Protein 3OA5 (pdb70)

Foldseek 3Di:
DDPWFDPWQCADAAPNDGACTRLLVLLCVVFVPDLLADWFDASQHALSGTAFFAFFFDDPDLAWEEFEDELQQLWFPSRPHPPDRNHTHRNQALCSQQDPDHTLGQEYEYPAWAWQPQCLQPVLSLLVVCCQLPNAVHSVRSNVPQGLATDRSDLCQWFQDARSLPHHDHDDDTNNRRQAQVRGTHNSVSVSVSCVSDVSRAYEHEYAPQRRLQCQQVQLVDPSSLVSNLVNVLVSCVRYVRHAEYEDENQAEQDQRNHHDHDLCRLLSVLVSLLVNVVVCNPRHDAYEYEAEQPLVRNVSRPVLSNVVSPHQAYEYAQFQLDDPDDFKAEAGRFAADDPPDPRHNGHVPSSLCSCCPVVVDDQQRYAGEAEQKKFKFWQKAFPDPDLQEAATIIGHDDRPSTYDHNDRRMHGNSCCCNAFAPLVVPATHNQKGKTQHVRRRFIWIAHPNRRMTIRHHFLQRLLVVLLVCQVRVHRAYYYPHPSRDSNSSSSSNCVSVVTDTDGGRDDNVSRNVD/DDQWFALWQCADDAPNDGACTRLLVLQCVVFVPDLLADWFDASLHALSGTAFFAFAFDDPDLAWEEFEDELQQLWFPSRPHNPDRNHTHHNQALCSQVDPPHTLGQEYEYPAWAWQQQCQLDVLSLLVVCVQLVNAVHSVRSNVPQGLAIDRSDLCQWFQDARSQPHHDHDDDTSNRRLAQVRGTHNSVSVSVSCVVDVSRAYEHEYAPQRRQQCQQVQLPDPSSLVSNLVNVLVSCVRYVRHAEYEHERQAAQDQRNHHDHDLCRLLSVLVSLLVNVVVCNPRHHAYEYEAEQPLVRNVSNPVVSNVVSPHQAYEYAQFQLPDPDPFKAEAGRFAADDPPDPRHNGHPPSSLCSCCVVVVDDQQRYAYEAEQKKFKFWQKDWPDPDQQEAATIIGHPDRVSTYDHNDRRMHGNSCCCNRFAPLLVPATHSQWGWHQHPRRRFIWIAHPNRRMIIRHHFLQRLLCVLLVCLVSVHNAYYYPHPSRDSNSSSSSRCVSVVTHTDGGSDDNVSRND

CATH classification: 3.10.50.10 (+1 more: 3.20.20.80)

Secondary structure (DSSP, 8-state):
--SSB-SS----EETTEE--TTHHHHHHHHHT--TTT-SS-B----GGGBPP---EE---SS-EEEEEEETTTT--GGGT-SS--SS------GGGG--SSS-S-SEEEEEEEEETT-TTT-TTTTHHHHHHHTS-SSHHHHHHHHTT-EEES-HIIIII--TTTT--S-----HHHH-STTT--HHHHHHHHHHHH-TT-EEEEEEE-GGG-TTHHHHHH-HHHHHHHHHHHHHHHHH-TT--EEEEE-S-TTS-TTT----TTHHHHHHHHHHHHHHT--TT--EEEEEE-SSHHHHHHHTHHHHHHTT--EEEE-------TTSSB---SS-S---TT-SSS---HHHHHHIIIIIT---GGGEEEEEESB-EEESSEEE--SSTTTS---EEES--TT--BSSBTTB-BHHHIIIIIEETTTTEESTT-EEEEETTTTEEEEE-TTT--EEEE--HHHHHHHHHHHHHHT--EEEEETGGG--SHHHHHHHHHTTPPEEE-SS--GGGS--/--SSB-SS----EETTEE--TTHHHHHHHHHT--TTT-SS-B----GGGBPP---EE---SS-EEEEEEETTTT--GGGT-SS--S-------GGGG--TTS-S-SEEEEEEEEETT-TTT-TTTTHHHHHHHTSSSSHHHHHHHHTT-EEES-HIIIII--TTTT--S-----HHHH-STTT--HHHHHHHHHHHH-TT-EEEEEEE-GGG-TTHHHHHH-HHHHHHHHHHHHHHHHH-TT--EEEEE-S-TTS-TTT----TTHHHHHHHHHHHHHHT--TT--EEEEEE-SSHHHHHHTTHHHHHTTT--EEEE-------SSSSB---SS-S---TT-SSS---HHHHHHIIIIIT---GGGEEEEEESB-EEESSEEE--SSTTTS---EEES--TT--BSSBTTB-BHHHIIIIIEETTTTEESTT-EEEEETTTTEEEEE-TTT--EEEE--HHHHHHHHHHHHHHT--EEEEETGGG--SHHHHHHHHHTTPPEEE-SS--GGGG-

GO terms:
  GO:0005576 extracellular region (C, EXP)

InterPro domains:
  IPR001223 Glycoside hydrolase family 18, catalytic domain [PF00704] (70-491)
  IPR001223 Glycoside hydrolase family 18, catalytic domain [PS51910] (68-506)
  IPR011583 Chitinase II/V-like, catalytic domain [SM00636] (68-491)
  IPR017853 Glycoside hydrolase superfamily [SSF51445] (60-493)
  IPR029070 Chitinase insertion domain superfamily [G3DSA:3.10.50.10] (379-461)
  IPR029070 Chitinase insertion domain superfamily [SSF54556] (382-461)
  IPR050314 Glycosyl hydrolase family 18 [PTHR11177] (68-509)

Organism: Yersinia entomophaga (NCBI:txid935293)

Solvent-accessible surface area: 35328 Å² total; per-residue (Å²): 162,27,101,4,24,86,104,57,2,52,13,43,103,45,88,146,112,46,46,0,103,20,0,0,48,71,0,20,97,103,49,113,14,63,25,45,122,6,23,54,63,22,0,49,4,0,11,23,3,6,57,65,5,4,0,0,3,81,23,130,67,99,21,44,1,1,0,4,4,6,7,104,0,7,45,0,16,0,2,25,25,116,82,14,13,66,38,11,8,31,2,0,3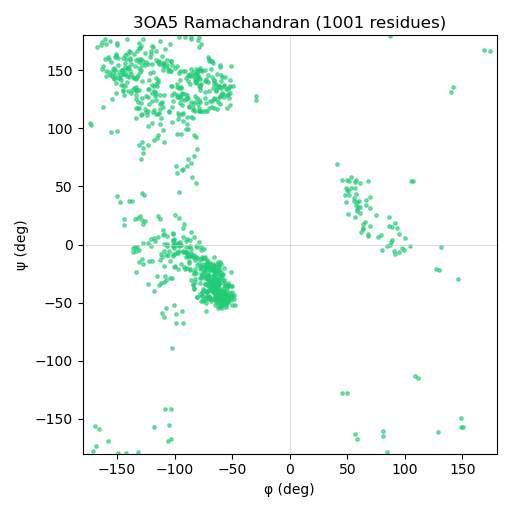9,0,67,30,12,76,23,86,85,19,33,4,1,45,22,2,0,1,0,21,0,0,0,0,6,1,119,88,96,18,107,59,0,2,2,28,31,0,22,23,0,36,17,10,69,21,16,8,18,0,26,5,62,43,27,0,5,2,1,1,25,29,2,1,0,0,0,32,9,11,10,2,0,22,32,117,134,135,91,73,37,34,1,77,99,36,3,42,31,139,90,2,7,0,2,0,0,0,0,30,49,6,59,112,71,26,173,76,18,42,1,0,2,0,0,1,0,134,63,11,0,7,10,0,6,66,0,0,98,57,101,92,18,27,66,31,0,17,80,1,0,59,27,2,2,132,53,0,80,20,0,22,26,1,1,0,0,2,8,22,0,15,13,99,14,37,42,7,81,63,25,121,84,0,0,42,29,0,11,78,0,1,75,37,1,72,86,46,179,19,99,34,28,149,8,10,6,0,1,1,11,6,28,45,70,65,1,72,37,5,52,1,55,19,0,45,132,11,48,8,86,2,0,0,0,8,0,26,48,13,6,103,66,74,77,21,67,0,2,2,0,5,2,2,70,45,61,115,92,20,84,36,1,72,63,0,0,35,43,0,0,59,34,0,45,90,116,48,109,5,85,45,64,8,0,16,0,0,0,1,0,12,2,66,1,0,30,65,1,73,37,61,11,95,89,50,65,94,68,26,3,90,0,54,19,119,83,7,120,91,0,0,0,0,23,76,98,10,6,0,11,4,6,2,0,2,9,26,0,1,24,3,60,95,27,110,21,51,62,55,5,106,49,28,29,2,109,62,3,74,7,4,4,0,17,0,126,72,12,95,0,0,0,2,4,3,2,0,61,2,0,38,26,1,0,104,13,0,89,122,65,27,0,2,0,0,0,0,50,5,1,2,17,1,0,0,0,0,0,0,0,0,2,46,0,3,99,21,179,74,92,42,130,79,16,66,3,101,66,8,10,67,109,159,21,99,4,22,86,137,112,1,52,11,44,105,40,94,149,102,50,41,0,87,6,0,0,52,75,0,22,77,98,45,114,13,57,24,46,118,7,22,47,59,22,0,47,4,0,11,21,3,6,53,65,7,7,1,1,4,56,25,119,68,98,18,45,1,0,0,3,5,4,6,104,0,8,43,0,17,0,2,23,26,109,102,9,15,58,25,10,9,30,3,1,39,0,72,30,12,81,22,90,86,17,33,4,2,48,24,3,0,0,0,21,0,0,0,0,6,1,138,90,93,18,104,55,0,0,2,31,29,0,21,28,0,32,17,10,70,20,15,8,17,0,27,5,62,46,29,0,6,2,0,2,23,27,5,1,0,0,0,33,9,11,10,2,0,24,37,117,148,133,106,74,32,39,1,80,98,35,2,44,28,88,80,2,12,0,3,1,0,0,0,32,52,6,58,118,72,28,108,91,18,42,0,0,2,0,0,1,1,133,58,9,0,8,9,0,3,69,0,0,116,57,102,108,21,21,66,30,0,18,81,0,0,59,26,2,3,132,54,0,79,19,0,20,25,0,1,0,0,2,8,20,4,14,14,96,16,35,43,4,82,59,13,123,82,0,0,45,22,0,12,84,0,0,76,36,1,70,86,44,157,21,98,35,26,149,7,10,6,2,2,1,11,5,30,44,68,68,1,72,37,5,56,2,54,21,1,46,130,10,48,9,85,2,0,0,0,9,0,25,48,15,4,99,67,74,75,22,52,0,2,2,0,5,1,1,80,44,66,114,95,24,85,53,1,70,64,0,0,31,42,0,0,55,34,0,42,92,114,50,107,5,88,44,62,9,0,16,0,0,0,2,0,14,1,65,2,0,29,66,0,71,35,70,14,99,86,49,62,94,70,30,3,30,0,59,16,113,83,6,118,89,0,0,0,0,24,76,101,10,6,0,11,4,4,1,0,2,10,27,0,3,29,8,65,68,45,111,21,47,64,61,8,56,52,29,33,2,114,61,4,75,6,3,4,0,24,0,146,87,14,66,0,0,0,2,5,3,2,0,76,2,0,51,16,0,0,97,10,0,88,118,87,27,0,3,0,0,0,0,50,5,1,3,17,1,0,0,0,0,0,0,0,0,3,48,0,2,97,20,161,81,76,41,79,81,17,90,3,99,72,13,15,105

Sequence (1029 aa):
KSNLIYDKDPGYVWDNKNECEGAAEETYQELNYEPSISADKLTWTPTRLAKTVFNTYEDDDDFNVLCYFTDWSQYDPRIINKEIRDTGGRSADILRLNTPDGRPFKRLIYSFGGLIGDKKKYSADGNASIIAVRLGVATDPDDAIANHKGKTIPVDPDGAVLASINCGFTKWEAGDANERYNQEEKAKGLLGGFRLLHEADKELEFSLSIGGWSMSGLFSEIAKDEEIILRTNFVEGIKDFFQQRFPMFSHLDIDWEYPGSIGAGNPNSPDDDGANFAIILIIQQITDAKISNLKGISSIASSADPAKIDAANIPALMDAGVTGINLMTYDFFTLGDGKLSHHTNIYRDPSSDVYSKYSIDDAVTHLIDEEKKVDPKAIFIGYAGYTRNAKNATITTSIPSEEALKGTYTDANQTLGSFEYSVLEWTDIICHYMMDFEKGEGRNGYKLVHDKVAKADYLYSEATKVFISLDTPRSVRDKGRYVKDKGLGGLFIWSGDQDNGILTNAAHEGLKRRRIKNKVIDMTPFYLDKSNLIYDKDPGYVWDNKNECEGAAEETYQELNYEPSISADKLTWTPTRLAKTVFNTYEDDDDFNVLCYFTDWSQYDPRIINKEIRDTGGRSADILRLNTPDGRPFKRLIYSFGGLIGDKKKYSADGNASIIAVRLGVATDPDDAIANHKGKTIPVDPDGAVLASINCGFTKWEAGDANERYNQEKAKGLLGGFRLLHEADKELEFSLSIGGWSMSGLFSEIAKDEIILRTNFVEGIKDFFQQRFPMFSHLDIDWEYPGSIGAGNPNSPDDGANFAILIQQITDAKISNLKGISSIASSADPAKIDAANIPALMDAGVTGINLMTYDFFTLGDGKLSHHTNIYRDPSSDVYSKYSIDDAVTHLIDEEKKVDPKAIFIGYAGYTRNAKNATITTSIPSEEALKGTYTTDDANQTLGSFEYSVLEWTDIICHYMDFEKGEGRNGYKLVHDKVAKADYLYSEATKVFISLDTPRSVRDKGRYVKDKGLGGLFIWSGDQDNGILTNAAHEGLKRRIKNKVIDMTPFYL

B-factor: mean 22.38, std 7.62, range [4.07, 54.29]

Radius of gyration: 30.77 Å; Cα contacts (8 Å, |Δi|>4): 2674; chains: 2; bounding box: 57×73×89 Å

Nearest PDB structures (foldseek):
  4a5q-assembly1_A  TM=1.002E+00  e=0.000E+00  Yersinia entomophaga
  4dws-assembly3_C  TM=8.738E-01  e=2.953E-50  Yersinia entomophaga
  1ffq-assembly1_A  TM=8.610E-01  e=5.556E-35  Serratia marcescens
  1eib-assembly1_A  TM=8.426E-01  e=1.849E-34  Serratia marcescens
  5y2a-assembly1_B  TM=7.920E-01  e=1.171E-22  Ostrinia furnacalis

Structure (mmCIF, N/CA/C/O backbone):
data_3OA5
#
_entry.id   3OA5
#
_cell.length_a   57.012
_cell.length_b   67.172
_cell.length_c   81.679
_cell.angle_alpha   102.85
_cell.angle_beta   108.06
_cell.angle_gamma   92.10
#
_symmetry.space_group_name_H-M   'P 1'
#
loop_
_entity.id
_entity.type
_entity.pdbx_description
1 polymer Chi1
2 non-polymer 'NONAETHYLENE GLYCOL'
3 non-polymer GLYCEROL
4 water water
#
loop_
_atom_site.group_PDB
_atom_site.id
_atom_site.type_symbol
_atom_site.label_atom_id
_atom_site.label_alt_id
_atom_site.label_comp_id
_atom_site.label_asym_id
_atom_site.label_entity_id
_atom_site.label_seq_id
_atom_site.pdbx_PDB_ins_code
_atom_site.Cartn_x
_atom_site.Cartn_y
_atom_site.Cartn_z
_atom_site.occupancy
_atom_site.B_iso_or_equiv
_atom_site.auth_seq_id
_atom_site.auth_comp_id
_atom_site.auth_asym_id
_atom_site.auth_atom_id
_atom_site.pdbx_PDB_model_num
ATOM 1 N N . LYS A 1 38 ? -1.652 44.163 26.644 1.00 41.38 6 LYS A N 1
ATOM 2 C CA . LYS A 1 38 ? -2.969 44.875 26.739 1.00 40.97 6 LYS A CA 1
ATOM 3 C C . LYS A 1 38 ? -2.780 46.311 26.279 1.00 40.36 6 LYS A C 1
ATOM 4 O O . LYS A 1 38 ? -1.943 47.016 26.832 1.00 42.22 6 LYS A O 1
ATOM 6 N N . SER A 1 39 ? -3.548 46.759 25.287 1.00 36.53 7 SER A N 1
ATOM 7 C CA . SER A 1 39 ? -3.289 48.061 24.657 1.00 34.31 7 SER A CA 1
ATOM 8 C C . SER A 1 39 ? -4.547 48.857 24.343 1.00 32.01 7 SER A C 1
ATOM 9 O O . SER A 1 39 ? -5.571 48.271 23.979 1.00 33.85 7 SER A O 1
ATOM 12 N N . ASN A 1 40 ? -4.475 50.174 24.480 1.00 29.43 8 ASN A N 1
ATOM 13 C CA . ASN A 1 40 ? -5.556 51.009 24.003 1.00 30.01 8 ASN A CA 1
ATOM 14 C C . ASN A 1 40 ? -5.328 51.538 22.590 1.00 28.77 8 ASN A C 1
ATOM 15 O O . ASN A 1 40 ? -6.179 52.231 22.040 1.00 28.27 8 ASN A O 1
ATOM 20 N N . LEU A 1 41 ? -4.195 51.174 22.006 1.00 26.84 9 LEU A N 1
ATOM 21 C CA . LEU A 1 41 ? -3.822 51.679 20.684 1.00 26.19 9 LEU A CA 1
ATOM 22 C C . LEU A 1 41 ? -3.929 50.628 19.582 1.00 24.45 9 LEU A C 1
ATOM 23 O O . LEU A 1 41 ? -4.258 50.972 18.437 1.00 25.08 9 LEU A O 1
ATOM 28 N N . ILE A 1 42 ? -3.712 49.363 19.920 1.00 24.66 10 ILE A N 1
ATOM 29 C CA . ILE A 1 42 ? -3.659 48.280 18.933 1.00 25.53 10 ILE A CA 1
ATOM 30 C C . ILE A 1 42 ? -4.353 47.011 19.361 1.00 27.86 10 ILE A C 1
ATOM 31 O O . ILE A 1 42 ? -4.549 46.752 20.556 1.00 28.33 10 ILE A O 1
ATOM 36 N N . TYR A 1 43 ? -4.672 46.181 18.378 1.00 28.08 11 TYR A N 1
ATOM 37 C CA . TYR A 1 43 ? -5.106 44.818 18.639 1.00 30.61 11 TYR A CA 1
ATOM 38 C C . TYR A 1 43 ? -3.919 43.872 18.538 1.00 31.14 11 TYR A C 1
ATOM 39 O O . TYR A 1 43 ? -3.002 44.100 17.750 1.00 33.56 11 TYR A O 1
ATOM 48 N N . ASP A 1 44 ? -3.931 42.790 19.305 1.00 32.41 12 ASP A N 1
ATOM 49 C CA . ASP A 1 44 ? -2.891 41.786 19.135 1.00 31.44 12 ASP A CA 1
ATOM 50 C C . ASP A 1 44 ? -3.187 40.817 17.990 1.00 31.28 12 ASP A C 1
ATOM 51 O O . ASP A 1 44 ? -2.327 40.041 17.590 1.00 31.19 12 ASP A O 1
ATOM 53 N N . LYS A 1 45 ? -4.406 40.855 17.445 1.00 29.59 13 LYS A N 1
ATOM 54 C CA . LYS A 1 45 ? -4.740 39.982 16.317 1.00 27.24 13 LYS A CA 1
ATOM 55 C C . LYS A 1 45 ? -5.713 40.731 15.415 1.00 24.55 13 LYS A C 1
ATOM 56 O O . LYS A 1 45 ? -6.557 41.459 15.906 1.00 25.67 13 LYS A O 1
ATOM 58 N N . ASP A 1 46 ? -5.564 40.572 14.103 1.00 25.41 14 ASP A N 1
ATOM 59 C CA . ASP A 1 46 ? -6.457 41.260 13.146 1.00 24.55 14 ASP A CA 1
ATOM 60 C C . ASP A 1 46 ? -7.898 40.890 13.544 1.00 25.11 14 ASP A C 1
ATOM 61 O O . ASP A 1 46 ? -8.263 39.727 13.494 1.00 26.53 14 ASP A O 1
ATOM 66 N N . PRO A 1 47 ? -8.710 41.881 13.939 1.00 25.86 15 PRO A N 1
ATOM 67 C CA . PRO A 1 47 ? -10.088 41.581 14.334 1.00 26.57 15 PRO A CA 1
ATOM 68 C C . PRO A 1 47 ? -10.973 41.273 13.127 1.00 26.47 15 PRO A C 1
ATOM 69 O O . PRO A 1 47 ? -12.093 40.792 13.267 1.00 25.66 15 PRO A O 1
ATOM 73 N N . GLY A 1 48 ? -10.484 41.537 11.928 1.00 24.57 16 GLY A N 1
ATOM 74 C CA . GLY A 1 48 ? -11.301 41.214 10.768 1.00 21.09 16 GLY A CA 1
ATOM 75 C C . GLY A 1 48 ? -12.359 42.244 10.465 1.00 20.77 16 GLY A C 1
ATOM 76 O O . GLY A 1 48 ? -12.320 43.383 10.963 1.00 24.74 16 GLY A O 1
ATOM 77 N N . TYR A 1 49 ? -13.326 41.852 9.630 1.00 20.36 17 TYR A N 1
ATOM 78 C CA . TYR A 1 49 ? -14.292 42.796 9.091 1.00 21.13 17 TYR A CA 1
ATOM 79 C C . TYR A 1 49 ? -15.550 42.008 8.754 1.00 20.61 17 TYR A C 1
ATOM 80 O O . TYR A 1 49 ? -15.495 41.026 8.019 1.00 20.69 17 TYR A O 1
ATOM 89 N N . VAL A 1 50 ? -16.680 42.437 9.293 1.00 23.48 18 VAL A N 1
ATOM 90 C CA . VAL A 1 50 ? -17.928 41.717 9.087 1.00 23.99 18 VAL A CA 1
ATOM 91 C C . VAL A 1 50 ? -18.563 42.181 7.801 1.00 21.42 18 VAL A C 1
ATOM 92 O O . VAL A 1 50 ? -18.803 43.369 7.625 1.00 24.66 18 VAL A O 1
ATOM 96 N N . TRP A 1 51 ? -18.798 41.242 6.897 1.00 22.74 19 TRP A N 1
ATOM 97 C CA . TRP A 1 51 ? -19.389 41.575 5.621 1.00 23.80 19 TRP A CA 1
ATOM 98 C C . TRP A 1 51 ? -20.386 40.472 5.271 1.00 26.28 19 TRP A C 1
ATOM 99 O O . TRP A 1 51 ? -20.031 39.301 5.379 1.00 27.17 19 TRP A O 1
ATOM 110 N N . ASP A 1 52 ? -21.612 40.848 4.863 1.00 26.64 20 ASP A N 1
ATOM 111 C CA . ASP A 1 52 ? -22.622 39.856 4.459 1.00 28.99 20 ASP A CA 1
ATOM 112 C C . ASP A 1 52 ? -22.706 38.754 5.540 1.00 29.56 20 ASP A C 1
ATOM 113 O O . ASP A 1 52 ? -22.605 37.555 5.247 1.00 32.27 20 ASP A O 1
ATOM 118 N N . ASN A 1 53 ? -22.816 39.204 6.784 1.00 30.81 21 ASN A N 1
ATOM 119 C CA . ASN A 1 53 ? -23.048 38.356 7.954 1.00 34.95 21 ASN A CA 1
ATOM 120 C C . ASN A 1 53 ? -21.956 37.353 8.299 1.00 33.97 21 ASN A C 1
ATOM 121 O O . ASN A 1 53 ? -22.191 36.456 9.105 1.00 35.63 21 ASN A O 1
ATOM 126 N N . LYS A 1 54 ? -20.767 37.503 7.724 1.00 30.70 22 LYS A N 1
ATOM 127 C CA . LYS A 1 54 ? -19.663 36.612 8.034 1.00 27.53 22 LYS A CA 1
ATOM 128 C C . LYS A 1 54 ? -18.423 37.448 8.356 1.00 26.78 22 LYS A C 1
ATOM 129 O O . LYS A 1 54 ? -18.343 38.626 8.010 1.00 25.12 22 LYS A O 1
ATOM 135 N N . ASN A 1 55 ? -17.491 36.863 9.087 1.00 25.48 23 ASN A N 1
ATOM 136 C CA . ASN A 1 55 ? -16.192 37.502 9.238 1.00 25.69 23 ASN A CA 1
ATOM 137 C C . ASN A 1 55 ? -15.125 36.552 8.768 1.00 25.90 23 ASN A C 1
ATOM 138 O O . ASN A 1 55 ? -14.777 35.597 9.471 1.00 28.13 23 ASN A O 1
ATOM 143 N N . GLU A 1 56 ? -14.622 36.790 7.552 1.00 23.29 24 GLU A N 1
ATOM 144 C CA . GLU A 1 56 ? -13.691 35.865 6.933 1.00 24.32 24 GLU A CA 1
ATOM 145 C C . GLU A 1 56 ? -12.206 36.197 7.118 1.00 22.49 24 GLU A C 1
ATOM 146 O O . GLU A 1 56 ? -11.354 35.467 6.614 1.00 24.01 24 GLU A O 1
ATOM 152 N N . CYS A 1 57 ? -11.913 37.266 7.849 1.00 23.26 25 CYS A N 1
ATOM 153 C CA . CYS A 1 57 ? -10.543 37.789 7.904 1.00 22.99 25 CYS A CA 1
ATOM 154 C C . CYS A 1 57 ? -10.044 38.024 9.319 1.00 24.54 25 CYS A C 1
ATOM 155 O O . CYS A 1 57 ? -9.121 38.814 9.560 1.00 21.26 25 CYS A O 1
ATOM 158 N N . GLU A 1 58 ? -10.625 37.308 10.290 1.00 24.48 26 GLU A N 1
ATOM 159 C CA . GLU A 1 58 ? -9.982 37.327 11.609 1.00 25.67 26 GLU A CA 1
ATOM 160 C C . GLU A 1 58 ? -8.602 36.706 11.494 1.00 24.91 26 GLU A C 1
ATOM 161 O O . GLU A 1 58 ? -8.432 35.648 10.863 1.00 24.73 26 GLU A O 1
ATOM 167 N N . GLY A 1 59 ? -7.611 37.355 12.111 1.00 25.40 27 GLY A N 1
ATOM 168 C CA . GLY A 1 59 ? -6.220 36.950 11.969 1.00 23.05 27 GLY A CA 1
ATOM 169 C C . GLY A 1 59 ? -5.608 37.045 10.573 1.00 23.51 27 GLY A C 1
ATOM 170 O O . GLY A 1 59 ? -4.527 36.508 10.354 1.00 25.26 27 GLY A O 1
ATOM 171 N N . ALA A 1 60 ? -6.261 37.729 9.615 1.00 23.38 28 ALA A N 1
ATOM 172 C CA . ALA A 1 60 ? -5.740 37.724 8.248 1.00 21.62 28 ALA A CA 1
ATOM 173 C C . ALA A 1 60 ? -4.346 38.352 8.152 1.00 21.99 28 ALA A C 1
ATOM 174 O O . ALA A 1 60 ? -3.491 37.855 7.404 1.00 20.72 28 ALA A O 1
ATOM 176 N N . ALA A 1 61 ? -4.140 39.433 8.913 1.00 21.21 29 ALA A N 1
ATOM 177 C CA . ALA A 1 61 ? -2.880 40.197 8.901 1.00 21.80 29 ALA A CA 1
ATOM 178 C C . ALA A 1 61 ? -1.737 39.271 9.296 1.00 23.83 29 ALA A C 1
ATOM 179 O O . ALA A 1 61 ? -0.692 39.230 8.627 1.00 21.33 29 ALA A O 1
ATOM 181 N N . GLU A 1 62 ? -1.968 38.514 10.374 1.00 24.32 30 GLU A N 1
ATOM 182 C CA . GLU A 1 62 ? -0.951 37.538 10.866 1.00 25.81 30 GLU A CA 1
ATOM 183 C C . GLU A 1 62 ? -0.763 36.300 9.963 1.00 25.37 30 GLU A C 1
ATOM 184 O O . GLU A 1 62 ? 0.335 35.764 9.830 1.00 25.25 30 GLU A O 1
ATOM 190 N N . GLU A 1 63 ? -1.810 35.875 9.264 1.00 26.07 31 GLU A N 1
ATOM 191 C CA . GLU A 1 63 ? -1.625 34.867 8.230 1.00 25.35 31 GLU A CA 1
ATOM 192 C C . GLU A 1 63 ? -0.740 35.340 7.078 1.00 24.71 31 GLU A C 1
ATOM 193 O O . GLU A 1 63 ? 0.088 34.570 6.567 1.00 21.62 31 GLU A O 1
ATOM 199 N N . THR A 1 64 ? -0.912 36.607 6.653 1.00 21.59 32 THR A N 1
ATOM 200 C CA . THR A 1 64 ? 0.001 37.173 5.670 1.00 19.87 32 THR A CA 1
ATOM 201 C C . THR A 1 64 ? 1.432 37.162 6.192 1.00 18.77 32 THR A C 1
ATOM 202 O O . THR A 1 64 ? 2.359 36.730 5.487 1.00 20.91 32 THR A O 1
ATOM 206 N N . TYR A 1 65 ? 1.625 37.643 7.409 1.00 21.92 33 TYR A N 1
ATOM 207 C CA . TYR A 1 65 ? 2.971 37.670 7.997 1.00 24.35 33 TYR A CA 1
ATOM 208 C C . TYR A 1 65 ? 3.607 36.273 7.939 1.00 27.03 33 TYR A C 1
ATOM 209 O O . TYR A 1 65 ? 4.754 36.114 7.520 1.00 27.03 33 TYR A O 1
ATOM 218 N N . GLN A 1 66 ? 2.859 35.262 8.368 1.00 29.27 34 GLN A N 1
ATOM 219 C CA . GLN A 1 66 ? 3.362 33.869 8.292 1.00 30.06 34 GLN A CA 1
ATOM 220 C C . GLN A 1 66 ? 3.733 33.447 6.859 1.00 29.86 34 GLN A C 1
ATOM 221 O O . GLN A 1 66 ? 4.824 32.947 6.630 1.00 29.03 34 GLN A O 1
ATOM 224 N N . GLU A 1 67 ? 2.828 33.663 5.900 1.00 29.82 35 GLU A N 1
ATOM 225 C CA . GLU A 1 67 ? 3.085 33.330 4.495 1.00 30.13 35 GLU A CA 1
ATOM 226 C C . GLU A 1 67 ? 4.316 34.005 3.898 1.00 29.72 35 GLU A C 1
ATOM 227 O O . GLU A 1 67 ? 4.997 33.433 3.044 1.00 29.42 35 GLU A O 1
ATOM 233 N N . LEU A 1 68 ? 4.609 35.220 4.355 1.00 29.74 36 LEU A N 1
ATOM 234 C CA . LEU A 1 68 ? 5.705 35.982 3.788 1.00 29.87 36 LEU A CA 1
ATOM 235 C C . LEU A 1 68 ? 6.964 35.934 4.666 1.00 29.55 36 LEU A C 1
ATOM 236 O O . LEU A 1 68 ? 8.003 36.499 4.320 1.00 30.60 36 LEU A O 1
ATOM 241 N N . ASN A 1 69 ? 6.857 35.230 5.788 1.00 30.85 37 ASN A N 1
ATOM 242 C CA . ASN A 1 69 ? 7.917 35.163 6.766 1.00 33.18 37 ASN A CA 1
ATOM 243 C C . ASN A 1 69 ? 8.348 36.549 7.244 1.00 32.34 37 ASN A C 1
ATOM 244 O O . ASN A 1 69 ? 9.548 36.817 7.419 1.00 32.32 37 ASN A O 1
ATOM 249 N N . TYR A 1 70 ? 7.371 37.434 7.436 1.00 28.91 38 TYR A N 1
ATOM 250 C CA . TYR A 1 70 ? 7.671 38.705 8.079 1.00 26.83 38 TYR A CA 1
ATOM 251 C C . TYR A 1 70 ? 7.911 38.506 9.568 1.00 26.13 38 TYR A C 1
ATOM 252 O O . TYR A 1 70 ? 7.080 37.919 10.270 1.00 25.53 38 TYR A O 1
ATOM 261 N N . GLU A 1 71 ? 9.053 38.982 10.049 1.00 24.76 39 GLU A N 1
ATOM 262 C CA . GLU A 1 71 ? 9.288 39.013 11.477 1.00 26.00 39 GLU A CA 1
ATOM 263 C C . GLU A 1 71 ? 9.841 40.414 11.817 1.00 24.05 39 GLU A C 1
ATOM 264 O O . GLU A 1 71 ? 10.914 40.794 11.323 1.00 25.58 39 GLU A O 1
ATOM 267 N N . PRO A 1 72 ? 9.119 41.187 12.644 1.00 22.82 40 PRO A N 1
ATOM 268 C CA . PRO A 1 72 ? 9.521 42.588 12.891 1.00 23.69 40 PRO A CA 1
ATOM 269 C C . PRO A 1 72 ? 10.957 42.777 13.383 1.00 24.56 40 PRO A C 1
ATOM 270 O O . PRO A 1 72 ? 11.619 43.744 12.978 1.00 25.49 40 PRO A O 1
ATOM 274 N N . SER A 1 73 ? 11.466 41.880 14.236 1.00 24.99 41 SER A N 1
ATOM 275 C CA . SER A 1 73 ? 12.794 42.150 14.827 1.00 26.20 41 SER A CA 1
ATOM 276 C C . SER A 1 73 ? 13.923 41.738 13.920 1.00 25.96 41 SER A C 1
ATOM 277 O O . SER A 1 73 ? 15.071 42.027 14.216 1.00 25.36 41 SER A O 1
ATOM 280 N N . ILE A 1 74 ? 13.611 41.039 12.840 1.00 26.36 42 ILE A N 1
ATOM 281 C CA . ILE A 1 74 ? 14.624 40.600 11.871 1.00 28.17 42 ILE A CA 1
ATOM 282 C C . ILE A 1 74 ? 14.470 41.166 10.441 1.00 25.36 42 ILE A C 1
ATOM 283 O O . ILE A 1 74 ? 15.456 41.498 9.786 1.00 26.08 42 ILE A O 1
ATOM 288 N N . SER A 1 75 ? 13.237 41.252 9.941 1.00 26.00 43 SER A N 1
ATOM 289 C CA . SER A 1 75 ? 13.042 41.569 8.513 1.00 23.46 43 SER A CA 1
ATOM 290 C C . SER A 1 75 ? 13.508 42.985 8.114 1.00 21.97 43 SER A C 1
ATOM 291 O O . SER A 1 75 ? 13.061 43.989 8.674 1.00 21.59 43 SER A O 1
ATOM 294 N N . ALA A 1 76 ? 14.389 43.036 7.117 1.00 22.46 44 ALA A N 1
ATOM 295 C CA . ALA A 1 76 ? 14.916 44.300 6.657 1.00 22.56 44 ALA A CA 1
ATOM 296 C C . ALA A 1 76 ? 14.432 44.636 5.242 1.00 22.29 44 ALA A C 1
ATOM 297 O O . ALA A 1 76 ? 14.668 45.763 4.768 1.00 21.21 44 ALA A O 1
ATOM 299 N N . ASP A 1 77 ? 13.766 43.670 4.596 1.00 21.62 45 ASP A N 1
ATOM 300 C CA . ASP A 1 77 ? 13.583 43.681 3.148 1.00 21.64 45 ASP A CA 1
ATOM 301 C C . ASP A 1 77 ? 12.222 43.143 2.672 1.00 23.46 45 ASP A C 1
ATOM 302 O O . ASP A 1 77 ? 12.061 42.730 1.498 1.00 22.99 45 ASP A O 1
ATOM 307 N N . LYS A 1 78 ? 11.258 43.169 3.581 1.00 22.02 46 LYS A N 1
ATOM 308 C CA . LYS A 1 78 ? 9.957 42.564 3.367 1.00 21.63 46 LYS A CA 1
ATOM 309 C C . LYS A 1 78 ? 8.849 43.606 3.294 1.00 20.72 46 LYS A C 1
ATOM 310 O O . LYS A 1 78 ? 9.006 44.691 3.837 1.00 20.35 46 LYS A O 1
ATOM 316 N N . LEU A 1 79 ? 7.748 43.267 2.620 1.00 19.44 47 LEU A N 1
ATOM 317 C CA . LEU A 1 79 ? 6.489 43.993 2.806 1.00 18.80 47 LEU A CA 1
ATOM 318 C C . LEU A 1 79 ? 5.564 43.298 3.822 1.00 19.07 47 LEU A C 1
ATOM 319 O O . LEU A 1 79 ? 5.378 42.073 3.782 1.00 19.77 47 LEU A O 1
ATOM 324 N N . THR A 1 80 ? 4.985 44.080 4.730 1.00 19.58 48 THR A N 1
ATOM 325 C CA . THR A 1 80 ? 4.069 43.576 5.744 1.00 18.40 48 THR A CA 1
ATOM 326 C C . THR A 1 80 ? 2.617 43.386 5.293 1.00 18.94 48 THR A C 1
ATOM 327 O O . THR A 1 80 ? 1.904 42.517 5.836 1.00 17.69 48 THR A O 1
ATOM 331 N N . TRP A 1 81 ? 2.180 44.208 4.335 1.00 16.48 49 TRP A N 1
ATOM 332 C CA . TRP A 1 81 ? 0.740 44.320 3.973 1.00 16.07 49 TRP A CA 1
ATOM 333 C C . TRP A 1 81 ? -0.229 44.548 5.150 1.00 15.77 49 TRP A C 1
ATOM 334 O O . TRP A 1 81 ? -1.409 44.209 5.050 1.00 18.55 49 TRP A O 1
ATOM 345 N N . THR A 1 82 ? 0.243 45.146 6.232 1.00 16.95 50 THR A N 1
ATOM 346 C CA . THR A 1 82 ? -0.603 45.302 7.442 1.00 17.29 50 THR A CA 1
ATOM 347 C C . THR A 1 82 ? -1.836 46.169 7.203 1.00 17.85 50 THR A C 1
ATOM 348 O O . THR A 1 82 ? -1.707 47.279 6.724 1.00 16.21 50 THR A O 1
ATOM 352 N N . PRO A 1 83 ? -3.040 45.634 7.518 1.00 19.03 51 PRO A N 1
ATOM 353 C CA . PRO A 1 83 ? -4.260 46.398 7.367 1.00 17.41 51 PRO A CA 1
ATOM 354 C C . PRO A 1 83 ? -4.466 47.357 8.556 1.00 17.54 51 PRO A C 1
ATOM 355 O O . PRO A 1 83 ? -4.026 47.067 9.690 1.00 19.18 51 PRO A O 1
ATOM 359 N N . THR A 1 84 ? -5.104 48.512 8.302 1.00 16.00 52 THR A N 1
ATOM 360 C CA . THR A 1 84 ? -5.336 49.496 9.384 1.00 15.63 52 THR A CA 1
ATOM 361 C C . THR A 1 84 ? -6.202 48.890 10.521 1.00 16.58 52 THR A C 1
ATOM 362 O O . THR A 1 84 ? -6.299 49.476 11.596 1.00 17.98 52 THR A O 1
ATOM 366 N N . ARG A 1 85 ? -6.848 47.762 10.239 1.00 17.57 53 ARG A N 1
ATOM 367 C CA . ARG A 1 85 ? -7.750 47.055 11.213 1.00 20.02 53 ARG A CA 1
ATOM 368 C C . ARG A 1 85 ? -7.020 46.662 12.492 1.00 20.84 53 ARG A C 1
ATOM 369 O O . ARG A 1 85 ? -7.640 46.480 13.546 1.00 21.15 53 ARG A O 1
ATOM 377 N N . LEU A 1 86 ? -5.712 46.468 12.381 1.00 21.33 54 LEU A N 1
ATOM 378 C CA . LEU A 1 86 ? -4.909 46.155 13.560 1.00 22.34 54 LEU A CA 1
ATOM 379 C C . LEU A 1 86 ? -4.805 47.291 14.568 1.00 20.60 54 LEU A C 1
ATOM 380 O O . LEU A 1 86 ? -4.427 47.044 15.726 1.00 24.62 54 LEU A O 1
ATOM 385 N N . ALA A 1 87 ? -5.073 48.533 14.151 1.00 17.52 55 ALA A N 1
ATOM 386 C CA . ALA A 1 87 ? -5.075 49.672 15.079 1.00 18.59 55 ALA A CA 1
ATOM 387 C C . ALA A 1 87 ? -6.448 49.865 15.726 1.00 19.69 55 ALA A C 1
ATOM 388 O O . ALA A 1 87 ? -7.488 49.694 15.082 1.00 17.90 55 ALA A O 1
ATOM 390 N N . LYS A 1 88 ? -6.459 50.313 16.978 1.00 20.71 56 LYS A N 1
ATOM 391 C CA . LYS A 1 88 ? -7.709 50.802 17.570 1.00 20.18 56 LYS A CA 1
ATOM 392 C C . LYS A 1 88 ? -7.954 52.242 17.165 1.00 21.03 56 LYS A C 1
ATOM 393 O O . LYS A 1 88 ? -7.025 53.033 17.072 1.00 22.95 56 LYS A O 1
ATOM 399 N N . THR A 1 89 ? -9.213 52.585 16.925 1.00 20.79 57 THR A N 1
ATOM 400 C CA . THR A 1 89 ? -9.592 53.967 16.584 1.00 20.57 57 THR A CA 1
ATOM 401 C C . THR A 1 89 ? -9.680 54.860 17.794 1.00 22.83 57 THR A C 1
ATOM 402 O O . THR A 1 89 ? -10.486 54.589 18.719 1.00 23.11 57 THR A O 1
ATOM 406 N N . VAL A 1 90 ? -8.872 55.928 17.786 1.00 21.35 58 VAL A N 1
ATOM 407 C CA . VAL A 1 90 ? -8.719 56.810 18.942 1.00 21.53 58 VAL A CA 1
ATOM 408 C C . VAL A 1 90 ? -8.711 58.298 18.603 1.00 21.03 58 VAL A C 1
ATOM 409 O O . VAL A 1 90 ? -8.001 59.071 19.248 1.00 23.31 58 VAL A O 1
ATOM 413 N N . PHE A 1 91 ? -9.511 58.750 17.634 1.00 19.51 59 PHE A N 1
ATOM 414 C CA . PHE A 1 91 ? -9.563 60.179 17.374 1.00 19.99 59 PHE A CA 1
ATOM 415 C C . PHE A 1 91 ? -10.335 60.817 18.538 1.00 22.74 59 PHE A C 1
ATOM 416 O O . PHE A 1 91 ? -11.510 60.449 18.768 1.00 23.21 59 PHE A O 1
ATOM 424 N N . ASN A 1 92 ? -9.712 61.752 19.251 1.00 22.11 60 ASN A N 1
ATOM 425 C CA . ASN A 1 92 ? -10.476 62.687 20.096 1.00 23.10 60 ASN A CA 1
ATOM 426 C C . ASN A 1 92 ? -11.105 63.733 19.193 1.00 25.46 60 ASN A C 1
ATOM 427 O O . ASN A 1 92 ? -10.835 63.764 17.993 1.00 24.83 60 ASN A O 1
ATOM 432 N N . THR A 1 93 ? -11.970 64.590 19.724 1.00 24.49 61 THR A N 1
ATOM 433 C CA . THR A 1 93 ? -12.309 65.844 18.997 1.00 2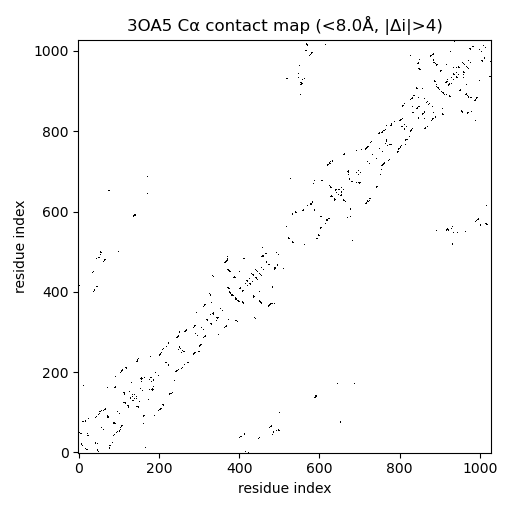5.79 61 THR A CA 1
ATOM 434 C C . THR A 1 93 ? -12.031 66.987 19.914 1.00 24.16 61 THR A C 1
ATOM 435 O O . THR A 1 93 ? -12.156 66.817 21.134 1.00 26.17 61 THR A O 1
ATOM 439 N N . TYR A 1 94 ? -11.826 68.145 19.292 1.00 23.81 62 TYR A N 1
ATOM 440 C CA . TYR A 1 94 ? -11.361 69.396 19.899 1.00 25.10 62 TYR A CA 1
ATOM 441 C C . TYR A 1 94 ? -12.154 70.537 19.297 1.00 24.93 62 TYR A C 1
ATOM 442 O O . TYR A 1 94 ? -12.574 70.429 18.142 1.00 24.34 62 TYR A O 1
ATOM 451 N N . GLU A 1 95 ? -12.386 71.610 20.060 1.00 25.30 63 GLU A N 1
ATOM 452 C CA . GLU A 1 95 ? -12.935 72.845 19.484 1.00 27.89 63 GLU A CA 1
ATOM 453 C C . GLU A 1 95 ? -12.042 73.317 18.390 1.00 27.75 63 GLU A C 1
ATOM 454 O O . GLU A 1 95 ? -10.851 73.516 18.604 1.00 26.87 63 GLU A O 1
ATOM 460 N N . ASP A 1 96 ? -12.643 73.548 17.233 1.00 27.42 64 ASP A N 1
ATOM 461 C CA . ASP A 1 96 ? -11.910 73.818 16.016 1.00 27.33 64 ASP A CA 1
ATOM 462 C C . ASP A 1 96 ? -12.406 75.088 15.380 1.00 28.16 64 ASP A C 1
ATOM 463 O O . ASP A 1 96 ? -12.155 75.372 14.206 1.00 28.68 64 ASP A O 1
ATOM 468 N N . ASP A 1 97 ? -13.109 75.905 16.164 1.00 30.18 65 ASP A N 1
ATOM 469 C CA . ASP A 1 97 ? -13.586 77.171 15.616 1.00 32.16 65 ASP A CA 1
ATOM 470 C C . ASP A 1 97 ? -12.665 78.368 15.921 1.00 32.63 65 ASP A C 1
ATOM 471 O O . ASP A 1 97 ? -13.121 79.446 16.287 1.00 33.77 65 ASP A O 1
ATOM 476 N N . ASP A 1 98 ? -11.360 78.186 15.738 1.00 31.54 66 ASP A N 1
ATOM 477 C CA . ASP A 1 98 ? -10.365 79.235 16.010 1.00 30.89 66 ASP A CA 1
ATOM 478 C C . ASP A 1 98 ? -9.920 79.768 14.661 1.00 31.06 66 ASP A C 1
ATOM 479 O O . ASP A 1 98 ? -10.665 79.645 13.682 1.00 33.13 66 ASP A O 1
ATOM 484 N N . ASP A 1 99 ? -8.730 80.339 14.542 1.00 29.53 67 ASP A N 1
ATOM 485 C CA . ASP A 1 99 ? -8.341 80.785 13.197 1.00 29.10 67 ASP A CA 1
ATOM 486 C C . ASP A 1 99 ? -7.455 79.765 12.397 1.00 26.74 67 ASP A C 1
ATOM 487 O O . ASP A 1 99 ? -6.764 80.148 11.445 1.00 26.55 67 ASP A O 1
ATOM 492 N N . PHE A 1 100 ? -7.541 78.499 12.761 1.00 23.11 68 PHE A N 1
ATOM 493 C CA . PHE A 1 100 ? -6.804 77.431 12.045 1.00 21.91 68 PHE A CA 1
ATOM 494 C C . PHE A 1 100 ? -7.720 76.296 11.568 1.00 20.79 68 PHE A C 1
ATOM 495 O O . PHE A 1 100 ? -8.865 76.134 12.059 1.00 22.12 68 PHE A O 1
ATOM 503 N N . ASN A 1 101 ? -7.204 75.467 10.648 1.00 18.90 69 ASN A N 1
ATOM 504 C CA . ASN A 1 101 ? -7.987 74.338 10.110 1.00 19.77 69 ASN A CA 1
ATOM 505 C C . ASN A 1 101 ? -7.033 73.145 9.928 1.00 19.43 69 ASN A C 1
ATOM 506 O O . ASN A 1 101 ? -5.884 73.362 9.554 1.00 19.87 69 ASN A O 1
ATOM 511 N N . VAL A 1 102 ? -7.494 71.939 10.257 1.00 18.58 70 VAL A N 1
ATOM 512 C CA . VAL A 1 102 ? -6.765 70.709 10.006 1.00 18.28 70 VAL A CA 1
ATOM 513 C C . VAL A 1 102 ? -7.486 69.909 8.913 1.00 16.65 70 VAL A C 1
ATOM 514 O O . VAL A 1 102 ? -8.714 69.662 9.005 1.00 17.30 70 VAL A O 1
ATOM 518 N N . LEU A 1 103 ? -6.746 69.613 7.834 1.00 15.83 71 LEU A N 1
ATOM 519 C CA . LEU A 1 103 ? -7.289 69.032 6.607 1.00 14.07 71 LEU A CA 1
ATOM 520 C C . LEU A 1 103 ? -6.812 67.599 6.463 1.00 16.24 71 LEU A C 1
ATOM 521 O O . LEU A 1 103 ? -5.772 67.193 7.048 1.00 16.48 71 LEU A O 1
ATOM 526 N N . CYS A 1 104 ? -7.564 66.806 5.711 1.00 13.22 72 CYS A N 1
ATOM 527 C CA . CYS A 1 104 ? -7.252 65.399 5.588 1.00 15.79 72 CYS A CA 1
ATOM 528 C C . CYS A 1 104 ? -7.243 64.970 4.147 1.00 16.14 72 CYS A C 1
ATOM 529 O O . CYS A 1 104 ? -8.309 65.014 3.492 1.00 15.09 72 CYS A O 1
ATOM 532 N N . TYR A 1 105 ? -6.083 64.504 3.642 1.00 16.06 73 TYR A N 1
ATOM 533 C CA . TYR A 1 105 ? -6.080 63.802 2.342 1.00 15.13 73 TYR A CA 1
ATOM 534 C C . TYR A 1 105 ? -6.593 62.365 2.554 1.00 15.43 73 TYR A C 1
ATOM 535 O O . TYR A 1 105 ? -5.958 61.601 3.255 1.00 15.88 73 TYR A O 1
ATOM 544 N N . PHE A 1 106 ? -7.762 62.021 1.974 1.00 13.50 74 PHE A N 1
ATOM 545 C CA . PHE A 1 106 ? -8.264 60.647 2.111 1.00 12.31 74 PHE A CA 1
ATOM 546 C C . PHE A 1 106 ? -8.164 59.935 0.737 1.00 13.38 74 PHE A C 1
ATOM 547 O O . PHE A 1 106 ? -8.732 60.391 -0.256 1.00 13.76 74 PHE A O 1
ATOM 555 N N . THR A 1 107 ? -7.386 58.877 0.649 1.00 11.90 75 THR A N 1
ATOM 556 C CA . THR A 1 107 ? -7.085 58.273 -0.658 1.00 12.56 75 THR A CA 1
ATOM 557 C C . THR A 1 107 ? -8.144 57.220 -1.026 1.00 14.62 75 THR A C 1
ATOM 558 O O . THR A 1 107 ? -8.630 56.477 -0.166 1.00 14.30 75 THR A O 1
ATOM 562 N N . ASP A 1 108 ? -8.537 57.154 -2.290 1.00 11.80 76 ASP A N 1
ATOM 563 C CA . ASP A 1 108 ? -9.626 56.262 -2.591 1.00 12.80 76 ASP A CA 1
ATOM 564 C C . ASP A 1 108 ? -9.164 54.811 -2.863 1.00 15.00 76 ASP A C 1
ATOM 565 O O . ASP A 1 108 ? -10.046 53.986 -3.173 1.00 16.14 76 ASP A O 1
ATOM 570 N N . TRP A 1 109 ? -7.876 54.528 -2.725 1.00 14.39 77 TRP A N 1
ATOM 571 C CA . TRP A 1 109 ? -7.412 53.164 -2.825 1.00 16.35 77 TRP A CA 1
ATOM 572 C C . TRP A 1 109 ? -7.182 52.544 -1.452 1.00 14.63 77 TRP A C 1
ATOM 573 O O . TRP A 1 109 ? -6.949 51.303 -1.355 1.00 14.68 77 TRP A O 1
ATOM 584 N N . SER A 1 110 ? -7.265 53.370 -0.386 1.00 12.25 78 SER A N 1
ATOM 585 C CA . SER A 1 110 ? -6.965 52.801 0.912 1.00 12.79 78 SER A CA 1
ATOM 586 C C . SER A 1 110 ? -8.084 51.851 1.391 1.00 12.18 78 SER A C 1
ATOM 587 O O . SER A 1 110 ? -7.830 51.029 2.250 1.00 13.38 78 SER A O 1
ATOM 590 N N . GLN A 1 111 ? -9.300 51.937 0.827 1.00 10.91 79 GLN A N 1
ATOM 591 C CA . GLN A 1 111 ? -10.387 51.041 1.272 1.00 13.42 79 GLN A CA 1
ATOM 592 C C . GLN A 1 111 ? -10.126 49.548 0.965 1.00 13.84 79 GLN A C 1
ATOM 593 O O . GLN A 1 111 ? -10.683 48.667 1.617 1.00 15.78 79 GLN A O 1
ATOM 599 N N . TYR A 1 112 ? -9.270 49.221 0.017 1.00 14.42 80 TYR A N 1
ATOM 600 C CA . TYR A 1 112 ? -9.224 47.838 -0.517 1.00 14.60 80 TYR A CA 1
ATOM 601 C C . TYR A 1 112 ? -8.527 46.859 0.401 1.00 14.24 80 TYR A C 1
ATOM 602 O O . TYR A 1 112 ? -7.618 47.223 1.156 1.00 16.89 80 TYR A O 1
ATOM 611 N N . ASP A 1 113 ? -8.964 45.605 0.312 1.00 15.21 81 ASP A N 1
ATOM 612 C CA . ASP A 1 113 ? -8.181 44.492 0.862 1.00 15.14 81 ASP A CA 1
ATOM 613 C C . ASP A 1 113 ? -8.869 43.179 0.458 1.00 16.50 81 ASP A C 1
ATOM 614 O O . ASP A 1 113 ? -9.925 42.856 1.017 1.00 16.62 81 ASP A O 1
ATOM 619 N N . PRO A 1 114 ? -8.315 42.456 -0.532 1.00 17.34 82 PRO A N 1
ATOM 620 C CA . PRO A 1 114 ? -9.014 41.252 -0.984 1.00 18.21 82 PRO A CA 1
ATOM 621 C C . PRO A 1 114 ? -9.068 40.168 0.116 1.00 18.21 82 PRO A C 1
ATOM 622 O O . PRO A 1 114 ? -9.842 39.226 -0.014 1.00 20.04 82 PRO A O 1
ATOM 626 N N . ARG A 1 115 ? -8.317 40.335 1.207 1.00 17.88 83 ARG A N 1
ATOM 627 C CA . ARG A 1 115 ? -8.375 39.347 2.307 1.00 19.27 83 ARG A CA 1
ATOM 628 C C . ARG A 1 115 ? -9.713 39.335 3.031 1.00 19.93 83 ARG A C 1
ATOM 629 O O . ARG A 1 115 ? -10.068 38.356 3.681 1.00 20.06 83 ARG A O 1
ATOM 637 N N . ILE A 1 116 ? -10.458 40.420 2.895 1.00 18.55 84 ILE A N 1
ATOM 638 C CA . ILE A 1 116 ? -11.758 40.563 3.555 1.00 19.40 84 ILE A CA 1
ATOM 639 C C . ILE A 1 116 ? -12.771 39.493 3.075 1.00 17.22 84 ILE A C 1
ATOM 640 O O . ILE A 1 116 ? -13.656 39.115 3.825 1.00 20.72 84 ILE A O 1
ATOM 645 N N . ILE A 1 117 ? -12.676 39.052 1.830 1.00 20.93 85 ILE A N 1
ATOM 646 C CA . ILE A 1 117 ? -13.792 38.310 1.193 1.00 21.79 85 ILE A CA 1
ATOM 647 C C . ILE A 1 117 ? -13.810 36.822 1.557 1.00 22.76 85 ILE A C 1
ATOM 648 O O . ILE A 1 117 ? -14.860 36.228 1.613 1.00 24.59 85 ILE A O 1
ATOM 653 N N . ASN A 1 118 ? -12.655 36.221 1.776 1.00 23.84 86 ASN A N 1
ATOM 654 C CA . ASN A 1 118 ? -12.623 34.778 2.039 1.00 23.49 86 ASN A CA 1
ATOM 655 C C . ASN A 1 118 ? -11.235 34.416 2.517 1.00 24.51 86 ASN A C 1
ATOM 656 O O . ASN A 1 118 ? -10.519 35.284 3.004 1.00 21.42 86 ASN A O 1
ATOM 661 N N . LYS A 1 119 ? -10.844 33.161 2.341 1.00 26.25 87 LYS A N 1
ATOM 662 C CA . LYS A 1 119 ? -9.550 32.686 2.866 1.00 27.35 87 LYS A CA 1
ATOM 663 C C . LYS A 1 119 ? -8.548 32.494 1.744 1.00 29.24 87 LYS A C 1
ATOM 664 O O . LYS A 1 119 ? -7.429 32.022 1.957 1.00 30.22 87 LYS A O 1
ATOM 670 N N . GLU A 1 120 ? -8.908 32.900 0.531 1.00 29.96 88 GLU A N 1
ATOM 671 C CA . GLU A 1 120 ? -8.079 32.514 -0.620 1.00 29.97 88 GLU A CA 1
ATOM 672 C C . GLU A 1 120 ? -6.765 33.317 -0.748 1.00 29.20 88 GLU A C 1
ATOM 673 O O . GLU A 1 120 ? -5.704 32.757 -1.082 1.00 28.34 88 GLU A O 1
ATOM 676 N N . ILE A 1 121 ? -6.827 34.623 -0.498 1.00 26.49 89 ILE A N 1
ATOM 677 C CA . ILE A 1 121 ? -5.678 35.489 -0.768 1.00 25.66 89 ILE A CA 1
ATOM 678 C C . ILE A 1 121 ? -5.053 35.829 0.567 1.00 23.44 89 ILE A C 1
ATOM 679 O O . ILE A 1 121 ? -5.703 36.435 1.412 1.00 22.78 89 ILE A O 1
ATOM 684 N N . ARG A 1 122 ? -3.820 35.381 0.815 1.00 22.97 90 ARG A N 1
ATOM 685 C CA . ARG A 1 122 ? -3.127 35.831 2.030 1.00 22.33 90 ARG A CA 1
ATOM 686 C C . ARG A 1 122 ? -1.678 36.254 1.760 1.00 22.63 90 ARG A C 1
ATOM 687 O O . ARG A 1 122 ? -0.981 36.666 2.657 1.00 24.70 90 ARG A O 1
ATOM 695 N N . ASP A 1 123 ? -1.200 36.135 0.539 1.00 23.07 91 ASP A N 1
ATOM 696 C CA . ASP A 1 123 ? 0.197 36.489 0.299 1.00 25.36 91 ASP A CA 1
ATOM 697 C C . ASP A 1 123 ? 0.349 37.974 -0.071 1.00 24.89 91 ASP A C 1
ATOM 698 O O . ASP A 1 123 ? 1.442 38.406 -0.409 1.00 25.15 91 ASP A O 1
ATOM 703 N N . THR A 1 124 ? -0.760 38.709 -0.048 1.00 23.71 92 THR A N 1
ATOM 704 C CA . THR A 1 124 ? -0.770 40.146 -0.300 1.00 21.56 92 THR A CA 1
ATOM 705 C C . THR A 1 124 ? -2.031 40.707 0.375 1.00 23.47 92 THR A C 1
ATOM 706 O O . THR A 1 124 ? -2.855 39.950 0.898 1.00 21.98 92 THR A O 1
ATOM 710 N N . GLY A 1 125 ? -2.213 42.028 0.364 1.00 20.32 93 GLY A N 1
ATOM 711 C CA . GLY A 1 125 ? -3.382 42.565 1.032 1.00 21.88 93 GLY A CA 1
ATOM 712 C C . GLY A 1 125 ? -3.575 44.029 0.687 1.00 22.37 93 GLY A C 1
ATOM 713 O O . GLY A 1 125 ? -2.828 44.584 -0.114 1.00 23.74 93 GLY A O 1
ATOM 714 N N . GLY A 1 126 ? -4.539 44.651 1.357 1.00 20.15 94 GLY A N 1
ATOM 715 C CA . GLY A 1 126 ? -4.788 46.072 1.265 1.00 17.96 94 GLY A CA 1
ATOM 716 C C . GLY A 1 126 ? -4.820 46.734 2.634 1.00 16.96 94 GLY A C 1
ATOM 717 O O . GLY A 1 126 ? -4.760 46.066 3.670 1.00 17.73 94 GLY A O 1
ATOM 718 N N . ARG A 1 127 ? -4.979 48.046 2.617 1.00 15.31 95 ARG A N 1
ATOM 719 C CA . ARG A 1 127 ? -4.974 48.872 3.809 1.00 12.66 95 ARG A CA 1
ATOM 720 C C . ARG A 1 127 ? -6.296 48.733 4.549 1.00 13.67 95 ARG A C 1
ATOM 721 O O . ARG A 1 127 ? -6.370 49.040 5.718 1.00 15.43 95 ARG A O 1
ATOM 729 N N . SER A 1 128 ? -7.363 48.390 3.840 1.00 14.48 96 SER A N 1
ATOM 730 C CA . SER A 1 128 ? -8.681 48.311 4.480 1.00 13.14 96 SER A CA 1
ATOM 731 C C . SER A 1 128 ? -8.996 49.525 5.403 1.00 14.39 96 SER A C 1
ATOM 732 O O . SER A 1 128 ? -9.373 49.374 6.562 1.00 17.03 96 SER A O 1
ATOM 735 N N . ALA A 1 129 ? -8.915 50.761 4.880 1.00 12.87 97 ALA A N 1
ATOM 736 C CA . ALA A 1 129 ? -9.088 51.936 5.750 1.00 14.04 97 ALA A CA 1
ATOM 737 C C . ALA A 1 129 ? -10.579 52.314 5.701 1.00 16.42 97 ALA A C 1
ATOM 738 O O . ALA A 1 129 ? -11.104 52.694 4.641 1.00 16.64 97 ALA A O 1
ATOM 740 N N . ASP A 1 130 ? -11.251 52.154 6.839 1.00 16.62 98 ASP A N 1
ATOM 741 C CA . ASP A 1 130 ? -12.686 52.453 6.920 1.00 17.30 98 ASP A CA 1
ATOM 742 C C . ASP A 1 130 ? -12.887 53.969 7.054 1.00 17.30 98 ASP A C 1
ATOM 743 O O . ASP A 1 130 ? -12.339 54.602 7.978 1.00 16.89 98 ASP A O 1
ATOM 748 N N . ILE A 1 131 ? -13.674 54.552 6.138 1.00 15.35 99 ILE A N 1
ATOM 749 C CA . ILE A 1 131 ? -13.991 55.985 6.135 1.00 16.25 99 ILE A CA 1
ATOM 750 C C . ILE A 1 131 ? -14.696 56.272 7.474 1.00 17.73 99 ILE A C 1
ATOM 751 O O . ILE A 1 131 ? -14.651 57.412 7.986 1.00 19.31 99 ILE A O 1
ATOM 756 N N . LEU A 1 132 ? -15.295 55.223 8.059 1.00 17.86 100 LEU A N 1
ATOM 757 C CA . LEU A 1 132 ? -16.123 55.464 9.268 1.00 18.81 100 LEU A CA 1
ATOM 758 C C . LEU A 1 132 ? -15.255 55.727 10.514 1.00 18.80 100 LEU A C 1
ATOM 759 O O . LEU A 1 132 ? -15.779 56.156 11.555 1.00 20.57 100 LEU A O 1
ATOM 764 N N . ARG A 1 133 ? -13.948 55.490 10.435 1.00 18.00 101 ARG A N 1
ATOM 765 C CA . ARG A 1 133 ? -13.089 55.893 11.586 1.00 17.64 101 ARG A CA 1
ATOM 766 C C . ARG A 1 133 ? -13.139 57.392 11.834 1.00 17.75 101 ARG A C 1
ATOM 767 O O . ARG A 1 133 ? -12.779 57.885 12.931 1.00 21.60 101 ARG A O 1
ATOM 775 N N . LEU A 1 134 ? -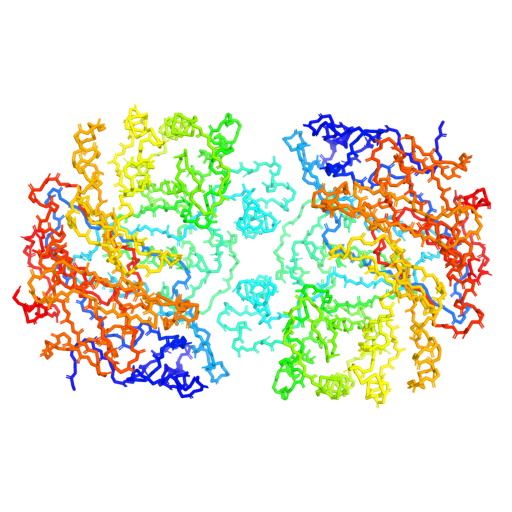13.598 58.148 10.842 1.00 16.65 102 LEU A N 1
ATOM 776 C CA . LEU A 1 134 ? -13.666 59.581 11.001 1.00 18.12 102 LEU A CA 1
ATOM 777 C C . LEU A 1 134 ? -14.996 60.076 11.584 1.00 20.86 102 LEU A C 1
ATOM 778 O O . LEU A 1 134 ? -15.156 61.274 11.809 1.00 23.72 102 LEU A O 1
ATOM 783 N N . ASN A 1 135 ? -15.924 59.150 11.817 1.00 22.82 103 ASN A N 1
ATOM 784 C CA . ASN A 1 135 ? -17.286 59.506 12.205 1.00 27.52 103 ASN A CA 1
ATOM 785 C C . ASN A 1 135 ? -17.268 59.618 13.721 1.00 29.65 103 ASN A C 1
ATOM 786 O O . ASN A 1 135 ? -17.727 58.713 14.404 1.00 32.80 103 ASN A O 1
ATOM 791 N N . THR A 1 136 ? -16.685 60.681 14.246 1.00 29.91 104 THR A N 1
ATOM 792 C CA . THR A 1 136 ? -16.613 60.881 15.701 1.00 31.17 104 THR A CA 1
ATOM 793 C C . THR A 1 136 ? -17.877 61.560 16.253 1.00 34.35 104 THR A C 1
ATOM 794 O O . THR A 1 136 ? -18.536 62.339 15.540 1.00 35.15 104 THR A O 1
ATOM 798 N N . PRO A 1 137 ? -18.220 61.272 17.523 1.00 35.78 105 PRO A N 1
ATOM 799 C CA . PRO A 1 137 ? -19.244 62.084 18.201 1.00 38.11 105 PRO A CA 1
ATOM 800 C C . PRO A 1 137 ? -18.744 63.485 18.584 1.00 38.22 105 PRO A C 1
ATOM 801 O O . PRO A 1 137 ? -17.571 63.656 18.982 1.00 38.16 105 PRO A O 1
ATOM 805 N N . ASP A 1 138 ? -19.617 64.483 18.420 1.00 38.23 106 ASP A N 1
ATOM 806 C CA . ASP A 1 138 ? -19.439 65.779 19.077 1.00 38.75 106 ASP A CA 1
ATOM 807 C C . ASP A 1 138 ? -18.234 66.521 18.500 1.00 37.79 106 ASP A C 1
ATOM 808 O O . ASP A 1 138 ? -17.327 66.907 19.247 1.00 39.75 106 ASP A O 1
ATOM 813 N N . GLY A 1 139 ? -18.209 66.702 17.179 1.00 32.25 107 GLY A N 1
ATOM 814 C CA . GLY A 1 139 ? -17.114 67.412 16.539 1.00 27.66 107 GLY A CA 1
ATOM 815 C C . GLY A 1 139 ? -16.551 66.583 15.377 1.00 24.68 107 GLY A C 1
ATOM 816 O O . GLY A 1 139 ? -17.174 65.626 14.901 1.00 21.24 107 GLY A O 1
ATOM 817 N N . ARG A 1 140 ? -15.338 66.912 14.961 1.00 23.19 108 ARG A N 1
ATOM 818 C CA . ARG A 1 140 ? -14.761 66.242 13.805 1.00 20.85 108 ARG A CA 1
ATOM 819 C C . ARG A 1 140 ? -13.246 66.293 13.979 1.00 22.25 108 ARG A C 1
ATOM 820 O O . ARG A 1 140 ? -12.719 67.297 14.468 1.00 22.90 108 ARG A O 1
ATOM 828 N N . PRO A 1 141 ? -12.557 65.220 13.567 1.00 20.34 109 PRO A N 1
ATOM 829 C CA . PRO A 1 141 ? -11.095 65.308 13.613 1.00 21.70 109 PRO A CA 1
ATOM 830 C C . PRO A 1 141 ? -10.499 66.217 12.522 1.00 20.03 109 PRO A C 1
ATOM 831 O O . PRO A 1 141 ? -9.384 66.708 12.691 1.00 22.23 109 PRO A O 1
ATOM 835 N N . PHE A 1 142 ? -11.225 66.489 11.442 1.00 19.55 110 PHE A N 1
ATOM 836 C CA . PHE A 1 142 ? -10.734 67.391 10.383 1.00 18.87 110 PHE A CA 1
ATOM 837 C C . PHE A 1 142 ? -11.863 68.323 10.003 1.00 16.93 110 PHE A C 1
ATOM 838 O O . PHE A 1 142 ? -13.025 67.893 9.977 1.00 19.02 110 PHE A O 1
ATOM 846 N N . LYS A 1 143 ? -11.525 69.569 9.706 1.00 19.34 111 LYS A N 1
ATOM 847 C CA . LYS A 1 143 ? -12.524 70.496 9.147 1.00 19.38 111 LYS A CA 1
ATOM 848 C C . LYS A 1 143 ? -12.910 70.123 7.722 1.00 20.21 111 LYS A C 1
ATOM 849 O O . LYS A 1 143 ? -14.034 70.406 7.303 1.00 17.89 111 LYS A O 1
ATOM 855 N N . ARG A 1 144 ? -11.962 69.550 6.969 1.00 16.97 112 ARG A N 1
ATOM 856 C CA . ARG A 1 144 ? -12.138 69.441 5.511 1.00 14.31 112 ARG A CA 1
ATOM 857 C C . ARG A 1 144 ? -11.509 68.103 5.087 1.00 16.78 112 ARG A C 1
ATOM 858 O O . ARG A 1 144 ? -10.339 67.849 5.401 1.00 15.35 112 ARG A O 1
ATOM 866 N N . LEU A 1 145 ? -12.268 67.293 4.353 1.00 14.29 113 LEU A N 1
ATOM 867 C CA . LEU A 1 145 ? -11.749 66.023 3.804 1.00 17.20 113 LEU A CA 1
ATOM 868 C C . LEU A 1 145 ? -11.470 66.303 2.345 1.00 17.36 113 LEU A C 1
ATOM 869 O O . LEU A 1 145 ? -12.273 66.992 1.668 1.00 17.90 113 LEU A O 1
ATOM 874 N N . ILE A 1 146 ? -10.314 65.831 1.869 1.00 14.25 114 ILE A N 1
ATOM 875 C CA . ILE A 1 146 ? -9.875 66.099 0.520 1.00 13.33 114 ILE A CA 1
ATOM 876 C C . ILE A 1 146 ? -9.859 64.738 -0.207 1.00 13.49 114 ILE A C 1
ATOM 877 O O . ILE A 1 146 ? -9.079 63.819 0.112 1.00 14.15 114 ILE A O 1
ATOM 882 N N . TYR A 1 147 ? -10.762 64.582 -1.178 1.00 13.61 115 TYR A N 1
ATOM 883 C CA . TYR A 1 147 ? -10.845 63.347 -1.951 1.00 11.79 115 TYR A CA 1
ATOM 884 C C . TYR A 1 147 ? -9.560 63.219 -2.829 1.00 13.16 115 TYR A C 1
ATOM 885 O O . TYR A 1 147 ? -9.279 64.155 -3.644 1.00 12.53 115 TYR A O 1
ATOM 894 N N . SER A 1 148 ? -8.823 62.133 -2.697 1.00 12.59 116 SER A N 1
ATOM 895 C CA . SER A 1 148 ? -7.586 61.997 -3.427 1.00 13.73 116 SER A CA 1
ATOM 896 C C . SER A 1 148 ? -7.619 60.721 -4.274 1.00 12.63 116 SER A C 1
ATOM 897 O O . SER A 1 148 ? -7.623 59.643 -3.680 1.00 12.46 116 SER A O 1
ATOM 900 N N . PHE A 1 149 ? -7.591 60.768 -5.615 1.00 14.54 117 PHE A N 1
ATOM 901 C CA . PHE A 1 149 ? -7.424 61.981 -6.405 1.00 11.72 117 PHE A CA 1
ATOM 902 C C . PHE A 1 149 ? -8.299 61.934 -7.608 1.00 14.98 117 PHE A C 1
ATOM 903 O O . PHE A 1 149 ? -8.548 60.879 -8.214 1.00 16.18 117 PHE A O 1
ATOM 911 N N . GLY A 1 150 ? -8.667 63.111 -8.071 1.00 11.01 118 GLY A N 1
ATOM 912 C CA . GLY A 1 150 ? -9.240 63.205 -9.395 1.00 11.57 118 GLY A CA 1
ATOM 913 C C . GLY A 1 150 ? -8.123 63.224 -10.438 1.00 12.23 118 GLY A C 1
ATOM 914 O O . GLY A 1 150 ? -7.096 63.859 -10.219 1.00 13.84 118 GLY A O 1
ATOM 915 N N . GLY A 1 151 ? -8.317 62.526 -11.560 1.00 9.63 119 GLY A N 1
ATOM 916 C CA . GLY A 1 151 ? -7.323 62.514 -12.662 1.00 9.50 119 GLY A CA 1
ATOM 917 C C . GLY A 1 151 ? -7.870 63.377 -13.782 1.00 12.55 119 GLY A C 1
ATOM 918 O O . GLY A 1 151 ? -8.857 64.061 -13.591 1.00 12.49 119 GLY A O 1
ATOM 919 N N . LEU A 1 152 ? -7.244 63.317 -14.935 1.00 11.43 120 LEU A N 1
ATOM 920 C CA . LEU A 1 152 ? -7.618 64.165 -16.059 1.00 12.02 120 LEU A CA 1
ATOM 921 C C . LEU A 1 152 ? -7.727 63.329 -17.316 1.00 10.74 120 LEU A C 1
ATOM 922 O O . LEU A 1 152 ? -6.840 62.560 -17.629 1.00 12.98 120 LEU A O 1
ATOM 927 N N . ILE A 1 153 ? -8.810 63.508 -18.064 1.00 11.62 121 ILE A N 1
ATOM 928 C CA . ILE A 1 153 ? -8.941 62.893 -19.354 1.00 11.79 121 ILE A CA 1
ATOM 929 C C . ILE A 1 153 ? -7.879 63.429 -20.322 1.00 15.80 121 ILE A C 1
ATOM 930 O O . ILE A 1 153 ? -7.698 64.675 -20.456 1.00 15.89 121 ILE A O 1
ATOM 935 N N . GLY A 1 154 ? -7.230 62.493 -21.022 1.00 14.51 122 GLY A N 1
ATOM 936 C CA . GLY A 1 154 ? -6.104 62.792 -21.895 1.00 12.10 122 GLY A CA 1
ATOM 937 C C . GLY A 1 154 ? -4.728 62.569 -21.274 1.00 14.92 122 GLY A C 1
ATOM 938 O O . GLY A 1 154 ? -3.720 62.678 -21.991 1.00 15.68 122 GLY A O 1
ATOM 939 N N . ASP A 1 155 ? -4.664 62.182 -19.995 1.00 14.17 123 ASP A N 1
ATOM 940 C CA . ASP A 1 155 ? -3.354 62.050 -19.269 1.00 13.61 123 ASP A CA 1
ATOM 941 C C . ASP A 1 155 ? -2.700 60.705 -19.603 1.00 15.37 123 ASP A C 1
ATOM 942 O O . ASP A 1 155 ? -2.973 59.683 -18.947 1.00 13.78 123 ASP A O 1
ATOM 947 N N . LYS A 1 156 ? -1.843 60.713 -20.623 1.00 12.89 124 LYS A N 1
ATOM 948 C CA . LYS A 1 156 ? -1.196 59.507 -21.113 1.00 15.71 124 LYS A CA 1
ATOM 949 C C . LYS A 1 156 ? 0.056 59.144 -20.370 1.00 16.55 124 LYS A C 1
ATOM 950 O O . LYS A 1 156 ? 0.628 58.090 -20.664 1.00 19.03 124 LYS A O 1
ATOM 956 N N . LYS A 1 157 ? 0.492 59.972 -19.416 1.00 14.77 125 LYS A N 1
ATOM 957 C CA A LYS A 1 157 ? 1.574 59.558 -18.498 0.50 15.50 125 LYS A CA 1
ATOM 958 C CA B LYS A 1 157 ? 1.575 59.543 -18.524 0.50 15.42 125 LYS A CA 1
ATOM 959 C C . LYS A 1 157 ? 1.029 58.545 -17.483 1.00 15.20 125 LYS A C 1
ATOM 960 O O . LYS A 1 157 ? 1.644 57.463 -17.203 1.00 15.44 125 LYS A O 1
ATOM 971 N N . TYR A 1 158 ? -0.128 58.895 -16.925 1.00 13.19 126 TYR A N 1
ATOM 972 C CA . TYR A 1 158 ? -0.798 58.054 -15.956 1.00 14.32 126 TYR A CA 1
ATOM 973 C C . TYR A 1 158 ? -1.482 56.839 -16.597 1.00 14.86 126 TYR A C 1
ATOM 974 O O . TYR A 1 158 ? -1.433 55.762 -16.029 1.00 16.27 126 TYR A O 1
ATOM 983 N N . SER A 1 159 ? -2.134 57.000 -17.756 1.00 13.24 127 SER A N 1
ATOM 984 C CA . SER A 1 159 ? -3.031 55.965 -18.259 1.00 13.93 127 SER A CA 1
ATOM 985 C C . SER A 1 159 ? -2.755 55.720 -19.739 1.00 14.90 127 SER A C 1
ATOM 986 O O . SER A 1 159 ? -2.656 56.676 -20.506 1.00 13.42 127 SER A O 1
ATOM 989 N N . ALA A 1 160 ? -2.702 54.432 -20.125 1.00 14.85 128 ALA A N 1
ATOM 990 C CA . ALA A 1 160 ? -2.385 54.059 -21.485 1.00 17.18 128 ALA A CA 1
ATOM 991 C C . ALA A 1 160 ? -3.413 54.638 -22.438 1.00 18.26 128 ALA A C 1
ATOM 992 O O . ALA A 1 160 ? -3.088 54.922 -23.594 1.00 19.72 128 ALA A O 1
ATOM 994 N N . ASP A 1 161 ? -4.657 54.811 -21.980 1.00 14.83 129 ASP A N 1
ATOM 995 C CA . ASP A 1 161 ? -5.667 55.425 -22.881 1.00 14.57 129 ASP A CA 1
ATOM 996 C C . ASP A 1 161 ? -6.129 56.815 -22.424 1.00 15.55 129 ASP A C 1
ATOM 997 O O . ASP A 1 161 ? -7.212 57.279 -22.804 1.00 14.93 129 ASP A O 1
ATOM 1002 N N . GLY A 1 162 ? -5.308 57.457 -21.614 1.00 14.95 130 GLY A N 1
ATOM 1003 C CA . GLY A 1 162 ? -5.646 58.802 -21.126 1.00 15.79 130 GLY A CA 1
ATOM 1004 C C . GLY A 1 162 ? -6.983 58.816 -20.337 1.00 14.93 130 GLY A C 1
ATOM 1005 O O . GLY A 1 162 ? -7.695 59.777 -20.385 1.00 14.10 130 GLY A O 1
ATOM 1006 N N . ASN A 1 163 ? -7.307 57.725 -19.630 1.00 12.84 131 ASN A N 1
ATOM 1007 C CA . ASN A 1 163 ? -8.502 57.660 -18.767 1.00 12.29 131 ASN A CA 1
ATOM 1008 C C . ASN A 1 163 ? -9.792 57.635 -19.593 1.00 11.14 131 ASN A C 1
ATOM 1009 O O . ASN A 1 163 ? -10.881 57.787 -19.065 1.00 12.27 131 ASN A O 1
ATOM 1014 N N . ALA A 1 164 ? -9.691 57.358 -20.881 1.00 12.21 132 ALA A N 1
ATOM 1015 C CA . ALA A 1 164 ? -10.884 57.429 -21.691 1.00 11.90 132 ALA A CA 1
ATOM 1016 C C . ALA A 1 164 ? -11.893 56.390 -21.320 1.00 14.95 132 ALA A C 1
ATOM 1017 O O . ALA A 1 164 ? -13.088 56.659 -21.370 1.00 14.37 132 ALA A O 1
ATOM 1019 N N . SER A 1 165 ? -11.449 55.189 -20.954 1.00 14.88 133 SER A N 1
ATOM 1020 C CA . SER A 1 165 ? -12.422 54.158 -20.630 1.00 15.20 133 SER A CA 1
ATOM 1021 C C . SER A 1 165 ? -13.145 54.520 -19.325 1.00 15.14 133 SER A C 1
ATOM 1022 O O . SER A 1 165 ? -14.328 54.146 -19.124 1.00 14.10 133 SER A O 1
ATOM 1025 N N . ILE A 1 166 ? -12.426 55.192 -18.426 1.00 13.48 134 ILE A N 1
ATOM 1026 C CA A ILE A 1 166 ? -13.026 55.669 -17.196 0.50 13.96 134 ILE A CA 1
ATOM 1027 C CA B ILE A 1 166 ? -13.054 55.627 -17.206 0.50 13.71 134 ILE A CA 1
ATOM 1028 C C . ILE A 1 166 ? -14.144 56.675 -17.506 1.00 12.16 134 ILE A C 1
ATOM 1029 O O . ILE A 1 166 ? -15.235 56.611 -16.927 1.00 13.29 134 ILE A O 1
ATOM 1038 N N . ALA A 1 167 ? -13.837 57.637 -18.356 1.00 15.19 135 ALA A N 1
ATOM 1039 C CA . ALA A 1 167 ? -14.825 58.625 -18.777 1.00 13.49 135 ALA A CA 1
ATOM 1040 C C . ALA A 1 167 ? -16.108 57.976 -19.297 1.00 14.02 135 ALA A C 1
ATOM 1041 O O . ALA A 1 167 ? -17.228 58.403 -18.958 1.00 13.98 135 ALA A O 1
ATOM 1043 N N . VAL A 1 168 ? -15.976 56.959 -20.145 1.00 12.59 136 VAL A N 1
ATOM 1044 C CA . VAL A 1 168 ? -17.163 56.234 -20.635 1.00 13.37 136 VAL A CA 1
ATOM 1045 C C . VAL A 1 168 ? -17.952 55.542 -19.510 1.00 13.06 136 VAL A C 1
ATOM 1046 O O . VAL A 1 168 ? -19.174 55.648 -19.414 1.00 13.07 136 VAL A O 1
ATOM 1050 N N . ARG A 1 169 ? -17.236 54.824 -18.632 1.00 13.20 137 ARG A N 1
ATOM 1051 C CA . ARG A 1 169 ? -17.882 54.150 -17.550 1.00 13.91 137 ARG A CA 1
ATOM 1052 C C . ARG A 1 169 ? -18.627 55.117 -16.623 1.00 15.04 137 ARG A C 1
ATOM 1053 O O . ARG A 1 169 ? -19.648 54.733 -16.081 1.00 13.33 137 ARG A O 1
ATOM 1061 N N . LEU A 1 170 ? -18.124 56.356 -16.443 1.00 11.83 138 LEU A N 1
ATOM 1062 C CA . LEU A 1 170 ? -18.746 57.287 -15.527 1.00 12.94 138 LEU A CA 1
ATOM 1063 C C . LEU A 1 170 ? -19.900 58.027 -16.207 1.00 15.88 138 LEU A C 1
ATOM 1064 O O . LEU A 1 170 ? -20.632 58.750 -15.546 1.00 15.16 138 LEU A O 1
ATOM 1069 N N . GLY A 1 171 ? -19.996 57.884 -17.517 1.00 15.10 139 GLY A N 1
ATOM 1070 C CA . GLY A 1 171 ? -21.133 58.452 -18.239 1.00 16.66 139 GLY A CA 1
ATOM 1071 C C . GLY A 1 171 ? -20.852 59.884 -18.681 1.00 18.66 139 GLY A C 1
ATOM 1072 O O . GLY A 1 171 ? -21.770 60.602 -19.070 1.00 17.93 139 GLY A O 1
ATOM 1073 N N . VAL A 1 172 ? -19.594 60.303 -18.656 1.00 16.92 140 VAL A N 1
ATOM 1074 C CA . VAL A 1 172 ? -19.269 61.653 -19.123 1.00 19.56 140 VAL A CA 1
ATOM 1075 C C . VAL A 1 172 ? -18.787 61.706 -20.575 1.00 18.28 140 VAL A C 1
ATOM 1076 O O . VAL A 1 172 ? -18.564 62.788 -21.123 1.00 20.54 140 VAL A O 1
ATOM 1080 N N . ALA A 1 173 ? -18.618 60.545 -21.190 1.00 17.90 141 ALA A N 1
ATOM 1081 C CA . ALA A 1 173 ? -18.245 60.463 -22.611 1.00 15.90 141 ALA A CA 1
ATOM 1082 C C . ALA A 1 173 ? -18.978 59.334 -23.259 1.00 17.14 141 ALA A C 1
ATOM 1083 O O . ALA A 1 173 ? -19.279 58.353 -22.603 1.00 15.74 141 ALA A O 1
ATOM 1085 N N . THR A 1 174 ? -19.242 59.432 -24.554 1.00 16.73 142 THR A N 1
ATOM 1086 C CA . THR A 1 174 ? -20.047 58.417 -25.167 1.00 19.66 142 THR A CA 1
ATOM 1087 C C . THR A 1 174 ? -19.236 57.203 -25.654 1.00 18.13 142 THR A C 1
ATOM 1088 O O . THR A 1 174 ? -19.817 56.145 -25.827 1.00 20.78 142 THR A O 1
ATOM 1092 N N . ASP A 1 175 ? -17.925 57.375 -25.889 1.00 16.60 143 ASP A N 1
ATOM 1093 C CA . ASP A 1 175 ? -17.017 56.277 -26.320 1.00 16.55 143 ASP A CA 1
ATOM 1094 C C . ASP A 1 175 ? -15.597 56.826 -26.070 1.00 17.21 143 ASP A C 1
ATOM 1095 O O . ASP A 1 175 ? -15.443 58.003 -25.702 1.00 15.24 143 ASP A O 1
ATOM 1100 N N . PRO A 1 176 ? -14.554 56.001 -26.208 1.00 15.57 144 PRO A N 1
ATOM 1101 C CA . PRO A 1 176 ? -13.223 56.521 -25.856 1.00 15.35 144 PRO A CA 1
ATOM 1102 C C . PRO A 1 176 ? -12.732 57.615 -26.809 1.00 17.76 144 PRO A C 1
ATOM 1103 O O . PRO A 1 176 ? -12.014 58.524 -26.399 1.00 16.99 144 PRO A O 1
ATOM 1107 N N . ASP A 1 177 ? -13.137 57.558 -28.067 1.00 16.89 145 ASP A N 1
ATOM 1108 C CA . ASP A 1 177 ? -12.721 58.595 -29.028 1.00 16.39 145 ASP A CA 1
ATOM 1109 C C . ASP A 1 177 ? -13.324 59.949 -28.587 1.00 16.76 145 ASP A C 1
ATOM 1110 O O . ASP A 1 177 ? -12.631 60.956 -28.594 1.00 15.76 145 ASP A O 1
ATOM 1115 N N . ASP A 1 178 ? -14.622 59.939 -28.264 1.00 16.85 146 ASP A N 1
ATOM 1116 C CA . ASP A 1 178 ? -15.306 61.108 -27.770 1.00 17.62 146 ASP A CA 1
ATOM 1117 C C . ASP A 1 178 ? -14.648 61.667 -26.486 1.00 16.34 146 ASP A C 1
ATOM 1118 O O . ASP A 1 178 ? -14.530 62.879 -26.316 1.00 16.74 146 ASP A O 1
ATOM 1123 N N . ALA A 1 179 ? -14.236 60.791 -25.580 1.00 14.56 147 ALA A N 1
ATOM 1124 C CA . ALA A 1 179 ? -13.599 61.245 -24.338 1.00 13.60 147 ALA A CA 1
ATOM 1125 C C . ALA A 1 179 ? -12.386 62.171 -24.663 1.00 14.01 147 ALA A C 1
ATOM 1126 O O . ALA A 1 179 ? -12.234 63.268 -24.131 1.00 15.91 147 ALA A O 1
ATOM 1128 N N . ILE A 1 180 ? -11.522 61.719 -25.556 1.00 13.86 148 ILE A N 1
ATOM 1129 C CA . ILE A 1 180 ? -10.298 62.412 -25.830 1.00 13.96 148 ILE A CA 1
ATOM 1130 C C . ILE A 1 180 ? -10.654 63.637 -26.706 1.00 15.42 148 ILE A C 1
ATOM 1131 O O . ILE A 1 180 ? -10.139 64.728 -26.471 1.00 16.12 148 ILE A O 1
ATOM 1136 N N . ALA A 1 181 ? -11.508 63.409 -27.700 1.00 15.19 149 ALA A N 1
ATOM 1137 C CA . ALA A 1 181 ? -11.795 64.508 -28.692 1.00 16.03 149 ALA A CA 1
ATOM 1138 C C . ALA A 1 181 ? -12.577 65.693 -28.115 1.00 18.25 149 ALA A C 1
ATOM 1139 O O . ALA A 1 181 ? -12.352 66.863 -28.539 1.00 18.21 149 ALA A O 1
ATOM 1141 N N . ASN A 1 182 ? -13.440 65.425 -27.142 1.00 15.25 150 ASN A N 1
ATOM 1142 C CA . ASN A 1 182 ? -14.286 66.435 -26.547 1.00 17.19 150 ASN A CA 1
ATOM 1143 C C . ASN A 1 182 ? -14.035 66.800 -25.120 1.00 18.70 150 ASN A C 1
ATOM 1144 O O . ASN A 1 182 ? -14.571 67.807 -24.630 1.00 19.27 150 ASN A O 1
ATOM 1149 N N . HIS A 1 183 ? -13.237 65.995 -24.415 1.00 17.52 151 HIS A N 1
ATOM 1150 C CA . HIS A 1 183 ? -13.092 66.243 -23.006 1.00 16.55 151 HIS A CA 1
ATOM 1151 C C . HIS A 1 183 ? -11.681 66.212 -22.475 1.00 14.81 151 HIS A C 1
ATOM 1152 O O . HIS A 1 183 ? -11.501 66.033 -21.279 1.00 15.75 151 HIS A O 1
ATOM 1159 N N . LYS A 1 184 ? -10.681 66.411 -23.334 1.00 14.51 152 LYS A N 1
ATOM 1160 C CA . LYS A 1 184 ? -9.314 66.462 -22.834 1.00 16.38 152 LYS A CA 1
ATOM 1161 C C . LYS A 1 184 ? -9.159 67.591 -21.810 1.00 17.48 152 LYS A C 1
ATOM 1162 O O . LYS A 1 184 ? -9.597 68.737 -22.064 1.00 16.20 152 LYS A O 1
ATOM 1168 N N . GLY A 1 185 ? -8.603 67.271 -20.637 1.00 15.72 153 GLY A N 1
ATOM 1169 C CA . GLY A 1 185 ? -8.437 68.251 -19.539 1.00 16.29 153 GLY A CA 1
ATOM 1170 C C . GLY A 1 185 ? -9.547 68.251 -18.504 1.00 14.08 153 GLY A C 1
ATOM 1171 O O . GLY A 1 185 ? -9.409 68.887 -17.444 1.00 16.94 153 GLY A O 1
ATOM 1172 N N . LYS A 1 186 ? -10.610 67.479 -18.756 1.00 14.08 154 LYS A N 1
ATOM 1173 C CA . LYS A 1 186 ? -11.702 67.348 -17.803 1.00 14.55 154 LYS A CA 1
ATOM 1174 C C . LYS A 1 186 ? -11.318 66.380 -16.657 1.00 12.97 154 LYS A C 1
ATOM 1175 O O . LYS A 1 186 ? -10.841 65.236 -16.921 1.00 13.59 154 LYS A O 1
ATOM 1181 N N . THR A 1 187 ? -11.578 66.793 -15.421 1.00 13.89 155 THR A N 1
ATOM 1182 C CA . THR A 1 187 ? -11.316 65.906 -14.256 1.00 14.50 155 THR A CA 1
ATOM 1183 C C . THR A 1 187 ? -12.386 64.838 -14.019 1.00 13.87 155 THR A C 1
ATOM 1184 O O . THR A 1 187 ? -13.590 65.046 -14.249 1.00 15.80 155 THR A O 1
ATOM 1188 N N . ILE A 1 188 ? -11.945 63.648 -13.591 1.00 12.55 156 ILE A N 1
ATOM 1189 C CA . ILE A 1 188 ? -12.879 62.591 -13.176 1.00 13.28 156 ILE A CA 1
ATOM 1190 C C . ILE A 1 188 ? -12.094 61.767 -12.176 1.00 13.47 156 ILE A C 1
ATOM 1191 O O . ILE A 1 188 ? -10.866 61.696 -12.283 1.00 13.72 156 ILE A O 1
ATOM 1196 N N . PRO A 1 189 ? -12.778 61.122 -11.216 1.00 13.64 157 PRO A N 1
ATOM 1197 C CA . PRO A 1 189 ? -12.085 60.150 -10.379 1.00 15.11 157 PRO A CA 1
ATOM 1198 C C . PRO A 1 189 ? -11.552 59.079 -11.329 1.00 16.11 157 PRO A C 1
ATOM 1199 O O . PRO A 1 189 ? -12.218 58.777 -12.298 1.00 15.63 157 PRO A O 1
ATOM 1203 N N . VAL A 1 190 ? -10.383 58.487 -11.044 1.00 13.30 158 VAL A N 1
ATOM 1204 C CA . VAL A 1 190 ? -9.867 57.488 -11.972 1.00 13.20 158 VAL A CA 1
ATOM 1205 C C . VAL A 1 190 ? -10.157 56.069 -11.474 1.00 13.10 158 VAL A C 1
ATOM 1206 O O . VAL A 1 190 ? -9.795 55.093 -12.159 1.00 15.58 158 VAL A O 1
ATOM 1210 N N . ASP A 1 191 ? -10.845 55.972 -10.328 1.00 14.52 159 ASP A N 1
ATOM 1211 C CA . ASP A 1 191 ? -11.227 54.654 -9.749 1.00 12.44 159 ASP A CA 1
ATOM 1212 C C . ASP A 1 191 ? -12.758 54.682 -9.480 1.00 11.58 159 ASP A C 1
ATOM 1213 O O . ASP A 1 191 ? -13.212 55.036 -8.410 1.00 12.75 159 ASP A O 1
ATOM 1218 N N . PRO A 1 192 ? -13.571 54.413 -10.494 1.00 11.57 160 PRO A N 1
ATOM 1219 C CA . PRO A 1 192 ? -15.019 54.491 -10.224 1.00 13.33 160 PRO A CA 1
ATOM 1220 C C . PRO A 1 192 ? -15.546 53.487 -9.210 1.00 14.53 160 PRO A C 1
ATOM 1221 O O . PRO A 1 192 ? -16.511 53.799 -8.517 1.00 15.51 160 PRO A O 1
ATOM 1225 N N . ASP A 1 193 ? -14.911 52.325 -9.096 1.00 13.70 161 ASP A N 1
ATOM 1226 C CA . ASP A 1 193 ? -15.312 51.394 -8.024 1.00 14.44 161 ASP A CA 1
ATOM 1227 C C . ASP A 1 193 ? -15.155 52.061 -6.678 1.00 15.01 161 ASP A C 1
ATOM 1228 O O . ASP A 1 193 ? -16.092 52.147 -5.852 1.00 15.00 161 ASP A O 1
ATOM 1233 N N . GLY A 1 194 ? -13.960 52.553 -6.454 1.00 13.63 162 GLY A N 1
ATOM 1234 C CA . GLY A 1 194 ? -13.649 53.108 -5.166 1.00 13.84 162 GLY A CA 1
ATOM 1235 C C . GLY A 1 194 ? -14.367 54.423 -4.933 1.00 13.38 162 GLY A C 1
ATOM 1236 O O . GLY A 1 194 ? -14.648 54.740 -3.787 1.00 14.13 162 GLY A O 1
ATOM 1237 N N . ALA A 1 195 ? -14.628 55.199 -5.988 1.00 12.27 163 ALA A N 1
ATOM 1238 C CA . ALA A 1 195 ? -15.277 56.499 -5.848 1.00 13.38 163 ALA A CA 1
ATOM 1239 C C . ALA A 1 195 ? -16.793 56.430 -5.563 1.00 13.41 163 ALA A C 1
ATOM 1240 O O . ALA A 1 195 ? -17.254 57.153 -4.697 1.00 14.62 163 ALA A O 1
ATOM 1242 N N . VAL A 1 196 ? -17.534 55.636 -6.346 1.00 13.75 164 VAL A N 1
ATOM 1243 C CA . VAL A 1 196 ? -18.985 55.669 -6.288 1.00 12.48 164 VAL A CA 1
ATOM 1244 C C . VAL A 1 196 ? -19.690 54.298 -6.161 1.00 12.47 164 VAL A C 1
ATOM 1245 O O . VAL A 1 196 ? -20.913 54.264 -6.026 1.00 15.14 164 VAL A O 1
ATOM 1249 N N . LEU A 1 197 ? -18.966 53.173 -6.212 1.00 14.30 165 LEU A N 1
ATOM 1250 C CA . LEU A 1 197 ? -19.645 51.845 -6.135 1.00 13.98 165 LEU A CA 1
ATOM 1251 C C . LEU A 1 197 ? -19.450 51.029 -4.870 1.00 17.24 165 LEU A C 1
ATOM 1252 O O . LEU A 1 197 ? -20.319 50.250 -4.489 1.00 14.80 165 LEU A O 1
ATOM 1257 N N . ALA A 1 198 ? -18.299 51.142 -4.230 1.00 14.72 166 ALA A N 1
ATOM 1258 C CA . ALA A 1 198 ? -17.980 50.168 -3.210 1.00 15.60 166 ALA A CA 1
ATOM 1259 C C . ALA A 1 198 ? -18.833 50.286 -1.932 1.00 15.92 166 ALA A C 1
ATOM 1260 O O . ALA A 1 198 ? -19.331 51.342 -1.606 1.00 16.23 166 ALA A O 1
ATOM 1262 N N . SER A 1 199 ? -18.919 49.187 -1.170 1.00 16.20 167 SER A N 1
ATOM 1263 C CA . SER A 1 199 ? -19.581 49.220 0.116 1.00 15.64 167 SER A CA 1
ATOM 1264 C C . SER A 1 199 ? -18.543 49.133 1.225 1.00 15.12 167 SER A C 1
ATOM 1265 O O . SER A 1 199 ? -18.579 49.922 2.213 1.00 15.78 167 SER A O 1
ATOM 1268 N N . ILE A 1 200 ? -17.743 48.082 1.109 1.00 14.86 168 ILE A N 1
ATOM 1269 C CA . ILE A 1 200 ? -16.755 47.717 2.156 1.00 14.88 168 ILE A CA 1
ATOM 1270 C C . ILE A 1 200 ? -15.860 48.933 2.503 1.00 17.63 168 ILE A C 1
ATOM 1271 O O . ILE A 1 200 ? -15.251 49.521 1.604 1.00 17.55 168 ILE A O 1
ATOM 1276 N N . ASN A 1 201 ? -15.772 49.318 3.787 1.00 17.63 169 ASN A N 1
ATOM 1277 C CA . ASN A 1 201 ? -14.907 50.451 4.194 1.00 16.31 169 ASN A CA 1
ATOM 1278 C C . ASN A 1 201 ? -15.371 51.845 3.703 1.00 15.52 169 ASN A C 1
ATOM 1279 O O . ASN A 1 201 ? -14.681 52.873 3.853 1.00 13.81 169 ASN A O 1
ATOM 1284 N N . CYS A 1 202 ? -16.560 51.884 3.101 1.00 13.90 170 CYS A N 1
ATOM 1285 C CA . CYS A 1 202 ? -17.138 53.122 2.648 1.00 15.45 170 CYS A CA 1
ATOM 1286 C C . CYS A 1 202 ? -18.449 53.436 3.370 1.00 15.66 170 CYS A C 1
ATOM 1287 O O . CYS A 1 202 ? -19.141 54.417 3.012 1.00 16.99 170 CYS A O 1
ATOM 1290 N N . GLY A 1 203 ? -18.812 52.577 4.323 1.00 16.60 171 GLY A N 1
ATOM 1291 C CA . GLY A 1 203 ? -19.965 52.851 5.179 1.00 16.59 171 GLY A CA 1
ATOM 1292 C C . GLY A 1 203 ? -21.262 52.131 4.795 1.00 18.86 171 GLY A C 1
ATOM 1293 O O . GLY A 1 203 ? -22.319 52.380 5.436 1.00 18.88 171 GLY A O 1
ATOM 1294 N N . PHE A 1 204 ? -21.198 51.240 3.801 1.00 18.09 172 PHE A N 1
ATOM 1295 C CA . PHE A 1 204 ? -22.437 50.576 3.315 1.00 19.36 172 PHE A CA 1
ATOM 1296 C C . PHE A 1 204 ? -22.341 49.114 3.644 1.00 20.69 172 PHE A C 1
ATOM 1297 O O . PHE A 1 204 ? -21.240 48.595 3.851 1.00 19.13 172 PHE A O 1
ATOM 1305 N N . THR A 1 205 ? -23.489 48.422 3.712 1.00 22.16 173 THR A N 1
ATOM 1306 C CA . THR A 1 205 ? -23.452 47.059 4.302 1.00 22.35 173 THR A CA 1
ATOM 1307 C C . THR A 1 205 ? -23.898 45.915 3.411 1.00 22.66 173 THR A C 1
ATOM 1308 O O . THR A 1 205 ? -23.849 44.760 3.816 1.00 20.49 173 THR A O 1
ATOM 1312 N N . LYS A 1 206 ? -24.311 46.241 2.197 1.00 21.35 174 LYS A N 1
ATOM 1313 C CA . LYS A 1 206 ? -24.856 45.270 1.294 1.00 23.70 174 LYS A CA 1
ATOM 1314 C C . LYS A 1 206 ? -24.629 45.701 -0.147 1.00 21.75 174 LYS A C 1
ATOM 1315 O O . LYS A 1 206 ? -24.757 46.903 -0.477 1.00 20.88 174 LYS A O 1
ATOM 1320 N N . TRP A 1 207 ? -24.342 44.730 -1.018 1.00 22.29 175 TRP A N 1
ATOM 1321 C CA . TRP A 1 207 ? -24.267 44.982 -2.456 1.00 21.57 175 TRP A CA 1
ATOM 1322 C C . TRP A 1 207 ? -25.638 45.359 -2.997 1.00 21.89 175 TRP A C 1
ATOM 1323 O O . TRP A 1 207 ? -26.661 44.766 -2.604 1.00 22.00 175 TRP A O 1
ATOM 1334 N N . GLU A 1 208 ? -25.669 46.349 -3.871 1.00 20.10 176 GLU A N 1
ATOM 1335 C CA . GLU A 1 208 ? -26.907 46.762 -4.557 1.00 23.13 176 GLU A CA 1
ATOM 1336 C C . GLU A 1 208 ? -26.593 46.983 -6.004 1.00 23.26 176 GLU A C 1
ATOM 1337 O O . GLU A 1 208 ? -25.504 47.463 -6.343 1.00 24.30 176 GLU A O 1
ATOM 1343 N N . ALA A 1 209 ? -27.543 46.646 -6.868 1.00 21.64 177 ALA A N 1
ATOM 1344 C CA . ALA A 1 209 ? -27.384 46.839 -8.298 1.00 21.90 177 ALA A CA 1
ATOM 1345 C C . ALA A 1 209 ? -27.181 48.330 -8.612 1.00 20.51 177 ALA A C 1
ATOM 1346 O O . ALA A 1 209 ? -27.634 49.168 -7.856 1.00 19.07 177 ALA A O 1
ATOM 1348 N N . GLY A 1 210 ? -26.514 48.649 -9.734 1.00 19.93 178 GLY A N 1
ATOM 1349 C CA . GLY A 1 210 ? -26.363 50.033 -10.204 1.00 17.21 178 GLY A CA 1
ATOM 1350 C C . GLY A 1 210 ? -24.954 50.190 -10.789 1.00 20.49 178 GLY A C 1
ATOM 1351 O O . GLY A 1 210 ? -23.976 49.734 -10.191 1.00 20.05 178 GLY A O 1
ATOM 1352 N N . ASP A 1 211 ? -24.831 50.834 -11.945 1.00 17.99 179 ASP A N 1
ATOM 1353 C CA . ASP A 1 211 ? -23.507 51.016 -12.508 1.00 16.78 179 ASP A CA 1
ATOM 1354 C C . ASP A 1 211 ? -22.900 52.377 -12.159 1.00 15.96 179 ASP A C 1
ATOM 1355 O O . ASP A 1 211 ? -23.523 53.183 -11.450 1.00 15.76 179 ASP A O 1
ATOM 1360 N N . ALA A 1 212 ? -21.658 52.631 -12.607 1.00 13.50 180 ALA A N 1
ATOM 1361 C CA . ALA A 1 212 ? -20.985 53.839 -12.125 1.00 12.68 180 ALA A CA 1
ATOM 1362 C C . ALA A 1 212 ? -21.687 55.083 -12.684 1.00 13.74 180 ALA A C 1
ATOM 1363 O O . ALA A 1 212 ? -21.721 56.090 -12.038 1.00 14.26 180 ALA A O 1
ATOM 1365 N N . ASN A 1 213 ? -22.210 54.984 -13.894 1.00 14.00 181 ASN A N 1
ATOM 1366 C CA . ASN A 1 213 ? -22.891 56.090 -14.541 1.00 16.52 181 ASN A CA 1
ATOM 1367 C C . ASN A 1 213 ? -24.114 56.486 -13.684 1.00 17.37 181 ASN A C 1
ATOM 1368 O O . ASN A 1 213 ? -24.329 57.658 -13.385 1.00 16.55 181 ASN A O 1
ATOM 1373 N N . GLU A 1 214 ? -24.845 55.488 -13.208 1.00 15.97 182 GLU A N 1
ATOM 1374 C CA . GLU A 1 214 ? -26.047 55.723 -12.386 1.00 15.18 182 GLU A CA 1
ATOM 1375 C C . GLU A 1 214 ? -25.685 56.320 -11.045 1.00 15.59 182 GLU A C 1
ATOM 1376 O O . GLU A 1 214 ? -26.468 57.060 -10.450 1.00 16.67 182 GLU A O 1
ATOM 1382 N N . ARG A 1 215 ? -24.514 55.972 -10.538 1.00 14.28 183 ARG A N 1
ATOM 1383 C CA . ARG A 1 215 ? -24.148 56.398 -9.190 1.00 14.60 183 ARG A CA 1
ATOM 1384 C C . ARG A 1 215 ? -23.188 57.587 -9.086 1.00 15.07 183 ARG A C 1
ATOM 1385 O O . ARG A 1 215 ? -22.763 57.950 -7.972 1.00 13.70 183 ARG A O 1
ATOM 1393 N N . TYR A 1 216 ? -22.844 58.166 -10.226 1.00 11.20 184 TYR A N 1
ATOM 1394 C CA . TYR A 1 216 ? -21.923 59.290 -10.281 1.00 13.58 184 TYR A CA 1
ATOM 1395 C C . TYR A 1 216 ? -22.593 60.640 -9.979 1.00 12.83 184 TYR A C 1
ATOM 1396 O O . TYR A 1 216 ? -22.500 61.605 -10.744 1.00 12.74 184 TYR A O 1
ATOM 1405 N N . ASN A 1 217 ? -23.280 60.688 -8.835 1.00 15.20 185 ASN A N 1
ATOM 1406 C CA . ASN A 1 217 ? -23.890 61.927 -8.319 1.00 13.91 185 ASN A CA 1
ATOM 1407 C C . ASN A 1 217 ? -24.073 61.742 -6.828 1.00 14.12 185 ASN A C 1
ATOM 1408 O O . ASN A 1 217 ? -24.089 60.631 -6.330 1.00 15.85 185 ASN A O 1
ATOM 1413 N N . GLN A 1 218 ? -24.246 62.835 -6.108 1.00 14.25 186 GLN A N 1
ATOM 1414 C CA . GLN A 1 218 ? -24.182 62.792 -4.674 1.00 15.89 186 GLN A CA 1
ATOM 1415 C C . GLN A 1 218 ? -25.209 61.880 -4.034 1.00 15.66 186 GLN A C 1
ATOM 1416 O O . GLN A 1 218 ? -24.882 61.126 -3.141 1.00 17.77 186 GLN A O 1
ATOM 1422 N N . GLU A 1 219 ? -26.437 61.939 -4.501 1.00 17.66 187 GLU A N 1
ATOM 1423 C CA A GLU A 1 219 ? -27.581 61.212 -3.919 0.50 19.65 187 GLU A CA 1
ATOM 1424 C CA B GLU A 1 219 ? -27.422 61.216 -3.741 0.50 19.92 187 GLU A CA 1
ATOM 1425 C C . GLU A 1 219 ? -27.410 59.708 -4.053 1.00 20.38 187 GLU A C 1
ATOM 1426 O O . GLU A 1 219 ? -27.748 58.924 -3.149 1.00 19.66 187 GLU A O 1
ATOM 1437 N N . LYS A 1 220 ? -26.905 59.296 -5.227 1.00 17.53 188 LYS A N 1
ATOM 1438 C CA . LYS A 1 220 ? -26.790 57.878 -5.530 1.00 18.92 188 LYS A CA 1
ATOM 1439 C C . LYS A 1 220 ? -25.435 57.241 -5.281 1.00 17.13 188 LYS A C 1
ATOM 1440 O O . LYS A 1 220 ? -25.314 56.015 -5.341 1.00 17.83 188 LYS A O 1
ATOM 1445 N N . ALA A 1 221 ? -24.435 58.051 -4.956 1.00 17.81 189 ALA A N 1
ATOM 1446 C CA . ALA A 1 221 ? -23.107 57.484 -4.780 1.00 13.00 189 ALA A CA 1
ATOM 1447 C C . ALA A 1 221 ? -23.024 56.439 -3.642 1.00 13.82 189 ALA A C 1
ATOM 1448 O O . ALA A 1 221 ? -23.534 56.646 -2.538 1.00 14.01 189 ALA A O 1
ATOM 1450 N N . LYS A 1 222 ? -22.332 55.342 -3.911 1.00 11.00 190 LYS A N 1
ATOM 1451 C CA . LYS A 1 222 ? -21.683 54.613 -2.808 1.00 12.11 190 LYS A CA 1
ATOM 1452 C C . LYS A 1 222 ? -20.165 54.966 -2.869 1.00 13.91 190 LYS A C 1
ATOM 1453 O O . LYS A 1 222 ? -19.829 56.122 -3.170 1.00 13.46 190 LYS A O 1
ATOM 1459 N N . GLY A 1 223 ? -19.286 54.000 -2.611 1.00 16.36 191 GLY A N 1
ATOM 1460 C CA . GLY A 1 223 ? -17.868 54.283 -2.649 1.00 14.67 191 GLY A CA 1
ATOM 1461 C C . GLY A 1 223 ? -17.492 55.376 -1.668 1.00 16.29 191 GLY A C 1
ATOM 1462 O O . GLY A 1 223 ? -18.219 55.685 -0.733 1.00 13.93 191 GLY A O 1
ATOM 1463 N N . LEU A 1 224 ? -16.270 55.884 -1.804 1.00 11.60 192 LEU A N 1
ATOM 1464 C CA . LEU A 1 224 ? -15.776 56.915 -0.899 1.00 13.41 192 LEU A CA 1
ATOM 1465 C C . LEU A 1 224 ? -16.567 58.225 -1.016 1.00 11.80 192 LEU A C 1
ATOM 1466 O O . LEU A 1 224 ? -16.745 58.938 -0.042 1.00 14.29 192 LEU A O 1
ATOM 1471 N N . LEU A 1 225 ? -17.069 58.556 -2.187 1.00 13.43 193 LEU A N 1
ATOM 1472 C CA . LEU A 1 225 ? -17.845 59.770 -2.281 1.00 12.76 193 LEU A CA 1
ATOM 1473 C C . LEU A 1 225 ? -19.168 59.554 -1.483 1.00 13.30 193 LEU A C 1
ATOM 1474 O O . LEU A 1 225 ? -19.638 60.464 -0.827 1.00 15.03 193 LEU A O 1
ATOM 1479 N N . GLY A 1 226 ? -19.714 58.339 -1.516 1.00 13.42 194 GLY A N 1
ATOM 1480 C CA . GLY A 1 226 ? -20.925 57.996 -0.696 1.00 11.77 194 GLY A CA 1
ATOM 1481 C C . GLY A 1 226 ? -20.562 58.032 0.766 1.00 12.96 194 GLY A C 1
ATOM 1482 O O . GLY A 1 226 ? -21.327 58.521 1.604 1.00 15.60 194 GLY A O 1
ATOM 1483 N N . GLY A 1 227 ? -19.376 57.531 1.089 1.00 13.16 195 GLY A N 1
ATOM 1484 C CA . GLY A 1 227 ? -18.886 57.649 2.457 1.00 11.82 195 GLY A CA 1
ATOM 1485 C C . GLY A 1 227 ? -18.730 59.094 2.955 1.00 13.79 195 GLY A C 1
ATOM 1486 O O . GLY A 1 227 ? -19.125 59.414 4.094 1.00 15.83 195 GLY A O 1
ATOM 1487 N N . PHE A 1 228 ? -18.187 59.977 2.110 1.00 15.98 196 PHE A N 1
ATOM 1488 C CA . PHE A 1 228 ? -18.124 61.424 2.364 1.00 15.70 196 PHE A CA 1
ATOM 1489 C C . PHE A 1 228 ? -19.553 61.951 2.616 1.00 17.55 196 PHE A C 1
ATOM 1490 O O . PHE A 1 228 ? -19.783 62.775 3.528 1.00 14.65 196 PHE A O 1
ATOM 1498 N N . ARG A 1 229 ? -20.512 61.480 1.800 1.00 15.78 197 ARG A N 1
ATOM 1499 C CA . ARG A 1 229 ? -21.917 61.905 2.006 1.00 14.81 197 ARG A CA 1
ATOM 1500 C C . ARG A 1 229 ? -22.4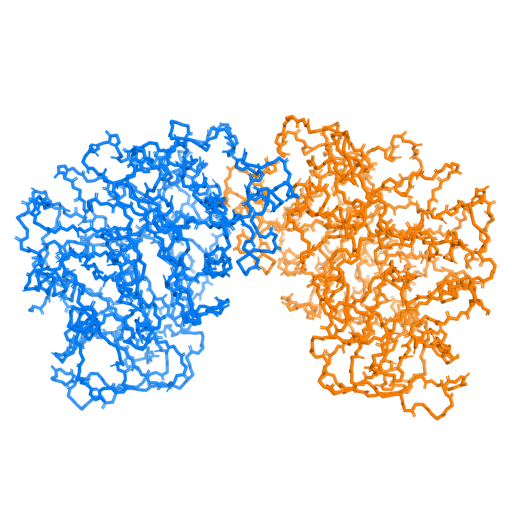83 61.465 3.360 1.00 16.75 197 ARG A C 1
ATOM 1501 O O . ARG A 1 229 ? -23.143 62.256 4.039 1.00 16.46 197 ARG A O 1
ATOM 1509 N N . LEU A 1 230 ? -22.160 60.243 3.786 1.00 15.70 198 LEU A N 1
ATOM 1510 C CA . LEU A 1 230 ? -22.602 59.777 5.102 1.00 17.29 198 LEU A CA 1
ATOM 1511 C C . LEU A 1 230 ? -21.998 60.692 6.165 1.00 17.05 198 LEU A C 1
ATOM 1512 O O . LEU A 1 230 ? -22.664 61.011 7.171 1.00 17.04 198 LEU A O 1
ATOM 1517 N N . LEU A 1 231 ? -20.741 61.140 5.993 1.00 16.19 199 LEU A N 1
ATOM 1518 C CA . LEU A 1 231 ? -20.187 62.008 7.050 1.00 16.19 199 LEU A CA 1
ATOM 1519 C C . LEU A 1 231 ? -20.809 63.408 6.986 1.00 15.58 199 LEU A C 1
ATOM 1520 O O . LEU A 1 231 ? -21.020 64.074 8.020 1.00 18.60 199 LEU A O 1
ATOM 1525 N N . HIS A 1 232 ? -21.101 63.835 5.751 1.00 17.22 200 HIS A N 1
ATOM 1526 C CA . HIS A 1 232 ? -21.802 65.095 5.506 1.00 18.07 200 HIS A CA 1
ATOM 1527 C C . HIS A 1 232 ? -23.152 65.078 6.284 1.00 17.93 200 HIS A C 1
ATOM 1528 O O . HIS A 1 232 ? -23.526 66.066 6.928 1.00 17.38 200 HIS A O 1
ATOM 1535 N N . GLU A 1 233 ? -23.840 63.943 6.230 1.00 17.86 201 GLU A N 1
ATOM 1536 C CA . GLU A 1 233 ? -25.195 63.808 6.825 1.00 19.38 201 GLU A CA 1
ATOM 1537 C C . GLU A 1 233 ? -25.115 63.741 8.337 1.00 19.54 201 GLU A C 1
ATOM 1538 O O . GLU A 1 233 ? -26.027 64.184 9.005 1.00 20.20 201 GLU A O 1
ATOM 1544 N N . ALA A 1 234 ? -24.015 63.237 8.871 1.00 19.04 202 ALA A N 1
ATOM 1545 C CA . ALA A 1 234 ? -23.852 63.215 10.303 1.00 21.99 202 ALA A CA 1
ATOM 1546 C C . ALA A 1 234 ? -23.358 64.559 10.851 1.00 22.92 202 ALA A C 1
ATOM 1547 O O . ALA A 1 234 ? -23.550 64.850 12.046 1.00 26.19 202 ALA A O 1
ATOM 1549 N N . ASP A 1 235 ? -22.740 65.389 10.007 1.00 22.47 203 ASP A N 1
ATOM 1550 C CA . ASP A 1 235 ? -22.032 66.589 10.474 1.00 21.75 203 ASP A CA 1
ATOM 1551 C C . ASP A 1 235 ? -22.033 67.714 9.472 1.00 22.00 203 ASP A C 1
ATOM 1552 O O . ASP A 1 235 ? -21.221 67.770 8.551 1.00 20.90 203 ASP A O 1
ATOM 1557 N N . LYS A 1 236 ? -22.955 68.639 9.667 1.00 19.73 204 LYS A N 1
ATOM 1558 C CA . LYS A 1 236 ? -23.164 69.701 8.707 1.00 20.73 204 LYS A CA 1
ATOM 1559 C C . LYS A 1 236 ? -21.988 70.664 8.566 1.00 19.80 204 LYS A C 1
ATOM 1560 O O . LYS A 1 236 ? -21.920 71.390 7.602 1.00 21.13 204 LYS A O 1
ATOM 1566 N N . GLU A 1 237 ? -21.068 70.681 9.534 1.00 19.83 205 GLU A N 1
ATOM 1567 C CA . GLU A 1 237 ? -19.958 71.609 9.473 1.00 21.48 205 GLU A CA 1
ATOM 1568 C C . GLU A 1 237 ? -18.771 71.036 8.689 1.00 20.75 205 GLU A C 1
ATOM 1569 O O . GLU A 1 237 ? -17.870 71.771 8.305 1.00 21.43 205 GLU A O 1
ATOM 1575 N N . LEU A 1 238 ? -18.771 69.734 8.480 1.00 18.47 206 LEU A N 1
ATOM 1576 C CA . LEU A 1 238 ? -17.645 69.102 7.715 1.00 19.35 206 LEU A CA 1
ATOM 1577 C C . LEU A 1 238 ? -17.558 69.623 6.273 1.00 18.13 206 LEU A C 1
ATOM 1578 O O . LEU A 1 238 ? -18.578 69.680 5.594 1.00 19.62 206 LEU A O 1
ATOM 1583 N N . GLU A 1 239 ? -16.340 69.950 5.776 1.00 14.69 207 GLU A N 1
ATOM 1584 C CA . GLU A 1 239 ? -16.206 70.521 4.420 1.00 16.86 207 GLU A CA 1
ATOM 1585 C C . GLU A 1 239 ? -15.563 69.482 3.521 1.00 16.50 207 GLU A C 1
ATOM 1586 O O . GLU A 1 239 ? -14.898 68.598 4.000 1.00 14.78 207 GLU A O 1
ATOM 1592 N N . PHE A 1 240 ? -15.788 69.592 2.227 1.00 14.73 208 PHE A N 1
ATOM 1593 C CA . PHE A 1 240 ? -15.248 68.565 1.287 1.00 14.91 208 PHE A CA 1
ATOM 1594 C C . PHE A 1 240 ? -14.545 69.244 0.157 1.00 16.83 208 PHE A C 1
ATOM 1595 O O . PHE A 1 240 ? -15.053 70.252 -0.396 1.00 16.04 208 PHE A O 1
ATOM 1603 N N . SER A 1 241 ? -13.336 68.756 -0.145 1.00 15.69 209 SER A N 1
ATOM 1604 C CA . SER A 1 241 ? -12.552 69.281 -1.260 1.00 13.74 209 SER A CA 1
ATOM 1605 C C . SER A 1 241 ? -12.241 68.155 -2.247 1.00 13.54 209 SER A C 1
ATOM 1606 O O . SER A 1 241 ? -12.059 67.028 -1.858 1.00 12.86 209 SER A O 1
ATOM 1609 N N . LEU A 1 242 ? -12.158 68.474 -3.530 1.00 10.90 210 LEU A N 1
ATOM 1610 C CA . LEU A 1 242 ? -11.601 67.526 -4.492 1.00 12.67 210 LEU A CA 1
ATOM 1611 C C . LEU A 1 242 ? -10.142 67.906 -4.735 1.00 12.42 210 LEU A C 1
ATOM 1612 O O . LEU A 1 242 ? -9.860 69.058 -5.110 1.00 13.55 210 LEU A O 1
ATOM 1617 N N . SER A 1 243 ? -9.226 66.954 -4.575 1.00 13.13 211 SER A N 1
ATOM 1618 C CA . SER A 1 243 ? -7.844 67.190 -5.081 1.00 10.75 211 SER A CA 1
ATOM 1619 C C . SER A 1 243 ? -7.642 66.611 -6.451 1.00 12.29 211 SER A C 1
ATOM 1620 O O . SER A 1 243 ? -7.865 65.416 -6.659 1.00 13.89 211 SER A O 1
ATOM 1623 N N . ILE A 1 244 ? -7.265 67.446 -7.399 1.00 12.47 212 ILE A N 1
ATOM 1624 C CA . ILE A 1 244 ? -7.007 66.994 -8.751 1.00 12.10 212 ILE A CA 1
ATOM 1625 C C . ILE A 1 244 ? -5.484 66.908 -8.911 1.00 12.54 212 ILE A C 1
ATOM 1626 O O . ILE A 1 244 ? -4.780 67.883 -8.588 1.00 15.24 212 ILE A O 1
ATOM 1631 N N . GLY A 1 245 ? -4.975 65.756 -9.386 1.00 11.90 213 GLY A N 1
ATOM 1632 C CA . GLY A 1 245 ? -3.547 65.636 -9.717 1.00 11.63 213 GLY A CA 1
ATOM 1633 C C . GLY A 1 245 ? -2.826 64.757 -8.712 1.00 13.53 213 GLY A C 1
ATOM 1634 O O . GLY A 1 245 ? -3.089 63.523 -8.639 1.00 15.14 213 GLY A O 1
ATOM 1635 N N . GLY A 1 246 ? -1.914 65.346 -7.930 1.00 11.85 214 GLY A N 1
ATOM 1636 C CA . GLY A 1 246 ? -1.073 64.516 -7.089 1.00 13.49 214 GLY A CA 1
ATOM 1637 C C . GLY A 1 246 ? 0.179 64.053 -7.858 1.00 13.85 214 GLY A C 1
ATOM 1638 O O . GLY A 1 246 ? 0.340 64.340 -9.043 1.00 14.45 214 GLY A O 1
ATOM 1639 N N . TRP A 1 247 ? 1.036 63.287 -7.192 1.00 13.61 215 TRP A N 1
ATOM 1640 C CA . TRP A 1 247 ? 2.381 63.029 -7.741 1.00 13.36 215 TRP A CA 1
ATOM 1641 C C . TRP A 1 247 ? 2.310 62.262 -9.061 1.00 14.48 215 TRP A C 1
ATOM 1642 O O . TRP A 1 247 ? 2.998 62.621 -9.994 1.00 13.67 215 TRP A O 1
ATOM 1653 N N . SER A 1 248 ? 1.421 61.260 -9.165 1.00 14.76 216 SER A N 1
ATOM 1654 C CA . SER A 1 248 ? 1.394 60.380 -10.372 1.00 12.95 216 SER A CA 1
ATOM 1655 C C . SER A 1 248 ? 0.515 60.939 -11.480 1.00 12.51 216 SER A C 1
ATOM 1656 O O . SER A 1 248 ? 0.500 60.418 -12.592 1.00 11.97 216 SER A O 1
ATOM 1659 N N . MET A 1 249 ? -0.237 61.987 -11.158 1.00 12.75 217 MET A N 1
ATOM 1660 C CA . MET A 1 249 ? -1.200 62.509 -12.143 1.00 12.25 217 MET A CA 1
ATOM 1661 C C . MET A 1 249 ? -1.042 64.017 -12.423 1.00 12.50 217 MET A C 1
ATOM 1662 O O . MET A 1 249 ? -2.027 64.743 -12.570 1.00 14.08 217 MET A O 1
ATOM 1667 N N . SER A 1 250 ? 0.213 64.451 -12.549 1.00 12.17 218 SER A N 1
ATOM 1668 C CA . SER A 1 250 ? 0.498 65.885 -12.883 1.00 12.89 218 SER A CA 1
ATOM 1669 C C . SER A 1 250 ? 1.047 66.035 -14.304 1.00 13.32 218 SER A C 1
ATOM 1670 O O . SER A 1 250 ? 1.430 67.142 -14.718 1.00 14.03 218 SER A O 1
ATOM 1673 N N . GLY A 1 251 ? 1.020 64.944 -15.074 1.00 12.26 219 GLY A N 1
ATOM 1674 C CA . GLY A 1 251 ? 1.628 64.870 -16.402 1.00 11.35 219 GLY A CA 1
ATOM 1675 C C . GLY A 1 251 ? 0.954 65.741 -17.462 1.00 13.13 219 GLY A C 1
ATOM 1676 O O . GLY A 1 251 ? 1.581 66.082 -18.468 1.00 17.26 219 GLY A O 1
ATOM 1677 N N . LEU A 1 252 ? -0.303 66.120 -17.229 1.00 11.57 220 LEU A N 1
ATOM 1678 C CA . LEU A 1 252 ? -1.084 66.809 -18.256 1.00 12.44 220 LEU A CA 1
ATOM 1679 C C . LEU A 1 252 ? -1.253 68.323 -17.946 1.00 13.85 220 LEU A C 1
ATOM 1680 O O . LEU A 1 252 ? -1.707 69.072 -18.815 1.00 13.28 220 LEU A O 1
ATOM 1685 N N . PHE A 1 253 ? -0.857 68.775 -16.755 1.00 12.63 221 PHE A N 1
ATOM 1686 C CA . PHE A 1 253 ? -1.186 70.167 -16.333 1.00 14.21 221 PHE A CA 1
ATOM 1687 C C . PHE A 1 253 ? -0.532 71.224 -17.228 1.00 15.36 221 PHE A C 1
ATOM 1688 O O . PHE A 1 253 ? -1.182 72.184 -17.686 1.00 15.52 221 PHE A O 1
ATOM 1696 N N . SER A 1 254 ? 0.757 71.040 -17.500 1.00 16.16 222 SER A N 1
ATOM 1697 C CA . SER A 1 254 ? 1.511 72.038 -18.260 1.00 16.01 222 SER A CA 1
ATOM 1698 C C . SER A 1 254 ? 0.842 72.270 -19.604 1.00 16.62 222 SER A C 1
ATOM 1699 O O . SER A 1 254 ? 0.630 73.435 -20.008 1.00 17.34 222 SER A O 1
ATOM 1702 N N . GLU A 1 255 ? 0.489 71.182 -20.281 1.00 15.56 223 GLU A N 1
ATOM 1703 C CA . GLU A 1 255 ? -0.203 71.239 -21.577 1.00 17.68 223 GLU A CA 1
ATOM 1704 C C . GLU A 1 255 ? -1.573 71.916 -21.503 1.00 16.47 223 GLU A C 1
ATOM 1705 O O . GLU A 1 255 ? -1.917 72.797 -22.342 1.00 19.08 223 GLU A O 1
ATOM 1711 N N . ILE A 1 256 ? -2.367 71.544 -20.509 1.00 15.58 224 ILE A N 1
ATOM 1712 C CA . ILE A 1 256 ? -3.694 72.164 -20.292 1.00 15.34 224 ILE A CA 1
ATOM 1713 C C . ILE A 1 256 ? -3.565 73.675 -20.047 1.00 18.24 224 ILE A C 1
ATOM 1714 O O . ILE A 1 256 ? -4.293 74.448 -20.642 1.00 16.59 224 ILE A O 1
ATOM 1719 N N . ALA A 1 257 ? -2.661 74.065 -19.139 1.00 16.69 225 ALA A N 1
ATOM 1720 C CA . ALA A 1 257 ? -2.646 75.459 -18.680 1.00 18.84 225 ALA A CA 1
ATOM 1721 C C . ALA A 1 257 ? -2.267 76.416 -19.817 1.00 20.33 225 ALA A C 1
ATOM 1722 O O . ALA A 1 257 ? -2.716 77.553 -19.806 1.00 19.97 225 ALA A O 1
ATOM 1724 N N . LYS A 1 258 ? -1.492 75.935 -20.807 1.00 21.57 226 LYS A N 1
ATOM 1725 C CA . LYS A 1 258 ? -1.061 76.765 -21.933 1.00 22.60 226 LYS A CA 1
ATOM 1726 C C . LYS A 1 258 ? -2.201 77.034 -22.887 1.00 23.30 226 LYS A C 1
ATOM 1727 O O . LYS A 1 258 ? -2.083 77.944 -23.689 1.00 22.49 226 LYS A O 1
ATOM 1731 N N . ASP A 1 259 ? -3.275 76.244 -22.844 1.00 21.72 227 ASP A N 1
ATOM 1732 C CA . ASP A 1 259 ? -4.176 76.191 -24.007 1.00 22.01 227 ASP A CA 1
ATOM 1733 C C . ASP A 1 259 ? -5.585 76.631 -23.663 1.00 21.71 227 ASP A C 1
ATOM 1734 O O . ASP A 1 259 ? -6.208 76.079 -22.781 1.00 21.73 227 ASP A O 1
ATOM 1739 N N . GLU A 1 260 ? -6.108 77.634 -24.372 1.00 19.73 228 GLU A N 1
ATOM 1740 C CA A GLU A 1 260 ? -7.431 78.194 -24.120 0.50 20.08 228 GLU A CA 1
ATOM 1741 C CA B GLU A 1 260 ? -7.375 78.163 -23.943 0.50 19.96 228 GLU A CA 1
ATOM 1742 C C . GLU A 1 260 ? -8.503 77.103 -24.066 1.00 19.53 228 GLU A C 1
ATOM 1743 O O . GLU A 1 260 ? -9.359 77.046 -23.168 1.00 18.42 228 GLU A O 1
ATOM 1754 N N . ILE A 1 261 ? -8.495 76.253 -25.105 1.00 21.07 229 ILE A N 1
ATOM 1755 C CA A ILE A 1 261 ? -9.523 75.214 -25.274 0.50 20.79 229 ILE A CA 1
ATOM 1756 C CA B ILE A 1 261 ? -9.572 75.267 -25.233 0.50 21.08 229 ILE A CA 1
ATOM 1757 C C . ILE A 1 261 ? -9.434 74.235 -24.121 1.00 20.45 229 ILE A C 1
ATOM 1758 O O . ILE A 1 261 ? -10.434 73.860 -23.521 1.00 21.89 229 ILE A O 1
ATOM 1767 N N . LEU A 1 262 ? -8.222 73.802 -23.814 1.00 17.44 230 LEU A N 1
ATOM 1768 C CA . LEU A 1 262 ? -8.055 72.849 -22.696 1.00 16.98 230 LEU A CA 1
ATOM 1769 C C . LEU A 1 262 ? -8.407 73.448 -21.342 1.00 15.70 230 LEU A C 1
ATOM 1770 O O . LEU A 1 262 ? -9.011 72.782 -20.489 1.00 16.05 230 LEU A O 1
ATOM 1775 N N . ARG A 1 263 ? -8.068 74.731 -21.133 1.00 14.79 231 ARG A N 1
ATOM 1776 C CA . ARG A 1 263 ? -8.418 75.367 -19.874 1.00 15.98 231 ARG A CA 1
ATOM 1777 C C . ARG A 1 263 ? -9.930 75.379 -19.788 1.00 16.21 231 ARG A C 1
ATOM 1778 O O . ARG A 1 263 ? -10.478 75.212 -18.730 1.00 14.91 231 ARG A O 1
ATOM 1786 N N . THR A 1 264 ? -10.595 75.630 -20.909 1.00 17.18 232 THR A N 1
ATOM 1787 C CA . THR A 1 264 ? -12.057 75.725 -20.900 1.00 19.82 232 THR A CA 1
ATOM 1788 C C . THR A 1 264 ? -12.678 74.346 -20.559 1.00 19.15 232 THR A C 1
ATOM 1789 O O . THR A 1 264 ? -13.660 74.275 -19.789 1.00 17.93 232 THR A O 1
ATOM 1793 N N . ASN A 1 265 ? -12.106 73.271 -21.121 1.00 17.14 233 ASN A N 1
ATOM 1794 C CA . ASN A 1 265 ? -12.562 71.900 -20.772 1.00 17.75 233 ASN A CA 1
ATOM 1795 C C . ASN A 1 265 ? -12.335 71.669 -19.304 1.00 17.43 233 ASN A C 1
ATOM 1796 O O . ASN A 1 265 ? -13.176 71.079 -18.620 1.00 15.08 233 ASN A O 1
ATOM 1801 N N . PHE A 1 266 ? -11.193 72.141 -18.796 1.00 16.12 234 PHE A N 1
ATOM 1802 C CA . PHE A 1 266 ? -10.881 71.939 -17.393 1.00 15.12 234 PHE A CA 1
ATOM 1803 C C . PHE A 1 266 ? -11.899 72.618 -16.461 1.00 15.49 234 PHE A C 1
ATOM 1804 O O . PHE A 1 266 ? -12.345 72.040 -15.460 1.00 14.15 234 PHE A O 1
ATOM 1812 N N . VAL A 1 267 ? -12.273 73.864 -16.794 1.00 14.96 235 VAL A N 1
ATOM 1813 C CA . VAL A 1 267 ? -13.241 74.611 -16.015 1.00 15.59 235 VAL A CA 1
ATOM 1814 C C . VAL A 1 267 ? -14.595 73.868 -16.080 1.00 15.99 235 VAL A C 1
ATOM 1815 O O . VAL A 1 267 ? -15.284 73.748 -15.091 1.00 15.30 235 VAL A O 1
ATOM 1819 N N . GLU A 1 268 ? -14.957 73.372 -17.262 1.00 18.26 236 GLU A N 1
ATOM 1820 C CA . GLU A 1 268 ? -16.186 72.561 -17.411 1.00 19.21 236 GLU A CA 1
ATOM 1821 C C . GLU A 1 268 ? -16.145 71.346 -16.515 1.00 18.16 236 GLU A C 1
ATOM 1822 O O . GLU A 1 268 ? -17.155 70.973 -15.928 1.00 17.91 236 GLU A O 1
ATOM 1828 N N . GLY A 1 269 ? -14.962 70.755 -16.370 1.00 15.54 237 GLY A N 1
ATOM 1829 C CA . GLY A 1 269 ? -14.786 69.576 -15.494 1.00 14.81 237 GLY A CA 1
ATOM 1830 C C . GLY A 1 269 ? -15.140 69.941 -14.059 1.00 14.26 237 GLY A C 1
ATOM 1831 O O . GLY A 1 269 ? -15.761 69.1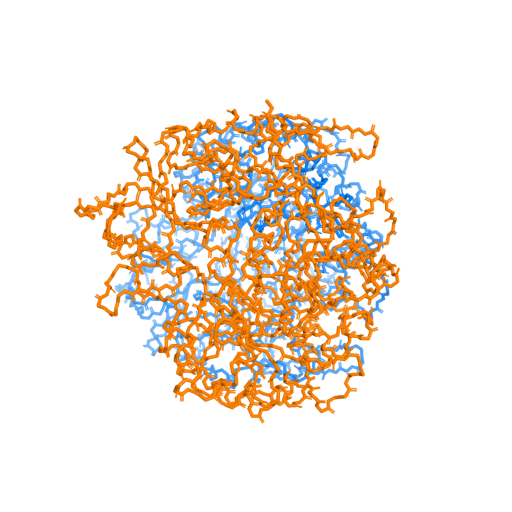45 -13.339 1.00 15.84 237 GLY A O 1
ATOM 1832 N N . ILE A 1 270 ? -14.732 71.136 -13.640 1.00 15.13 238 ILE A N 1
ATOM 1833 C CA . ILE A 1 270 ? -14.967 71.578 -12.277 1.00 13.79 238 ILE A CA 1
ATOM 1834 C C . ILE A 1 270 ? -16.460 71.844 -12.153 1.00 14.99 238 ILE A C 1
ATOM 1835 O O . ILE A 1 270 ? -17.097 71.411 -11.224 1.00 13.27 238 ILE A O 1
ATOM 1840 N N . LYS A 1 271 ? -17.039 72.551 -13.116 1.00 12.92 239 LYS A N 1
ATOM 1841 C CA . LYS A 1 271 ? -18.483 72.818 -12.990 1.00 15.31 239 LYS A CA 1
ATOM 1842 C C . LYS A 1 271 ? -19.322 71.533 -12.899 1.00 12.78 239 LYS A C 1
ATOM 1843 O O . LYS A 1 271 ? -20.269 71.418 -12.108 1.00 15.09 239 LYS A O 1
ATOM 1846 N N . ASP A 1 272 ? -19.036 70.590 -13.801 1.00 12.77 240 ASP A N 1
ATOM 1847 C CA . ASP A 1 272 ? -19.706 69.297 -13.780 1.00 15.27 240 ASP A CA 1
ATOM 1848 C C . ASP A 1 272 ? -19.568 68.589 -12.426 1.00 13.90 240 ASP A C 1
ATOM 1849 O O . ASP A 1 272 ? -20.558 68.116 -11.874 1.00 12.06 240 ASP A O 1
ATOM 1854 N N . PHE A 1 273 ? -18.350 68.452 -11.910 1.00 15.07 241 PHE A N 1
ATOM 1855 C CA . PHE A 1 273 ? -18.204 67.731 -10.652 1.00 14.82 241 PHE A CA 1
ATOM 1856 C C . PHE A 1 273 ? -18.934 68.444 -9.506 1.00 13.86 241 PHE A C 1
ATOM 1857 O O . PHE A 1 273 ? -19.583 67.792 -8.635 1.00 15.28 241 PHE A O 1
ATOM 1865 N N . PHE A 1 274 ? -18.848 69.779 -9.480 1.00 12.62 242 PHE A N 1
ATOM 1866 C CA . PHE A 1 274 ? -19.495 70.539 -8.421 1.00 13.98 242 PHE A CA 1
ATOM 1867 C C . PHE A 1 274 ? -21.034 70.553 -8.514 1.00 13.84 242 PHE A C 1
ATOM 1868 O O . PHE A 1 274 ? -21.718 70.726 -7.514 1.00 15.06 242 PHE A O 1
ATOM 1876 N N . GLN A 1 275 ? -21.550 70.333 -9.702 1.00 13.53 243 GLN A N 1
ATOM 1877 C CA A GLN A 1 275 ? -22.987 70.180 -9.894 0.50 15.03 243 GLN A CA 1
ATOM 1878 C CA B GLN A 1 275 ? -22.973 70.195 -9.887 0.50 15.30 243 GLN A CA 1
ATOM 1879 C C . GLN A 1 275 ? -23.438 68.796 -9.453 1.00 16.17 243 GLN A C 1
ATOM 1880 O O . GLN A 1 275 ? -24.485 68.651 -8.804 1.00 16.25 243 GLN A O 1
ATOM 1891 N N . ARG A 1 276 ? -22.628 67.775 -9.769 1.00 15.47 244 ARG A N 1
ATOM 1892 C CA . ARG A 1 276 ? -22.951 66.376 -9.389 1.00 14.10 244 ARG A CA 1
ATOM 1893 C C . ARG A 1 276 ? -22.856 66.168 -7.857 1.00 14.42 244 ARG A C 1
ATOM 1894 O O . ARG A 1 276 ? -23.600 65.351 -7.274 1.00 16.58 244 ARG A O 1
ATOM 1902 N N . PHE A 1 277 ? -21.966 66.906 -7.197 1.00 15.64 245 PHE A N 1
ATOM 1903 C CA . PHE A 1 277 ? -21.698 66.730 -5.766 1.00 16.08 245 PHE A CA 1
ATOM 1904 C C . PHE A 1 277 ? -21.773 68.090 -5.047 1.00 18.12 245 PHE A C 1
ATOM 1905 O O . PHE A 1 277 ? -20.756 68.694 -4.645 1.00 16.03 245 PHE A O 1
ATOM 1913 N N . PRO A 1 278 ? -23.007 68.591 -4.874 1.00 16.68 246 PRO A N 1
ATOM 1914 C CA . PRO A 1 278 ? -23.144 69.948 -4.252 1.00 17.39 246 PRO A CA 1
ATOM 1915 C C . PRO A 1 278 ? -22.516 70.103 -2.866 1.00 17.15 246 PRO A C 1
ATOM 1916 O O . PRO A 1 278 ? -22.265 71.241 -2.429 1.00 17.56 246 PRO A O 1
ATOM 1920 N N . MET A 1 279 ? -22.284 69.003 -2.164 1.00 17.13 247 MET A N 1
ATOM 1921 C CA . MET A 1 279 ? -21.686 69.126 -0.867 1.00 18.22 247 MET A CA 1
ATOM 1922 C C . MET A 1 279 ? -20.229 69.578 -0.917 1.00 17.24 247 MET A C 1
ATOM 1923 O O . MET A 1 279 ? -19.730 70.043 0.105 1.00 18.49 247 MET A O 1
ATOM 1928 N N . PHE A 1 280 ? -19.578 69.472 -2.071 1.00 17.36 248 PHE A N 1
ATOM 1929 C CA . PHE A 1 280 ? -18.187 69.960 -2.180 1.00 17.61 248 PHE A CA 1
ATOM 1930 C C . PHE A 1 280 ? -18.138 71.488 -2.190 1.00 18.24 248 PHE A C 1
ATOM 1931 O O . PHE A 1 280 ? -18.974 72.135 -2.801 1.00 17.02 248 PHE A O 1
ATOM 1939 N N . SER A 1 281 ? -17.125 72.052 -1.550 1.00 18.18 249 SER A N 1
ATOM 1940 C CA . SER A 1 281 ? -17.006 73.526 -1.521 1.00 16.56 249 SER A CA 1
ATOM 1941 C C . SER A 1 281 ? -15.579 74.022 -1.779 1.00 18.18 249 SER A C 1
ATOM 1942 O O . SER A 1 281 ? -15.355 75.236 -1.915 1.00 17.63 249 SER A O 1
ATOM 1945 N N . HIS A 1 282 ? -14.621 73.089 -1.853 1.00 15.11 250 HIS A N 1
ATOM 1946 C CA . HIS A 1 282 ? -13.194 73.487 -2.085 1.00 14.63 250 HIS A CA 1
ATOM 1947 C C . HIS A 1 282 ? -12.541 72.659 -3.184 1.00 14.24 250 HIS A C 1
ATOM 1948 O O . HIS A 1 282 ? -13.014 71.559 -3.492 1.00 13.33 250 HIS A O 1
ATOM 1955 N N . LEU A 1 283 ? -11.447 73.197 -3.740 1.00 14.14 251 LEU A N 1
ATOM 1956 C CA . LEU A 1 283 ? -10.737 72.539 -4.835 1.00 14.45 251 LEU A CA 1
ATOM 1957 C C . LEU A 1 283 ? -9.271 72.604 -4.463 1.00 14.71 251 LEU A C 1
ATOM 1958 O O . LEU A 1 283 ? -8.793 73.678 -4.052 1.00 16.52 251 LEU A O 1
ATOM 1963 N N . ASP A 1 284 ? -8.581 71.458 -4.506 1.00 13.41 252 ASP A N 1
ATOM 1964 C CA . ASP A 1 284 ? -7.104 71.449 -4.334 1.00 12.32 252 ASP A CA 1
ATOM 1965 C C . ASP A 1 284 ? -6.520 71.056 -5.677 1.00 14.37 252 ASP A C 1
ATOM 1966 O O . ASP A 1 284 ? -6.666 69.905 -6.099 1.00 15.59 252 ASP A O 1
ATOM 1971 N N . ILE A 1 285 ? -5.892 71.973 -6.392 1.00 12.50 253 ILE A N 1
ATOM 1972 C CA . ILE A 1 285 ? -5.261 71.590 -7.687 1.00 12.35 253 ILE A CA 1
ATOM 1973 C C . ILE A 1 285 ? -3.808 71.288 -7.377 1.00 13.84 253 ILE A C 1
ATOM 1974 O O . ILE A 1 285 ? -2.970 72.187 -7.287 1.00 13.06 253 ILE A O 1
ATOM 1979 N N . ASP A 1 286 ? -3.534 69.999 -7.159 1.00 12.78 254 ASP A N 1
ATOM 1980 C CA . ASP A 1 286 ? -2.221 69.560 -6.663 1.00 15.50 254 ASP A CA 1
ATOM 1981 C C . ASP A 1 286 ? -1.329 69.192 -7.822 1.00 12.08 254 ASP A C 1
ATOM 1982 O O . ASP A 1 286 ? -0.991 68.013 -8.079 1.00 13.21 254 ASP A O 1
ATOM 1987 N N . TRP A 1 287 ? -1.040 70.220 -8.638 1.00 11.74 255 TRP A N 1
ATOM 1988 C CA . TRP A 1 287 ? -0.089 70.083 -9.724 1.00 12.28 255 TRP A CA 1
ATOM 1989 C C . TRP A 1 287 ? 1.285 70.102 -9.109 1.00 12.21 255 TRP A C 1
ATOM 1990 O O . TRP A 1 287 ? 1.700 71.106 -8.491 1.00 15.18 255 TRP A O 1
ATOM 2001 N N . GLU A 1 288 ? 1.973 68.955 -9.232 1.00 11.39 256 GLU A N 1
ATOM 2002 C CA . GLU A 1 288 ? 3.283 68.786 -8.592 1.00 10.72 256 GLU A CA 1
ATOM 2003 C C . GLU A 1 288 ? 4.351 68.630 -9.675 1.00 12.33 256 GLU A C 1
ATOM 2004 O O . GLU A 1 288 ? 4.607 67.497 -10.134 1.00 11.75 256 GLU A O 1
ATOM 2010 N N . TYR A 1 289 ? 4.983 69.720 -10.131 1.00 13.63 257 TYR A N 1
ATOM 2011 C CA . TYR A 1 289 ? 4.842 71.101 -9.653 1.00 14.71 257 TYR A CA 1
ATOM 2012 C C . TYR A 1 289 ? 4.994 71.974 -10.908 1.00 14.22 257 TYR A C 1
ATOM 2013 O O . TYR A 1 289 ? 5.771 71.685 -11.852 1.00 13.14 257 TYR A O 1
ATOM 2022 N N . PRO A 1 290 ? 4.284 73.096 -10.932 1.00 15.56 258 PRO A N 1
ATOM 2023 C CA . PRO A 1 290 ? 4.565 73.965 -12.079 1.00 14.70 258 PRO A CA 1
ATOM 2024 C C . PRO A 1 290 ? 6.035 74.403 -12.139 1.00 12.36 258 PRO A C 1
ATOM 2025 O O . PRO A 1 290 ? 6.632 74.722 -11.115 1.00 14.55 258 PRO A O 1
ATOM 2029 N N . GLY A 1 291 ? 6.623 74.330 -13.337 1.00 15.37 259 GLY A N 1
ATOM 2030 C CA . GLY A 1 291 ? 7.943 74.893 -13.573 1.00 18.23 259 GLY A CA 1
ATOM 2031 C C . GLY A 1 291 ? 9.080 73.922 -13.233 1.00 18.18 259 GLY A C 1
ATOM 2032 O O . GLY A 1 291 ? 10.244 74.259 -13.386 1.00 18.28 259 GLY A O 1
ATOM 2033 N N . SER A 1 292 ? 8.752 72.713 -12.770 1.00 17.92 260 SER A N 1
ATOM 2034 C CA . SER A 1 292 ? 9.813 71.735 -12.455 1.00 16.98 260 SER A CA 1
ATOM 2035 C C . SER A 1 292 ? 9.391 70.313 -12.873 1.00 17.03 260 SER A C 1
ATOM 2036 O O . SER A 1 292 ? 8.235 70.078 -13.294 1.00 15.63 260 SER A O 1
ATOM 2039 N N . ILE A 1 293 ? 10.307 69.365 -12.688 1.00 16.22 261 ILE A N 1
ATOM 2040 C CA . ILE A 1 293 ? 10.157 68.014 -13.208 1.00 16.62 261 ILE A CA 1
ATOM 2041 C C . ILE A 1 293 ? 9.088 67.130 -12.522 1.00 15.78 261 ILE A C 1
ATOM 2042 O O . ILE A 1 293 ? 8.443 66.346 -13.220 1.00 16.83 261 ILE A O 1
ATOM 2047 N N . GLY A 1 294 ? 8.893 67.308 -11.218 1.00 17.80 262 GLY A N 1
ATOM 2048 C CA . GLY A 1 294 ? 8.027 66.395 -10.419 1.00 17.17 262 GLY A CA 1
ATOM 2049 C C . GLY A 1 294 ? 8.356 64.943 -10.778 1.00 17.45 262 GLY A C 1
ATOM 2050 O O . GLY A 1 294 ? 9.555 64.559 -10.857 1.00 17.10 262 GLY A O 1
ATOM 2051 N N . ALA A 1 295 ? 7.323 64.178 -11.125 1.00 15.44 263 ALA A N 1
ATOM 2052 C CA . ALA A 1 295 ? 7.439 62.705 -11.299 1.00 16.63 263 ALA A CA 1
ATOM 2053 C C . ALA A 1 295 ? 7.954 62.386 -12.688 1.00 17.46 263 ALA A C 1
ATOM 2054 O O . ALA A 1 295 ? 8.000 61.215 -13.104 1.00 20.69 263 ALA A O 1
ATOM 2056 N N . GLY A 1 296 ? 8.330 63.423 -13.429 1.00 18.95 264 GLY A N 1
ATOM 2057 C CA . GLY A 1 296 ? 8.677 63.234 -14.842 1.00 15.19 264 GLY A CA 1
ATOM 2058 C C . GLY A 1 296 ? 7.606 63.796 -15.754 1.00 16.14 264 GLY A C 1
ATOM 2059 O O . GLY A 1 296 ? 7.097 63.091 -16.647 1.00 16.19 264 GLY A O 1
ATOM 2060 N N . ASN A 1 297 ? 7.280 65.073 -15.556 1.00 14.89 265 ASN A N 1
ATOM 2061 C CA . ASN A 1 297 ? 6.174 65.673 -16.342 1.00 15.75 265 ASN A CA 1
ATOM 2062 C C . ASN A 1 297 ? 6.657 66.686 -17.350 1.00 15.11 265 ASN A C 1
ATOM 2063 O O . ASN A 1 297 ? 7.665 67.335 -17.106 1.00 16.35 265 ASN A O 1
ATOM 2068 N N . PRO A 1 298 ? 5.898 66.883 -18.439 1.00 16.39 266 PRO A N 1
ATOM 2069 C CA . PRO A 1 298 ? 6.162 68.108 -19.203 1.00 16.13 266 PRO A CA 1
ATOM 2070 C C . PRO A 1 298 ? 6.139 69.325 -18.253 1.00 15.29 266 PRO A C 1
ATOM 2071 O O . PRO A 1 298 ? 5.313 69.399 -17.332 1.00 14.23 266 PRO A O 1
ATOM 2075 N N . ASN A 1 299 ? 7.035 70.294 -18.476 1.00 17.28 267 ASN A N 1
ATOM 2076 C CA . ASN A 1 299 ? 7.047 71.473 -17.621 1.00 16.53 267 ASN A CA 1
ATOM 2077 C C . ASN A 1 299 ? 7.704 72.623 -18.373 1.00 18.37 267 ASN A C 1
ATOM 2078 O O . ASN A 1 299 ? 8.472 72.405 -19.309 1.00 17.59 267 ASN A O 1
ATOM 2083 N N . SER A 1 300 ? 7.416 73.822 -17.912 1.00 19.48 268 SER A N 1
ATOM 2084 C CA . SER A 1 300 ? 7.835 75.060 -18.615 1.00 19.12 268 SER A CA 1
ATOM 2085 C C . SER A 1 300 ? 7.970 76.190 -17.602 1.00 20.83 268 SER A C 1
ATOM 2086 O O . SER A 1 300 ? 7.268 76.215 -16.555 1.00 17.23 268 SER A O 1
ATOM 2089 N N . PRO A 1 301 ? 8.904 77.143 -17.860 1.00 21.25 269 PRO A N 1
ATOM 2090 C CA . PRO A 1 301 ? 9.024 78.305 -16.937 1.00 20.35 269 PRO A CA 1
ATOM 2091 C C . PRO A 1 301 ? 7.717 79.075 -16.858 1.00 18.75 269 PRO A C 1
ATOM 2092 O O . PRO A 1 301 ? 7.459 79.693 -15.849 1.00 19.23 269 PRO A O 1
ATOM 2096 N N . ASP A 1 302 ? 6.911 78.998 -17.919 1.00 18.70 270 ASP A N 1
ATOM 2097 C CA A ASP A 1 302 ? 5.596 79.649 -18.022 0.50 19.71 270 ASP A CA 1
ATOM 2098 C CA B ASP A 1 302 ? 5.628 79.727 -17.913 0.50 19.94 270 ASP A CA 1
ATOM 2099 C C . ASP A 1 302 ? 4.507 78.972 -17.193 1.00 19.88 270 ASP A C 1
ATOM 2100 O O . ASP A 1 302 ? 3.391 79.476 -17.111 1.00 16.93 270 ASP A O 1
ATOM 2109 N N . ASP A 1 303 ? 4.814 77.801 -16.604 1.00 17.17 271 ASP A N 1
ATOM 2110 C CA . ASP A 1 303 ? 3.732 77.034 -15.976 1.00 15.44 271 ASP A CA 1
ATOM 2111 C C . ASP A 1 303 ? 2.947 77.810 -14.925 1.00 14.46 271 ASP A C 1
ATOM 2112 O O . ASP A 1 303 ? 1.718 77.731 -14.914 1.00 16.17 271 ASP A O 1
ATOM 2117 N N . GLY A 1 304 ? 3.631 78.497 -14.004 1.00 13.25 272 GLY A N 1
ATOM 2118 C CA . GLY A 1 304 ? 2.937 79.179 -12.886 1.00 14.55 272 GLY A CA 1
ATOM 2119 C C . GLY A 1 304 ? 2.027 80.302 -13.430 1.00 15.80 272 GLY A C 1
ATOM 2120 O O . GLY A 1 304 ? 0.875 80.436 -13.005 1.00 14.30 272 GLY A O 1
ATOM 2121 N N . ALA A 1 305 ? 2.547 81.066 -14.379 1.00 16.63 273 ALA A N 1
ATOM 2122 C CA . ALA A 1 305 ? 1.737 82.139 -15.009 1.00 18.20 273 ALA A CA 1
ATOM 2123 C C . ALA A 1 305 ? 0.526 81.588 -15.763 1.00 18.62 273 ALA A C 1
ATOM 2124 O O . ALA A 1 305 ? -0.632 82.151 -15.693 1.00 16.83 273 ALA A O 1
ATOM 2126 N N . ASN A 1 306 ? 0.742 80.464 -16.450 1.00 16.18 274 ASN A N 1
ATOM 2127 C CA . ASN A 1 306 ? -0.363 79.791 -17.122 1.00 16.28 274 ASN A CA 1
ATOM 2128 C C . ASN A 1 306 ? -1.382 79.225 -16.137 1.00 15.61 274 ASN A C 1
ATOM 2129 O O . ASN A 1 306 ? -2.578 79.284 -16.365 1.00 14.97 274 ASN A O 1
ATOM 2134 N N . PHE A 1 307 ? -0.893 78.661 -15.030 1.00 15.87 275 PHE A N 1
ATOM 2135 C CA . PHE A 1 307 ? -1.748 78.129 -13.979 1.00 16.07 275 PHE A CA 1
ATOM 2136 C C . PHE A 1 307 ? -2.584 79.265 -13.377 1.00 18.33 275 PHE A C 1
ATOM 2137 O O . PHE A 1 307 ? -3.748 79.063 -13.037 1.00 15.14 275 PHE A O 1
ATOM 2145 N N . ALA A 1 308 ? -2.023 80.473 -13.316 1.00 16.92 276 ALA A N 1
ATOM 2146 C CA . ALA A 1 308 ? -2.763 81.593 -12.728 1.00 15.95 276 ALA A CA 1
ATOM 2147 C C . ALA A 1 308 ? -3.951 81.982 -13.642 1.00 16.87 276 ALA A C 1
ATOM 2148 O O . ALA A 1 308 ? -5.043 82.308 -13.152 1.00 16.89 276 ALA A O 1
ATOM 2150 N N . ILE A 1 309 ? -3.742 81.917 -14.950 1.00 15.54 277 ILE A N 1
ATOM 2151 C CA A ILE A 1 309 ? -4.857 82.144 -15.909 0.50 15.78 277 ILE A CA 1
ATOM 2152 C CA B ILE A 1 309 ? -4.839 82.138 -15.916 0.50 15.36 277 ILE A CA 1
ATOM 2153 C C . ILE A 1 309 ? -5.952 81.109 -15.653 1.00 17.09 277 ILE A C 1
ATOM 2154 O O . ILE A 1 309 ? -7.143 81.440 -15.583 1.00 19.40 277 ILE A O 1
ATOM 2163 N N . LEU A 1 310 ? -5.551 79.844 -15.515 1.00 15.91 278 LEU A N 1
ATOM 2164 C CA . LEU A 1 310 ? -6.521 78.781 -15.230 1.00 16.72 278 LEU A CA 1
ATOM 2165 C C . LEU A 1 310 ? -7.287 79.026 -13.935 1.00 15.68 278 LEU A C 1
ATOM 2166 O O . LEU A 1 310 ? -8.498 78.883 -13.893 1.00 14.60 278 LEU A O 1
ATOM 2171 N N . ILE A 1 311 ? -6.615 79.396 -12.848 1.00 13.63 279 ILE A N 1
ATOM 2172 C CA A ILE A 1 311 ? -7.269 79.700 -11.579 0.50 15.77 279 ILE A CA 1
ATOM 2173 C CA B ILE A 1 311 ? -7.338 79.628 -11.625 0.50 15.03 279 ILE A CA 1
ATOM 2174 C C . ILE A 1 311 ? -8.336 80.800 -11.747 1.00 16.60 279 ILE A C 1
ATOM 2175 O O . ILE A 1 311 ? -9.496 80.678 -11.294 1.00 15.15 279 ILE A O 1
ATOM 2184 N N . GLN A 1 312 ? -7.933 81.886 -12.425 1.00 16.50 280 GLN A N 1
ATOM 2185 C CA . GLN A 1 312 ? -8.844 82.973 -12.661 1.00 17.50 280 GLN A CA 1
ATOM 2186 C C . GLN A 1 312 ? -10.040 82.485 -13.482 1.00 15.89 280 GLN A C 1
ATOM 2187 O O . GLN A 1 312 ? -11.198 82.850 -13.197 1.00 19.05 280 GLN A O 1
ATOM 2193 N N . GLN A 1 313 ? -9.769 81.663 -14.482 1.00 14.70 281 GLN A N 1
ATOM 2194 C CA . GLN A 1 313 ? -10.849 81.163 -15.389 1.00 16.67 281 GLN A CA 1
ATOM 2195 C C . GLN A 1 313 ? -11.874 80.311 -14.610 1.00 17.21 281 GLN A C 1
ATOM 2196 O O . GLN A 1 313 ? -13.098 80.323 -14.923 1.00 19.01 281 GLN A O 1
ATOM 2202 N N . ILE A 1 314 ? -11.369 79.564 -13.615 1.00 16.69 282 ILE A N 1
ATOM 2203 C CA . ILE A 1 314 ? -12.262 78.753 -12.770 1.00 16.45 282 ILE A CA 1
ATOM 2204 C C . ILE A 1 314 ? -13.082 79.679 -11.900 1.00 16.69 282 ILE A C 1
ATOM 2205 O O . ILE A 1 314 ? -14.289 79.504 -11.782 1.00 16.76 282 ILE A O 1
ATOM 2210 N N . THR A 1 315 ? -12.443 80.691 -11.319 1.00 16.77 283 THR A N 1
ATOM 2211 C CA . THR A 1 315 ? -13.145 81.686 -10.499 1.00 17.18 283 THR A CA 1
ATOM 2212 C C . THR A 1 315 ? -14.257 82.382 -11.299 1.00 16.44 283 THR A C 1
ATOM 2213 O O . THR A 1 315 ? -15.371 82.575 -10.800 1.00 18.14 283 THR A O 1
ATOM 2217 N N . ASP A 1 316 ? -13.945 82.677 -12.545 1.00 16.11 284 ASP A N 1
ATOM 2218 C CA . ASP A 1 316 ? -14.850 83.426 -13.430 1.00 18.86 284 ASP A CA 1
ATOM 2219 C C . ASP A 1 316 ? -16.109 82.617 -13.802 1.00 20.69 284 ASP A C 1
ATOM 2220 O O . ASP A 1 316 ? -17.135 83.182 -14.236 1.00 22.28 284 ASP A O 1
ATOM 2225 N N . ALA A 1 317 ? -16.040 81.293 -13.674 1.00 18.94 285 ALA A N 1
ATOM 2226 C CA . ALA A 1 317 ? -17.170 80.444 -14.032 1.00 18.99 285 ALA A CA 1
ATOM 2227 C C . ALA A 1 317 ? -18.323 80.642 -13.046 1.00 19.45 285 ALA A C 1
ATOM 2228 O O . ALA A 1 317 ? -19.458 80.263 -13.345 1.00 21.71 285 ALA A O 1
ATOM 2230 N N . LYS A 1 318 ? -18.008 81.184 -11.869 1.00 18.22 286 LYS A N 1
ATOM 2231 C CA . LYS A 1 318 ? -18.955 81.477 -10.797 1.00 21.08 286 LYS A CA 1
ATOM 2232 C C . LYS A 1 318 ? -19.741 80.235 -10.359 1.00 21.76 286 LYS A C 1
ATOM 2233 O O . LYS A 1 318 ? -21.005 80.212 -10.347 1.00 20.14 286 LYS A O 1
ATOM 2239 N N . ILE A 1 319 ? -18.982 79.193 -10.027 1.00 17.38 287 ILE A N 1
ATOM 2240 C CA . ILE A 1 319 ? -19.571 77.945 -9.579 1.00 18.08 287 ILE A CA 1
ATOM 2241 C C . ILE A 1 319 ? -20.061 78.235 -8.173 1.00 19.29 287 ILE A C 1
ATOM 2242 O O . ILE A 1 319 ? -19.242 78.512 -7.279 1.00 19.93 287 ILE A O 1
ATOM 2247 N N . SER A 1 320 ? -21.381 78.194 -7.937 1.00 19.97 288 SER A N 1
ATOM 2248 C CA . SER A 1 320 ? -21.906 78.787 -6.689 1.00 21.12 288 SER A CA 1
ATOM 2249 C C . SER A 1 320 ? -21.380 78.133 -5.402 1.00 21.73 288 SER A C 1
ATOM 2250 O O . SER A 1 320 ? -21.213 78.826 -4.399 1.00 23.85 288 SER A O 1
ATOM 2253 N N . ASN A 1 321 ? -21.147 76.817 -5.434 1.00 17.71 289 ASN A N 1
ATOM 2254 C CA . ASN A 1 321 ? -20.672 76.138 -4.247 1.00 17.84 289 ASN A CA 1
ATOM 2255 C C . ASN A 1 321 ? -19.138 76.199 -4.097 1.00 17.71 289 ASN A C 1
ATOM 2256 O O . ASN A 1 321 ? -18.637 75.846 -3.079 1.00 17.01 289 ASN A O 1
ATOM 2261 N N . LEU A 1 322 ? -18.414 76.647 -5.103 1.00 18.44 290 LEU A N 1
ATOM 2262 C CA . LEU A 1 322 ? -16.927 76.654 -4.911 1.00 16.08 290 LEU A CA 1
ATOM 2263 C C . LEU A 1 322 ? -16.439 77.918 -4.171 1.00 17.21 290 LEU A C 1
ATOM 2264 O O . LEU A 1 322 ? -16.490 79.039 -4.697 1.00 21.12 290 LEU A O 1
ATOM 2269 N N . LYS A 1 323 ? -16.014 77.728 -2.932 1.00 16.47 291 LYS A N 1
ATOM 2270 C CA . LYS A 1 323 ? -15.633 78.836 -2.042 1.00 18.32 291 LYS A CA 1
ATOM 2271 C C . LYS A 1 323 ? -14.137 79.099 -2.009 1.00 20.09 291 LYS A C 1
ATOM 2272 O O . LYS A 1 323 ? -13.716 80.209 -1.613 1.00 20.15 291 LYS A O 1
ATOM 2278 N N . GLY A 1 324 ? -13.318 78.103 -2.387 1.00 17.71 292 GLY A N 1
ATOM 2279 C CA . GLY A 1 324 ? -11.858 78.314 -2.286 1.00 18.31 292 GLY A CA 1
ATOM 2280 C C . GLY A 1 324 ? -11.061 77.362 -3.161 1.00 17.38 292 GLY A C 1
ATOM 2281 O O . GLY A 1 324 ? -11.513 76.223 -3.406 1.00 17.07 292 GLY A O 1
ATOM 2282 N N . ILE A 1 325 ? -9.898 77.829 -3.646 1.00 17.90 293 ILE A N 1
ATOM 2283 C CA . ILE A 1 325 ? -8.993 76.978 -4.458 1.00 16.86 293 ILE A CA 1
ATOM 2284 C C . ILE A 1 325 ? -7.629 77.011 -3.778 1.00 18.76 293 ILE A C 1
ATOM 2285 O O . ILE A 1 325 ? -7.132 78.091 -3.418 1.00 19.00 293 ILE A O 1
ATOM 2290 N N . SER A 1 326 ? -7.085 75.820 -3.518 1.00 16.24 294 SER A N 1
ATOM 2291 C CA A SER A 1 326 ? -5.726 75.675 -2.975 0.50 15.98 294 SER A CA 1
ATOM 2292 C CA B SER A 1 326 ? -5.729 75.660 -2.964 0.50 15.08 294 SER A CA 1
ATOM 2293 C C . SER A 1 326 ? -4.826 75.052 -4.041 1.00 15.84 294 SER A C 1
ATOM 2294 O O . SER A 1 326 ? -5.301 74.429 -5.014 1.00 14.64 294 SER A O 1
ATOM 2299 N N . ILE A 1 327 ? -3.518 75.211 -3.887 1.00 13.31 295 ILE A N 1
ATOM 2300 C CA . ILE A 1 327 ? -2.583 74.614 -4.834 1.00 15.32 295 ILE A CA 1
ATOM 2301 C C . ILE A 1 327 ? -1.518 73.883 -4.030 1.00 15.30 295 ILE A C 1
ATOM 2302 O O . ILE A 1 327 ? -1.503 73.992 -2.818 1.00 17.14 295 ILE A O 1
ATOM 2307 N N . ALA A 1 328 ? -0.686 73.087 -4.694 1.00 15.22 296 ALA A N 1
ATOM 2308 C CA . ALA A 1 328 ? 0.455 72.417 -4.006 1.00 12.68 296 ALA A CA 1
ATOM 2309 C C . ALA A 1 328 ? 1.737 73.223 -4.177 1.00 13.40 296 ALA A C 1
ATOM 2310 O O . ALA A 1 328 ? 1.958 73.809 -5.247 1.00 16.54 296 ALA A O 1
ATOM 2312 N N . SER A 1 329 ? 2.614 73.186 -3.180 1.00 16.29 297 SER A N 1
ATOM 2313 C CA . SER A 1 329 ? 3.961 73.756 -3.381 1.00 15.90 297 SER A CA 1
ATOM 2314 C C . SER A 1 329 ? 5.014 72.771 -2.856 1.00 14.84 297 SER A C 1
ATOM 2315 O O . SER A 1 329 ? 4.810 72.111 -1.826 1.00 13.80 297 SER A O 1
ATOM 2318 N N . SER A 1 330 ? 6.136 72.667 -3.552 1.00 13.35 298 SER A N 1
ATOM 2319 C CA . SER A 1 330 ? 7.282 71.897 -3.061 1.00 15.51 298 SER A CA 1
ATOM 2320 C C . SER A 1 330 ? 7.816 72.622 -1.851 1.00 17.33 298 SER A C 1
ATOM 2321 O O . SER A 1 330 ? 7.579 73.837 -1.710 1.00 16.66 298 SER A O 1
ATOM 2324 N N . ALA A 1 331 ? 8.550 71.911 -0.978 1.00 15.57 299 ALA A N 1
ATOM 2325 C CA . ALA A 1 331 ? 9.325 72.545 0.078 1.00 16.91 299 ALA A CA 1
ATOM 2326 C C . ALA A 1 331 ? 10.768 72.967 -0.322 1.00 18.08 299 ALA A C 1
ATOM 2327 O O . ALA A 1 331 ? 11.491 73.545 0.496 1.00 17.59 299 ALA A O 1
ATOM 2329 N N . ASP A 1 332 ? 11.179 72.686 -1.551 1.00 19.29 300 ASP A N 1
ATOM 2330 C CA . ASP A 1 332 ? 12.555 72.998 -2.017 1.00 19.27 300 ASP A CA 1
ATOM 2331 C C . ASP A 1 332 ? 12.498 74.446 -2.539 1.00 18.55 300 ASP A C 1
ATOM 2332 O O . ASP A 1 332 ? 11.738 74.732 -3.428 1.00 17.72 300 ASP A O 1
ATOM 2337 N N . PRO A 1 333 ? 13.251 75.383 -1.943 1.00 19.47 301 PRO A N 1
ATOM 2338 C CA . PRO A 1 333 ? 13.100 76.792 -2.365 1.00 19.76 301 PRO A CA 1
ATOM 2339 C C . PRO A 1 333 ? 13.350 77.013 -3.879 1.00 17.92 301 PRO A C 1
ATOM 2340 O O . PRO A 1 333 ? 12.739 77.902 -4.514 1.00 19.91 301 PRO A O 1
ATOM 2344 N N . ALA A 1 334 ? 14.216 76.209 -4.483 1.00 19.81 302 ALA A N 1
ATOM 2345 C CA . ALA A 1 334 ? 14.484 76.323 -5.905 1.00 21.50 302 ALA A CA 1
ATOM 2346 C C . ALA A 1 334 ? 13.245 75.953 -6.723 1.00 22.16 302 ALA A C 1
ATOM 2347 O O . ALA A 1 334 ? 13.006 76.479 -7.791 1.00 21.79 302 ALA A O 1
ATOM 2349 N N . LYS A 1 335 ? 12.499 74.978 -6.225 1.00 21.26 303 LYS A N 1
ATOM 2350 C CA . LYS A 1 335 ? 11.288 74.555 -6.913 1.00 20.26 303 LYS A CA 1
ATOM 2351 C C . LYS A 1 335 ? 10.164 75.534 -6.650 1.00 19.66 303 LYS A C 1
ATOM 2352 O O . LYS A 1 335 ? 9.328 75.754 -7.519 1.00 20.57 303 LYS A O 1
ATOM 2358 N N . ILE A 1 336 ? 10.160 76.119 -5.447 1.00 19.31 304 ILE A N 1
ATOM 2359 C CA . ILE A 1 336 ? 9.225 77.209 -5.146 1.00 20.04 304 ILE A CA 1
ATOM 2360 C C . ILE A 1 336 ? 9.488 78.349 -6.141 1.00 20.74 304 ILE A C 1
ATOM 2361 O O . ILE A 1 336 ? 8.586 78.838 -6.812 1.00 18.99 304 ILE A O 1
ATOM 2366 N N . ASP A 1 337 ? 10.748 78.722 -6.327 1.00 21.23 305 ASP A N 1
ATOM 2367 C CA . ASP A 1 337 ? 11.030 79.852 -7.235 1.00 22.04 305 ASP A CA 1
ATOM 2368 C C . ASP A 1 337 ? 10.494 79.546 -8.607 1.00 21.69 305 ASP A C 1
ATOM 2369 O O . ASP A 1 337 ? 9.922 80.425 -9.273 1.00 22.54 305 ASP A O 1
ATOM 2374 N N . ALA A 1 338 ? 10.658 78.296 -9.044 1.00 18.44 306 ALA A N 1
ATOM 2375 C CA . ALA A 1 338 ? 10.299 77.926 -10.375 1.00 17.69 306 ALA A CA 1
ATOM 2376 C C . ALA A 1 338 ? 8.792 77.918 -10.614 1.00 17.52 306 ALA A C 1
ATOM 2377 O O . ALA A 1 338 ? 8.387 77.969 -11.764 1.00 18.62 306 ALA A O 1
ATOM 2379 N N . ALA A 1 339 ? 8.008 77.830 -9.542 1.00 18.20 307 ALA A N 1
ATOM 2380 C CA . ALA A 1 339 ? 6.552 77.656 -9.615 1.00 17.91 307 ALA A CA 1
ATOM 2381 C C . ALA A 1 339 ? 5.818 78.962 -9.840 1.00 18.55 307 ALA A C 1
ATOM 2382 O O . ALA A 1 339 ? 4.608 78.938 -10.114 1.00 20.14 307 ALA A O 1
ATOM 2384 N N . ASN A 1 340 ? 6.513 80.088 -9.666 1.00 16.88 308 ASN A N 1
ATOM 2385 C CA . ASN A 1 340 ? 5.826 81.404 -9.730 1.00 19.37 308 ASN A CA 1
ATOM 2386 C C . ASN A 1 340 ? 4.608 81.537 -8.811 1.00 19.50 308 ASN A C 1
ATOM 2387 O O . ASN A 1 340 ? 3.466 81.824 -9.255 1.00 20.28 308 ASN A O 1
ATOM 2392 N N . ILE A 1 341 ? 4.853 81.350 -7.515 1.00 18.51 309 ILE A N 1
ATOM 2393 C CA . ILE A 1 341 ? 3.833 81.416 -6.501 1.00 21.00 309 ILE A CA 1
ATOM 2394 C C . ILE A 1 341 ? 3.113 82.784 -6.487 1.00 23.23 309 ILE A C 1
ATOM 2395 O O . ILE A 1 341 ? 1.861 82.846 -6.398 1.00 24.38 309 ILE A O 1
ATOM 2400 N N . PRO A 1 342 ? 3.880 83.876 -6.613 1.00 24.19 310 PRO A N 1
ATOM 2401 C CA . PRO A 1 342 ? 3.226 85.199 -6.775 1.00 24.05 310 PRO A CA 1
ATOM 2402 C C . PRO A 1 342 ? 2.101 85.242 -7.845 1.00 22.93 310 PRO A C 1
ATOM 2403 O O . PRO A 1 342 ? 1.037 85.760 -7.555 1.00 22.53 310 PRO A O 1
ATOM 2407 N N . ALA A 1 343 ? 2.312 84.696 -9.036 1.00 22.03 311 ALA A N 1
ATOM 2408 C CA . ALA A 1 343 ? 1.261 84.715 -10.061 1.00 22.26 311 ALA A CA 1
ATOM 2409 C C . ALA A 1 343 ? 0.012 84.019 -9.494 1.00 22.41 311 ALA A C 1
ATOM 2410 O O . ALA A 1 343 ? -1.113 84.505 -9.623 1.00 22.59 311 ALA A O 1
ATOM 2412 N N . LEU A 1 344 ? 0.216 82.886 -8.798 1.00 19.44 312 LEU A N 1
ATOM 2413 C CA . LEU A 1 344 ? -0.925 82.106 -8.322 1.00 19.24 312 LEU A CA 1
ATOM 2414 C C . LEU A 1 344 ? -1.669 82.876 -7.235 1.00 17.97 312 LEU A C 1
ATOM 2415 O O . LEU A 1 344 ? -2.902 82.874 -7.194 1.00 17.58 312 LEU A O 1
ATOM 2420 N N . MET A 1 345 ? -0.944 83.577 -6.363 1.00 20.19 313 MET A N 1
ATOM 2421 C CA . MET A 1 345 ? -1.671 84.331 -5.324 1.00 23.71 313 MET A CA 1
ATOM 2422 C C . MET A 1 345 ? -2.386 85.560 -5.921 1.00 23.23 313 MET A C 1
ATOM 2423 O O . MET A 1 345 ? -3.464 85.902 -5.462 1.00 25.69 313 MET A O 1
ATOM 2428 N N . ASP A 1 346 ? -1.833 86.103 -6.997 1.00 26.13 314 ASP A N 1
ATOM 2429 C CA . ASP A 1 346 ? -2.412 87.259 -7.721 1.00 28.48 314 ASP A CA 1
ATOM 2430 C C . ASP A 1 346 ? -3.716 86.850 -8.445 1.00 28.18 314 ASP A C 1
ATOM 2431 O O . ASP A 1 346 ? -4.552 87.701 -8.819 1.00 28.54 314 ASP A O 1
ATOM 2436 N N . ALA A 1 347 ? -3.857 85.550 -8.699 1.00 25.16 315 ALA A N 1
ATOM 2437 C CA . ALA A 1 347 ? -5.087 85.032 -9.278 1.00 23.60 315 ALA A CA 1
ATOM 2438 C C . ALA A 1 347 ? -6.115 84.558 -8.223 1.00 23.06 315 ALA A C 1
ATOM 2439 O O . ALA A 1 347 ? -7.133 83.993 -8.573 1.00 24.58 315 ALA A O 1
ATOM 2441 N N . GLY A 1 348 ? -5.869 84.778 -6.927 1.00 23.56 316 GLY A N 1
ATOM 2442 C CA . GLY A 1 348 ? -6.910 84.565 -5.920 1.00 23.16 316 GLY A CA 1
ATOM 2443 C C . GLY A 1 348 ? -6.901 83.204 -5.231 1.00 24.61 316 GLY A C 1
ATOM 2444 O O . GLY A 1 348 ? -7.790 82.878 -4.455 1.00 26.06 316 GLY A O 1
ATOM 2445 N N . VAL A 1 349 ? -5.865 82.415 -5.468 1.00 19.89 317 VAL A N 1
ATOM 2446 C CA . VAL A 1 349 ? -5.670 81.215 -4.656 1.00 20.39 317 VAL A CA 1
ATOM 2447 C C . VAL A 1 349 ? -5.761 81.529 -3.166 1.00 20.07 317 VAL A C 1
ATOM 2448 O O . VAL A 1 349 ? -5.193 82.527 -2.722 1.00 21.40 317 VAL A O 1
ATOM 2452 N N . THR A 1 350 ? -6.449 80.693 -2.390 1.00 20.79 318 THR A N 1
ATOM 2453 C CA . THR A 1 350 ? -6.694 80.979 -0.983 1.00 22.19 318 THR A CA 1
ATOM 2454 C C . THR A 1 350 ? -5.961 80.063 -0.022 1.00 23.02 318 THR A C 1
ATOM 2455 O O . THR A 1 350 ? -5.971 80.298 1.181 1.00 23.86 318 THR A O 1
ATOM 2459 N N . GLY A 1 351 ? -5.365 78.991 -0.556 1.00 20.32 319 GLY A N 1
ATOM 2460 C CA . GLY A 1 351 ? -4.557 78.086 0.251 1.00 17.14 319 GLY A CA 1
ATOM 2461 C C . GLY A 1 351 ? -3.376 77.498 -0.497 1.00 14.54 319 GLY A C 1
ATOM 2462 O O . GLY A 1 351 ? -3.410 77.354 -1.712 1.00 16.13 319 GLY A O 1
ATOM 2463 N N . ILE A 1 352 ? -2.300 77.206 0.244 1.00 15.41 320 ILE A N 1
ATOM 2464 C CA . ILE A 1 352 ? -1.157 76.540 -0.328 1.00 15.30 320 ILE A CA 1
ATOM 2465 C C . ILE A 1 352 ? -0.948 75.341 0.570 1.00 17.21 320 ILE A C 1
ATOM 2466 O O . ILE A 1 352 ? -0.680 75.485 1.763 1.00 16.87 320 ILE A O 1
ATOM 2471 N N . ASN A 1 353 ? -1.092 74.163 -0.009 1.00 15.73 321 ASN A N 1
ATOM 2472 C CA . ASN A 1 353 ? -0.736 72.980 0.755 1.00 13.47 321 ASN A CA 1
ATOM 2473 C C . ASN A 1 353 ? 0.745 72.704 0.491 1.00 13.36 321 ASN A C 1
ATOM 2474 O O . ASN A 1 353 ? 1.119 72.235 -0.578 1.00 14.09 321 ASN A O 1
ATOM 2479 N N . LEU A 1 354 ? 1.574 73.053 1.475 1.00 14.20 322 LEU A N 1
ATOM 2480 C CA . LEU A 1 354 ? 3.023 72.905 1.392 1.00 15.53 322 LEU A CA 1
ATOM 2481 C C . LEU A 1 354 ? 3.400 71.446 1.622 1.00 13.25 322 LEU A C 1
ATOM 2482 O O . LEU A 1 354 ? 3.164 70.921 2.691 1.00 14.64 322 LEU A O 1
ATOM 2487 N N . MET A 1 355 ? 3.948 70.800 0.604 1.00 12.84 323 MET A N 1
ATOM 2488 C CA . MET A 1 355 ? 4.067 69.322 0.660 1.00 13.44 323 MET A CA 1
ATOM 2489 C C . MET A 1 355 ? 5.329 68.991 1.453 1.00 13.51 323 MET A C 1
ATOM 2490 O O . MET A 1 355 ? 6.397 68.650 0.908 1.00 13.99 323 MET A O 1
ATOM 2495 N N . THR A 1 356 ? 5.199 69.135 2.754 1.00 16.10 324 THR A N 1
ATOM 2496 C CA . THR A 1 356 ? 6.381 68.970 3.646 1.00 14.10 324 THR A CA 1
ATOM 2497 C C . THR A 1 356 ? 6.551 67.516 4.091 1.00 14.99 324 THR A C 1
ATOM 2498 O O . THR A 1 356 ? 6.442 67.171 5.300 1.00 16.19 324 THR A O 1
ATOM 2502 N N . TYR A 1 357 ? 6.889 66.645 3.123 1.00 13.93 325 TYR A N 1
ATOM 2503 C CA . TYR A 1 357 ? 7.071 65.205 3.433 1.00 12.98 325 TYR A CA 1
ATOM 2504 C C . TYR A 1 357 ? 7.940 64.691 2.261 1.00 13.36 325 TYR A C 1
ATOM 2505 O O . TYR A 1 357 ? 8.228 65.432 1.292 1.00 10.91 325 TYR A O 1
ATOM 2514 N N . ASP A 1 358 ? 8.390 63.456 2.354 1.00 12.10 326 ASP A N 1
ATOM 2515 C CA . ASP A 1 358 ? 9.253 62.846 1.325 1.00 13.61 326 ASP A CA 1
ATOM 2516 C C . ASP A 1 358 ? 10.577 63.600 1.143 1.00 14.38 326 ASP A C 1
ATOM 2517 O O . ASP A 1 358 ? 11.138 63.582 0.043 1.00 14.01 326 ASP A O 1
ATOM 2522 N N . PHE A 1 359 ? 11.099 64.195 2.221 1.00 14.62 327 PHE A N 1
ATOM 2523 C CA . PHE A 1 359 ? 12.336 64.975 2.107 1.00 15.34 327 PHE A CA 1
ATOM 2524 C C . PHE A 1 359 ? 13.517 64.011 1.953 1.00 16.08 327 PHE A C 1
ATOM 2525 O O . PHE A 1 359 ? 14.559 64.404 1.466 1.00 17.82 327 PHE A O 1
ATOM 2533 N N . PHE A 1 360 ? 13.325 62.784 2.432 1.00 16.75 328 PHE A N 1
ATOM 2534 C CA . PHE A 1 360 ? 14.263 61.656 2.280 1.00 16.84 328 PHE A CA 1
ATOM 2535 C C . PHE A 1 360 ? 13.852 60.856 1.026 1.00 18.47 328 PHE A C 1
ATOM 2536 O O . PHE A 1 360 ? 12.783 60.213 0.989 1.00 19.38 328 PHE A O 1
ATOM 2544 N N . THR A 1 361 ? 14.713 60.917 0.016 1.00 16.58 329 THR A N 1
ATOM 2545 C CA . THR A 1 361 ? 14.539 60.179 -1.244 1.00 20.86 329 THR A CA 1
ATOM 2546 C C . THR A 1 361 ? 15.788 59.334 -1.373 1.00 18.17 329 THR A C 1
ATOM 2547 O O . THR A 1 361 ? 16.884 59.859 -1.183 1.00 18.34 329 THR A O 1
ATOM 2551 N N . LEU A 1 362 ? 15.602 58.055 -1.704 1.00 18.37 330 LEU A N 1
ATOM 2552 C CA . LEU A 1 362 ? 16.731 57.122 -1.897 1.00 20.42 330 LEU A CA 1
ATOM 2553 C C . LEU A 1 362 ? 17.528 57.519 -3.120 1.00 21.44 330 LEU A C 1
ATOM 2554 O O . LEU A 1 362 ? 16.987 58.012 -4.123 1.00 20.10 330 LEU A O 1
ATOM 2559 N N . GLY A 1 363 ? 18.830 57.339 -3.049 1.00 21.20 331 GLY A N 1
ATOM 2560 C CA . GLY A 1 363 ? 19.634 57.642 -4.223 1.00 22.09 331 GLY A CA 1
ATOM 2561 C C . GLY A 1 363 ? 21.013 58.187 -3.932 1.00 23.96 331 GLY A C 1
ATOM 2562 O O . GLY A 1 363 ? 21.933 57.976 -4.739 1.00 27.55 331 GLY A O 1
ATOM 2563 N N . ASP A 1 364 ? 21.200 58.889 -2.814 1.00 20.94 332 ASP A N 1
ATOM 2564 C CA . ASP A 1 364 ? 22.418 59.676 -2.665 1.00 20.54 332 ASP A CA 1
ATOM 2565 C C . ASP A 1 364 ? 23.196 59.133 -1.479 1.00 20.07 332 ASP A C 1
ATOM 2566 O O . ASP A 1 364 ? 24.189 59.702 -1.079 1.00 19.88 332 ASP A O 1
ATOM 2571 N N . GLY A 1 365 ? 22.706 58.039 -0.911 1.00 20.65 333 GLY A N 1
ATOM 2572 C CA . GLY A 1 365 ? 23.469 57.308 0.076 1.00 19.72 333 GLY A CA 1
ATOM 2573 C C . GLY A 1 365 ? 23.520 57.928 1.465 1.00 20.19 333 GLY A C 1
ATOM 2574 O O . GLY A 1 365 ? 24.253 57.417 2.336 1.00 21.01 333 GLY A O 1
ATOM 2575 N N . LYS A 1 366 ? 22.762 59.008 1.686 1.00 18.34 334 LYS A N 1
ATOM 2576 C CA . LYS A 1 366 ? 22.711 59.661 3.004 1.00 17.23 334 LYS A CA 1
ATOM 2577 C C . LYS A 1 366 ? 21.320 59.583 3.602 1.00 18.06 334 LYS A C 1
ATOM 2578 O O . LYS A 1 366 ? 20.322 59.761 2.894 1.00 19.61 334 LYS A O 1
ATOM 2584 N N . LEU A 1 367 ? 21.268 59.310 4.890 1.00 16.37 335 LEU A N 1
ATOM 2585 C CA . LEU A 1 367 ? 20.005 59.275 5.627 1.00 17.33 335 LEU A CA 1
ATOM 2586 C C . LEU A 1 367 ? 19.473 60.712 5.766 1.00 17.67 335 LEU A C 1
ATOM 2587 O O . LEU A 1 367 ? 20.223 61.694 5.582 1.00 17.91 335 LEU A O 1
ATOM 2592 N N . SER A 1 368 ? 18.175 60.842 6.056 1.00 16.07 336 SER A N 1
ATOM 2593 C CA . SER A 1 368 ? 17.549 62.181 6.111 1.00 15.34 336 SER A CA 1
ATOM 2594 C C . SER A 1 368 ? 16.240 61.988 6.869 1.00 13.59 336 SER A C 1
ATOM 2595 O O . SER A 1 368 ? 15.620 60.878 6.804 1.00 15.01 336 SER A O 1
ATOM 2598 N N . HIS A 1 369 ? 15.804 63.043 7.555 1.00 12.72 337 HIS A N 1
ATOM 2599 C CA . HIS A 1 369 ? 14.435 63.093 8.030 1.00 12.50 337 HIS A CA 1
ATOM 2600 C C . HIS A 1 369 ? 13.574 63.343 6.813 1.00 11.69 337 HIS A C 1
ATOM 2601 O O . HIS A 1 369 ? 14.004 64.101 5.928 1.00 14.04 337 HIS A O 1
ATOM 2608 N N . HIS A 1 370 ? 12.324 62.830 6.847 1.00 11.20 338 HIS A N 1
ATOM 2609 C CA . HIS A 1 370 ? 11.430 63.002 5.682 1.00 14.31 338 HIS A CA 1
ATOM 2610 C C . HIS A 1 370 ? 10.402 64.125 5.823 1.00 14.42 338 HIS A C 1
ATOM 2611 O O . HIS A 1 370 ? 9.917 64.639 4.830 1.00 13.41 338 HIS A O 1
ATOM 2618 N N . THR A 1 371 ? 10.124 64.580 7.039 1.00 15.82 339 THR A N 1
ATOM 2619 C CA . THR A 1 371 ? 9.043 65.568 7.198 1.00 14.99 339 THR A CA 1
ATOM 2620 C C . THR A 1 371 ? 9.351 66.497 8.407 1.00 14.73 339 THR A C 1
ATOM 2621 O O . THR A 1 371 ? 8.470 66.794 9.208 1.00 12.83 339 THR A O 1
ATOM 2625 N N . ASN A 1 372 ? 10.627 66.910 8.541 1.00 14.04 340 ASN A N 1
ATOM 2626 C CA . ASN A 1 372 ? 11.100 67.577 9.748 1.00 15.43 340 ASN A CA 1
ATOM 2627 C C . ASN A 1 372 ? 10.798 69.081 9.709 1.00 13.17 340 ASN A C 1
ATOM 2628 O O . ASN A 1 372 ? 10.775 69.737 8.632 1.00 15.32 340 ASN A O 1
ATOM 2633 N N . ILE A 1 373 ? 10.565 69.660 10.884 1.00 15.22 341 ILE A N 1
ATOM 2634 C CA . ILE A 1 373 ? 10.270 71.095 10.958 1.00 16.19 341 ILE A CA 1
ATOM 2635 C C . ILE A 1 373 ? 11.516 71.929 10.693 1.00 16.02 341 ILE A C 1
ATOM 2636 O O . ILE A 1 373 ? 11.454 72.920 9.980 1.00 17.03 341 ILE A O 1
ATOM 2641 N N . TYR A 1 374 ? 12.640 71.557 11.329 1.00 16.97 342 TYR A N 1
ATOM 2642 C CA . TYR A 1 374 ? 13.836 72.409 11.259 1.00 18.05 342 TYR A CA 1
ATOM 2643 C C . TYR A 1 374 ? 15.023 71.654 10.672 1.00 18.13 342 TYR A C 1
ATOM 2644 O O . TYR A 1 374 ? 15.071 70.436 10.697 1.00 19.60 342 TYR A O 1
ATOM 2653 N N . ARG A 1 375 ? 15.993 72.417 10.226 1.00 19.49 343 ARG A N 1
ATOM 2654 C CA . ARG A 1 375 ? 17.329 71.869 9.928 1.00 18.85 343 ARG A CA 1
ATOM 2655 C C . ARG A 1 375 ? 18.370 72.963 10.072 1.00 20.55 343 ARG A C 1
ATOM 2656 O O . ARG A 1 375 ? 18.088 74.152 9.831 1.00 21.05 343 ARG A O 1
ATOM 2664 N N . ASP A 1 376 ? 19.588 72.558 10.420 1.00 20.49 344 ASP A N 1
ATOM 2665 C CA . ASP A 1 376 ? 20.742 73.412 10.246 1.00 21.09 344 ASP A CA 1
ATOM 2666 C C . ASP A 1 376 ? 20.942 73.738 8.767 1.00 21.01 344 ASP A C 1
ATOM 2667 O O . ASP A 1 376 ? 20.831 72.867 7.920 1.00 19.97 344 ASP A O 1
ATOM 2672 N N . PRO A 1 377 ? 21.243 75.007 8.460 1.00 22.74 345 PRO A N 1
ATOM 2673 C CA . PRO A 1 377 ? 21.333 75.457 7.078 1.00 24.46 345 PRO A CA 1
ATOM 2674 C C . PRO A 1 377 ? 22.422 74.721 6.286 1.00 24.65 345 PRO A C 1
ATOM 2675 O O . PRO A 1 377 ? 22.347 74.628 5.054 1.00 25.86 345 PRO A O 1
ATOM 2679 N N . SER A 1 378 ? 23.442 74.210 6.968 1.00 24.10 346 SER A N 1
ATOM 2680 C CA A SER A 1 378 ? 24.518 73.511 6.264 0.50 23.44 346 SER A CA 1
ATOM 2681 C CA B SER A 1 378 ? 24.515 73.505 6.266 0.50 23.62 346 SER A CA 1
ATOM 2682 C C . SER A 1 378 ? 24.293 71.991 6.207 1.00 23.72 346 SER A C 1
ATOM 2683 O O . SER A 1 378 ? 25.161 71.255 5.743 1.00 22.26 346 SER A O 1
ATOM 2688 N N . ASP A 1 379 ? 23.127 71.525 6.689 1.00 21.94 347 ASP A N 1
ATOM 2689 C CA . ASP A 1 379 ? 22.827 70.098 6.707 1.00 22.28 347 ASP A CA 1
ATOM 2690 C C . ASP A 1 379 ? 22.763 69.459 5.301 1.00 21.23 347 ASP A C 1
ATOM 2691 O O . ASP A 1 379 ? 21.861 69.782 4.503 1.00 21.00 347 ASP A O 1
ATOM 2696 N N . VAL A 1 380 ? 23.665 68.511 5.014 1.00 21.07 348 VAL A N 1
ATOM 2697 C CA . VAL A 1 380 ? 23.607 67.772 3.740 1.00 20.80 348 VAL A CA 1
ATOM 2698 C C . VAL A 1 380 ? 22.892 66.408 3.779 1.00 20.11 348 VAL A C 1
ATOM 2699 O O . VAL A 1 380 ? 22.775 65.759 2.748 1.00 18.04 348 VAL A O 1
ATOM 2703 N N . TYR A 1 381 ? 22.419 66.002 4.964 1.00 18.76 349 TYR A N 1
ATOM 2704 C CA . TYR A 1 381 ? 21.662 64.792 5.147 1.00 15.56 349 TYR A CA 1
ATOM 2705 C C . TYR A 1 381 ? 20.164 65.160 5.022 1.00 15.68 349 TYR A C 1
ATOM 2706 O O . TYR A 1 381 ? 19.522 64.828 4.034 1.00 15.18 349 TYR A O 1
ATOM 2715 N N . SER A 1 382 ? 19.672 65.925 5.983 1.00 15.44 350 SER A N 1
ATOM 2716 C CA . SER A 1 382 ? 18.271 66.451 5.896 1.00 13.59 350 SER A CA 1
ATOM 2717 C C . SER A 1 382 ? 18.381 67.791 5.178 1.00 14.30 350 SER A C 1
ATOM 2718 O O . SER A 1 382 ? 18.692 68.810 5.782 1.00 16.03 350 SER A O 1
ATOM 2721 N N . LYS A 1 383 ? 18.097 67.785 3.892 1.00 14.35 351 LYS A N 1
ATOM 2722 C CA . LYS A 1 383 ? 18.323 68.929 3.018 1.00 15.87 351 LYS A CA 1
ATOM 2723 C C . LYS A 1 383 ? 17.157 69.919 2.969 1.00 16.75 351 LYS A C 1
ATOM 2724 O O . LYS A 1 383 ? 17.320 71.042 2.470 1.00 15.52 351 LYS A O 1
ATOM 2730 N N . TYR A 1 384 ? 15.995 69.499 3.475 1.00 15.97 352 TYR A N 1
ATOM 2731 C CA . TYR A 1 384 ? 14.795 70.338 3.418 1.00 15.81 352 TYR A CA 1
ATOM 2732 C C . TYR A 1 384 ? 14.174 70.417 4.790 1.00 15.47 352 TYR A C 1
ATOM 2733 O O . TYR A 1 384 ? 14.417 69.550 5.657 1.00 14.29 352 TYR A O 1
ATOM 2742 N N . SER A 1 385 ? 13.348 71.444 5.008 1.00 15.97 353 SER A N 1
ATOM 2743 C CA . SER A 1 385 ? 12.585 71.518 6.270 1.00 15.28 353 SER A CA 1
ATOM 2744 C C . SER A 1 385 ? 11.336 72.352 6.065 1.00 16.00 353 SER A C 1
ATOM 2745 O O . SER A 1 385 ? 11.265 73.185 5.138 1.00 16.38 353 SER A O 1
ATOM 2748 N N . ILE A 1 386 ? 10.356 72.119 6.915 1.00 14.92 354 ILE A N 1
ATOM 2749 C CA . ILE A 1 386 ? 9.135 72.944 6.866 1.00 18.14 354 ILE A CA 1
ATOM 2750 C C . ILE A 1 386 ? 9.501 74.421 7.034 1.00 17.76 354 ILE A C 1
ATOM 2751 O O . ILE A 1 386 ? 9.081 75.292 6.264 1.00 17.73 354 ILE A O 1
ATOM 2756 N N . ASP A 1 387 ? 10.403 74.672 7.977 1.00 17.70 355 ASP A N 1
ATOM 2757 C CA . ASP A 1 387 ? 10.725 76.046 8.298 1.00 18.65 355 ASP A CA 1
ATOM 2758 C C . ASP A 1 387 ? 11.432 76.794 7.148 1.00 17.27 355 ASP A C 1
ATOM 2759 O O . ASP A 1 387 ? 11.136 77.961 6.889 1.00 19.95 355 ASP A O 1
ATOM 2764 N N . ASP A 1 388 ? 12.364 76.131 6.451 1.00 18.49 356 ASP A N 1
ATOM 2765 C CA . ASP A 1 388 ? 13.013 76.724 5.311 1.00 19.54 356 ASP A CA 1
ATOM 2766 C C . ASP A 1 388 ? 11.972 77.075 4.278 1.00 19.88 356 ASP A C 1
ATOM 2767 O O . ASP A 1 388 ? 12.029 78.144 3.621 1.00 18.62 356 ASP A O 1
ATOM 2772 N N . ALA A 1 389 ? 11.027 76.159 4.090 1.00 17.53 357 ALA A N 1
ATOM 2773 C CA . ALA A 1 389 ? 10.056 76.418 3.010 1.00 17.85 357 ALA A CA 1
ATOM 2774 C C . ALA A 1 389 ? 9.085 77.523 3.362 1.00 17.39 357 ALA A C 1
ATOM 2775 O O . ALA A 1 389 ? 8.771 78.397 2.522 1.00 18.30 357 ALA A O 1
ATOM 2777 N N . VAL A 1 390 ? 8.556 77.452 4.574 1.00 17.05 358 VAL A N 1
ATOM 2778 C CA . VAL A 1 390 ? 7.637 78.484 5.083 1.00 19.99 358 VAL A CA 1
ATOM 2779 C C . VAL A 1 390 ? 8.289 79.892 5.043 1.00 21.02 358 VAL A C 1
ATOM 2780 O O . VAL A 1 390 ? 7.694 80.850 4.537 1.00 22.34 358 VAL A O 1
ATOM 2784 N N . THR A 1 391 ? 9.515 79.985 5.560 1.00 21.43 359 THR A N 1
ATOM 2785 C CA . THR A 1 391 ? 10.274 81.227 5.562 1.00 22.47 359 THR A CA 1
ATOM 2786 C C . THR A 1 391 ? 10.432 81.754 4.179 1.00 21.57 359 THR A C 1
ATOM 2787 O O . THR A 1 391 ? 10.242 82.964 3.956 1.00 21.97 359 THR A O 1
ATOM 2791 N N . HIS A 1 392 ? 10.713 80.855 3.225 1.00 21.07 360 HIS A N 1
ATOM 2792 C CA . HIS A 1 392 ? 10.900 81.242 1.840 1.00 20.00 360 HIS A CA 1
ATOM 2793 C C . HIS A 1 392 ? 9.602 81.828 1.274 1.00 21.72 360 HIS A C 1
ATOM 2794 O O . HIS A 1 392 ? 9.623 82.887 0.597 1.00 23.23 360 HIS A O 1
ATOM 2801 N N . LEU A 1 393 ? 8.494 81.127 1.502 1.00 19.99 361 LEU A N 1
ATOM 2802 C CA . LEU A 1 393 ? 7.190 81.631 0.991 1.00 19.12 361 LEU A CA 1
ATOM 2803 C C . LEU A 1 393 ? 6.817 83.005 1.553 1.00 21.60 361 LEU A C 1
ATOM 2804 O O . LEU A 1 393 ? 6.404 83.909 0.812 1.00 22.35 361 LEU A O 1
ATOM 2809 N N . ILE A 1 394 ? 6.982 83.169 2.845 1.00 21.79 362 ILE A N 1
ATOM 2810 C CA . ILE A 1 394 ? 6.512 84.390 3.534 1.00 25.32 362 ILE A CA 1
ATOM 2811 C C . ILE A 1 394 ? 7.495 85.526 3.232 1.00 27.15 362 ILE A C 1
ATOM 2812 O O . ILE A 1 394 ? 7.090 86.638 2.837 1.00 25.44 362 ILE A O 1
ATOM 2817 N N . ASP A 1 395 ? 8.793 85.244 3.401 1.00 27.00 363 ASP A N 1
ATOM 2818 C CA . ASP A 1 395 ? 9.783 86.317 3.302 1.00 28.98 363 ASP A CA 1
ATOM 2819 C C . ASP A 1 395 ? 10.141 86.663 1.890 1.00 28.84 363 ASP A C 1
ATOM 2820 O O . ASP A 1 395 ? 10.236 87.845 1.587 1.00 31.45 363 ASP A O 1
ATOM 2825 N N . GLU A 1 396 ? 10.377 85.683 1.017 1.00 27.00 364 GLU A N 1
ATOM 2826 C CA A GLU A 1 396 ? 10.766 86.014 -0.344 0.50 28.52 364 GLU A CA 1
ATOM 2827 C CA B GLU A 1 396 ? 10.764 86.004 -0.364 0.50 28.27 364 GLU A CA 1
ATOM 2828 C C . GLU A 1 396 ? 9.566 86.185 -1.284 1.00 28.54 364 GLU A C 1
ATOM 2829 O O . GLU A 1 396 ? 9.560 87.061 -2.158 1.00 29.61 364 GLU A O 1
ATOM 2840 N N . LYS A 1 397 ? 8.546 85.349 -1.121 1.00 27.36 365 LYS A N 1
ATOM 2841 C CA . LYS A 1 397 ? 7.451 85.424 -2.059 1.00 27.29 365 LYS A CA 1
ATOM 2842 C C . LYS A 1 397 ? 6.265 86.213 -1.531 1.00 28.49 365 LYS A C 1
ATOM 2843 O O . LYS A 1 397 ? 5.256 86.299 -2.204 1.00 28.42 365 LYS A O 1
ATOM 2849 N N . LYS A 1 398 ? 6.368 86.712 -0.302 1.00 28.76 366 LYS A N 1
ATOM 2850 C CA . LYS A 1 398 ? 5.339 87.613 0.276 1.00 29.69 366 LYS A CA 1
ATOM 2851 C C . LYS A 1 398 ? 3.927 86.985 0.321 1.00 29.47 366 LYS A C 1
ATOM 2852 O O . LYS A 1 398 ? 2.910 87.654 0.081 1.00 28.89 366 LYS A O 1
ATOM 2855 N N . VAL A 1 399 ? 3.881 85.677 0.589 1.00 26.47 367 VAL A N 1
ATOM 2856 C CA . VAL A 1 399 ? 2.639 84.965 0.749 1.00 25.02 367 VAL A CA 1
ATOM 2857 C C . VAL A 1 399 ? 2.109 85.286 2.119 1.00 25.50 367 VAL A C 1
ATOM 2858 O O . VAL A 1 399 ? 2.865 85.335 3.076 1.00 23.73 367 VAL A O 1
ATOM 2862 N N . ASP A 1 400 ? 0.804 85.511 2.208 1.00 25.91 368 ASP A N 1
ATOM 2863 C CA . ASP A 1 400 ? 0.109 85.618 3.489 1.00 27.44 368 ASP A CA 1
ATOM 2864 C C . ASP A 1 400 ? 0.248 84.328 4.298 1.00 28.59 368 ASP A C 1
ATOM 2865 O O . ASP A 1 400 ? -0.135 83.248 3.830 1.00 28.28 368 ASP A O 1
ATOM 2870 N N . PRO A 1 401 ? 0.824 84.421 5.504 1.00 27.58 369 PRO A N 1
ATOM 2871 C CA . PRO A 1 401 ? 1.108 83.235 6.310 1.00 27.04 369 PRO A CA 1
ATOM 2872 C C . PRO A 1 401 ? -0.134 82.372 6.527 1.00 25.89 369 PRO A C 1
ATOM 2873 O O . PRO A 1 401 ? -0.039 81.124 6.572 1.00 23.77 369 PRO A O 1
ATOM 2877 N N . LYS A 1 402 ? -1.289 83.036 6.673 1.00 23.35 370 LYS A N 1
ATOM 2878 C CA . LYS A 1 402 ? -2.528 82.357 6.963 1.00 21.34 370 LYS A CA 1
ATOM 2879 C C . LYS A 1 402 ? -2.985 81.452 5.792 1.00 18.46 370 LYS A C 1
ATOM 2880 O O . LYS A 1 402 ? -3.849 80.595 5.995 1.00 21.09 370 LYS A O 1
ATOM 2886 N N . ALA A 1 403 ? -2.432 81.663 4.598 1.00 19.26 371 ALA A N 1
ATOM 2887 C CA . ALA A 1 403 ? -2.750 80.820 3.399 1.00 19.25 371 ALA A CA 1
ATOM 2888 C C . ALA A 1 403 ? -2.055 79.452 3.415 1.00 17.75 371 ALA A C 1
ATOM 2889 O O . ALA A 1 403 ? -2.446 78.539 2.678 1.00 17.34 371 ALA A O 1
ATOM 2891 N N . ILE A 1 404 ? -1.010 79.343 4.236 1.00 20.04 372 ILE A N 1
ATOM 2892 C CA . ILE A 1 404 ? -0.116 78.191 4.229 1.00 20.18 372 ILE A CA 1
ATOM 2893 C C . ILE A 1 404 ? -0.545 77.075 5.152 1.00 17.89 372 ILE A C 1
ATOM 2894 O O . ILE A 1 404 ? -0.786 77.279 6.352 1.00 17.17 372 ILE A O 1
ATOM 2899 N N . PHE A 1 405 ? -0.617 75.860 4.597 1.00 16.64 373 PHE A N 1
ATOM 2900 C CA . PHE A 1 405 ? -0.858 74.647 5.373 1.00 16.30 373 PHE A CA 1
ATOM 2901 C C . PHE A 1 405 ? 0.338 73.726 5.259 1.00 17.18 373 PHE A C 1
ATOM 2902 O O . PHE A 1 405 ? 0.841 73.497 4.165 1.00 17.15 373 PHE A O 1
ATOM 2910 N N . ILE A 1 406 ? 0.811 73.238 6.394 1.00 16.84 374 ILE A N 1
ATOM 2911 C CA . ILE A 1 406 ? 1.974 72.354 6.425 1.00 19.19 374 ILE A CA 1
ATOM 2912 C C . ILE A 1 406 ? 1.534 70.909 6.676 1.00 18.90 374 ILE A C 1
ATOM 2913 O O . ILE A 1 406 ? 0.453 70.661 7.241 1.00 18.89 374 ILE A O 1
ATOM 2918 N N . GLY A 1 407 ? 2.310 69.956 6.163 1.00 16.34 375 GLY A N 1
ATOM 2919 C CA . GLY A 1 407 ? 1.932 68.546 6.254 1.00 16.25 375 GLY A CA 1
ATOM 2920 C C . GLY A 1 407 ? 2.509 67.743 7.393 1.00 17.09 375 GLY A C 1
ATOM 2921 O O . GLY A 1 407 ? 3.663 67.923 7.773 1.00 19.09 375 GLY A O 1
ATOM 2922 N N . TYR A 1 408 ? 1.690 66.866 7.952 1.00 15.87 376 TYR A N 1
ATOM 2923 C CA . TYR A 1 408 ? 2.223 65.781 8.764 1.00 14.77 376 TYR A CA 1
ATOM 2924 C C . TYR A 1 408 ? 1.929 64.454 8.079 1.00 15.87 376 TYR A C 1
ATOM 2925 O O . TYR A 1 408 ? 0.998 64.376 7.235 1.00 16.00 376 TYR A O 1
ATOM 2934 N N . ALA A 1 409 ? 2.707 63.420 8.391 1.00 13.53 377 ALA A N 1
ATOM 2935 C CA . ALA A 1 409 ? 2.718 62.211 7.527 1.00 13.71 377 ALA A CA 1
ATOM 2936 C C . ALA A 1 409 ? 2.296 60.977 8.277 1.00 15.82 377 ALA A C 1
ATOM 2937 O O . ALA A 1 409 ? 2.735 60.778 9.403 1.00 15.60 377 ALA A O 1
ATOM 2939 N N . GLY A 1 410 ? 1.456 60.141 7.650 1.00 13.32 378 GLY A N 1
ATOM 2940 C CA . GLY A 1 410 ? 0.963 58.908 8.248 1.00 13.65 378 GLY A CA 1
ATOM 2941 C C . GLY A 1 410 ? 1.830 57.708 7.885 1.00 12.02 378 GLY A C 1
ATOM 2942 O O . GLY A 1 410 ? 1.425 56.535 8.085 1.00 13.68 378 GLY A O 1
ATOM 2943 N N . TYR A 1 411 ? 3.029 57.996 7.349 1.00 11.56 379 TYR A N 1
ATOM 2944 C CA . TYR A 1 411 ? 3.888 56.952 6.849 1.00 14.30 379 TYR A CA 1
ATOM 2945 C C . TYR A 1 411 ? 5.356 57.413 7.021 1.00 12.85 379 TYR A C 1
ATOM 2946 O O . TYR A 1 411 ? 5.638 58.592 7.393 1.00 12.17 379 TYR A O 1
ATOM 2955 N N . THR A 1 412 ? 6.241 56.474 6.715 1.00 14.10 380 THR A N 1
ATOM 2956 C CA . THR A 1 412 ? 7.678 56.649 6.933 1.00 12.56 380 THR A CA 1
ATOM 2957 C C . THR A 1 412 ? 8.497 56.579 5.610 1.00 13.44 380 THR A C 1
ATOM 2958 O O . THR A 1 412 ? 7.980 56.150 4.534 1.00 13.99 380 THR A O 1
ATOM 2962 N N . ARG A 1 413 ? 9.785 56.942 5.707 1.00 11.63 381 ARG A N 1
ATOM 2963 C CA . ARG A 1 413 ? 10.725 56.771 4.612 1.00 11.40 381 ARG A CA 1
ATOM 2964 C C . ARG A 1 413 ? 11.940 56.100 5.278 1.00 14.20 381 ARG A C 1
ATOM 2965 O O . ARG A 1 413 ? 12.468 56.601 6.298 1.00 14.64 381 ARG A O 1
ATOM 2973 N N . ASN A 1 414 ? 12.295 54.924 4.757 1.00 13.40 382 ASN A N 1
ATOM 2974 C CA . ASN A 1 414 ? 13.265 54.069 5.412 1.00 15.41 382 ASN A CA 1
ATOM 2975 C C . ASN A 1 414 ? 14.473 53.806 4.478 1.00 16.57 382 ASN A C 1
ATOM 2976 O O . ASN A 1 414 ? 14.398 54.006 3.254 1.00 14.93 382 ASN A O 1
ATOM 2981 N N . ALA A 1 415 ? 15.566 53.311 5.090 1.00 16.19 383 ALA A N 1
ATOM 2982 C CA . ALA A 1 415 ? 16.648 52.696 4.304 1.00 16.63 383 ALA A CA 1
ATOM 2983 C C . ALA A 1 415 ? 17.220 51.546 5.142 1.00 15.87 383 ALA A C 1
ATOM 2984 O O . ALA A 1 415 ? 17.450 51.715 6.341 1.00 15.33 383 ALA A O 1
ATOM 2986 N N . LYS A 1 416 ? 17.398 50.401 4.499 1.00 16.86 384 LYS A N 1
ATOM 2987 C CA . LYS A 1 416 ? 18.085 49.273 5.123 1.00 17.43 384 LYS A CA 1
ATOM 2988 C C . LYS A 1 416 ? 19.595 49.491 4.880 1.00 18.59 384 LYS A C 1
ATOM 2989 O O . LYS A 1 416 ? 20.001 50.478 4.239 1.00 17.90 384 LYS A O 1
ATOM 2995 N N . ASN A 1 417 ? 20.412 48.583 5.399 1.00 19.16 385 ASN A N 1
ATOM 2996 C CA . ASN A 1 417 ? 21.881 48.734 5.330 1.00 19.70 385 ASN A CA 1
ATOM 2997 C C . ASN A 1 417 ? 22.353 50.125 5.766 1.00 19.64 385 ASN A C 1
ATOM 2998 O O . ASN A 1 417 ? 23.228 50.705 5.142 1.00 20.75 385 ASN A O 1
ATOM 3003 N N . ALA A 1 418 ? 21.784 50.656 6.845 1.00 17.95 386 ALA A N 1
ATOM 3004 C CA . ALA A 1 418 ? 21.981 52.040 7.215 1.00 19.36 386 ALA A CA 1
ATOM 3005 C C . ALA A 1 418 ? 22.910 52.086 8.396 1.00 20.65 386 ALA A C 1
ATOM 3006 O O . ALA A 1 418 ? 22.895 51.174 9.211 1.00 20.77 386 ALA A O 1
ATOM 3008 N N . THR A 1 419 ? 23.682 53.159 8.493 1.00 20.51 387 THR A N 1
ATOM 3009 C CA . THR A 1 419 ? 24.595 53.408 9.637 1.00 20.48 387 THR A CA 1
ATOM 3010 C C . THR A 1 419 ? 24.355 54.796 10.191 1.00 19.68 387 THR A C 1
ATOM 3011 O O . THR A 1 419 ? 24.386 55.792 9.433 1.00 19.61 387 THR A O 1
ATOM 3015 N N . ILE A 1 420 ? 24.089 54.896 11.496 1.00 17.57 388 ILE A N 1
ATOM 3016 C CA . ILE A 1 420 ? 23.956 56.191 12.118 1.00 17.44 388 ILE A CA 1
ATOM 3017 C C . ILE A 1 420 ? 25.359 56.692 12.482 1.00 20.01 388 ILE A C 1
ATOM 3018 O O . ILE A 1 420 ? 26.055 56.002 13.196 1.00 19.38 388 ILE A O 1
ATOM 3023 N N . THR A 1 421 ? 25.766 57.847 11.962 1.00 19.81 389 THR A N 1
ATOM 3024 C CA . THR A 1 421 ? 27.109 58.412 12.243 1.00 21.18 389 THR A CA 1
ATOM 3025 C C . THR A 1 421 ? 27.113 59.580 13.218 1.00 21.84 389 THR A C 1
ATOM 3026 O O . THR A 1 421 ? 28.174 60.066 13.572 1.00 24.99 389 THR A O 1
ATOM 3030 N N . THR A 1 422 ? 25.941 60.068 13.641 1.00 22.97 390 THR A N 1
ATOM 3031 C CA . THR A 1 422 ? 25.865 61.159 14.643 1.00 21.42 390 THR A CA 1
ATOM 3032 C C . THR A 1 422 ? 26.715 60.794 15.872 1.00 22.68 390 THR A C 1
ATOM 3033 O O . THR A 1 422 ? 26.615 59.683 16.350 1.00 23.20 390 THR A O 1
ATOM 3037 N N . SER A 1 423 ? 27.494 61.734 16.401 1.00 24.23 391 SER A N 1
ATOM 3038 C CA . SER A 1 423 ? 28.355 61.395 17.567 1.00 27.39 391 SER A CA 1
ATOM 3039 C C . SER A 1 423 ? 27.578 61.165 18.870 1.00 25.26 391 SER A C 1
ATOM 3040 O O . SER A 1 423 ? 27.857 60.239 19.605 1.00 26.28 391 SER A O 1
ATOM 3043 N N . ILE A 1 424 ? 26.636 62.054 19.166 1.00 25.32 392 ILE A N 1
ATOM 3044 C CA . ILE A 1 424 ? 25.766 61.961 20.346 1.00 23.50 392 ILE A CA 1
ATOM 3045 C C . ILE A 1 424 ? 24.331 62.100 19.813 1.00 22.64 392 ILE A C 1
ATOM 3046 O O . ILE A 1 424 ? 23.841 63.233 19.682 1.00 20.84 392 ILE A O 1
ATOM 3051 N N . PRO A 1 425 ? 23.718 60.973 19.429 1.00 23.64 393 PRO A N 1
ATOM 3052 C CA . PRO A 1 425 ? 22.372 61.000 18.816 1.00 24.98 393 PRO A CA 1
ATOM 3053 C C . PRO A 1 425 ? 21.330 61.738 19.656 1.00 25.58 393 PRO A C 1
ATOM 3054 O O . PRO A 1 425 ? 20.438 62.379 19.085 1.00 23.50 393 PRO A O 1
ATOM 3058 N N . SER A 1 426 ? 21.456 61.662 20.987 1.00 26.78 394 SER A N 1
ATOM 3059 C CA . SER A 1 426 ? 20.491 62.311 21.887 1.00 27.65 394 SER A CA 1
ATOM 3060 C C . SER A 1 426 ? 20.611 63.835 21.919 1.00 27.15 394 SER A C 1
ATOM 3061 O O . SER A 1 426 ? 19.712 64.523 22.426 1.00 29.07 394 SER A O 1
ATOM 3064 N N . GLU A 1 427 ? 21.696 64.386 21.386 1.00 24.95 395 GLU A N 1
ATOM 3065 C CA . GLU A 1 427 ? 21.897 65.828 21.463 1.00 24.80 395 GLU A CA 1
ATOM 3066 C C . GLU A 1 427 ? 22.189 66.491 20.127 1.00 23.40 395 GLU A C 1
ATOM 3067 O O . GLU A 1 427 ? 22.077 67.709 20.010 1.00 22.05 395 GLU A O 1
ATOM 3073 N N . GLU A 1 428 ? 22.577 65.713 19.115 1.00 22.29 396 GLU A N 1
ATOM 3074 C CA . GLU A 1 428 ? 23.078 66.316 17.874 1.00 21.40 396 GLU A CA 1
ATOM 3075 C C . GLU A 1 428 ? 22.170 65.996 16.688 1.00 20.55 396 GLU A C 1
ATOM 3076 O O . GLU A 1 428 ? 21.307 65.159 16.824 1.00 20.50 396 GLU A O 1
ATOM 3082 N N . ALA A 1 429 ? 22.362 66.706 15.580 1.00 21.91 397 ALA A N 1
ATOM 3083 C CA . ALA A 1 429 ? 21.569 66.470 14.361 1.00 19.04 397 ALA A CA 1
ATOM 3084 C C . ALA A 1 429 ? 21.865 65.076 13.787 1.00 19.97 397 ALA A C 1
ATOM 3085 O O . ALA A 1 429 ? 23.024 64.567 13.857 1.00 20.26 397 ALA A O 1
ATOM 3087 N N . LEU A 1 430 ? 20.813 64.414 13.276 1.00 18.85 398 LEU A N 1
ATOM 3088 C CA . LEU A 1 430 ? 20.962 63.161 12.546 1.00 17.13 398 LEU A CA 1
ATOM 3089 C C . LEU A 1 430 ? 21.976 63.309 11.385 1.00 16.15 398 LEU A C 1
ATOM 3090 O O . LEU A 1 430 ? 21.850 64.196 10.545 1.00 17.96 398 LEU A O 1
ATOM 3095 N N . LYS A 1 431 ? 22.931 62.392 11.338 1.00 19.12 399 LYS A N 1
ATOM 3096 C CA . LYS A 1 431 ? 23.863 62.156 10.193 1.00 18.54 399 LYS A CA 1
ATOM 3097 C C . LYS A 1 431 ? 23.944 60.645 10.071 1.00 18.64 399 LYS A C 1
ATOM 3098 O O . LYS A 1 431 ? 23.921 59.931 11.095 1.00 17.94 399 LYS A O 1
ATOM 3104 N N . GLY A 1 432 ? 24.102 60.140 8.855 1.00 15.49 400 GLY A N 1
ATOM 3105 C CA . GLY A 1 432 ? 24.158 58.714 8.654 1.00 17.26 400 GLY A CA 1
ATOM 3106 C C . GLY A 1 432 ? 24.198 58.361 7.194 1.00 15.33 400 GLY A C 1
ATOM 3107 O O . GLY A 1 432 ? 23.931 59.210 6.338 1.00 16.35 400 GLY A O 1
ATOM 3108 N N . THR A 1 433 ? 24.531 57.113 6.889 1.00 15.49 401 THR A N 1
ATOM 3109 C CA . THR A 1 433 ? 24.651 56.689 5.479 1.00 16.63 401 THR A CA 1
ATOM 3110 C C . THR A 1 433 ? 24.061 55.289 5.271 1.00 15.16 401 THR A C 1
ATOM 3111 O O . THR A 1 433 ? 23.742 54.585 6.224 1.00 17.30 401 THR A O 1
ATOM 3115 N N . TYR A 1 434 ? 23.853 54.905 4.017 1.00 18.06 402 TYR A N 1
ATOM 3116 C CA . TYR A 1 434 ? 23.424 53.551 3.715 1.00 17.62 402 TYR A CA 1
ATOM 3117 C C . TYR A 1 434 ? 24.067 53.108 2.404 1.00 19.77 402 TYR A C 1
ATOM 3118 O O . TYR A 1 434 ? 24.487 53.932 1.583 1.00 19.54 402 TYR A O 1
ATOM 3127 N N . THR A 1 435 ? 24.115 51.804 2.191 1.00 22.79 403 THR A N 1
ATOM 3128 C CA . THR A 1 435 ? 24.672 51.304 0.946 1.00 25.82 403 THR A CA 1
ATOM 3129 C C . THR A 1 435 ? 23.534 50.894 0.019 1.00 26.66 403 THR A C 1
ATOM 3130 O O . THR A 1 435 ? 23.044 51.692 -0.801 1.00 28.93 403 THR A O 1
ATOM 3134 N N . ASP A 1 436 ? 23.105 49.654 0.122 1.00 26.69 404 ASP A N 1
ATOM 3135 C CA . ASP A 1 436 ? 22.139 49.141 -0.837 1.00 28.80 404 ASP A CA 1
ATOM 3136 C C . ASP A 1 436 ? 20.748 49.128 -0.213 1.00 26.30 404 ASP A C 1
ATOM 3137 O O . ASP A 1 436 ? 20.435 48.273 0.628 1.00 28.46 404 ASP A O 1
ATOM 3142 N N . ALA A 1 437 ? 19.907 50.068 -0.630 1.00 22.63 405 ALA A N 1
ATOM 3143 C CA . ALA A 1 437 ? 18.584 50.197 -0.015 1.00 20.75 405 ALA A CA 1
ATOM 3144 C C . ALA A 1 437 ? 17.458 49.768 -0.964 1.00 20.96 405 ALA A C 1
ATOM 3145 O O . ALA A 1 437 ? 16.268 49.978 -0.673 1.00 23.15 405 ALA A O 1
ATOM 3147 N N . ASN A 1 438 ? 17.791 49.196 -2.119 1.00 22.08 406 ASN A N 1
ATOM 3148 C CA . ASN A 1 438 ? 16.747 48.585 -2.920 1.00 23.83 406 ASN A CA 1
ATOM 3149 C C . ASN A 1 438 ? 15.983 47.523 -2.091 1.00 23.51 406 ASN A C 1
ATOM 3150 O O . ASN A 1 438 ? 16.580 46.829 -1.262 1.00 24.84 406 ASN A O 1
ATOM 3155 N N . GLN A 1 439 ? 14.671 47.400 -2.295 1.00 22.68 407 GLN A N 1
ATOM 3156 C CA . GLN A 1 439 ? 13.883 46.465 -1.485 1.00 23.38 407 GLN A CA 1
ATOM 3157 C C . GLN A 1 439 ? 14.064 46.601 0.022 1.00 21.48 407 GLN A C 1
ATOM 3158 O O . GLN A 1 439 ? 14.352 45.623 0.703 1.00 21.52 407 GLN A O 1
ATOM 3164 N N . THR A 1 440 ? 13.862 47.811 0.551 1.00 18.89 408 THR A N 1
ATOM 3165 C CA . THR A 1 440 ? 13.914 48.058 1.987 1.00 18.52 408 THR A CA 1
ATOM 3166 C C . THR A 1 440 ? 12.521 47.800 2.533 1.00 17.74 408 THR A C 1
ATOM 3167 O O . THR A 1 440 ? 11.514 48.085 1.867 1.00 14.95 408 THR A O 1
ATOM 3171 N N . LEU A 1 441 ? 12.487 47.268 3.753 1.00 15.86 409 LEU A N 1
ATOM 3172 C CA . LEU A 1 441 ? 11.295 47.127 4.561 1.00 16.70 409 LEU A CA 1
ATOM 3173 C C . LEU A 1 441 ? 10.212 48.190 4.306 1.00 16.86 409 LEU A C 1
ATOM 3174 O O . LEU A 1 441 ? 10.476 49.400 4.388 1.00 15.96 409 LEU A O 1
ATOM 3179 N N . GLY A 1 442 ? 8.988 47.732 4.053 1.00 16.41 410 GLY A N 1
ATOM 3180 C CA . GLY A 1 442 ? 7.824 48.635 4.074 1.00 17.30 410 GLY A CA 1
ATOM 3181 C C . GLY A 1 442 ? 6.519 47.892 4.303 1.00 18.98 410 GLY A C 1
ATOM 3182 O O . GLY A 1 442 ? 6.520 46.666 4.596 1.00 16.31 410 GLY A O 1
ATOM 3183 N N . SER A 1 443 ? 5.401 48.594 4.104 1.00 16.59 411 SER A N 1
ATOM 3184 C CA . SER A 1 443 ? 4.058 48.010 4.322 1.00 16.52 411 SER A CA 1
ATOM 3185 C C . SER A 1 443 ? 3.424 47.544 3.019 1.00 17.11 411 SER A C 1
ATOM 3186 O O . SER A 1 443 ? 3.120 46.376 2.843 1.00 17.40 411 SER A O 1
ATOM 3189 N N . PHE A 1 444 ? 3.245 48.481 2.101 1.00 13.74 412 PHE A N 1
ATOM 3190 C CA . PHE A 1 444 ? 2.628 48.212 0.809 1.00 16.73 412 PHE A CA 1
ATOM 3191 C C . PHE A 1 444 ? 3.553 48.523 -0.357 1.00 17.44 412 PHE A C 1
ATOM 3192 O O . PHE A 1 444 ? 3.264 48.139 -1.501 1.00 20.03 412 PHE A O 1
ATOM 3200 N N . GLU A 1 445 ? 4.638 49.239 -0.107 1.00 17.96 413 GLU A N 1
ATOM 3201 C CA . GLU A 1 445 ? 5.620 49.510 -1.170 1.00 16.85 413 GLU A CA 1
ATOM 3202 C C . GLU A 1 445 ? 6.950 49.591 -0.480 1.00 17.99 413 GLU A C 1
ATOM 3203 O O . GLU A 1 445 ? 6.987 49.928 0.717 1.00 16.72 413 GLU A O 1
ATOM 3209 N N . TYR A 1 446 ? 8.011 49.192 -1.172 1.00 15.43 414 TYR A N 1
ATOM 3210 C CA . TYR A 1 446 ? 9.349 49.113 -0.512 1.00 16.29 414 TYR A CA 1
ATOM 3211 C C . TYR A 1 446 ? 9.773 50.488 0.024 1.00 15.21 414 TYR A C 1
ATOM 3212 O O . TYR A 1 446 ? 9.546 51.486 -0.630 1.00 16.97 414 TYR A O 1
ATOM 3221 N N . SER A 1 447 ? 10.391 50.519 1.213 1.00 14.27 415 SER A N 1
ATOM 3222 C CA . SER A 1 447 ? 10.942 51.713 1.895 1.00 15.01 415 SER A CA 1
ATOM 3223 C C . SER A 1 447 ? 9.951 52.629 2.669 1.00 13.66 415 SER A C 1
ATOM 3224 O O . SER A 1 447 ? 10.360 53.591 3.292 1.00 14.53 415 SER A O 1
ATOM 3227 N N . VAL A 1 448 ? 8.642 52.332 2.594 1.00 12.79 416 VAL A N 1
ATOM 3228 C CA . VAL A 1 448 ? 7.616 53.120 3.273 1.00 14.13 416 VAL A CA 1
ATOM 3229 C C . VAL A 1 448 ? 6.803 52.202 4.185 1.00 14.05 416 VAL A C 1
ATOM 3230 O O . VAL A 1 448 ? 6.042 51.378 3.703 1.00 14.47 416 VAL A O 1
ATOM 3234 N N . LEU A 1 449 ? 6.947 52.377 5.504 1.00 14.99 417 LEU A N 1
ATOM 3235 C CA . LEU A 1 449 ? 6.011 51.755 6.460 1.00 14.61 417 LEU A CA 1
ATOM 3236 C C . LEU A 1 449 ? 4.876 52.734 6.721 1.00 15.30 417 LEU A C 1
ATOM 3237 O O . LEU A 1 449 ? 5.087 53.943 6.679 1.00 15.87 417 LEU A O 1
ATOM 3242 N N . GLU A 1 450 ? 3.668 52.221 7.009 1.00 14.97 418 GLU A N 1
ATOM 3243 C CA . GLU A 1 450 ? 2.571 53.097 7.357 1.00 14.87 418 GLU A CA 1
ATOM 3244 C C . GLU A 1 450 ? 2.282 53.077 8.862 1.00 16.65 418 GLU A C 1
ATOM 3245 O O . GLU A 1 450 ? 2.907 52.307 9.620 1.00 17.96 418 GLU A O 1
ATOM 3251 N N . TRP A 1 451 ? 1.395 53.961 9.301 1.00 16.17 419 TRP A N 1
ATOM 3252 C CA . TRP A 1 451 ? 1.278 54.258 10.720 1.00 18.22 419 TRP A CA 1
ATOM 3253 C C . TRP A 1 451 ? 0.903 53.006 11.508 1.00 17.81 419 TRP A C 1
ATOM 3254 O O . TRP A 1 451 ? 1.406 52.796 12.616 1.00 18.10 419 TRP A O 1
ATOM 3265 N N . THR A 1 452 ? 0.022 52.185 10.964 1.00 17.64 420 THR A N 1
ATOM 3266 C CA . THR A 1 452 ? -0.426 50.992 11.740 1.00 17.21 420 THR A CA 1
ATOM 3267 C C . THR A 1 452 ? 0.732 50.094 12.057 1.00 20.05 420 THR A C 1
ATOM 3268 O O . THR A 1 452 ? 0.826 49.561 13.175 1.00 17.48 420 THR A O 1
ATOM 3272 N N . ASP A 1 453 ? 1.601 49.879 11.073 1.00 18.73 421 ASP A N 1
ATOM 3273 C CA . ASP A 1 453 ? 2.798 49.056 11.331 1.00 19.17 421 ASP A CA 1
ATOM 3274 C C . ASP A 1 453 ? 3.659 49.6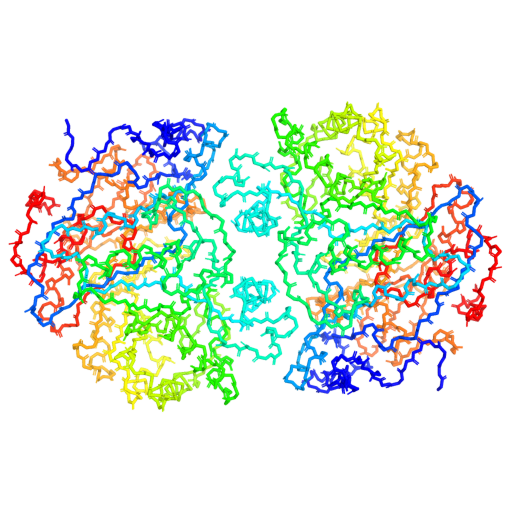51 12.437 1.00 18.61 421 ASP A C 1
ATOM 3275 O O . ASP A 1 453 ? 4.202 48.942 13.288 1.00 16.94 421 ASP A O 1
ATOM 3280 N N . ILE A 1 454 ? 3.812 50.962 12.390 1.00 16.75 422 ILE A N 1
ATOM 3281 C CA . ILE A 1 454 ? 4.618 51.662 13.403 1.00 18.31 422 ILE A CA 1
ATOM 3282 C C . ILE A 1 454 ? 4.108 51.346 14.806 1.00 19.35 422 ILE A C 1
ATOM 3283 O O . ILE A 1 454 ? 4.876 50.884 15.646 1.00 20.24 422 ILE A O 1
ATOM 3288 N N . ILE A 1 455 ? 2.818 51.548 15.050 1.00 17.95 423 ILE A N 1
ATOM 3289 C CA . ILE A 1 455 ? 2.328 51.432 16.439 1.00 20.15 423 ILE A CA 1
ATOM 3290 C C . ILE A 1 455 ? 2.183 49.990 16.868 1.00 19.58 423 ILE A C 1
ATOM 3291 O O . ILE A 1 455 ? 2.311 49.680 18.067 1.00 22.37 423 ILE A O 1
ATOM 3296 N N . CYS A 1 456 ? 1.984 49.083 15.900 1.00 19.89 424 CYS A N 1
ATOM 3297 C CA . CYS A 1 456 ? 1.893 47.640 16.216 1.00 22.69 424 CYS A CA 1
ATOM 3298 C C . CYS A 1 456 ? 3.229 46.941 16.354 1.00 22.94 424 CYS A C 1
ATOM 3299 O O . CYS A 1 456 ? 3.338 46.051 17.175 1.00 22.31 424 CYS A O 1
ATOM 3302 N N . HIS A 1 457 ? 4.236 47.295 15.537 1.00 21.92 425 HIS A N 1
ATOM 3303 C CA . HIS A 1 457 ? 5.475 46.494 15.500 1.00 21.86 425 HIS A CA 1
ATOM 3304 C C . HIS A 1 457 ? 6.796 47.250 15.684 1.00 23.16 425 HIS A C 1
ATOM 3305 O O . HIS A 1 457 ? 7.856 46.584 15.806 1.00 20.61 425 HIS A O 1
ATOM 3312 N N . TYR A 1 458 ? 6.751 48.593 15.612 1.00 22.62 426 TYR A N 1
ATOM 3313 C CA . TYR A 1 458 ? 7.989 49.390 15.704 1.00 22.41 426 TYR A CA 1
ATOM 3314 C C . TYR A 1 458 ? 8.136 50.278 16.916 1.00 22.71 426 TYR A C 1
ATOM 3315 O O . TYR A 1 458 ? 9.251 50.452 17.416 1.00 24.12 426 TYR A O 1
ATOM 3324 N N . MET A 1 459 ? 7.042 50.851 17.397 1.00 20.59 427 MET A N 1
ATOM 3325 C CA A MET A 1 459 ? 7.113 51.776 18.540 0.50 21.47 427 MET A CA 1
ATOM 3326 C CA B MET A 1 459 ? 7.096 51.783 18.516 0.50 21.67 427 MET A CA 1
ATOM 3327 C C . MET A 1 459 ? 5.952 51.496 19.480 1.00 23.64 427 MET A C 1
ATOM 3328 O O . MET A 1 459 ? 4.815 51.317 19.036 1.00 22.34 427 MET A O 1
ATOM 3337 N N . ASP A 1 460 ? 6.252 51.456 20.784 1.00 24.83 428 ASP A N 1
ATOM 3338 C CA . ASP A 1 460 ? 5.230 51.263 21.834 1.00 26.81 428 ASP A CA 1
ATOM 3339 C C . ASP A 1 460 ? 5.070 52.572 22.600 1.00 27.47 428 ASP A C 1
ATOM 3340 O O . ASP A 1 460 ? 5.781 52.841 23.598 1.00 27.50 428 ASP A O 1
ATOM 3345 N N . PHE A 1 461 ? 4.175 53.419 22.097 1.00 25.15 429 PHE A N 1
ATOM 3346 C CA . PHE A 1 461 ? 4.004 54.758 22.661 1.00 27.54 429 PHE A CA 1
ATOM 3347 C C . PHE A 1 461 ? 3.434 54.730 24.086 1.00 29.13 429 PHE A C 1
ATOM 3348 O O . PHE A 1 461 ? 3.601 55.686 24.857 1.00 29.37 429 PHE A O 1
ATOM 3356 N N . GLU A 1 462 ? 2.758 53.634 24.414 1.00 31.35 430 GLU A N 1
ATOM 3357 C CA . GLU A 1 462 ? 2.199 53.456 25.742 1.00 32.33 430 GLU A CA 1
ATOM 3358 C C . GLU A 1 462 ? 3.296 53.187 26.769 1.00 34.18 430 GLU A C 1
ATOM 3359 O O . GLU A 1 462 ? 3.232 53.709 27.870 1.00 34.71 430 GLU A O 1
ATOM 3365 N N . LYS A 1 463 ? 4.290 52.382 26.405 1.00 35.40 431 LYS A N 1
ATOM 3366 C CA . LYS A 1 463 ? 5.400 52.083 27.315 1.00 35.93 431 LYS A CA 1
ATOM 3367 C C . LYS A 1 463 ? 6.492 53.123 27.143 1.00 35.64 431 LYS A C 1
ATOM 3368 O O . LYS A 1 463 ? 7.439 53.171 27.916 1.00 35.98 431 LYS A O 1
ATOM 3371 N N . GLY A 1 464 ? 6.365 53.955 26.113 1.00 34.50 432 GLY A N 1
ATOM 3372 C CA . GLY A 1 464 ? 7.349 54.986 25.822 1.00 33.63 432 GLY A CA 1
ATOM 3373 C C . GLY A 1 464 ? 8.646 54.490 25.198 1.00 32.82 432 GLY A C 1
ATOM 3374 O O . GLY A 1 464 ? 9.673 55.137 25.342 1.00 33.60 432 GLY A O 1
ATOM 3375 N N . GLU A 1 465 ? 8.619 53.348 24.519 1.00 31.36 433 GLU A N 1
ATOM 3376 C CA . GLU A 1 465 ? 9.836 52.826 23.922 1.00 32.84 433 GLU A CA 1
ATOM 3377 C C . GLU A 1 465 ? 9.629 51.994 22.682 1.00 31.27 433 GLU A C 1
ATOM 3378 O O . GLU A 1 465 ? 8.530 51.494 22.417 1.00 30.74 433 GLU A O 1
ATOM 3384 N N . GLY A 1 466 ? 10.720 51.797 21.949 1.00 29.43 434 GLY A N 1
ATOM 3385 C CA . GLY A 1 466 ? 10.661 51.049 20.706 1.00 27.47 434 GLY A CA 1
ATOM 3386 C C . GLY A 1 466 ? 10.335 49.588 20.934 1.00 29.45 434 GLY A C 1
ATOM 3387 O O . GLY A 1 466 ? 10.557 49.048 22.034 1.00 28.51 434 GLY A O 1
ATOM 3388 N N . ARG A 1 467 ? 9.782 48.964 19.899 1.00 26.77 435 ARG A N 1
ATOM 3389 C CA . ARG A 1 467 ? 9.517 47.534 19.895 1.00 26.08 435 ARG A CA 1
ATOM 3390 C C . ARG A 1 467 ? 10.550 46.768 19.065 1.00 26.03 435 ARG A C 1
ATOM 3391 O O . ARG A 1 467 ? 11.223 47.327 18.175 1.00 23.32 435 ARG A O 1
ATOM 3399 N N . ASN A 1 468 ? 10.679 45.474 19.356 1.00 24.96 436 ASN A N 1
ATOM 3400 C CA . ASN A 1 468 ? 11.333 44.554 18.450 1.00 25.32 436 ASN A CA 1
ATOM 3401 C C . ASN A 1 468 ? 12.755 44.902 18.034 1.00 23.94 436 ASN A C 1
ATOM 3402 O O . ASN A 1 468 ? 13.168 44.662 16.903 1.00 22.70 436 ASN A O 1
ATOM 3407 N N . GLY A 1 469 ? 13.525 45.440 18.966 1.00 24.56 437 GLY A N 1
ATOM 3408 C CA . GLY A 1 469 ? 14.909 45.740 18.674 1.00 24.06 437 GLY A CA 1
ATOM 3409 C C . GLY A 1 469 ? 15.107 47.151 18.138 1.00 25.22 437 GLY A C 1
ATOM 3410 O O . GLY A 1 469 ? 16.249 47.569 17.901 1.00 27.92 437 GLY A O 1
ATOM 3411 N N . TYR A 1 470 ? 14.014 47.881 17.905 1.00 23.46 438 TYR A N 1
ATOM 3412 C CA . TYR A 1 470 ? 14.114 49.294 17.473 1.00 23.91 438 TYR A CA 1
ATOM 3413 C C . TYR A 1 470 ? 14.130 50.285 18.636 1.00 22.79 438 TYR A C 1
ATOM 3414 O O . TYR A 1 470 ? 13.467 50.076 19.651 1.00 26.92 438 TYR A O 1
ATOM 3423 N N . LYS A 1 471 ? 14.906 51.352 18.495 1.00 22.55 439 LYS A N 1
ATOM 3424 C CA . LYS A 1 471 ? 14.970 52.405 19.478 1.00 23.39 439 LYS A CA 1
ATOM 3425 C C . LYS A 1 471 ? 14.602 53.738 18.816 1.00 23.43 439 LYS A C 1
ATOM 3426 O O . LYS A 1 471 ? 14.994 54.008 17.677 1.00 23.31 439 LYS A O 1
ATOM 3430 N N . LEU A 1 472 ? 13.879 54.556 19.548 1.00 20.89 440 LEU A N 1
ATOM 3431 C CA . LEU A 1 472 ? 13.455 55.862 19.097 1.00 22.31 440 LEU A CA 1
ATOM 3432 C C . LEU A 1 472 ? 14.465 56.910 19.561 1.00 22.63 440 LEU A C 1
ATOM 3433 O O . LEU A 1 472 ? 14.901 56.938 20.750 1.00 20.07 440 LEU A O 1
ATOM 3438 N N . VAL A 1 473 ? 14.889 57.740 18.616 1.00 20.98 441 VAL A N 1
ATOM 3439 C CA . VAL A 1 473 ? 15.801 58.843 18.889 1.00 21.69 441 VAL A CA 1
ATOM 3440 C C . VAL A 1 473 ? 15.168 60.161 18.542 1.00 22.69 441 VAL A C 1
ATOM 3441 O O . VAL A 1 473 ? 14.623 60.317 17.442 1.00 20.91 441 VAL A O 1
ATOM 3445 N N . HIS A 1 474 ? 15.226 61.115 19.486 1.00 21.18 442 HIS A N 1
ATOM 3446 C CA . HIS A 1 474 ? 14.819 62.479 19.206 1.00 21.47 442 HIS A CA 1
ATOM 3447 C C . HIS A 1 474 ? 15.982 63.339 18.748 1.00 21.98 442 HIS A C 1
ATOM 3448 O O . HIS A 1 474 ? 16.987 63.457 19.458 1.00 21.70 442 HIS A O 1
ATOM 3455 N N . ASP A 1 475 ? 15.841 63.956 17.577 1.00 20.53 443 ASP A N 1
ATOM 3456 C CA . ASP A 1 475 ? 16.864 64.791 17.025 1.00 19.44 443 ASP A CA 1
ATOM 3457 C C . ASP A 1 475 ? 16.470 66.228 17.409 1.00 22.36 443 ASP A C 1
ATOM 3458 O O . ASP A 1 475 ? 15.505 66.774 16.856 1.00 20.84 443 ASP A O 1
ATOM 3463 N N . LYS A 1 476 ? 17.209 66.841 18.355 1.00 18.06 444 LYS A N 1
ATOM 3464 C CA . LYS A 1 476 ? 16.799 68.172 18.877 1.00 21.65 444 LYS A CA 1
ATOM 3465 C C . LYS A 1 476 ? 17.042 69.297 17.904 1.00 21.39 444 LYS A C 1
ATOM 3466 O O . LYS A 1 476 ? 16.472 70.394 18.048 1.00 23.37 444 LYS A O 1
ATOM 3472 N N . VAL A 1 477 ? 17.914 69.089 16.917 1.00 19.11 445 VAL A N 1
ATOM 3473 C CA . VAL A 1 477 ? 18.132 70.157 15.939 1.00 17.55 445 VAL A CA 1
ATOM 3474 C C . VAL A 1 477 ? 16.922 70.266 14.958 1.00 20.54 445 VAL A C 1
ATOM 3475 O O . VAL A 1 477 ? 16.404 71.361 14.679 1.00 22.35 445 VAL A O 1
ATOM 3479 N N . ALA A 1 478 ? 16.509 69.111 14.446 1.00 20.67 446 ALA A N 1
ATOM 3480 C CA . ALA A 1 478 ? 15.366 69.020 13.522 1.00 17.72 446 ALA A CA 1
ATOM 3481 C C . ALA A 1 478 ? 13.992 69.096 14.197 1.00 18.54 446 ALA A C 1
ATOM 3482 O O . ALA A 1 478 ? 12.967 69.414 13.506 1.00 16.67 446 ALA A O 1
ATOM 3484 N N . LYS A 1 479 ? 13.969 68.805 15.502 1.00 19.18 447 LYS A N 1
ATOM 3485 C CA . LYS A 1 479 ? 12.733 68.512 16.278 1.00 20.52 447 LYS A CA 1
ATOM 3486 C C . LYS A 1 479 ? 11.914 67.381 15.593 1.00 21.20 447 LYS A C 1
ATOM 3487 O O . LYS A 1 479 ? 10.702 67.541 15.335 1.00 20.48 447 LYS A O 1
ATOM 3492 N N . ALA A 1 480 ? 12.591 66.287 15.243 1.00 18.55 448 ALA A N 1
ATOM 3493 C CA . ALA A 1 480 ? 11.983 65.151 14.589 1.00 16.97 448 ALA A CA 1
ATOM 3494 C C . ALA A 1 480 ? 12.566 63.896 15.194 1.00 18.43 448 ALA A C 1
ATOM 3495 O O . ALA A 1 480 ? 13.744 63.900 15.689 1.00 19.30 448 ALA A O 1
ATOM 3497 N N . ASP A 1 481 ? 11.776 62.833 15.167 1.00 17.36 449 ASP A N 1
ATOM 3498 C CA . ASP A 1 481 ? 12.184 61.570 15.723 1.00 15.79 449 ASP A CA 1
ATOM 3499 C C . ASP A 1 481 ? 12.487 60.590 14.593 1.00 17.25 449 ASP A C 1
ATOM 3500 O O . ASP A 1 481 ? 11.911 60.696 13.489 1.00 18.53 449 ASP A O 1
ATOM 3505 N N . TYR A 1 482 ? 13.371 59.627 14.866 1.00 17.23 450 TYR A N 1
ATOM 3506 C CA . TYR A 1 482 ? 13.519 58.511 13.956 1.00 17.56 450 TYR A CA 1
ATOM 3507 C C . TYR A 1 482 ? 13.658 57.216 14.795 1.00 17.94 450 TYR A C 1
ATOM 3508 O O . TYR A 1 482 ? 13.884 57.276 16.016 1.00 20.34 450 TYR A O 1
ATOM 3517 N N . LEU A 1 483 ? 13.509 56.089 14.115 1.00 17.84 451 LEU A N 1
ATOM 3518 C CA . LEU A 1 483 ? 13.664 54.741 14.687 1.00 18.75 451 LEU A CA 1
ATOM 3519 C C . LEU A 1 483 ? 14.819 54.024 14.052 1.00 20.55 451 LEU A C 1
ATOM 3520 O O . LEU A 1 483 ? 15.090 54.187 12.867 1.00 19.52 451 LEU A O 1
ATOM 3525 N N . TYR A 1 484 ? 15.562 53.225 14.828 1.00 19.53 452 TYR A N 1
ATOM 3526 C CA . TYR A 1 484 ? 16.670 52.528 14.178 1.00 19.98 452 TYR A CA 1
ATOM 3527 C C . TYR A 1 484 ? 16.914 51.218 14.930 1.00 19.27 452 TYR A C 1
ATOM 3528 O O . TYR A 1 484 ? 16.809 51.194 16.142 1.00 21.38 452 TYR A O 1
ATOM 3537 N N . SER A 1 485 ? 17.166 50.134 14.214 1.00 20.61 453 SER A N 1
ATOM 3538 C CA . SER A 1 485 ? 17.558 48.891 14.867 1.00 23.61 453 SER A CA 1
ATOM 3539 C C . SER A 1 485 ? 19.002 48.549 14.517 1.00 23.97 453 SER A C 1
ATOM 3540 O O . SER A 1 485 ? 19.323 48.386 13.342 1.00 24.89 453 SER A O 1
ATOM 3543 N N . GLU A 1 486 ? 19.856 48.431 15.530 1.00 26.93 454 GLU A N 1
ATOM 3544 C CA . GLU A 1 486 ? 21.207 47.872 15.342 1.00 28.98 454 GLU A CA 1
ATOM 3545 C C . GLU A 1 486 ? 21.199 46.455 14.704 1.00 28.34 454 GLU A C 1
ATOM 3546 O O . GLU A 1 486 ? 22.090 46.099 13.890 1.00 28.50 454 GLU A O 1
ATOM 3552 N N . ALA A 1 487 ? 20.186 45.653 15.048 1.00 28.27 455 ALA A N 1
ATOM 3553 C CA . ALA A 1 487 ? 20.047 44.290 14.517 1.00 26.16 455 ALA A CA 1
ATOM 3554 C C . ALA A 1 487 ? 19.673 44.231 13.022 1.00 27.08 455 ALA A C 1
ATOM 3555 O O . ALA A 1 487 ? 20.283 43.481 12.268 1.00 26.06 455 ALA A O 1
ATOM 3557 N N . THR A 1 488 ? 18.698 45.034 12.578 1.00 25.81 456 THR A N 1
ATOM 3558 C CA . THR A 1 488 ? 18.273 44.943 11.167 1.00 24.00 456 THR A CA 1
ATOM 3559 C C . THR A 1 488 ? 18.992 45.952 10.281 1.00 22.74 456 THR A C 1
ATOM 3560 O O . THR A 1 488 ? 19.043 45.793 9.042 1.00 23.20 456 THR A O 1
ATOM 3564 N N . LYS A 1 489 ? 19.583 46.949 10.931 1.00 23.12 457 LYS A N 1
ATOM 3565 C CA . LYS A 1 489 ? 20.238 48.108 10.276 1.00 22.00 457 LYS A CA 1
ATOM 3566 C C . LYS A 1 489 ? 19.242 48.900 9.450 1.00 20.37 457 LYS A C 1
ATOM 3567 O O . LYS A 1 489 ? 19.612 49.529 8.430 1.00 20.06 457 LYS A O 1
ATOM 3573 N N . VAL A 1 490 ? 17.979 48.852 9.836 1.00 18.20 458 VAL A N 1
ATOM 3574 C CA . VAL A 1 490 ? 16.989 49.664 9.092 1.00 17.14 458 VAL A CA 1
ATOM 3575 C C . VAL A 1 490 ? 16.769 50.995 9.822 1.00 17.26 458 VAL A C 1
ATOM 3576 O O . VAL A 1 490 ? 16.477 51.025 11.026 1.00 19.31 458 VAL A O 1
ATOM 3580 N N . PHE A 1 491 ? 16.915 52.096 9.083 1.00 15.16 459 PHE A N 1
ATOM 3581 C CA . PHE A 1 491 ? 16.574 53.440 9.523 1.00 15.44 459 PHE A CA 1
ATOM 3582 C C . PHE A 1 491 ? 15.135 53.790 9.047 1.00 17.24 459 PHE A C 1
ATOM 3583 O O . PHE A 1 491 ? 14.776 53.549 7.881 1.00 14.79 459 PHE A O 1
ATOM 3591 N N . ILE A 1 492 ? 14.368 54.366 9.970 1.00 15.41 460 ILE A N 1
ATOM 3592 C CA . ILE A 1 492 ? 12.954 54.735 9.732 1.00 16.80 460 ILE A CA 1
ATOM 3593 C C . ILE A 1 492 ? 12.733 56.193 10.122 1.00 15.81 460 ILE A C 1
ATOM 3594 O O . ILE A 1 492 ? 12.784 56.550 11.329 1.00 14.21 460 ILE A O 1
ATOM 3599 N N . SER A 1 493 ? 12.461 57.078 9.150 1.00 14.26 461 SER A N 1
ATOM 3600 C CA . SER A 1 493 ? 12.078 58.460 9.479 1.00 12.83 461 SER A CA 1
ATOM 3601 C C . SER A 1 493 ? 10.534 58.540 9.521 1.00 12.31 461 SER A C 1
ATOM 3602 O O . SER A 1 493 ? 9.886 58.092 8.613 1.00 12.78 461 SER A O 1
ATOM 3605 N N . LEU A 1 494 ? 9.980 59.096 10.588 1.00 14.07 462 LEU A N 1
ATOM 3606 C CA . LEU A 1 494 ? 8.539 59.082 10.805 1.00 18.49 462 LEU A CA 1
ATOM 3607 C C . LEU A 1 494 ? 8.164 60.320 11.569 1.00 19.71 462 LEU A C 1
ATOM 3608 O O . LEU A 1 494 ? 9.008 60.892 12.310 1.00 17.88 462 LEU A O 1
ATOM 3613 N N . ASP A 1 495 ? 6.908 60.735 11.392 1.00 16.21 463 ASP A N 1
ATOM 3614 C CA . ASP A 1 495 ? 6.245 61.629 12.375 1.00 15.43 463 ASP A CA 1
ATOM 3615 C C . ASP A 1 495 ? 5.759 60.851 13.603 1.00 16.28 463 ASP A C 1
ATOM 3616 O O . ASP A 1 495 ? 5.428 59.650 13.508 1.00 16.50 463 ASP A O 1
ATOM 3621 N N . THR A 1 496 ? 5.737 61.552 14.743 1.00 16.13 464 THR A N 1
ATOM 3622 C CA . THR A 1 496 ? 5.270 61.041 15.992 1.00 16.98 464 THR A CA 1
ATOM 3623 C C . THR A 1 496 ? 4.320 62.094 16.606 1.00 17.13 464 THR A C 1
ATOM 3624 O O . THR A 1 496 ? 4.230 63.252 16.166 1.00 18.51 464 THR A O 1
ATOM 3628 N N . PRO A 1 497 ? 3.582 61.678 17.622 1.00 19.31 465 PRO A N 1
ATOM 3629 C CA . PRO A 1 497 ? 2.763 62.623 18.380 1.00 20.75 465 PRO A CA 1
ATOM 3630 C C . PRO A 1 497 ? 3.578 63.845 18.793 1.00 20.56 465 PRO A C 1
ATOM 3631 O O . PRO A 1 497 ? 3.117 64.977 18.650 1.00 19.65 465 PRO A O 1
ATOM 3635 N N . ARG A 1 498 ? 4.794 63.609 19.284 1.00 20.72 466 ARG A N 1
ATOM 3636 C CA . ARG A 1 498 ? 5.691 64.692 19.653 1.00 19.41 466 ARG A CA 1
ATOM 3637 C C . ARG A 1 498 ? 5.985 65.642 18.523 1.00 18.13 466 ARG A C 1
ATOM 3638 O O . ARG A 1 498 ? 5.837 66.872 18.698 1.00 18.50 466 ARG A O 1
ATOM 3646 N N . SER A 1 499 ? 6.401 65.141 17.344 1.00 17.84 467 SER A N 1
ATOM 3647 C CA . SER A 1 499 ? 6.651 66.070 16.230 1.00 17.73 467 SER A CA 1
ATOM 3648 C C . SER A 1 499 ? 5.398 66.699 15.671 1.00 17.26 467 SER A C 1
ATOM 3649 O O . SER A 1 499 ? 5.415 67.865 15.275 1.00 15.99 467 SER A O 1
ATOM 3652 N N . VAL A 1 500 ? 4.288 65.955 15.647 1.00 19.02 468 VAL A N 1
ATOM 3653 C CA . VAL A 1 500 ? 3.074 66.566 15.065 1.00 18.60 468 VAL A CA 1
ATOM 3654 C C . VAL A 1 500 ? 2.555 67.650 15.997 1.00 18.82 468 VAL A C 1
ATOM 3655 O O . VAL A 1 500 ? 2.133 68.701 15.537 1.00 18.40 468 VAL A O 1
ATOM 3659 N N . ARG A 1 501 ? 2.609 67.380 17.298 1.00 19.15 469 ARG A N 1
ATOM 3660 C CA . ARG A 1 501 ? 2.309 68.439 18.266 1.00 19.13 469 ARG A CA 1
ATOM 3661 C C . ARG A 1 501 ? 3.187 69.665 18.053 1.00 19.20 469 ARG A C 1
ATOM 3662 O O . ARG A 1 501 ? 2.710 70.795 18.092 1.00 20.40 469 ARG A O 1
ATOM 3670 N N . ASP A 1 502 ? 4.494 69.462 17.840 1.00 18.65 470 ASP A N 1
ATOM 3671 C CA . ASP A 1 502 ? 5.361 70.568 17.548 1.00 19.07 470 ASP A CA 1
ATOM 3672 C C . ASP A 1 502 ? 5.088 71.252 16.233 1.00 18.88 470 ASP A C 1
ATOM 3673 O O . ASP A 1 502 ? 5.283 72.451 16.107 1.00 19.41 470 ASP A O 1
ATOM 3678 N N . LYS A 1 503 ? 4.597 70.514 15.234 1.00 18.39 471 LYS A N 1
ATOM 3679 C CA . LYS A 1 503 ? 4.124 71.198 14.041 1.00 16.49 471 LYS A CA 1
ATOM 3680 C C . LYS A 1 503 ? 2.898 72.084 14.298 1.00 16.89 471 LYS A C 1
ATOM 3681 O O . LYS A 1 503 ? 2.777 73.155 13.698 1.00 17.76 471 LYS A O 1
ATOM 3687 N N . GLY A 1 504 ? 1.980 71.606 15.128 1.00 18.92 472 GLY A N 1
ATOM 3688 C CA . GLY A 1 504 ? 0.811 72.410 15.511 1.00 19.80 472 GLY A CA 1
ATOM 3689 C C . GLY A 1 504 ? 1.295 73.682 16.237 1.00 20.46 472 GLY A C 1
ATOM 3690 O O . GLY A 1 504 ? 0.866 74.785 15.943 1.00 17.82 472 GLY A O 1
ATOM 3691 N N . ARG A 1 505 ? 2.231 73.492 17.159 1.00 19.25 473 ARG A N 1
ATOM 3692 C CA . ARG A 1 505 ? 2.874 74.636 17.816 1.00 21.02 473 ARG A CA 1
ATOM 3693 C C . ARG A 1 505 ? 3.477 75.654 16.863 1.00 21.08 473 ARG A C 1
ATOM 3694 O O . ARG A 1 505 ? 3.291 76.846 17.072 1.00 22.75 473 ARG A O 1
ATOM 3702 N N . TYR A 1 506 ? 4.171 75.197 15.810 1.00 19.64 474 TYR A N 1
ATOM 3703 C CA . TYR A 1 506 ? 4.794 76.038 14.803 1.00 18.54 474 TYR A CA 1
ATOM 3704 C C . TYR A 1 506 ? 3.734 76.828 14.035 1.00 19.20 474 TYR A C 1
ATOM 3705 O O . TYR A 1 506 ? 3.886 78.040 13.728 1.00 19.09 474 TYR A O 1
ATOM 3714 N N . VAL A 1 507 ? 2.647 76.127 13.694 1.00 21.46 475 VAL A N 1
ATOM 3715 C CA . VAL A 1 507 ? 1.574 76.764 12.912 1.00 19.63 475 VAL A CA 1
ATOM 3716 C C . VAL A 1 507 ? 0.993 77.971 13.711 1.00 21.18 475 VAL A C 1
ATOM 3717 O O . VAL A 1 507 ? 0.792 79.065 13.167 1.00 22.89 475 VAL A O 1
ATOM 3721 N N . LYS A 1 508 ? 0.743 77.714 14.979 1.00 21.75 476 LYS A N 1
ATOM 3722 C CA . LYS A 1 508 ? 0.171 78.710 15.914 1.00 26.64 476 LYS A CA 1
ATOM 3723 C C . LYS A 1 508 ? 1.128 79.868 16.127 1.00 27.30 476 LYS A C 1
ATOM 3724 O O . LYS A 1 508 ? 0.757 81.033 15.935 1.00 28.26 476 LYS A O 1
ATOM 3730 N N . ASP A 1 509 ? 2.374 79.557 16.480 1.00 27.57 477 ASP A N 1
ATOM 3731 C CA . ASP A 1 509 ? 3.396 80.611 16.648 1.00 28.69 477 ASP A CA 1
ATOM 3732 C C . ASP A 1 509 ? 3.549 81.496 15.418 1.00 28.03 477 ASP A C 1
ATOM 3733 O O . ASP A 1 509 ? 3.805 82.700 15.531 1.00 26.11 477 ASP A O 1
ATOM 3738 N N . LYS A 1 510 ? 3.416 80.909 14.230 1.00 25.35 478 LYS A N 1
ATOM 3739 C CA . LYS A 1 510 ? 3.750 81.613 13.014 1.00 23.50 478 LYS A CA 1
ATOM 3740 C C . LYS A 1 510 ? 2.483 82.144 12.344 1.00 23.74 478 LYS A C 1
ATOM 3741 O O . LYS A 1 510 ? 2.569 82.847 11.331 1.00 22.41 478 LYS A O 1
ATOM 3745 N N . GLY A 1 511 ? 1.324 81.829 12.920 1.00 22.18 479 GLY A N 1
ATOM 3746 C CA . GLY A 1 511 ? 0.038 82.285 12.366 1.00 22.89 479 GLY A CA 1
ATOM 3747 C C . GLY A 1 511 ? -0.291 81.688 10.998 1.00 22.87 479 GLY A C 1
ATOM 3748 O O . GLY A 1 511 ? -0.784 82.385 10.104 1.00 21.97 479 GLY A O 1
ATOM 3749 N N . LEU A 1 512 ? 0.036 80.411 10.814 1.00 22.91 480 LEU A N 1
ATOM 3750 C CA . LEU A 1 512 ? -0.208 79.784 9.507 1.00 22.29 480 LEU A CA 1
ATOM 3751 C C . LEU A 1 512 ? -1.688 79.400 9.353 1.00 21.13 480 LEU A C 1
ATOM 3752 O O . LEU A 1 512 ? -2.472 79.632 10.261 1.00 21.14 480 LEU A O 1
ATOM 3757 N N . GLY A 1 513 ? -2.066 78.847 8.200 1.00 20.53 481 GLY A N 1
ATOM 3758 C CA . GLY A 1 513 ? -3.461 78.383 7.994 1.00 18.22 481 GLY A CA 1
ATOM 3759 C C . GLY A 1 513 ? -3.819 77.172 8.836 1.00 17.83 481 GLY A C 1
ATOM 3760 O O . GLY A 1 513 ? -4.972 77.027 9.303 1.00 17.78 481 GLY A O 1
ATOM 3761 N N . GLY A 1 514 ? -2.862 76.250 9.025 1.00 17.69 482 GLY A N 1
ATOM 3762 C CA . GLY A 1 514 ? -3.172 75.028 9.685 1.00 16.59 482 GLY A CA 1
ATOM 3763 C C . GLY A 1 514 ? -2.316 73.915 9.154 1.00 18.37 482 GLY A C 1
ATOM 3764 O O . GLY A 1 514 ? -1.239 74.184 8.634 1.00 17.23 482 GLY A O 1
ATOM 3765 N N . LEU A 1 515 ? -2.794 72.690 9.321 1.00 17.26 483 LEU A N 1
ATOM 3766 C CA . LEU A 1 515 ? -2.057 71.490 8.912 1.00 17.29 483 LEU A CA 1
ATOM 3767 C C . LEU A 1 515 ? -2.899 70.572 8.053 1.00 17.76 483 LEU A C 1
ATOM 3768 O O . LEU A 1 515 ? -4.117 70.569 8.156 1.00 17.42 483 LEU A O 1
ATOM 3773 N N . PHE A 1 516 ? -2.242 69.764 7.215 1.00 16.84 484 PHE A N 1
ATOM 3774 C CA . PHE A 1 516 ? -2.952 68.636 6.626 1.00 16.52 484 PHE A CA 1
ATOM 3775 C C . PHE A 1 516 ? -2.212 67.335 6.883 1.00 16.03 484 PHE A C 1
ATOM 3776 O O . PHE A 1 516 ? -0.997 67.345 7.109 1.00 15.79 484 PHE A O 1
ATOM 3784 N N . ILE A 1 517 ? -2.934 66.221 6.896 1.00 14.02 485 ILE A N 1
ATOM 3785 C CA . ILE A 1 517 ? -2.286 64.903 6.980 1.00 13.06 485 ILE A CA 1
ATOM 3786 C C . ILE A 1 517 ? -2.222 64.228 5.577 1.00 13.83 485 ILE A C 1
ATOM 3787 O O . ILE A 1 517 ? -3.216 64.176 4.808 1.00 12.62 485 ILE A O 1
ATOM 3792 N N . TRP A 1 518 ? -1.014 63.763 5.248 1.00 11.39 486 TRP A N 1
ATOM 3793 C CA . TRP A 1 518 ? -0.809 62.916 4.055 1.00 13.68 486 TRP A CA 1
ATOM 3794 C C . TRP A 1 518 ? -0.421 61.528 4.554 1.00 12.87 486 TRP A C 1
ATOM 3795 O O . TRP A 1 518 ? 0.724 61.318 5.065 1.00 14.48 486 TRP A O 1
ATOM 3806 N N . SER A 1 519 ? -1.340 60.572 4.521 1.00 14.08 487 SER A N 1
ATOM 3807 C CA . SER A 1 519 ? -2.788 60.761 4.251 1.00 14.11 487 SER A CA 1
ATOM 3808 C C . SER A 1 519 ? -3.584 60.284 5.473 1.00 15.35 487 SER A C 1
ATOM 3809 O O . SER A 1 519 ? -3.122 59.435 6.273 1.00 15.61 487 SER A O 1
ATOM 3812 N N . GLY A 1 520 ? -4.788 60.833 5.613 1.00 17.27 488 GLY A N 1
ATOM 3813 C CA . GLY A 1 520 ? -5.581 60.650 6.842 1.00 16.21 488 GLY A CA 1
ATOM 3814 C C . GLY A 1 520 ? -6.104 59.250 7.008 1.00 16.21 488 GLY A C 1
ATOM 3815 O O . GLY A 1 520 ? -6.439 58.826 8.126 1.00 16.51 488 GLY A O 1
ATOM 3816 N N . ASP A 1 521 ? -6.175 58.488 5.916 1.00 14.69 489 ASP A N 1
ATOM 3817 C CA . ASP A 1 521 ? -6.625 57.115 6.009 1.00 11.73 489 ASP A CA 1
ATOM 3818 C C . ASP A 1 521 ? -5.627 56.277 6.818 1.00 12.57 489 ASP A C 1
ATOM 3819 O O . ASP A 1 521 ? -5.988 55.207 7.272 1.00 12.59 489 ASP A O 1
ATOM 3824 N N . GLN A 1 522 ? -4.394 56.768 6.973 1.00 12.15 490 GLN A N 1
ATOM 3825 C CA . GLN A 1 522 ? -3.365 55.986 7.650 1.00 12.72 490 GLN A CA 1
ATOM 3826 C C . GLN A 1 522 ? -3.475 56.136 9.145 1.00 14.83 490 GLN A C 1
ATOM 3827 O O . GLN A 1 522 ? -3.024 55.237 9.903 1.00 15.72 490 GLN A O 1
ATOM 3833 N N . ASP A 1 523 ? -4.047 57.252 9.590 1.00 13.49 491 ASP A N 1
ATOM 3834 C CA . ASP A 1 523 ? -4.015 57.607 11.015 1.00 14.32 491 ASP A CA 1
ATOM 3835 C C . ASP A 1 523 ? -5.078 56.810 11.801 1.00 16.50 491 ASP A C 1
ATOM 3836 O O . ASP A 1 523 ? -6.202 56.651 11.327 1.00 16.97 491 ASP A O 1
ATOM 3841 N N . ASN A 1 524 ? -4.728 56.280 12.986 1.00 17.02 492 ASN A N 1
ATOM 3842 C CA . ASN A 1 524 ? -5.792 55.709 13.849 1.00 16.85 492 ASN A CA 1
ATOM 3843 C C . ASN A 1 524 ? -6.388 56.775 14.798 1.00 19.30 492 ASN A C 1
ATOM 3844 O O . ASN A 1 524 ? -7.419 56.528 15.497 1.00 22.28 492 ASN A O 1
ATOM 3849 N N . GLY A 1 525 ? -5.770 57.956 14.790 1.00 18.75 493 GLY A N 1
ATOM 3850 C CA . GLY A 1 525 ? -6.205 59.164 15.539 1.00 17.11 493 GLY A CA 1
ATOM 3851 C C . GLY A 1 525 ? -5.111 59.829 16.378 1.00 17.64 493 GLY A C 1
ATOM 3852 O O . GLY A 1 525 ? -5.232 60.981 16.772 1.00 20.23 493 GLY A O 1
ATOM 3853 N N . ILE A 1 526 ? -4.081 59.069 16.725 1.00 17.77 494 ILE A N 1
ATOM 3854 C CA . ILE A 1 526 ? -2.957 59.569 17.540 1.00 21.19 494 ILE A CA 1
ATOM 3855 C C . ILE A 1 526 ? -2.224 60.752 16.897 1.00 20.40 494 ILE A C 1
ATOM 3856 O O . ILE A 1 526 ? -1.980 61.784 17.548 1.00 22.30 494 ILE A O 1
ATOM 3861 N N . LEU A 1 527 ? -1.879 60.642 15.605 1.00 18.87 495 LEU A N 1
ATOM 3862 C CA . LEU A 1 527 ? -1.273 61.785 14.939 1.00 18.44 495 LEU A CA 1
ATOM 3863 C C . LEU A 1 527 ? -2.161 63.024 14.940 1.00 18.11 495 LEU A C 1
ATOM 3864 O O . LEU A 1 527 ? -1.724 64.126 15.284 1.00 17.90 495 LEU A O 1
ATOM 3869 N N . THR A 1 528 ? -3.421 62.877 14.541 1.00 17.71 496 THR A N 1
ATOM 3870 C CA . THR A 1 528 ? -4.277 64.026 14.413 1.00 15.74 496 THR A CA 1
ATOM 3871 C C . THR A 1 528 ? -4.610 64.695 15.787 1.00 16.88 496 THR A C 1
ATOM 3872 O O . THR A 1 528 ? -4.644 65.911 15.862 1.00 17.69 496 THR A O 1
ATOM 3876 N N . ASN A 1 529 ? -4.781 63.879 16.824 1.00 15.53 497 ASN A N 1
ATOM 3877 C CA . ASN A 1 529 ? -4.927 64.373 18.198 1.00 19.43 497 ASN A CA 1
ATOM 3878 C C . ASN A 1 529 ? -3.785 65.330 18.519 1.00 20.73 497 ASN A C 1
ATOM 3879 O O . ASN A 1 529 ? -4.022 66.435 19.007 1.00 22.22 497 ASN A O 1
ATOM 3884 N N . ALA A 1 530 ? -2.555 64.929 18.165 1.00 21.32 498 ALA A N 1
ATOM 3885 C CA . ALA A 1 530 ? -1.351 65.702 18.488 1.00 18.84 498 ALA A CA 1
ATOM 3886 C C . ALA A 1 530 ? -1.366 67.037 17.760 1.00 20.39 498 ALA A C 1
ATOM 3887 O O . ALA A 1 530 ? -0.980 68.062 18.297 1.00 21.27 498 ALA A O 1
ATOM 3889 N N . ALA A 1 531 ? -1.854 67.054 16.521 1.00 17.67 499 ALA A N 1
ATOM 3890 C CA . ALA A 1 531 ? -1.978 68.283 15.810 1.00 17.23 499 ALA A CA 1
ATOM 3891 C C . ALA A 1 531 ? -2.880 69.263 16.556 1.00 18.18 499 ALA A C 1
ATOM 3892 O O . ALA A 1 531 ? -2.535 70.425 16.696 1.00 17.98 499 ALA A O 1
ATOM 3894 N N . HIS A 1 532 ? -4.083 68.808 16.924 1.00 19.32 500 HIS A N 1
ATOM 3895 C CA . HIS A 1 532 ? -5.036 69.672 17.615 1.00 18.75 500 HIS A CA 1
ATOM 3896 C C . HIS A 1 532 ? -4.440 70.162 18.930 1.00 21.24 500 HIS A C 1
ATOM 3897 O O . HIS A 1 532 ? -4.631 71.337 19.302 1.00 22.27 500 HIS A O 1
ATOM 3904 N N . GLU A 1 533 ? -3.772 69.260 19.651 1.00 22.14 501 GLU A N 1
ATOM 3905 C CA . GLU A 1 533 ? -3.124 69.683 20.908 1.00 22.59 501 GLU A CA 1
ATOM 3906 C C . GLU A 1 533 ? -1.994 70.730 20.679 1.00 23.90 501 GLU A C 1
ATOM 3907 O O . GLU A 1 533 ? -1.829 71.664 21.467 1.00 20.78 501 GLU A O 1
ATOM 3913 N N . GLY A 1 534 ? -1.223 70.607 19.591 1.00 20.50 502 GLY A N 1
ATOM 3914 C CA . GLY A 1 534 ? -0.236 71.623 19.293 1.00 21.60 502 GLY A CA 1
ATOM 3915 C C . GLY A 1 534 ? -0.858 72.967 18.955 1.00 21.95 502 GLY A C 1
ATOM 3916 O O . GLY A 1 534 ? -0.256 74.013 19.162 1.00 21.15 502 GLY A O 1
ATOM 3917 N N . LEU A 1 535 ? -2.103 72.946 18.466 1.00 20.74 503 LEU A N 1
ATOM 3918 C CA . LEU A 1 535 ? -2.822 74.178 18.182 1.00 21.67 503 LEU A CA 1
ATOM 3919 C C . LEU A 1 535 ? -3.444 74.771 19.451 1.00 22.48 503 LEU A C 1
ATOM 3920 O O . LEU A 1 535 ? -4.061 75.857 19.392 1.00 23.40 503 LEU A O 1
ATOM 3925 N N . LYS A 1 536 ? -3.241 74.067 20.561 1.00 24.09 504 LYS A N 1
ATOM 3926 C CA . LYS A 1 536 ? -3.724 74.464 21.898 1.00 26.13 504 LYS A CA 1
ATOM 3927 C C . LYS A 1 536 ? -5.245 74.361 21.995 1.00 26.45 504 LYS A C 1
ATOM 3928 O O . LYS A 1 536 ? -5.877 75.115 22.739 1.00 26.30 504 LYS A O 1
ATOM 3932 N N . ARG A 1 537 ? -5.836 73.416 21.272 1.00 23.24 505 ARG A N 1
ATOM 3933 C CA . ARG A 1 537 ? -7.306 73.250 21.299 1.00 23.11 505 ARG A CA 1
ATOM 3934 C C . ARG A 1 537 ? -7.850 72.542 22.503 1.00 23.59 505 ARG A C 1
ATOM 3935 O O . ARG A 1 537 ? -7.346 71.501 22.961 1.00 23.24 505 ARG A O 1
ATOM 3943 N N . ARG A 1 538 ? -8.958 73.088 23.011 1.00 26.04 506 ARG A N 1
ATOM 3944 C CA A ARG A 1 538 ? -9.640 72.470 24.137 0.50 25.59 506 ARG A CA 1
ATOM 3945 C CA B ARG A 1 538 ? -9.664 72.489 24.134 0.50 26.27 506 ARG A CA 1
ATOM 3946 C C . ARG A 1 538 ? -10.310 71.198 23.665 1.00 26.15 506 ARG A C 1
ATOM 3947 O O . ARG A 1 538 ? -10.978 71.183 22.622 1.00 28.61 506 ARG A O 1
ATOM 3962 N N . ILE A 1 539 ? -10.134 70.125 24.414 1.00 26.96 507 ILE A N 1
ATOM 3963 C CA . ILE A 1 539 ? -10.731 68.873 24.038 1.00 31.10 507 ILE A CA 1
ATOM 3964 C C . ILE A 1 539 ? -12.247 68.952 24.241 1.00 33.05 507 ILE A C 1
ATOM 3965 O O . ILE A 1 539 ? -12.715 69.641 25.155 1.00 31.55 507 ILE A O 1
ATOM 3970 N N . LYS A 1 540 ? -12.999 68.281 23.374 1.00 33.43 508 LYS A N 1
ATOM 3971 C CA . LYS A 1 540 ? -14.446 68.172 23.516 1.00 34.35 508 LYS A CA 1
ATOM 3972 C C . LYS A 1 540 ? -14.782 66.736 23.873 1.00 34.49 508 LYS A C 1
ATOM 3973 O O . LYS A 1 540 ? -15.372 66.490 24.898 1.00 36.57 508 LYS A O 1
ATOM 3979 N N . ASN A 1 541 ? -14.405 65.775 23.028 1.00 34.32 509 ASN A N 1
ATOM 3980 C CA . ASN A 1 541 ? -14.698 64.376 23.289 1.00 34.14 509 ASN A CA 1
ATOM 3981 C C . ASN A 1 541 ? -13.415 63.594 23.412 1.00 34.40 509 ASN A C 1
ATOM 3982 O O . ASN A 1 541 ? -12.640 63.471 22.451 1.00 31.88 509 ASN A O 1
ATOM 3987 N N . LYS A 1 542 ? -13.195 63.095 24.618 1.00 33.70 510 LYS A N 1
ATOM 3988 C CA . LYS A 1 542 ? -11.996 62.382 24.961 1.00 33.83 510 LYS A CA 1
ATOM 3989 C C . LYS A 1 542 ? -12.145 60.859 24.880 1.00 34.01 510 LYS A C 1
ATOM 3990 O O . LYS A 1 542 ? -12.847 60.244 25.672 1.00 35.21 510 LYS A O 1
ATOM 3996 N N . VAL A 1 543 ? -11.433 60.245 23.932 1.00 30.87 511 VAL A N 1
ATOM 3997 C CA . VAL A 1 543 ? -11.410 58.798 23.755 1.00 29.62 511 VAL A CA 1
ATOM 3998 C C . VAL A 1 543 ? -10.127 58.224 24.336 1.00 29.14 511 VAL A C 1
ATOM 3999 O O . VAL A 1 543 ? -10.096 57.088 24.803 1.00 28.82 511 VAL A O 1
ATOM 4003 N N . ILE A 1 544 ? -9.065 59.023 24.328 1.00 28.34 512 ILE A N 1
ATOM 4004 C CA . ILE A 1 544 ? -7.750 58.571 24.800 1.00 27.44 512 ILE A CA 1
ATOM 4005 C C . ILE A 1 544 ? -6.976 59.718 25.392 1.00 26.46 512 ILE A C 1
ATOM 4006 O O . ILE A 1 544 ? -7.058 60.846 24.936 1.00 26.79 512 ILE A O 1
ATOM 4011 N N . ASP A 1 545 ? -6.221 59.438 26.450 1.00 28.34 513 ASP A N 1
ATOM 4012 C CA . ASP A 1 545 ? -5.392 60.478 27.024 1.00 28.91 513 ASP A CA 1
ATOM 4013 C C . ASP A 1 545 ? -4.037 60.492 26.286 1.00 26.71 513 ASP A C 1
ATOM 4014 O O . ASP A 1 545 ? -3.309 59.507 26.331 1.00 28.07 513 ASP A O 1
ATOM 4019 N N . MET A 1 546 ? -3.705 61.607 25.646 1.00 26.69 514 MET A N 1
ATOM 4020 C CA . MET A 1 546 ? -2.497 61.658 24.803 1.00 25.96 514 MET A CA 1
ATOM 4021 C C . MET A 1 546 ? -1.216 61.833 25.619 1.00 28.58 514 MET A C 1
ATOM 4022 O O . MET A 1 546 ? -0.106 61.640 25.099 1.00 27.69 514 MET A O 1
ATOM 4027 N N . THR A 1 547 ? -1.386 62.230 26.876 1.00 28.77 515 THR A N 1
ATOM 4028 C CA . THR A 1 547 ? -0.275 62.740 27.701 1.00 30.43 515 THR A CA 1
ATOM 4029 C C . THR A 1 547 ? 0.993 61.883 27.662 1.00 29.62 515 THR A C 1
ATOM 4030 O O . THR A 1 547 ? 2.092 62.416 27.406 1.00 30.46 515 THR A O 1
ATOM 4034 N N . PRO A 1 548 ? 0.868 60.581 27.915 1.00 29.71 516 PRO A N 1
ATOM 4035 C CA . PRO A 1 548 ? 2.096 59.786 27.999 1.00 29.97 516 PRO A CA 1
ATOM 4036 C C . PRO A 1 548 ? 2.764 59.488 26.641 1.00 30.27 516 PRO A C 1
ATOM 4037 O O . PRO A 1 548 ? 3.839 58.878 26.627 1.00 27.87 516 PRO A O 1
ATOM 4041 N N . PHE A 1 549 ? 2.141 59.898 25.532 1.00 27.35 517 PHE A N 1
ATOM 4042 C CA . PHE A 1 549 ? 2.646 59.507 24.193 1.00 27.60 517 PHE A CA 1
ATOM 4043 C C . PHE A 1 549 ? 3.648 60.482 23.583 1.00 28.59 517 PHE A C 1
ATOM 4044 O O . PHE A 1 549 ? 4.228 60.202 22.498 1.00 29.51 517 PHE A O 1
ATOM 4052 N N . TYR A 1 550 ? 3.850 61.620 24.251 1.00 27.45 518 TYR A N 1
ATOM 4053 C CA . TYR A 1 550 ? 4.730 62.681 23.756 1.00 28.26 518 TYR A CA 1
ATOM 4054 C C . TYR A 1 550 ? 6.175 62.502 24.209 1.00 32.35 518 TYR A C 1
ATOM 4055 O O . TYR A 1 550 ? 7.094 63.094 23.605 1.00 30.87 518 TYR A O 1
ATOM 4064 N N . LEU A 1 551 ? 6.344 61.721 25.279 1.00 35.66 519 LEU A N 1
ATOM 4065 C CA . LEU A 1 551 ? 7.634 61.494 25.953 1.00 41.32 519 LEU A CA 1
ATOM 4066 C C . LEU A 1 551 ? 8.493 62.748 26.104 1.00 43.10 519 LEU A C 1
ATOM 4067 O O . LEU A 1 551 ? 9.538 62.853 25.478 1.00 46.29 519 LEU A O 1
ATOM 4072 N N . ASP A 1 552 ? 8.046 63.675 26.949 1.00 45.77 520 ASP A N 1
ATOM 4073 C CA . ASP A 1 552 ? 8.700 64.978 27.152 1.00 47.51 520 ASP A CA 1
ATOM 4074 C C . ASP A 1 552 ? 8.737 65.779 25.847 1.00 47.72 520 ASP A C 1
ATOM 4075 O O . ASP A 1 552 ? 7.695 66.280 25.400 1.00 47.87 520 ASP A O 1
ATOM 4077 N N . LYS B 1 38 ? -3.737 57.665 -60.470 1.00 43.76 6 LYS B N 1
ATOM 4078 C CA . LYS B 1 38 ? -4.568 56.890 -59.504 1.00 42.86 6 LYS B CA 1
ATOM 4079 C C . LYS B 1 38 ? -3.816 55.644 -59.010 1.00 41.44 6 LYS B C 1
ATOM 4080 O O . LYS B 1 38 ? -2.940 55.118 -59.705 1.00 42.26 6 LYS B O 1
ATOM 4082 N N . SER B 1 39 ? -4.135 55.203 -57.797 1.00 36.89 7 SER B N 1
ATOM 4083 C CA . SER B 1 39 ? -3.642 53.946 -57.276 1.00 33.71 7 SER B CA 1
ATOM 4084 C C . SER B 1 39 ? -4.891 53.111 -57.011 1.00 32.40 7 SER B C 1
ATOM 4085 O O . SER B 1 39 ? -5.955 53.661 -56.749 1.00 32.67 7 SER B O 1
ATOM 4088 N N . ASN B 1 40 ? -4.783 51.795 -57.145 1.00 31.98 8 ASN B N 1
ATOM 4089 C CA . ASN B 1 40 ? -5.833 50.890 -56.682 1.00 30.73 8 ASN B CA 1
ATOM 4090 C C . ASN B 1 40 ? -5.509 50.338 -55.290 1.00 29.06 8 ASN B C 1
ATOM 4091 O O . ASN B 1 40 ? -6.260 49.537 -54.740 1.00 26.38 8 ASN B O 1
ATOM 4096 N N . LEU B 1 41 ? -4.380 50.771 -54.742 1.00 25.29 9 LEU B N 1
ATOM 4097 C CA . LEU B 1 41 ? -3.964 50.304 -53.405 1.00 24.48 9 LEU B CA 1
ATOM 4098 C C . LEU B 1 41 ? -4.185 51.326 -52.294 1.00 24.59 9 LEU B C 1
ATOM 4099 O O . LEU B 1 41 ? -4.348 50.949 -51.115 1.00 23.71 9 LEU B O 1
ATOM 4104 N N . ILE B 1 42 ? -4.127 52.616 -52.653 1.00 26.23 10 ILE B N 1
ATOM 4105 C CA . ILE B 1 42 ? -4.096 53.697 -51.660 1.00 25.39 10 ILE B CA 1
ATOM 4106 C C . ILE B 1 42 ? -4.875 54.922 -52.052 1.00 26.14 10 ILE B C 1
ATOM 4107 O O . ILE B 1 42 ? -5.163 55.147 -53.233 1.00 27.30 10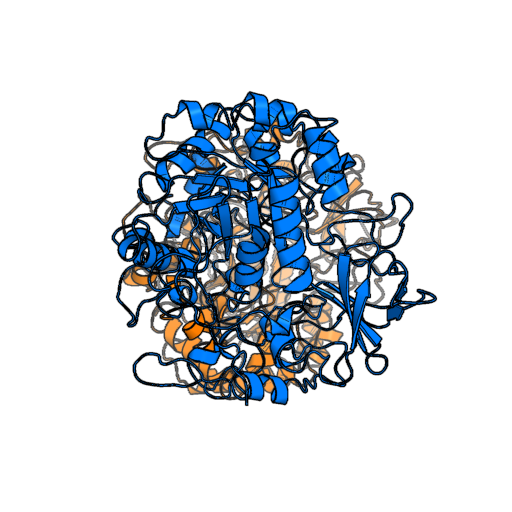 ILE B O 1
ATOM 4112 N N . TYR B 1 43 ? -5.226 55.721 -51.050 1.00 26.67 11 TYR B N 1
ATOM 4113 C CA . TYR B 1 43 ? -5.787 57.050 -51.295 1.00 28.94 11 TYR B CA 1
ATOM 4114 C C . TYR B 1 43 ? -4.648 58.056 -51.166 1.00 29.82 11 TYR B C 1
ATOM 4115 O O . TYR B 1 43 ? -3.667 57.806 -50.451 1.00 29.05 11 TYR B O 1
ATOM 4124 N N . ASP B 1 44 ? -4.743 59.192 -51.834 1.00 31.34 12 ASP B N 1
ATOM 4125 C CA . ASP B 1 44 ? -3.707 60.220 -51.642 1.00 32.80 12 ASP B CA 1
ATOM 4126 C C . ASP B 1 44 ? -4.073 61.223 -50.561 1.00 31.28 12 ASP B C 1
ATOM 4127 O O . ASP B 1 44 ? -3.269 62.104 -50.213 1.00 31.25 12 ASP B O 1
ATOM 4132 N N . LYS B 1 45 ? -5.301 61.097 -50.063 1.00 29.21 13 LYS B N 1
ATOM 4133 C CA . LYS B 1 45 ? -5.811 61.933 -48.984 1.00 27.94 13 LYS B CA 1
ATOM 4134 C C . LYS B 1 45 ? -6.732 61.065 -48.099 1.00 26.41 13 LYS B C 1
ATOM 4135 O O . LYS B 1 45 ? -7.526 60.255 -48.594 1.00 25.30 13 LYS B O 1
ATOM 4141 N N . ASP B 1 46 ? -6.600 61.228 -46.786 1.00 24.30 14 ASP B N 1
ATOM 4142 C CA . ASP B 1 46 ? -7.449 60.494 -45.831 1.00 24.91 14 ASP B CA 1
ATOM 4143 C C . ASP B 1 46 ? -8.932 60.713 -46.235 1.00 24.19 14 ASP B C 1
ATOM 4144 O O . ASP B 1 46 ? -9.415 61.836 -46.271 1.00 25.10 14 ASP B O 1
ATOM 4149 N N . PRO B 1 47 ? -9.658 59.628 -46.538 1.00 23.67 15 PRO B N 1
ATOM 4150 C CA . PRO B 1 47 ? -11.050 59.848 -46.944 1.00 23.55 15 PRO B CA 1
ATOM 4151 C C . PRO B 1 47 ? -11.995 60.166 -45.760 1.00 23.72 15 PRO B C 1
ATOM 4152 O O . PRO B 1 47 ? -13.158 60.569 -45.950 1.00 24.15 15 PRO B O 1
ATOM 4156 N N . GLY B 1 48 ? -11.506 59.983 -44.543 1.00 23.63 16 GLY B N 1
ATOM 4157 C CA . GLY B 1 48 ? -12.362 60.225 -43.379 1.00 21.30 16 GLY B CA 1
ATOM 4158 C C . GLY B 1 48 ? -13.280 59.069 -43.076 1.00 21.57 16 GLY B C 1
ATOM 4159 O O . GLY B 1 48 ? -13.063 57.940 -43.533 1.00 22.43 16 GLY B O 1
ATOM 4160 N N . TYR B 1 49 ? -14.331 59.370 -42.321 1.00 22.10 17 TYR B N 1
ATOM 4161 C CA . TYR B 1 49 ? -15.196 58.333 -41.764 1.00 21.33 17 TYR B CA 1
ATOM 4162 C C . TYR B 1 49 ? -16.478 58.996 -41.370 1.00 20.50 17 TYR B C 1
ATOM 4163 O O . TYR B 1 49 ? -16.489 59.870 -40.539 1.00 20.53 17 TYR B O 1
ATOM 4172 N N . VAL B 1 50 ? -17.577 58.580 -41.990 1.00 22.99 18 VAL B N 1
ATOM 4173 C CA . VAL B 1 50 ? -18.871 59.121 -41.696 1.00 23.98 18 VAL B CA 1
ATOM 4174 C C . VAL B 1 50 ? -19.460 58.551 -40.412 1.00 25.37 18 VAL B C 1
ATOM 4175 O O . VAL B 1 50 ? -19.627 57.347 -40.260 1.00 26.29 18 VAL B O 1
ATOM 4179 N N . TRP B 1 51 ? -19.766 59.451 -39.494 1.00 23.25 19 TRP B N 1
ATOM 4180 C CA . TRP B 1 51 ? -20.262 59.098 -38.201 1.00 24.57 19 TRP B CA 1
ATOM 4181 C C . TRP B 1 51 ? -21.258 60.197 -37.840 1.00 23.69 19 TRP B C 1
ATOM 4182 O O . TRP B 1 51 ? -20.961 61.390 -37.991 1.00 25.03 19 TRP B O 1
ATOM 4193 N N . ASP B 1 52 ? -22.443 59.797 -37.380 1.00 25.40 20 ASP B N 1
ATOM 4194 C CA . ASP B 1 52 ? -23.485 60.737 -36.990 1.00 27.22 20 ASP B CA 1
ATOM 4195 C C . ASP B 1 52 ? -23.737 61.776 -38.092 1.00 27.82 20 ASP B C 1
ATOM 4196 O O . ASP B 1 52 ? -23.814 62.983 -37.807 1.00 29.58 20 ASP B O 1
ATOM 4201 N N . ASN B 1 53 ? -23.838 61.306 -39.327 1.00 28.15 21 ASN B N 1
ATOM 4202 C CA . ASN B 1 53 ? -24.130 62.178 -40.484 1.00 32.34 21 ASN B CA 1
ATOM 4203 C C . ASN B 1 53 ? -23.127 63.248 -40.843 1.00 30.62 21 ASN B C 1
ATOM 4204 O O . ASN B 1 53 ? -23.456 64.199 -41.574 1.00 30.97 21 ASN B O 1
ATOM 4209 N N . LYS B 1 54 ? -21.907 63.102 -40.341 1.00 26.66 22 LYS B N 1
ATOM 4210 C CA . LYS B 1 54 ? -20.862 64.065 -40.601 1.00 27.32 22 LYS B CA 1
ATOM 4211 C C . LYS B 1 54 ? -19.611 63.302 -40.964 1.00 27.01 22 LYS B C 1
ATOM 4212 O O . LYS B 1 54 ? -19.418 62.135 -40.558 1.00 25.72 22 LYS B O 1
ATOM 4218 N N . ASN B 1 55 ? -18.747 63.941 -41.726 1.00 24.64 23 ASN B N 1
ATOM 4219 C CA . ASN B 1 55 ? -17.409 63.401 -41.877 1.00 24.70 23 ASN B CA 1
ATOM 4220 C C . ASN B 1 55 ? -16.454 64.459 -41.368 1.00 25.73 23 ASN B C 1
ATOM 4221 O O . ASN B 1 55 ? -16.255 65.517 -41.995 1.00 25.04 23 ASN B O 1
ATOM 4226 N N . GLU B 1 56 ? -15.933 64.218 -40.168 1.00 24.33 24 GLU B N 1
ATOM 4227 C CA . GLU B 1 56 ? -15.089 65.210 -39.510 1.00 26.32 24 GLU B CA 1
ATOM 4228 C C . GLU B 1 56 ? -13.600 64.974 -39.728 1.00 24.72 24 GLU B C 1
ATOM 4229 O O . GLU B 1 56 ? -12.799 65.751 -39.246 1.00 24.45 24 GLU B O 1
ATOM 4235 N N . CYS B 1 57 ? -13.224 63.933 -40.479 1.00 22.03 25 CYS B N 1
ATOM 4236 C CA . CYS B 1 57 ? -11.810 63.571 -40.559 1.00 22.79 25 CYS B CA 1
ATOM 4237 C C . CYS B 1 57 ? -11.287 63.346 -41.974 1.00 21.90 25 CYS B C 1
ATOM 4238 O O . CYS B 1 57 ? -10.280 62.706 -42.165 1.00 20.38 25 CYS B O 1
ATOM 4241 N N . GLU B 1 58 ? -11.951 63.921 -42.987 1.00 24.70 26 GLU B N 1
ATOM 4242 C CA . GLU B 1 58 ? -11.298 64.008 -44.295 1.00 26.76 26 GLU B CA 1
ATOM 4243 C C . GLU B 1 58 ? -9.958 64.708 -44.119 1.00 25.95 26 GLU B C 1
ATOM 4244 O O . GLU B 1 58 ? -9.869 65.720 -43.401 1.00 26.55 26 GLU B O 1
ATOM 4250 N N . GLY B 1 59 ? -8.905 64.151 -44.727 1.00 25.21 27 GLY B N 1
ATOM 4251 C CA . GLY B 1 59 ? -7.587 64.754 -44.645 1.00 24.89 27 GLY B CA 1
ATOM 4252 C C . GLY B 1 59 ? -6.931 64.718 -43.266 1.00 23.95 27 GLY B C 1
ATOM 4253 O O . GLY B 1 59 ? -5.886 65.351 -43.072 1.00 23.81 27 GLY B O 1
ATOM 4254 N N . ALA B 1 60 ? -7.509 63.982 -42.300 1.00 23.11 28 ALA B N 1
ATOM 4255 C CA . ALA B 1 60 ? -6.985 64.051 -40.926 1.00 20.31 28 ALA B CA 1
ATOM 4256 C C . ALA B 1 60 ? -5.558 63.527 -40.791 1.00 20.19 28 ALA B C 1
ATOM 4257 O O . ALA B 1 60 ? -4.726 64.084 -40.027 1.00 19.49 28 ALA B O 1
ATOM 4259 N N . ALA B 1 61 ? -5.267 62.448 -41.523 1.00 20.95 29 ALA B N 1
ATOM 4260 C CA . ALA B 1 61 ? -3.940 61.848 -41.530 1.00 22.00 29 ALA B CA 1
ATOM 4261 C C . ALA B 1 61 ? -2.886 62.887 -41.875 1.00 22.46 29 ALA B C 1
ATOM 4262 O O . ALA B 1 61 ? -1.853 63.003 -41.216 1.00 21.57 29 ALA B O 1
ATOM 4264 N N . GLU B 1 62 ? -3.179 63.663 -42.898 1.00 23.70 30 GLU B N 1
ATOM 4265 C CA . GLU B 1 62 ? -2.244 64.675 -43.404 1.00 25.33 30 GLU B CA 1
ATOM 4266 C C . GLU B 1 62 ? -2.148 65.910 -42.516 1.00 24.26 30 GLU B C 1
ATOM 4267 O O . GLU B 1 62 ? -1.092 66.567 -42.449 1.00 26.66 30 GLU B O 1
ATOM 4273 N N . GLU B 1 63 ? -3.221 66.195 -41.785 1.00 25.01 31 GLU B N 1
ATOM 4274 C CA . GLU B 1 63 ? -3.187 67.253 -40.808 1.00 23.61 31 GLU B CA 1
ATOM 4275 C C . GLU B 1 63 ? -2.280 66.854 -39.690 1.00 24.90 31 GLU B C 1
ATOM 4276 O O . GLU B 1 63 ? -1.561 67.697 -39.155 1.00 24.25 31 GLU B O 1
ATOM 4282 N N . THR B 1 64 ? -2.297 65.554 -39.337 1.00 20.22 32 THR B N 1
ATOM 4283 C CA . THR B 1 64 ? -1.375 65.088 -38.319 1.00 21.27 32 THR B CA 1
ATOM 4284 C C . THR B 1 64 ? 0.067 65.192 -38.786 1.00 19.67 32 THR B C 1
ATOM 4285 O O . THR B 1 64 ? 0.945 65.657 -38.048 1.00 21.86 32 THR B O 1
ATOM 4289 N N . TYR B 1 65 ? 0.328 64.739 -40.008 1.00 21.05 33 TYR B N 1
ATOM 4290 C CA . TYR B 1 65 ? 1.678 64.780 -40.541 1.00 22.37 33 TYR B CA 1
ATOM 4291 C C . TYR B 1 65 ? 2.189 66.237 -40.469 1.00 24.40 33 TYR B C 1
ATOM 4292 O O . TYR B 1 65 ? 3.328 66.492 -40.070 1.00 23.38 33 TYR B O 1
ATOM 4301 N N . GLN B 1 66 ? 1.336 67.159 -40.882 1.00 24.27 34 GLN B N 1
ATOM 4302 C CA . GLN B 1 66 ? 1.714 68.580 -40.922 1.00 27.60 34 GLN B CA 1
ATOM 4303 C C . GLN B 1 66 ? 2.007 69.050 -39.507 1.00 28.31 34 GLN B C 1
ATOM 4304 O O . GLN B 1 66 ? 3.044 69.652 -39.243 1.00 30.31 34 GLN B O 1
ATOM 4306 N N . GLU B 1 67 ? 1.140 68.703 -38.561 1.00 29.33 35 GLU B N 1
ATOM 4307 C CA . GLU B 1 67 ? 1.352 69.131 -37.185 1.00 29.95 35 GLU B CA 1
ATOM 4308 C C . GLU B 1 67 ? 2.616 68.565 -36.535 1.00 30.99 35 GLU B C 1
ATOM 4309 O O . GLU B 1 67 ? 3.174 69.184 -35.609 1.00 30.43 35 GLU B O 1
ATOM 4315 N N . LEU B 1 68 ? 3.084 67.413 -37.015 1.00 30.41 36 LEU B N 1
ATOM 4316 C CA . LEU B 1 68 ? 4.220 66.708 -36.379 1.00 31.65 36 LEU B CA 1
ATOM 4317 C C . LEU B 1 68 ? 5.525 66.810 -37.187 1.00 31.54 36 LEU B C 1
ATOM 4318 O O . LEU B 1 68 ? 6.587 66.290 -36.780 1.00 33.56 36 LEU B O 1
ATOM 4323 N N . ASN B 1 69 ? 5.442 67.508 -38.321 1.00 32.28 37 ASN B N 1
ATOM 4324 C CA . ASN B 1 69 ? 6.561 67.652 -39.253 1.00 32.67 37 ASN B CA 1
ATOM 4325 C C . ASN B 1 69 ? 7.059 66.280 -39.706 1.00 32.82 37 ASN B C 1
ATOM 4326 O O . ASN B 1 69 ? 8.265 65.993 -39.652 1.00 33.00 37 ASN B O 1
ATOM 4331 N N . TYR B 1 70 ? 6.127 65.422 -40.126 1.00 29.75 38 TYR B N 1
ATOM 4332 C CA . TYR B 1 70 ? 6.524 64.164 -40.739 1.00 29.61 38 TYR B CA 1
ATOM 4333 C C . TYR B 1 70 ? 6.664 64.314 -42.262 1.00 29.07 38 TYR B C 1
ATOM 4334 O O . TYR B 1 70 ? 5.743 64.749 -42.936 1.00 28.57 38 TYR B O 1
ATOM 4343 N N . GLU B 1 71 ? 7.833 63.951 -42.779 1.00 29.09 39 GLU B N 1
ATOM 4344 C CA . GLU B 1 71 ? 8.029 63.912 -44.210 1.00 30.33 39 GLU B CA 1
ATOM 4345 C C . GLU B 1 71 ? 8.687 62.571 -44.555 1.00 28.22 39 GLU B C 1
ATOM 4346 O O . GLU B 1 71 ? 9.806 62.301 -44.116 1.00 29.23 39 GLU B O 1
ATOM 4349 N N . PRO B 1 72 ? 8.000 61.727 -45.342 1.00 28.27 40 PRO B N 1
ATOM 4350 C CA . PRO B 1 72 ? 8.549 60.373 -45.609 1.00 26.35 40 PRO B CA 1
ATOM 4351 C C . PRO B 1 72 ? 10.026 60.343 -46.078 1.00 26.53 40 PRO B C 1
ATOM 4352 O O . PRO B 1 72 ? 10.831 59.515 -45.595 1.00 24.71 40 PRO B O 1
ATOM 4356 N N . SER B 1 73 ? 10.415 61.277 -46.946 1.00 25.67 41 SER B N 1
ATOM 4357 C CA . SER B 1 73 ? 11.779 61.284 -47.493 1.00 27.19 41 SER B CA 1
ATOM 4358 C C . SER B 1 73 ? 12.832 61.698 -46.486 1.00 27.80 41 SER B C 1
ATOM 4359 O O . SER B 1 73 ? 14.025 61.490 -46.725 1.00 28.84 41 SER B O 1
ATOM 4362 N N . ILE B 1 74 ? 12.425 62.313 -45.383 1.00 29.27 42 ILE B N 1
ATOM 4363 C CA . ILE B 1 74 ? 13.423 62.838 -44.459 1.00 29.69 42 ILE B CA 1
ATOM 4364 C C . ILE B 1 74 ? 13.342 62.328 -43.015 1.00 28.83 42 ILE B C 1
ATOM 4365 O O . ILE B 1 74 ? 14.382 62.140 -42.390 1.00 27.02 42 ILE B O 1
ATOM 4370 N N . SER B 1 75 ? 12.137 62.060 -42.499 1.00 27.64 43 SER B N 1
ATOM 4371 C CA . SER B 1 75 ? 11.989 61.723 -41.072 1.00 25.74 43 SER B CA 1
ATOM 4372 C C . SER B 1 75 ? 12.575 60.364 -40.678 1.00 24.73 43 SER B C 1
ATOM 4373 O O . SER B 1 75 ? 12.224 59.327 -41.246 1.00 25.88 43 SER B O 1
ATOM 4376 N N . ALA B 1 76 ? 13.488 60.378 -39.718 1.00 22.35 44 ALA B N 1
ATOM 4377 C CA . ALA B 1 76 ? 14.079 59.157 -39.236 1.00 23.91 44 ALA B CA 1
ATOM 4378 C C . ALA B 1 76 ? 13.607 58.795 -37.824 1.00 24.17 44 ALA B C 1
ATOM 4379 O O . ALA B 1 76 ? 13.992 57.731 -37.289 1.00 24.53 44 ALA B O 1
ATOM 4381 N N . ASP B 1 77 ? 12.837 59.688 -37.211 1.00 23.94 45 ASP B N 1
ATOM 4382 C CA . ASP B 1 77 ? 12.651 59.684 -35.756 1.00 25.08 45 ASP B CA 1
ATOM 4383 C C . ASP B 1 77 ? 11.241 60.079 -35.292 1.00 24.49 45 ASP B C 1
ATOM 4384 O O . ASP B 1 77 ? 11.011 60.418 -34.109 1.00 25.18 45 ASP B O 1
ATOM 4389 N N . LYS B 1 78 ? 10.295 60.025 -36.226 1.00 24.67 46 LYS B N 1
ATOM 4390 C CA . LYS B 1 78 ? 8.953 60.488 -35.963 1.00 23.37 46 LYS B CA 1
ATOM 4391 C C . LYS B 1 78 ? 7.947 59.328 -35.927 1.00 21.96 46 LYS B C 1
ATOM 4392 O O . LYS B 1 78 ? 8.209 58.273 -36.470 1.00 22.28 46 LYS B O 1
ATOM 4398 N N . LEU B 1 79 ? 6.780 59.579 -35.334 1.00 21.91 47 LEU B N 1
ATOM 4399 C CA . LEU B 1 79 ? 5.623 58.690 -35.458 1.00 20.18 47 LEU B CA 1
ATOM 4400 C C . LEU B 1 79 ? 4.660 59.312 -36.439 1.00 21.52 47 LEU B C 1
ATOM 4401 O O . LEU B 1 79 ? 4.411 60.524 -36.393 1.00 22.82 47 LEU B O 1
ATOM 4406 N N . THR B 1 80 ? 4.113 58.497 -37.329 1.00 21.10 48 THR B N 1
ATOM 4407 C CA . THR B 1 80 ? 3.189 58.970 -38.366 1.00 19.76 48 THR B CA 1
ATOM 4408 C C . THR B 1 80 ? 1.726 59.067 -37.938 1.00 20.60 48 THR B C 1
ATOM 4409 O O . THR B 1 80 ? 0.950 59.858 -38.494 1.00 18.03 48 THR B O 1
ATOM 4413 N N . TRP B 1 81 ? 1.308 58.191 -37.009 1.00 19.20 49 TRP B N 1
ATOM 4414 C CA . TRP B 1 81 ? -0.129 58.028 -36.614 1.00 16.13 49 TRP B CA 1
ATOM 4415 C C . TRP B 1 81 ? -1.060 57.700 -37.781 1.00 17.54 49 TRP B C 1
ATOM 4416 O O . TRP B 1 81 ? -2.235 57.947 -37.719 1.00 18.42 49 TRP B O 1
ATOM 4427 N N . THR B 1 82 ? -0.512 57.138 -38.843 1.00 17.61 50 THR B N 1
ATOM 4428 C CA . THR B 1 82 ? -1.319 56.952 -40.062 1.00 20.43 50 THR B CA 1
ATOM 4429 C C . THR B 1 82 ? -2.467 55.951 -39.869 1.00 19.43 50 THR B C 1
ATOM 4430 O O . THR B 1 82 ? -2.218 54.829 -39.441 1.00 19.12 50 THR B O 1
ATOM 4434 N N . PRO B 1 83 ? -3.696 56.357 -40.186 1.00 17.38 51 PRO B N 1
ATOM 4435 C CA . PRO B 1 83 ? -4.856 55.478 -40.053 1.00 17.41 51 PRO B CA 1
ATOM 4436 C C . PRO B 1 83 ? -4.946 54.511 -41.248 1.00 18.37 51 PRO B C 1
ATOM 4437 O O . PRO B 1 83 ? -4.493 54.833 -42.352 1.00 18.46 51 PRO B O 1
ATOM 4441 N N . THR B 1 84 ? -5.492 53.323 -41.012 1.00 16.53 52 THR B N 1
ATOM 4442 C CA . THR B 1 84 ? -5.657 52.337 -42.081 1.00 17.84 52 THR B CA 1
ATOM 4443 C C . THR B 1 84 ? -6.590 52.893 -43.162 1.00 18.81 52 THR B C 1
ATOM 4444 O O . THR B 1 84 ? -6.537 52.393 -44.281 1.00 21.20 52 THR B O 1
ATOM 4448 N N . ARG B 1 85 ? -7.378 53.932 -42.842 1.00 18.36 53 ARG B N 1
ATOM 4449 C CA . ARG B 1 85 ? -8.289 54.609 -43.821 1.00 20.34 53 ARG B CA 1
ATOM 4450 C C . ARG B 1 85 ? -7.632 55.030 -45.131 1.00 21.31 53 ARG B C 1
ATOM 4451 O O . ARG B 1 85 ? -8.315 55.245 -46.150 1.00 22.86 53 ARG B O 1
ATOM 4459 N N . LEU B 1 86 ? -6.319 55.208 -45.083 1.00 22.49 54 LEU B N 1
ATOM 4460 C CA . LEU B 1 86 ? -5.541 55.647 -46.258 1.00 23.40 54 LEU B CA 1
ATOM 4461 C C . LEU B 1 86 ? -5.311 54.508 -47.246 1.00 23.63 54 LEU B C 1
ATOM 4462 O O . LEU B 1 86 ? -5.050 54.766 -48.412 1.00 25.06 54 LEU B O 1
ATOM 4467 N N . ALA B 1 87 ? -5.423 53.260 -46.794 1.00 20.13 55 ALA B N 1
ATOM 4468 C CA . ALA B 1 87 ? -5.365 52.106 -47.692 1.00 20.75 55 ALA B CA 1
ATOM 4469 C C . ALA B 1 87 ? -6.734 51.831 -48.346 1.00 20.27 55 ALA B C 1
ATOM 4470 O O . ALA B 1 87 ? -7.800 51.996 -47.732 1.00 17.83 55 ALA B O 1
ATOM 4472 N N . LYS B 1 88 ? -6.710 51.382 -49.585 1.00 21.58 56 LYS B N 1
ATOM 4473 C CA . LYS B 1 88 ? -7.944 50.885 -50.202 1.00 21.58 56 LYS B CA 1
ATOM 4474 C C . LYS B 1 88 ? -8.096 49.432 -49.824 1.00 20.31 56 LYS B C 1
ATOM 4475 O O . LYS B 1 88 ? -7.109 48.733 -49.735 1.00 21.88 56 LYS B O 1
ATOM 4481 N N . THR B 1 89 ? -9.334 48.977 -49.627 1.00 20.38 57 THR B N 1
ATOM 4482 C CA . THR B 1 89 ? -9.572 47.571 -49.252 1.00 21.41 57 THR B CA 1
ATOM 4483 C C . THR B 1 89 ? -9.564 46.655 -50.474 1.00 23.86 57 THR B C 1
ATOM 4484 O O . THR B 1 89 ? -10.364 46.870 -51.400 1.00 23.44 57 THR B O 1
ATOM 4488 N N . VAL B 1 90 ? -8.688 45.644 -50.469 1.00 22.65 58 VAL B N 1
ATOM 4489 C CA . VAL B 1 90 ? -8.488 44.810 -51.671 1.00 21.84 58 VAL B CA 1
ATOM 4490 C C . VAL B 1 90 ? -8.321 43.320 -51.350 1.00 23.48 58 VAL B C 1
ATOM 4491 O O . VAL B 1 90 ? -7.503 42.619 -51.968 1.00 22.06 58 VAL B O 1
ATOM 4495 N N . PHE B 1 91 ? -9.073 42.830 -50.362 1.00 22.89 59 PHE B N 1
ATOM 4496 C CA . PHE B 1 91 ? -9.091 41.408 -50.079 1.00 23.56 59 PHE B CA 1
ATOM 4497 C C . PHE B 1 91 ? -9.775 40.722 -51.283 1.00 25.10 59 PHE B C 1
ATOM 4498 O O . PHE B 1 91 ? -10.917 41.052 -51.620 1.00 24.34 59 PHE B O 1
ATOM 4506 N N . ASN B 1 92 ? -9.050 39.851 -51.986 1.00 25.72 60 ASN B N 1
ATOM 4507 C CA . ASN B 1 92 ? -9.718 38.893 -52.860 1.00 25.55 60 ASN B CA 1
ATOM 4508 C C . ASN B 1 92 ? -10.271 37.739 -52.017 1.00 26.36 60 ASN B C 1
ATOM 4509 O O . ASN B 1 92 ? -9.953 37.613 -50.823 1.00 25.47 60 ASN B O 1
ATOM 4514 N N . THR B 1 93 ? -11.077 36.889 -52.650 1.00 27.28 61 THR B N 1
ATOM 4515 C CA . THR B 1 93 ? -11.615 35.682 -52.045 1.00 30.53 61 THR B CA 1
ATOM 4516 C C . THR B 1 93 ? -11.039 34.468 -52.769 1.00 29.09 61 THR B C 1
ATOM 4517 O O . THR B 1 93 ? -10.985 34.480 -53.979 1.00 30.35 61 THR B O 1
ATOM 4521 N N . TYR B 1 94 ? -10.683 33.417 -52.034 1.00 28.18 62 TYR B N 1
ATOM 4522 C CA . TYR B 1 94 ? -10.086 32.213 -52.629 1.00 27.83 62 TYR B CA 1
ATOM 4523 C C . TYR B 1 94 ? -10.841 30.983 -52.136 1.00 29.06 62 TYR B C 1
ATOM 4524 O O . TYR B 1 94 ? -11.388 31.000 -51.017 1.00 26.26 62 TYR B O 1
ATOM 4533 N N . GLU B 1 95 ? -10.899 29.919 -52.953 1.00 28.29 63 GLU B N 1
ATOM 4534 C CA . GLU B 1 95 ? -11.440 28.634 -52.482 1.00 29.27 63 GLU B CA 1
ATOM 4535 C C . GLU B 1 95 ? -10.576 28.201 -51.348 1.00 28.58 63 GLU B C 1
ATOM 4536 O O . GLU B 1 95 ? -9.362 28.143 -51.509 1.00 26.10 63 GLU B O 1
ATOM 4542 N N . ASP B 1 96 ? -11.181 27.874 -50.207 1.00 27.01 64 ASP B N 1
ATOM 4543 C CA . ASP B 1 96 ? -10.381 27.601 -49.034 1.00 28.11 64 ASP B CA 1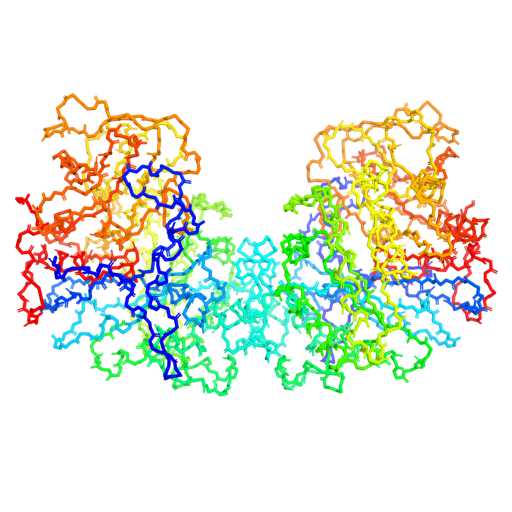
ATOM 4544 C C . ASP B 1 96 ? -10.696 26.253 -48.411 1.00 28.71 64 ASP B C 1
ATOM 4545 O O . ASP B 1 96 ? -10.348 25.998 -47.267 1.00 29.07 64 ASP B O 1
ATOM 4550 N N . ASP B 1 97 ? -11.303 25.352 -49.187 1.00 31.95 65 ASP B N 1
ATOM 4551 C CA . ASP B 1 97 ? -11.591 24.012 -48.672 1.00 32.98 65 ASP B CA 1
ATOM 4552 C C . ASP B 1 97 ? -10.549 22.990 -49.101 1.00 32.67 65 ASP B C 1
ATOM 4553 O O . ASP B 1 97 ? -10.827 22.031 -49.817 1.00 32.97 65 ASP B O 1
ATOM 4558 N N . ASP B 1 98 ? -9.319 23.235 -48.684 1.00 31.86 66 ASP B N 1
ATOM 4559 C CA . ASP B 1 98 ? -8.237 22.338 -48.932 1.00 30.65 66 ASP B CA 1
ATOM 4560 C C . ASP B 1 98 ? -7.792 21.920 -47.546 1.00 30.45 66 ASP B C 1
ATOM 4561 O O . ASP B 1 98 ? -8.564 21.984 -46.603 1.00 31.97 66 ASP B O 1
ATOM 4566 N N . ASP B 1 99 ? -6.563 21.481 -47.396 1.00 29.30 67 ASP B N 1
ATOM 4567 C CA . ASP B 1 99 ? -6.155 20.954 -46.129 1.00 28.69 67 ASP B CA 1
ATOM 4568 C C . ASP B 1 99 ? -5.354 22.026 -45.318 1.00 26.35 67 ASP B C 1
ATOM 4569 O O . ASP B 1 99 ? -4.549 21.691 -44.453 1.00 25.34 67 ASP B O 1
ATOM 4574 N N . PHE B 1 100 ? -5.598 23.297 -45.598 1.00 24.42 68 PHE B N 1
ATOM 4575 C CA . PHE B 1 100 ? -4.864 24.385 -44.891 1.00 22.45 68 PHE B CA 1
ATOM 4576 C C . PHE B 1 100 ? -5.840 25.417 -44.352 1.00 23.42 68 PHE B C 1
ATOM 4577 O O . PHE B 1 100 ? -7.000 25.444 -44.758 1.00 21.76 68 PHE B O 1
ATOM 4585 N N . ASN B 1 101 ? -5.373 26.329 -43.502 1.00 21.03 69 ASN B N 1
ATOM 4586 C CA . ASN B 1 101 ? -6.259 27.429 -43.049 1.00 21.30 69 ASN B CA 1
ATOM 4587 C C . ASN B 1 101 ? -5.449 28.705 -42.805 1.00 19.67 69 ASN B C 1
ATOM 4588 O O . ASN B 1 101 ? -4.305 28.630 -42.409 1.00 21.39 69 ASN B O 1
ATOM 4593 N N . VAL B 1 102 ? -6.031 29.862 -43.073 1.00 20.19 70 VAL B N 1
ATOM 4594 C CA . VAL B 1 102 ? -5.367 31.115 -42.787 1.00 18.97 70 VAL B CA 1
ATOM 4595 C C . VAL B 1 102 ? -6.155 31.780 -41.662 1.00 17.87 70 VAL B C 1
ATOM 4596 O O . VAL B 1 102 ? -7.351 31.918 -41.784 1.00 18.95 70 VAL B O 1
ATOM 4600 N N . LEU B 1 103 ? -5.443 32.183 -40.608 1.00 17.64 71 LEU B N 1
ATOM 4601 C CA . LEU B 1 103 ? -6.025 32.681 -39.344 1.00 15.35 71 LEU B CA 1
ATOM 4602 C C . LEU B 1 103 ? -5.667 34.141 -39.202 1.00 14.19 71 LEU B C 1
ATOM 4603 O O . LEU B 1 103 ? -4.669 34.591 -39.740 1.00 15.71 71 LEU B O 1
ATOM 4608 N N . CYS B 1 104 ? -6.466 34.875 -38.434 1.00 14.12 72 CYS B N 1
ATOM 4609 C CA . CYS B 1 104 ? -6.295 36.321 -38.354 1.00 17.00 72 CYS B CA 1
ATOM 4610 C C . CYS B 1 104 ? -6.344 36.746 -36.895 1.00 16.02 72 CYS B C 1
ATOM 4611 O O . CYS B 1 104 ? -7.412 36.685 -36.269 1.00 15.70 72 CYS B O 1
ATOM 4614 N N . TYR B 1 105 ? -5.207 37.158 -36.314 1.00 14.07 73 TYR B N 1
ATOM 4615 C CA . TYR B 1 105 ? -5.301 37.902 -35.046 1.00 13.18 73 TYR B CA 1
ATOM 4616 C C . TYR B 1 105 ? -5.880 39.294 -35.281 1.00 13.29 73 TYR B C 1
ATOM 4617 O O . TYR B 1 105 ? -5.253 40.087 -35.967 1.00 15.88 73 TYR B O 1
ATOM 4626 N N . PHE B 1 106 ? -7.055 39.600 -34.698 1.00 13.57 74 PHE B N 1
ATOM 4627 C CA . PHE B 1 106 ? -7.629 40.929 -34.870 1.00 12.81 74 PHE B CA 1
ATOM 4628 C C . PHE B 1 106 ? -7.602 41.637 -33.509 1.00 13.22 74 PHE B C 1
ATOM 4629 O O . PHE B 1 106 ? -8.227 41.172 -32.529 1.00 13.79 74 PHE B O 1
ATOM 4637 N N . THR B 1 107 ? -6.849 42.731 -33.424 1.00 13.54 75 THR B N 1
ATOM 4638 C CA . THR B 1 107 ? -6.689 43.417 -32.122 1.00 14.67 75 THR B CA 1
ATOM 4639 C C . THR B 1 107 ? -7.862 44.346 -31.808 1.00 14.11 75 THR B C 1
ATOM 4640 O O . THR B 1 107 ? -8.380 45.069 -32.683 1.00 15.62 75 THR B O 1
ATOM 4644 N N . ASP B 1 108 ? -8.270 44.347 -30.552 1.00 15.94 76 ASP B N 1
ATOM 4645 C CA . ASP B 1 108 ? -9.401 45.176 -30.162 1.00 15.70 76 ASP B CA 1
ATOM 4646 C C . ASP B 1 108 ? -9.049 46.688 -29.920 1.00 16.58 76 ASP B C 1
ATOM 4647 O O . ASP B 1 108 ? -9.924 47.483 -29.660 1.00 17.56 76 ASP B O 1
ATOM 4652 N N . TRP B 1 109 ? -7.781 47.060 -30.047 1.00 13.68 77 TRP B N 1
ATOM 4653 C CA . TRP B 1 109 ? -7.423 48.490 -29.884 1.00 15.56 77 TRP B CA 1
ATOM 4654 C C . TRP B 1 109 ? -7.239 49.104 -31.240 1.00 16.91 77 TRP B C 1
ATOM 4655 O O . TRP B 1 109 ? -7.106 50.324 -31.334 1.00 18.27 77 TRP B O 1
ATOM 4666 N N . SER B 1 110 ? -7.254 48.283 -32.309 1.00 15.33 78 SER B N 1
ATOM 4667 C CA . SER B 1 110 ? -7.010 48.832 -33.666 1.00 13.51 78 SER B CA 1
ATOM 4668 C C . SER B 1 110 ? -8.192 49.705 -34.166 1.00 13.91 78 SER B C 1
ATOM 4669 O O . SER B 1 110 ? -7.988 50.557 -35.057 1.00 15.56 78 SER B O 1
ATOM 4672 N N . GLN B 1 111 ? -9.393 49.555 -33.580 1.00 13.58 79 GLN B N 1
ATOM 4673 C CA . GLN B 1 111 ? -10.575 50.357 -33.979 1.00 13.39 79 GLN B CA 1
ATOM 4674 C C . GLN B 1 111 ? -10.450 51.873 -33.673 1.00 13.15 79 GLN B C 1
ATOM 4675 O O . GLN B 1 111 ? -11.122 52.703 -34.280 1.00 14.38 79 GLN B O 1
ATOM 4681 N N . TYR B 1 112 ? -9.597 52.253 -32.745 1.00 11.76 80 TYR B N 1
ATOM 4682 C CA . TYR B 1 112 ? -9.712 53.596 -32.179 1.00 14.26 80 TYR B CA 1
ATOM 4683 C C . TYR B 1 112 ? -9.066 54.665 -33.074 1.00 13.23 80 TYR B C 1
ATOM 4684 O O . TYR B 1 112 ? -8.122 54.383 -33.847 1.00 15.43 80 TYR B O 1
ATOM 4693 N N . ASP B 1 113 ? -9.605 55.874 -32.987 1.00 15.79 81 ASP B N 1
ATOM 4694 C CA . ASP B 1 113 ? -8.944 57.053 -33.564 1.00 18.46 81 ASP B CA 1
ATOM 4695 C C . ASP B 1 113 ? -9.750 58.286 -33.115 1.00 15.87 81 ASP B C 1
ATOM 4696 O O . ASP B 1 113 ? -10.835 58.527 -33.604 1.00 17.00 81 ASP B O 1
ATOM 4701 N N . PRO B 1 114 ? -9.243 59.017 -32.133 1.00 17.61 82 PRO B N 1
ATOM 4702 C CA . PRO B 1 114 ? -9.951 60.228 -31.681 1.00 20.16 82 PRO B CA 1
ATOM 4703 C C . PRO B 1 114 ? -10.146 61.296 -32.768 1.00 19.69 82 PRO B C 1
ATOM 4704 O O . PRO B 1 114 ? -11.006 62.157 -32.624 1.00 21.61 82 PRO B O 1
ATOM 4708 N N . ARG B 1 115 ? -9.409 61.221 -33.869 1.00 19.38 83 ARG B N 1
ATOM 4709 C CA . ARG B 1 115 ? -9.559 62.213 -34.971 1.00 20.04 83 ARG B CA 1
ATOM 4710 C C . ARG B 1 115 ? -10.903 62.089 -35.681 1.00 20.21 83 ARG B C 1
ATOM 4711 O O . ARG B 1 115 ? -11.363 63.009 -36.363 1.00 21.28 83 ARG B O 1
ATOM 4719 N N . ILE B 1 116 ? -11.549 60.943 -35.540 1.00 18.38 84 ILE B N 1
ATOM 4720 C CA . ILE B 1 116 ? -12.854 60.739 -36.201 1.00 19.39 84 ILE B CA 1
ATOM 4721 C C . ILE B 1 116 ? -13.972 61.714 -35.749 1.00 19.63 84 ILE B C 1
ATOM 4722 O O . ILE B 1 116 ? -14.891 62.046 -36.535 1.00 21.71 84 ILE B O 1
ATOM 4727 N N . ILE B 1 117 ? -13.877 62.179 -34.504 1.00 18.36 85 ILE B N 1
ATOM 4728 C CA . ILE B 1 117 ? -14.994 62.791 -33.802 1.00 18.46 85 ILE B CA 1
ATOM 4729 C C . ILE B 1 117 ? -15.132 64.264 -34.163 1.00 20.08 85 ILE B C 1
ATOM 4730 O O . ILE B 1 117 ? -16.237 64.763 -34.276 1.00 21.24 85 ILE B O 1
ATOM 4735 N N . ASN B 1 118 ? -14.022 64.955 -34.324 1.00 20.71 86 ASN B N 1
ATOM 4736 C CA . ASN B 1 118 ? -14.102 66.399 -34.652 1.00 22.09 86 ASN B CA 1
ATOM 4737 C C . ASN B 1 118 ? -12.713 66.856 -35.126 1.00 24.08 86 ASN B C 1
ATOM 4738 O O . ASN B 1 118 ? -11.902 66.020 -35.547 1.00 25.55 86 ASN B O 1
ATOM 4743 N N . LYS B 1 119 ? -12.425 68.162 -35.067 1.00 25.90 87 LYS B N 1
ATOM 4744 C CA . LYS B 1 119 ? -11.116 68.673 -35.533 1.00 26.75 87 LYS B CA 1
ATOM 4745 C C . LYS B 1 119 ? -10.152 68.959 -34.385 1.00 27.68 87 LYS B C 1
ATOM 4746 O O . LYS B 1 119 ? -9.088 69.515 -34.611 1.00 26.46 87 LYS B O 1
ATOM 4752 N N . GLU B 1 120 ? -10.489 68.559 -33.157 1.00 27.94 88 GLU B N 1
ATOM 4753 C CA . GLU B 1 120 ? -9.688 69.002 -31.996 1.00 28.87 88 GLU B CA 1
ATOM 4754 C C . GLU B 1 120 ? -8.328 68.311 -31.823 1.00 28.61 88 GLU B C 1
ATOM 4755 O O . GLU B 1 120 ? -7.330 68.948 -31.428 1.00 28.21 88 GLU B O 1
ATOM 4761 N N . ILE B 1 121 ? -8.282 67.013 -32.098 1.00 24.27 89 ILE B N 1
ATOM 4762 C CA . ILE B 1 121 ? -7.072 66.251 -31.938 1.00 24.06 89 ILE B CA 1
ATOM 4763 C C . ILE B 1 121 ? -6.405 65.935 -33.269 1.00 21.97 89 ILE B C 1
ATOM 4764 O O . ILE B 1 121 ? -6.957 65.220 -34.099 1.00 22.43 89 ILE B O 1
ATOM 4769 N N . ARG B 1 122 ? -5.216 66.492 -33.488 1.00 21.33 90 ARG B N 1
ATOM 4770 C CA . ARG B 1 122 ? -4.455 66.127 -34.677 1.00 21.91 90 ARG B CA 1
ATOM 4771 C C . ARG B 1 122 ? -2.992 65.812 -34.368 1.00 21.98 90 ARG B C 1
ATOM 4772 O O . ARG B 1 122 ? -2.273 65.403 -35.249 1.00 25.46 90 ARG B O 1
ATOM 4780 N N . ASP B 1 123 ? -2.554 65.934 -33.119 1.00 23.15 91 ASP B N 1
ATOM 4781 C CA . ASP B 1 123 ? -1.146 65.655 -32.812 1.00 25.77 91 ASP B CA 1
ATOM 4782 C C . ASP B 1 123 ? -0.921 64.161 -32.464 1.00 25.53 91 ASP B C 1
ATOM 4783 O O . ASP B 1 123 ? 0.180 63.764 -32.097 1.00 27.63 91 ASP B O 1
ATOM 4788 N N . THR B 1 124 ? -1.975 63.365 -32.585 1.00 24.84 92 THR B N 1
ATOM 4789 C CA . THR B 1 124 ? -1.901 61.906 -32.357 1.00 23.01 92 THR B CA 1
ATOM 4790 C C . THR B 1 124 ? -3.116 61.279 -33.040 1.00 23.32 92 THR B C 1
ATOM 4791 O O . THR B 1 124 ? -3.969 61.980 -33.608 1.00 22.77 92 THR B O 1
ATOM 4795 N N . GLY B 1 125 ? -3.214 59.955 -33.008 1.00 21.99 93 GLY B N 1
ATOM 4796 C CA . GLY B 1 125 ? -4.272 59.319 -33.769 1.00 22.08 93 GLY B CA 1
ATOM 4797 C C . GLY B 1 125 ? -4.358 57.842 -33.422 1.00 23.00 93 GLY B C 1
ATOM 4798 O O . GLY B 1 125 ? -3.575 57.353 -32.621 1.00 24.18 93 GLY B O 1
ATOM 4799 N N . GLY B 1 126 ? -5.248 57.126 -34.088 1.00 21.68 94 GLY B N 1
ATOM 4800 C CA . GLY B 1 126 ? -5.306 55.680 -33.921 1.00 20.16 94 GLY B CA 1
ATOM 4801 C C . GLY B 1 126 ? -5.347 55.079 -35.331 1.00 19.10 94 GLY B C 1
ATOM 4802 O O . GLY B 1 126 ? -5.384 55.801 -36.333 1.00 17.95 94 GLY B O 1
ATOM 4803 N N . ARG B 1 127 ? -5.432 53.759 -35.389 1.00 16.20 95 ARG B N 1
ATOM 4804 C CA . ARG B 1 127 ? -5.341 53.001 -36.624 1.00 14.13 95 ARG B CA 1
ATOM 4805 C C . ARG B 1 127 ? -6.677 52.995 -37.377 1.00 13.76 95 ARG B C 1
ATOM 4806 O O . ARG B 1 127 ? -6.686 52.770 -38.565 1.00 16.70 95 ARG B O 1
ATOM 4814 N N . SER B 1 128 ? -7.776 53.183 -36.664 1.00 14.42 96 SER B N 1
ATOM 4815 C CA . SER B 1 128 ? -9.108 53.184 -37.246 1.00 14.47 96 SER B CA 1
ATOM 4816 C C . SER B 1 128 ? -9.328 51.954 -38.126 1.00 16.01 96 SER B C 1
ATOM 4817 O O . SER B 1 128 ? -9.836 52.081 -39.223 1.00 16.33 96 SER B O 1
ATOM 4820 N N . ALA B 1 129 ? -8.964 50.755 -37.640 1.00 16.55 97 ALA B N 1
ATOM 4821 C CA . ALA B 1 129 ? -9.145 49.528 -38.479 1.00 15.17 97 ALA B CA 1
ATOM 4822 C C . ALA B 1 129 ? -10.628 49.080 -38.425 1.00 15.86 97 ALA B C 1
ATOM 4823 O O . ALA B 1 129 ? -11.151 48.726 -37.360 1.00 14.06 97 ALA B O 1
ATOM 4825 N N . ASP B 1 130 ? -11.322 49.140 -39.561 1.00 15.47 98 ASP B N 1
ATOM 4826 C CA . ASP B 1 130 ? -12.734 48.746 -39.624 1.00 16.30 98 ASP B CA 1
ATOM 4827 C C . ASP B 1 130 ? -12.862 47.216 -39.730 1.00 15.68 98 ASP B C 1
ATOM 4828 O O . ASP B 1 130 ? -12.292 46.585 -40.627 1.00 16.84 98 ASP B O 1
ATOM 4833 N N . ILE B 1 131 ? -13.626 46.609 -38.843 1.00 16.80 99 ILE B N 1
ATOM 4834 C CA . ILE B 1 131 ? -13.790 45.133 -38.878 1.00 16.92 99 ILE B CA 1
ATOM 4835 C C . ILE B 1 131 ? -14.495 44.781 -40.204 1.00 16.16 99 ILE B C 1
ATOM 4836 O O . ILE B 1 131 ? -14.329 43.686 -40.766 1.00 17.47 99 ILE B O 1
ATOM 4841 N N . LEU B 1 132 ? -15.203 45.750 -40.762 1.00 17.13 100 LEU B N 1
ATOM 4842 C CA . LEU B 1 132 ? -15.976 45.442 -41.963 1.00 19.77 100 LEU B CA 1
ATOM 4843 C C . LEU B 1 132 ? -15.102 45.279 -43.221 1.00 20.31 100 LEU B C 1
ATOM 4844 O O . LEU B 1 132 ? -15.575 44.811 -44.279 1.00 22.22 100 LEU B O 1
ATOM 4849 N N . ARG B 1 133 ? -13.830 45.644 -43.133 1.00 20.16 101 ARG B N 1
ATOM 4850 C CA . ARG B 1 133 ? -12.915 45.378 -44.269 1.00 18.48 101 ARG B CA 1
ATOM 4851 C C . ARG B 1 133 ? -12.839 43.856 -44.506 1.00 19.10 101 ARG B C 1
ATOM 4852 O O . ARG B 1 133 ? -12.470 43.419 -45.618 1.00 21.14 101 ARG B O 1
ATOM 4860 N N . LEU B 1 134 ? -13.202 43.053 -43.494 1.00 18.91 102 LEU B N 1
ATOM 4861 C CA . LEU B 1 134 ? -13.165 41.592 -43.653 1.00 20.60 102 LEU B CA 1
ATOM 4862 C C . LEU B 1 134 ? -14.454 41.002 -44.252 1.00 22.20 102 LEU B C 1
ATOM 4863 O O . LEU B 1 134 ? -14.526 39.792 -44.514 1.00 23.37 102 LEU B O 1
ATOM 4868 N N . ASN B 1 135 ? -15.440 41.863 -44.519 1.00 24.48 103 ASN B N 1
ATOM 4869 C CA . ASN B 1 135 ? -16.739 41.388 -44.992 1.00 29.45 103 ASN B CA 1
ATOM 4870 C C . ASN B 1 135 ? -16.776 41.210 -46.509 1.00 31.25 103 ASN B C 1
ATOM 4871 O O . ASN B 1 135 ? -17.454 41.956 -47.201 1.00 35.86 103 ASN B O 1
ATOM 4876 N N . THR B 1 136 ? -16.061 40.209 -47.009 1.00 32.43 104 THR B N 1
ATOM 4877 C CA . THR B 1 136 ? -15.920 39.947 -48.441 1.00 32.57 104 THR B CA 1
ATOM 4878 C C . THR B 1 136 ? -17.113 39.186 -48.991 1.00 36.95 104 THR B C 1
ATOM 4879 O O . THR B 1 136 ? -17.648 38.299 -48.333 1.00 36.67 104 THR B O 1
ATOM 4883 N N . PRO B 1 137 ? -17.548 39.529 -50.211 1.00 39.12 105 PRO B N 1
ATOM 4884 C CA . PRO B 1 137 ? -18.644 38.693 -50.698 1.00 41.09 105 PRO B CA 1
ATOM 4885 C C . PRO B 1 137 ? -18.104 37.365 -51.237 1.00 40.81 105 PRO B C 1
ATOM 4886 O O . PRO B 1 137 ? -16.979 37.311 -51.775 1.00 42.69 105 PRO B O 1
ATOM 4890 N N . ASP B 1 138 ? -18.851 36.283 -51.046 1.00 39.70 106 ASP B N 1
ATOM 4891 C CA . ASP B 1 138 ? -18.529 35.091 -51.791 1.00 37.26 106 ASP B CA 1
ATOM 4892 C C . ASP B 1 138 ? -17.453 34.188 -51.136 1.00 34.78 106 ASP B C 1
ATOM 4893 O O . ASP B 1 138 ? -16.901 33.295 -51.765 1.00 36.91 106 ASP B O 1
ATOM 4898 N N . GLY B 1 139 ? -17.162 34.379 -49.872 1.00 28.52 107 GLY B N 1
ATOM 4899 C CA . GLY B 1 139 ? -16.097 33.589 -49.266 1.00 24.84 107 GLY B CA 1
ATOM 4900 C C . GLY B 1 139 ? -15.551 34.483 -48.192 1.00 24.36 107 GLY B C 1
ATOM 4901 O O . GLY B 1 139 ? -16.257 35.407 -47.745 1.00 22.39 107 GLY B O 1
ATOM 4902 N N . ARG B 1 140 ? -14.301 34.249 -47.796 1.00 21.87 108 ARG B N 1
ATOM 4903 C CA . ARG B 1 140 ? -13.783 34.934 -46.610 1.00 21.82 108 ARG B CA 1
ATOM 4904 C C . ARG B 1 140 ? -12.257 34.995 -46.692 1.00 22.13 108 ARG B C 1
ATOM 4905 O O . ARG B 1 140 ? -11.626 34.067 -47.203 1.00 22.51 108 ARG B O 1
ATOM 4913 N N . PRO B 1 141 ? -11.663 36.081 -46.185 1.00 19.63 109 PRO B N 1
ATOM 4914 C CA . PRO B 1 141 ? -10.208 36.143 -46.235 1.00 20.03 109 PRO B CA 1
ATOM 4915 C C . PRO B 1 141 ? -9.518 35.198 -45.268 1.00 20.81 109 PRO B C 1
ATOM 4916 O O . PRO B 1 141 ? -8.395 34.759 -45.542 1.00 20.32 109 PRO B O 1
ATOM 4920 N N . PHE B 1 142 ? -10.173 34.905 -44.155 1.00 19.67 110 PHE B N 1
ATOM 4921 C CA . PHE B 1 142 ? -9.633 34.006 -43.159 1.00 18.19 110 PHE B CA 1
ATOM 4922 C C . PHE B 1 142 ? -10.654 32.981 -42.731 1.00 18.19 110 PHE B C 1
ATOM 4923 O O . PHE B 1 142 ? -11.844 33.274 -42.616 1.00 19.11 110 PHE B O 1
ATOM 4931 N N . LYS B 1 143 ? -10.194 31.780 -42.426 1.00 18.22 111 LYS B N 1
ATOM 4932 C CA . LYS B 1 143 ? -11.104 30.785 -41.942 1.00 19.07 111 LYS B CA 1
ATOM 4933 C C . LYS B 1 143 ? -11.521 31.103 -40.498 1.00 18.39 111 LYS B C 1
ATOM 4934 O O . LYS B 1 143 ? -12.628 30.795 -40.066 1.00 19.78 111 LYS B O 1
ATOM 4940 N N . ARG B 1 144 ? -10.607 31.675 -39.736 1.00 17.69 112 ARG B N 1
ATOM 4941 C CA . ARG B 1 144 ? -10.843 31.871 -38.311 1.00 16.60 112 ARG B CA 1
ATOM 4942 C C . ARG B 1 144 ? -10.357 33.278 -37.873 1.00 18.42 112 ARG B C 1
ATOM 4943 O O . ARG B 1 144 ? -9.188 33.657 -38.149 1.00 17.34 112 ARG B O 1
ATOM 4951 N N . LEU B 1 145 ? -11.215 34.019 -37.159 1.00 15.46 113 LEU B N 1
ATOM 4952 C CA . LEU B 1 145 ? -10.774 35.294 -36.536 1.00 16.63 113 LEU B CA 1
ATOM 4953 C C . LEU B 1 145 ? -10.443 35.051 -35.094 1.00 17.95 113 LEU B C 1
ATOM 4954 O O . LEU B 1 145 ? -11.170 34.334 -34.387 1.00 18.21 113 LEU B O 1
ATOM 4959 N N . ILE B 1 146 ? -9.325 35.607 -34.663 1.00 16.91 114 ILE B N 1
ATOM 4960 C CA . ILE B 1 146 ? -8.845 35.380 -33.304 1.00 14.01 114 ILE B CA 1
ATOM 4961 C C . ILE B 1 146 ? -8.933 36.734 -32.572 1.00 13.51 114 ILE B C 1
ATOM 4962 O O . ILE B 1 146 ? -8.182 37.704 -32.893 1.00 15.07 114 ILE B O 1
ATOM 4967 N N . TYR B 1 147 ? -9.830 36.789 -31.591 1.00 12.20 115 TYR B N 1
ATOM 4968 C CA . TYR B 1 147 ? -10.011 37.978 -30.757 1.00 12.66 115 TYR B CA 1
ATOM 4969 C C . TYR B 1 147 ? -8.749 38.226 -29.916 1.00 13.99 115 TYR B C 1
ATOM 4970 O O . TYR B 1 147 ? -8.386 37.390 -29.110 1.00 14.04 115 TYR B O 1
ATOM 4979 N N . SER B 1 148 ? -8.069 39.362 -30.122 1.00 14.02 116 SER B N 1
ATOM 4980 C CA . SER B 1 148 ? -6.827 39.646 -29.389 1.00 12.06 116 SER B CA 1
ATOM 4981 C C . SER B 1 148 ? -6.981 40.913 -28.519 1.00 13.44 116 SER B C 1
ATOM 4982 O O . SER B 1 148 ? -7.142 41.982 -29.083 1.00 12.83 116 SER B O 1
ATOM 4985 N N . PHE B 1 149 ? -6.912 40.836 -27.169 1.00 13.63 117 PHE B N 1
ATOM 4986 C CA . PHE B 1 149 ? -6.715 39.619 -26.383 1.00 13.72 117 PHE B CA 1
ATOM 4987 C C . PHE B 1 149 ? -7.603 39.567 -25.168 1.00 14.80 117 PHE B C 1
ATOM 4988 O O . PHE B 1 149 ? -7.932 40.598 -24.551 1.00 17.26 117 PHE B O 1
ATOM 4996 N N . GLY B 1 150 ? -7.877 38.365 -24.681 1.00 13.79 118 GLY B N 1
ATOM 4997 C CA . GLY B 1 150 ? -8.346 38.278 -23.297 1.00 12.33 118 GLY B CA 1
ATOM 4998 C C . GLY B 1 150 ? -7.219 38.353 -22.286 1.00 13.91 118 GLY B C 1
ATOM 4999 O O . GLY B 1 150 ? -6.145 37.811 -22.537 1.00 14.70 118 GLY B O 1
ATOM 5000 N N . GLY B 1 151 ? -7.469 39.039 -21.157 1.00 12.52 119 GLY B N 1
ATOM 5001 C CA . GLY B 1 151 ? -6.483 39.179 -20.067 1.00 12.29 119 GLY B CA 1
ATOM 5002 C C . GLY B 1 151 ? -6.934 38.216 -18.981 1.00 11.95 119 GLY B C 1
ATOM 5003 O O . GLY B 1 151 ? -7.871 37.444 -19.168 1.00 13.88 119 GLY B O 1
ATOM 5004 N N . LEU B 1 152 ? -6.357 38.346 -17.793 1.00 12.81 120 LEU B N 1
ATOM 5005 C CA . LEU B 1 152 ? -6.644 37.427 -16.711 1.00 13.25 120 LEU B CA 1
ATOM 5006 C C . LEU B 1 152 ? -6.806 38.218 -15.434 1.00 14.21 120 LEU B C 1
ATOM 5007 O O . LEU B 1 152 ? -5.983 39.092 -15.148 1.00 14.18 120 LEU B O 1
ATOM 5012 N N . ILE B 1 153 ? -7.867 37.919 -14.682 1.00 12.11 121 ILE B N 1
ATOM 5013 C CA . ILE B 1 153 ? -8.095 38.614 -13.402 1.00 14.36 121 ILE B CA 1
ATOM 5014 C C . ILE B 1 153 ? -6.950 38.182 -12.482 1.00 15.85 121 ILE B C 1
ATOM 5015 O O . ILE B 1 153 ? -6.598 36.973 -12.428 1.00 18.15 121 ILE B O 1
ATOM 5020 N N . GLY B 1 154 ? -6.353 39.161 -11.793 1.00 15.15 122 GLY B N 1
ATOM 5021 C CA . GLY B 1 154 ? -5.159 38.911 -10.974 1.00 13.78 122 GLY B CA 1
ATOM 5022 C C . GLY B 1 154 ? -3.830 39.279 -11.604 1.00 14.75 122 GLY B C 1
ATOM 5023 O O . GLY B 1 154 ? -2.827 39.224 -10.925 1.00 15.38 122 GLY B O 1
ATOM 5024 N N . ASP B 1 155 ? -3.804 39.718 -12.881 1.00 14.13 123 ASP B N 1
ATOM 5025 C CA . ASP B 1 155 ? -2.532 39.918 -13.587 1.00 14.24 123 ASP B CA 1
ATOM 5026 C C . ASP B 1 155 ? -1.980 41.300 -13.211 1.00 15.15 123 ASP B C 1
ATOM 5027 O O . ASP B 1 155 ? -2.380 42.349 -13.805 1.00 13.77 123 ASP B O 1
ATOM 5032 N N . LYS B 1 156 ? -1.110 41.287 -12.190 1.00 16.21 124 LYS B N 1
ATOM 5033 C CA . LYS B 1 156 ? -0.528 42.494 -11.620 1.00 17.77 124 LYS B CA 1
ATOM 5034 C C . LYS B 1 156 ? 0.652 43.015 -12.429 1.00 16.09 124 LYS B C 1
ATOM 5035 O O . LYS B 1 156 ? 1.091 44.130 -12.182 1.00 19.54 124 LYS B O 1
ATOM 5041 N N . LYS B 1 157 ? 1.147 42.241 -13.396 1.00 15.95 125 LYS B N 1
ATOM 5042 C CA A LYS B 1 157 ? 2.182 42.702 -14.311 0.50 15.13 125 LYS B CA 1
ATOM 5043 C CA B LYS B 1 157 ? 2.178 42.703 -14.290 0.50 15.15 125 LYS B CA 1
ATOM 5044 C C . LYS B 1 157 ? 1.534 43.642 -15.335 1.00 16.74 125 LYS B C 1
ATOM 5045 O O . LYS B 1 157 ? 2.049 44.723 -15.601 1.00 16.91 125 LYS B O 1
ATOM 5056 N N . TYR B 1 158 ? 0.402 43.211 -15.880 1.00 15.30 126 TYR B N 1
ATOM 5057 C CA . TYR B 1 158 ? -0.324 43.983 -16.897 1.00 14.59 126 TYR B CA 1
ATOM 5058 C C . TYR B 1 158 ? -1.062 45.180 -16.284 1.00 14.54 126 TYR B C 1
ATOM 5059 O O . TYR B 1 158 ? -1.130 46.275 -16.915 1.00 16.26 126 TYR B O 1
ATOM 5068 N N . SER B 1 159 ? -1.651 44.985 -15.107 1.00 13.97 127 SER B N 1
ATOM 5069 C CA . SER B 1 159 ? -2.594 45.935 -14.527 1.00 15.70 127 SER B CA 1
ATOM 5070 C C . SER B 1 159 ? -2.342 46.240 -13.077 1.00 16.27 127 SER B C 1
ATOM 5071 O O . SER B 1 159 ? -2.206 45.312 -12.276 1.00 13.56 127 SER B O 1
ATOM 5074 N N . ALA B 1 160 ? -2.339 47.529 -12.731 1.00 16.91 128 ALA B N 1
ATOM 5075 C CA . ALA B 1 160 ? -2.190 47.952 -11.343 1.00 17.18 128 ALA B CA 1
ATOM 5076 C C . ALA B 1 160 ? -3.149 47.252 -10.352 1.00 18.07 128 ALA B C 1
ATOM 5077 O O . ALA B 1 160 ? -2.768 46.990 -9.219 1.00 18.87 128 ALA B O 1
ATOM 5079 N N . ASP B 1 161 ? -4.388 46.961 -10.760 1.00 15.34 129 ASP B N 1
ATOM 5080 C CA . ASP B 1 161 ? -5.307 46.273 -9.873 1.00 16.95 129 ASP B CA 1
ATOM 5081 C C . ASP B 1 161 ? -5.681 44.856 -10.375 1.00 16.25 129 ASP B C 1
ATOM 5082 O O . ASP B 1 161 ? -6.740 44.343 -10.021 1.00 16.92 129 ASP B O 1
ATOM 5087 N N . GLY B 1 162 ? -4.815 44.241 -11.194 1.00 15.90 130 GLY B N 1
ATOM 5088 C CA . GLY B 1 162 ? -5.011 42.843 -11.695 1.00 12.51 130 GLY B CA 1
ATOM 5089 C C . GLY B 1 162 ? -6.346 42.753 -12.437 1.00 14.81 130 GLY B C 1
ATOM 5090 O O . GLY B 1 162 ? -7.033 41.744 -12.397 1.00 13.12 130 GLY B O 1
ATOM 5091 N N . ASN B 1 163 ? -6.704 43.837 -13.107 1.00 11.55 131 ASN B N 1
ATOM 5092 C CA . ASN B 1 163 ? -7.922 43.893 -13.883 1.00 14.89 131 ASN B CA 1
ATOM 5093 C C . ASN B 1 163 ? -9.198 43.791 -13.064 1.00 13.81 131 ASN B C 1
ATOM 5094 O O . ASN B 1 163 ? -10.264 43.488 -13.608 1.00 13.34 131 ASN B O 1
ATOM 5099 N N . ALA B 1 164 ? -9.129 44.050 -11.774 1.00 14.70 132 ALA B N 1
ATOM 5100 C CA . ALA B 1 164 ? -10.317 43.876 -10.930 1.00 13.23 132 ALA B CA 1
ATOM 5101 C C . ALA B 1 164 ? -11.436 44.809 -11.342 1.00 13.87 132 ALA B C 1
ATOM 5102 O O . ALA B 1 164 ? -12.627 44.405 -11.368 1.00 15.39 132 ALA B O 1
ATOM 5104 N N . SER B 1 165 ? -11.083 46.062 -11.671 1.00 14.26 133 SER B N 1
ATOM 5105 C CA . SER B 1 165 ? -12.120 47.015 -12.113 1.00 15.34 133 SER B CA 1
ATOM 5106 C C . SER B 1 165 ? -12.828 46.623 -13.404 1.00 15.60 133 SER B C 1
ATOM 5107 O O . SER B 1 165 ? -14.029 46.895 -13.548 1.00 13.21 133 SER B O 1
ATOM 5110 N N . ILE B 1 166 ? -12.108 45.986 -14.322 1.00 14.51 134 ILE B N 1
ATOM 5111 C CA A ILE B 1 166 ? -12.735 45.525 -15.534 0.50 14.62 134 ILE B CA 1
ATOM 5112 C CA B ILE B 1 166 ? -12.671 45.479 -15.555 0.50 13.97 134 ILE B CA 1
ATOM 5113 C C . ILE B 1 166 ? -13.722 44.407 -15.222 1.00 13.65 134 ILE B C 1
ATOM 5114 O O . ILE B 1 166 ? -14.811 44.364 -15.800 1.00 13.22 134 ILE B O 1
ATOM 5123 N N . ALA B 1 167 ? -13.337 43.499 -14.330 1.00 14.00 135 ALA B N 1
ATOM 5124 C CA . ALA B 1 167 ? -14.235 42.424 -13.928 1.00 14.15 135 ALA B CA 1
ATOM 5125 C C . ALA B 1 167 ? -15.568 43.007 -13.422 1.00 16.24 135 ALA B C 1
ATOM 5126 O O . ALA B 1 167 ? -16.633 42.499 -13.768 1.00 16.15 135 ALA B O 1
ATOM 5128 N N . VAL B 1 168 ? -15.512 44.033 -12.551 1.00 14.67 136 VAL B N 1
ATOM 5129 C CA . VAL B 1 168 ? -16.734 44.600 -12.007 1.00 14.00 136 VAL B CA 1
ATOM 5130 C C . VAL B 1 168 ? -17.541 45.232 -13.104 1.00 13.04 136 VAL B C 1
ATOM 5131 O O . VAL B 1 168 ? -18.772 45.001 -13.183 1.00 13.22 136 VAL B O 1
ATOM 5135 N N . ARG B 1 169 ? -16.867 45.980 -13.966 1.00 13.04 137 ARG B N 1
ATOM 5136 C CA . ARG B 1 169 ? -17.564 46.653 -15.086 1.00 12.98 137 ARG B CA 1
ATOM 5137 C C . ARG B 1 169 ? -18.316 45.698 -16.006 1.00 14.83 137 ARG B C 1
ATOM 5138 O O . ARG B 1 169 ? -19.427 46.006 -16.446 1.00 14.62 137 ARG B O 1
ATOM 5146 N N . LEU B 1 170 ? -17.707 44.524 -16.262 1.00 14.78 138 LEU B N 1
ATOM 5147 C CA . LEU B 1 170 ? -18.311 43.467 -17.072 1.00 14.87 138 LEU B CA 1
ATOM 5148 C C . LEU B 1 170 ? -19.417 42.648 -16.360 1.00 16.46 138 LEU B C 1
ATOM 5149 O O . LEU B 1 170 ? -20.093 41.836 -16.998 1.00 16.30 138 LEU B O 1
ATOM 5154 N N . GLY B 1 171 ? -19.523 42.814 -15.039 1.00 16.44 139 GLY B N 1
ATOM 5155 C CA . GLY B 1 171 ? -20.574 42.206 -14.241 1.00 16.75 139 GLY B CA 1
ATOM 5156 C C . GLY B 1 171 ? -20.165 40.799 -13.833 1.00 18.03 139 GLY B C 1
ATOM 5157 O O . GLY B 1 171 ? -21.032 39.976 -13.544 1.00 18.81 139 GLY B O 1
ATOM 5158 N N . VAL B 1 172 ? -18.865 40.504 -13.789 1.00 16.86 140 VAL B N 1
ATOM 5159 C CA . VAL B 1 172 ? -18.441 39.134 -13.432 1.00 17.64 140 VAL B CA 1
ATOM 5160 C C . VAL B 1 172 ? -17.874 39.090 -12.039 1.00 19.86 140 VAL B C 1
ATOM 5161 O O . VAL B 1 172 ? -17.492 38.024 -11.544 1.00 19.55 140 VAL B O 1
ATOM 5165 N N . ALA B 1 173 ? -17.822 40.250 -11.403 1.00 18.08 141 ALA B N 1
ATOM 5166 C CA . ALA B 1 173 ? -17.435 40.327 -10.003 1.00 17.22 141 ALA B CA 1
ATOM 5167 C C . ALA B 1 173 ? -18.251 41.394 -9.309 1.00 17.79 141 ALA B C 1
ATOM 5168 O O . ALA B 1 173 ? -18.656 42.384 -9.941 1.00 17.29 141 ALA B O 1
ATOM 5170 N N . THR B 1 174 ? -18.473 41.284 -8.005 1.00 18.03 142 THR B N 1
ATOM 5171 C CA . THR B 1 174 ? -19.361 42.267 -7.375 1.00 18.59 142 THR B CA 1
ATOM 5172 C C . THR B 1 174 ? -18.606 43.540 -6.925 1.00 18.35 142 THR B C 1
ATOM 5173 O O . THR B 1 174 ? -19.227 44.588 -6.710 1.00 19.17 142 THR B O 1
ATOM 5177 N N . ASP B 1 175 ? -17.287 43.420 -6.751 1.00 16.09 143 ASP B N 1
ATOM 5178 C CA . ASP B 1 175 ? -16.433 44.558 -6.333 1.00 17.81 143 ASP B CA 1
ATOM 5179 C C . ASP B 1 175 ? -14.979 44.132 -6.547 1.00 16.06 143 ASP B C 1
ATOM 5180 O O . ASP B 1 175 ? -14.719 42.949 -6.856 1.00 17.14 143 ASP B O 1
ATOM 5185 N N . PRO B 1 176 ? -14.025 45.067 -6.431 1.00 16.38 144 PRO B N 1
ATOM 5186 C CA . PRO B 1 176 ? -12.653 44.675 -6.789 1.00 16.20 144 PRO B CA 1
ATOM 5187 C C . PRO B 1 176 ? -12.064 43.622 -5.840 1.00 16.31 144 PRO B C 1
ATOM 5188 O O . PRO B 1 176 ? -11.270 42.778 -6.271 1.00 18.63 144 PRO B O 1
ATOM 5192 N N . ASP B 1 177 ? -12.490 43.632 -4.582 1.00 16.78 145 ASP B N 1
ATOM 5193 C CA . ASP B 1 177 ? -12.009 42.613 -3.605 1.00 15.91 145 ASP B CA 1
ATOM 5194 C C . ASP B 1 177 ? -12.479 41.187 -4.039 1.00 17.35 145 ASP B C 1
ATOM 5195 O O . ASP B 1 177 ? -11.706 40.216 -4.038 1.00 18.04 145 ASP B O 1
ATOM 5200 N N . ASP B 1 178 ? -13.761 41.081 -4.381 1.00 16.29 146 ASP B N 1
ATOM 5201 C CA . ASP B 1 178 ? -14.378 39.873 -4.871 1.00 18.32 146 ASP B CA 1
ATOM 5202 C C . ASP B 1 178 ? -13.756 39.362 -6.179 1.00 16.94 146 ASP B C 1
ATOM 5203 O O . ASP B 1 178 ? -13.528 38.164 -6.338 1.00 15.00 146 ASP B O 1
ATOM 5208 N N . ALA B 1 179 ? -13.440 40.264 -7.103 1.00 15.16 147 ALA B N 1
ATOM 5209 C CA . ALA B 1 179 ? -12.728 39.853 -8.310 1.00 16.03 147 ALA B CA 1
ATOM 5210 C C . ALA B 1 179 ? -11.449 39.086 -8.049 1.00 17.94 147 ALA B C 1
ATOM 5211 O O . ALA B 1 179 ? -11.219 38.041 -8.665 1.00 17.97 147 ALA B O 1
ATOM 5213 N N . ILE B 1 180 ? -10.617 39.589 -7.136 1.00 14.52 148 ILE B N 1
ATOM 5214 C CA . ILE B 1 180 ? -9.311 38.984 -6.863 1.00 15.73 148 ILE B CA 1
ATOM 5215 C C . ILE B 1 180 ? -9.521 37.738 -5.988 1.00 14.81 148 ILE B C 1
ATOM 5216 O O . ILE B 1 180 ? -8.910 36.719 -6.244 1.00 16.57 148 ILE B O 1
ATOM 5221 N N . ALA B 1 181 ? -10.388 37.848 -4.990 1.00 17.06 149 ALA B N 1
ATOM 5222 C CA . ALA B 1 181 ? -10.572 36.748 -3.993 1.00 17.25 149 ALA B CA 1
ATOM 5223 C C . ALA B 1 181 ? -11.268 35.537 -4.589 1.00 18.97 149 ALA B C 1
ATOM 5224 O O . ALA B 1 181 ? -11.018 34.378 -4.180 1.00 19.64 149 ALA B O 1
ATOM 5226 N N . ASN B 1 182 ? -12.187 35.796 -5.514 1.00 20.22 150 ASN B N 1
ATOM 5227 C CA . ASN B 1 182 ? -12.987 34.718 -6.051 1.00 20.26 150 ASN B CA 1
ATOM 5228 C C . ASN B 1 182 ? -12.703 34.331 -7.479 1.00 20.53 150 ASN B C 1
ATOM 5229 O O . ASN B 1 182 ? -13.100 33.237 -7.895 1.00 20.70 150 ASN B O 1
ATOM 5234 N N . HIS B 1 183 ? -12.042 35.208 -8.237 1.00 19.43 151 HIS B N 1
ATOM 5235 C CA . HIS B 1 183 ? -11.884 34.970 -9.676 1.00 18.25 151 HIS B CA 1
ATOM 5236 C C . HIS B 1 183 ? -10.496 35.047 -10.252 1.00 14.91 151 HIS B C 1
ATOM 5237 O O . HIS B 1 183 ? -10.326 35.284 -11.447 1.00 16.27 151 HIS B O 1
ATOM 5244 N N . LYS B 1 184 ? -9.472 34.891 -9.420 1.00 15.39 152 LYS B N 1
ATOM 5245 C CA . LYS B 1 184 ? -8.140 34.993 -9.968 1.00 15.55 152 LYS B CA 1
ATOM 5246 C C . LYS B 1 184 ? -7.875 33.861 -10.982 1.00 17.52 152 LYS B C 1
ATOM 5247 O O . LYS B 1 184 ? -8.190 32.677 -10.708 1.00 17.95 152 LYS B O 1
ATOM 5253 N N . GLY B 1 185 ? -7.340 34.211 -12.148 1.00 14.62 153 GLY B N 1
ATOM 5254 C CA . GLY B 1 185 ? -7.137 33.288 -13.291 1.00 13.87 153 GLY B CA 1
ATOM 5255 C C . GLY B 1 185 ? -8.274 33.220 -14.289 1.00 14.61 153 GLY B C 1
ATOM 5256 O O . GLY B 1 185 ? -8.134 32.564 -15.301 1.00 16.01 153 GLY B O 1
ATOM 5257 N N . LYS B 1 186 ? -9.407 33.845 -13.987 1.00 13.69 154 LYS B N 1
ATOM 5258 C CA . LYS B 1 186 ? -10.534 33.946 -14.959 1.00 15.45 154 LYS B CA 1
ATOM 5259 C C . LYS B 1 186 ? -10.233 34.942 -16.075 1.00 15.45 154 LYS B C 1
ATOM 5260 O O . LYS B 1 186 ? -9.886 36.116 -15.789 1.00 14.71 154 LYS B O 1
ATOM 5266 N N . THR B 1 187 ? -10.447 34.535 -17.326 1.00 14.79 155 THR B N 1
ATOM 5267 C CA . THR B 1 187 ? -10.243 35.437 -18.461 1.00 16.24 155 THR B CA 1
ATOM 5268 C C . THR B 1 187 ? -11.410 36.393 -18.700 1.00 15.35 155 THR B C 1
ATOM 5269 O O . THR B 1 187 ? -12.587 36.054 -18.465 1.00 15.60 155 THR B O 1
ATOM 5273 N N . ILE B 1 188 ? -11.075 37.615 -19.138 1.00 14.58 156 ILE B N 1
ATOM 5274 C CA . ILE B 1 188 ? -12.043 38.627 -19.563 1.00 13.67 156 ILE B CA 1
ATOM 5275 C C . ILE B 1 188 ? -11.331 39.491 -20.579 1.00 12.86 156 ILE B C 1
ATOM 5276 O O . ILE B 1 188 ? -10.121 39.660 -20.505 1.00 12.63 156 ILE B O 1
ATOM 5281 N N . PRO B 1 189 ? -12.071 40.068 -21.538 1.00 13.78 157 PRO B N 1
ATOM 5282 C CA . PRO B 1 189 ? -11.476 41.115 -22.318 1.00 13.63 157 PRO B CA 1
ATOM 5283 C C . PRO B 1 189 ? -11.046 42.239 -21.379 1.00 14.61 157 PRO B C 1
ATOM 5284 O O . PRO B 1 189 ? -11.716 42.473 -20.368 1.00 14.44 157 PRO B O 1
ATOM 5288 N N . VAL B 1 190 ? -9.924 42.891 -21.689 1.00 12.03 158 VAL B N 1
ATOM 5289 C CA . VAL B 1 190 ? -9.449 43.912 -20.781 1.00 14.15 158 VAL B CA 1
ATOM 5290 C C . VAL B 1 190 ? -9.825 45.291 -21.311 1.00 14.21 158 VAL B C 1
ATOM 5291 O O . VAL B 1 190 ? -9.488 46.304 -20.695 1.00 15.26 158 VAL B O 1
ATOM 5295 N N . ASP B 1 191 ? -10.587 45.321 -22.420 1.00 13.51 159 ASP B N 1
ATOM 5296 C CA . ASP B 1 191 ? -11.078 46.576 -22.943 1.00 15.43 159 ASP B CA 1
ATOM 5297 C C . ASP B 1 191 ? -12.577 46.437 -23.197 1.00 13.96 159 ASP B C 1
ATOM 5298 O O . ASP B 1 191 ? -12.995 46.118 -24.308 1.00 14.22 159 ASP B O 1
ATOM 5303 N N . PRO B 1 192 ? -13.400 46.674 -22.169 1.00 12.40 160 PRO B N 1
ATOM 5304 C CA . PRO B 1 192 ? -14.836 46.484 -22.425 1.00 12.20 160 PRO B CA 1
ATOM 5305 C C . PRO B 1 192 ? -15.411 47.434 -23.480 1.00 14.04 160 PRO B C 1
ATOM 5306 O O . PRO B 1 192 ? -16.390 47.060 -24.165 1.00 15.12 160 PRO B O 1
ATOM 5310 N N . ASP B 1 193 ? -14.845 48.626 -23.605 1.00 12.53 161 ASP B N 1
ATOM 5311 C CA . ASP B 1 193 ? -15.354 49.562 -24.631 1.00 14.04 161 ASP B CA 1
ATOM 5312 C C . ASP B 1 193 ? -15.151 48.931 -25.988 1.00 13.75 161 ASP B C 1
ATOM 5313 O O . ASP B 1 193 ? -16.104 48.865 -26.815 1.00 17.28 161 ASP B O 1
ATOM 5318 N N . GLY B 1 194 ? -13.916 48.544 -26.261 1.00 13.10 162 GLY B N 1
ATOM 5319 C CA . GLY B 1 194 ? -13.604 47.953 -27.581 1.00 12.57 162 GLY B CA 1
ATOM 5320 C C . GLY B 1 194 ? -14.240 46.579 -27.801 1.00 14.04 162 GLY B C 1
ATOM 5321 O O . GLY B 1 194 ? -14.515 46.215 -28.937 1.00 15.67 162 GLY B O 1
ATOM 5322 N N . ALA B 1 195 ? -14.477 45.828 -26.716 1.00 13.77 163 ALA B N 1
ATOM 5323 C CA . ALA B 1 195 ? -14.963 44.472 -26.864 1.00 13.42 163 ALA B CA 1
ATOM 5324 C C . ALA B 1 195 ? -16.478 44.434 -27.113 1.00 12.67 163 ALA B C 1
ATOM 5325 O O . ALA B 1 195 ? -16.951 43.669 -27.966 1.00 11.24 163 ALA B O 1
ATOM 5327 N N . VAL B 1 196 ? -17.240 45.219 -26.349 1.00 12.59 164 VAL B N 1
ATOM 5328 C CA . VAL B 1 196 ? -18.706 45.051 -26.341 1.00 12.94 164 VAL B CA 1
ATOM 5329 C C . VAL B 1 196 ? -19.532 46.333 -26.470 1.00 14.14 164 VAL B C 1
ATOM 5330 O O . VAL B 1 196 ? -20.756 46.240 -26.559 1.00 14.58 164 VAL B O 1
ATOM 5334 N N . LEU B 1 197 ? -18.901 47.521 -26.463 1.00 16.11 165 LEU B N 1
ATOM 5335 C CA . LEU B 1 197 ? -19.674 48.766 -26.500 1.00 14.68 165 LEU B CA 1
ATOM 5336 C C . LEU B 1 197 ? -19.554 49.584 -27.781 1.00 16.24 165 LEU B C 1
ATOM 5337 O O . LEU B 1 197 ? -20.497 50.287 -28.168 1.00 16.02 165 LEU B O 1
ATOM 5342 N N . ALA B 1 198 ? -18.395 49.560 -28.432 1.00 14.11 166 ALA B N 1
ATOM 5343 C CA . ALA B 1 198 ? -18.121 50.565 -29.447 1.00 14.69 166 ALA B CA 1
ATOM 5344 C C . ALA B 1 198 ? -18.996 50.434 -30.694 1.00 13.82 166 ALA B C 1
ATOM 5345 O O . ALA B 1 198 ? -19.445 49.356 -31.021 1.00 15.02 166 ALA B O 1
ATOM 5347 N N . SER B 1 199 ? -19.264 51.556 -31.372 1.00 14.92 167 SER B N 1
ATOM 5348 C CA . SER B 1 199 ? -19.920 51.488 -32.703 1.00 16.53 167 SER B CA 1
ATOM 5349 C C . SER B 1 199 ? -18.899 51.643 -33.838 1.00 16.38 167 SER B C 1
ATOM 5350 O O . SER B 1 199 ? -18.851 50.826 -34.784 1.00 15.61 167 SER B O 1
ATOM 5353 N N . ILE B 1 200 ? -18.097 52.704 -33.747 1.00 17.10 168 ILE B N 1
ATOM 5354 C CA . ILE B 1 200 ? -17.157 53.093 -34.818 1.00 14.52 168 ILE B CA 1
ATOM 5355 C C . ILE B 1 200 ? -16.143 51.974 -35.137 1.00 17.44 168 ILE B C 1
ATOM 5356 O O . ILE B 1 200 ? -15.513 51.418 -34.212 1.00 15.83 168 ILE B O 1
ATOM 5361 N N . ASN B 1 201 ? -15.998 51.646 -36.426 1.00 15.76 169 ASN B N 1
ATOM 5362 C CA . ASN B 1 201 ? -15.124 50.540 -36.844 1.00 17.64 169 ASN B CA 1
ATOM 5363 C C . ASN B 1 201 ? -15.498 49.117 -36.333 1.00 16.51 169 ASN B C 1
ATOM 5364 O O . ASN B 1 201 ? -14.739 48.148 -36.523 1.00 18.43 169 ASN B O 1
ATOM 5369 N N . CYS B 1 202 ? -16.692 48.991 -35.758 1.00 15.01 170 CYS B N 1
ATOM 5370 C CA . CYS B 1 202 ? -17.191 47.689 -35.266 1.00 14.48 170 CYS B CA 1
ATOM 5371 C C . CYS B 1 202 ? -18.487 47.252 -35.920 1.00 15.56 170 CYS B C 1
ATOM 5372 O O . CYS B 1 202 ? -19.043 46.217 -35.550 1.00 17.40 170 CYS B O 1
ATOM 5375 N N . GLY B 1 203 ? -18.947 48.020 -36.901 1.00 16.60 171 GLY B N 1
ATOM 5376 C CA . GLY B 1 203 ? -20.132 47.579 -37.691 1.00 18.39 171 GLY B CA 1
ATOM 5377 C C . GLY B 1 203 ? -21.433 48.308 -37.354 1.00 20.36 171 GLY B C 1
ATOM 5378 O O . GLY B 1 203 ? -22.478 48.000 -37.898 1.00 21.51 171 GLY B O 1
ATOM 5379 N N . PHE B 1 204 ? -21.400 49.229 -36.400 1.00 18.31 172 PHE B N 1
ATOM 5380 C CA . PHE B 1 204 ? -22.650 49.876 -35.934 1.00 17.68 172 PHE B CA 1
ATOM 5381 C C . PHE B 1 204 ? -22.624 51.358 -36.252 1.00 18.51 172 PHE B C 1
ATOM 5382 O O . PHE B 1 204 ? -21.561 51.930 -36.417 1.00 20.29 172 PHE B O 1
ATOM 5390 N N . THR B 1 205 ? -23.783 52.001 -36.304 1.00 19.06 173 THR B N 1
ATOM 5391 C CA . THR B 1 205 ? -23.796 53.365 -36.834 1.00 20.06 173 THR B CA 1
ATOM 5392 C C . THR B 1 205 ? -24.375 54.420 -35.891 1.00 21.64 173 THR B C 1
ATOM 5393 O O . THR B 1 205 ? -24.443 55.584 -36.270 1.00 21.93 173 THR B O 1
ATOM 5397 N N . LYS B 1 206 ? -24.789 54.042 -34.685 1.00 22.19 174 LYS B N 1
ATOM 5398 C CA . LYS B 1 206 ? -25.302 55.043 -33.751 1.00 23.35 174 LYS B CA 1
ATOM 5399 C C . LYS B 1 206 ? -25.142 54.631 -32.318 1.00 22.36 174 LYS B C 1
ATOM 5400 O O . LYS B 1 206 ? -25.248 53.423 -32.003 1.00 22.62 174 LYS B O 1
ATOM 5406 N N . TRP B 1 207 ? -24.884 55.602 -31.435 1.00 21.28 175 TRP B N 1
ATOM 5407 C CA . TRP B 1 207 ? -24.746 55.319 -29.987 1.00 21.74 175 TRP B CA 1
ATOM 5408 C C . TRP B 1 207 ? -26.089 54.849 -29.463 1.00 22.21 175 TRP B C 1
ATOM 5409 O O . TRP B 1 207 ? -27.122 55.399 -29.841 1.00 23.02 175 TRP B O 1
ATOM 5420 N N . GLU B 1 208 ? -26.082 53.854 -28.567 1.00 20.44 176 GLU B N 1
ATOM 5421 C CA . GLU B 1 208 ? -27.309 53.439 -27.920 1.00 21.91 176 GLU B CA 1
ATOM 5422 C C . GLU B 1 208 ? -27.001 53.101 -26.506 1.00 22.65 176 GLU B C 1
ATOM 5423 O O . GLU B 1 208 ? -25.884 52.637 -26.196 1.00 22.51 176 GLU B O 1
ATOM 5429 N N . ALA B 1 209 ? -27.960 53.364 -25.619 1.00 22.20 177 ALA B N 1
ATOM 5430 C CA . ALA B 1 209 ? -27.736 53.087 -24.197 1.00 22.16 177 ALA B CA 1
ATOM 5431 C C . ALA B 1 209 ? -27.470 51.612 -23.921 1.00 20.88 177 ALA B C 1
ATOM 5432 O O . ALA B 1 209 ? -27.894 50.718 -24.657 1.00 20.19 177 ALA B O 1
ATOM 5434 N N . GLY B 1 210 ? -26.729 51.383 -22.840 1.00 20.25 178 GLY B N 1
ATOM 5435 C CA . GLY B 1 210 ? -26.488 50.025 -22.320 1.00 20.65 178 GLY B CA 1
ATOM 5436 C C . GLY B 1 210 ? -25.053 49.926 -21.861 1.00 20.55 178 GLY B C 1
ATOM 5437 O O . GLY B 1 210 ? -24.136 50.273 -22.619 1.00 25.28 178 GLY B O 1
ATOM 5438 N N . ASP B 1 211 ? -24.844 49.412 -20.663 1.00 18.33 179 ASP B N 1
ATOM 5439 C CA . ASP B 1 211 ? -23.495 49.387 -20.100 1.00 17.22 179 ASP B CA 1
ATOM 5440 C C . ASP B 1 211 ? -22.793 48.069 -20.460 1.00 16.86 179 ASP B C 1
ATOM 5441 O O . ASP B 1 211 ? -23.379 47.229 -21.134 1.00 16.07 179 ASP B O 1
ATOM 5446 N N . ALA B 1 212 ? -21.533 47.891 -20.045 1.00 16.26 180 ALA B N 1
ATOM 5447 C CA . ALA B 1 212 ? -20.763 46.712 -20.473 1.00 14.30 180 ALA B CA 1
ATOM 5448 C C . ALA B 1 212 ? -21.355 45.408 -19.897 1.00 16.61 180 ALA B C 1
ATOM 5449 O O . ALA B 1 212 ? -21.299 44.397 -20.539 1.00 15.68 180 ALA B O 1
ATOM 5451 N N . ASN B 1 213 ? -21.844 45.447 -18.659 1.00 13.92 181 ASN B N 1
ATOM 5452 C CA . ASN B 1 213 ? -22.539 44.325 -18.022 1.00 16.48 181 ASN B CA 1
ATOM 5453 C C . ASN B 1 213 ? -23.701 43.862 -18.938 1.00 16.14 181 ASN B C 1
ATOM 5454 O O . ASN B 1 213 ? -23.827 42.684 -19.239 1.00 15.78 181 ASN B O 1
ATOM 5459 N N . GLU B 1 214 ? -24.507 44.810 -19.394 1.00 16.64 182 GLU B N 1
ATOM 5460 C CA . GLU B 1 214 ? -25.696 44.510 -20.242 1.00 16.67 182 GLU B CA 1
ATOM 5461 C C . GLU B 1 214 ? -25.314 43.916 -21.602 1.00 16.65 182 GLU B C 1
ATOM 5462 O O . GLU B 1 214 ? -26.032 43.107 -22.181 1.00 16.94 182 GLU B O 1
ATOM 5468 N N . ARG B 1 215 ? -24.155 44.316 -22.098 1.00 16.40 183 ARG B N 1
ATOM 5469 C CA . ARG B 1 215 ? -23.764 43.947 -23.428 1.00 14.03 183 ARG B CA 1
ATOM 5470 C C . ARG B 1 215 ? -22.765 42.810 -23.504 1.00 13.66 183 ARG B C 1
ATOM 5471 O O . ARG B 1 215 ? -22.325 42.442 -24.608 1.00 14.77 183 ARG B O 1
ATOM 5479 N N . TYR B 1 216 ? -22.393 42.231 -22.358 1.00 13.81 184 TYR B N 1
ATOM 5480 C CA . TYR B 1 216 ? -21.346 41.212 -22.364 1.00 16.00 184 TYR B CA 1
ATOM 5481 C C . TYR B 1 216 ? -21.921 39.815 -22.680 1.00 15.81 184 TYR B C 1
ATOM 5482 O O . TYR B 1 216 ? -21.798 38.862 -21.913 1.00 14.87 184 TYR B O 1
ATOM 5491 N N . ASN B 1 217 ? -22.567 39.718 -23.844 1.00 14.66 185 ASN B N 1
ATOM 5492 C CA . ASN B 1 217 ? -23.133 38.463 -24.337 1.00 14.86 185 ASN B CA 1
ATOM 5493 C C . ASN B 1 217 ? -23.333 38.619 -25.846 1.00 13.75 185 ASN B C 1
ATOM 5494 O O . ASN B 1 217 ? -23.397 39.736 -26.343 1.00 15.36 185 ASN B O 1
ATOM 5499 N N . GLN B 1 218 ? -23.435 37.518 -26.577 1.00 14.32 186 GLN B N 1
ATOM 5500 C CA . GLN B 1 218 ? -23.430 37.582 -28.006 1.00 12.65 186 GLN B CA 1
ATOM 5501 C C . GLN B 1 218 ? -24.614 38.380 -28.546 1.00 14.78 186 GLN B C 1
ATOM 5502 O O . GLN B 1 218 ? -24.421 39.151 -29.472 1.00 16.83 186 GLN B O 1
ATOM 5508 N N . GLU B 1 219 ? -25.807 38.149 -27.997 1.00 16.27 187 GLU B N 1
ATOM 5509 C CA . GLU B 1 219 ? -27.018 38.802 -28.560 1.00 18.40 187 GLU B CA 1
ATOM 5510 C C . GLU B 1 219 ? -26.930 40.333 -28.443 1.00 17.89 187 GLU B C 1
ATOM 5511 O O . GLU B 1 219 ? -27.347 41.060 -29.372 1.00 18.56 187 GLU B O 1
ATOM 5513 N N . LYS B 1 220 ? -26.430 40.850 -27.306 1.00 16.78 188 LYS B N 1
ATOM 5514 C CA . LYS B 1 220 ? -26.429 42.326 -27.064 1.00 16.34 188 LYS B CA 1
ATOM 5515 C C . LYS B 1 220 ? -25.073 43.058 -27.301 1.00 15.05 188 LYS B C 1
ATOM 5516 O O . LYS B 1 220 ? -25.008 44.322 -27.200 1.00 13.86 188 LYS B O 1
ATOM 5520 N N . ALA B 1 221 ? -24.028 42.304 -27.674 1.00 16.29 189 ALA B N 1
ATOM 5521 C CA . ALA B 1 221 ? -22.702 42.929 -27.826 1.00 14.57 189 ALA B CA 1
ATOM 5522 C C . ALA B 1 221 ? -22.723 43.954 -28.961 1.00 14.38 189 ALA B C 1
ATOM 5523 O O . ALA B 1 221 ? -23.312 43.700 -30.048 1.00 14.24 189 ALA B O 1
ATOM 5525 N N . LYS B 1 222 ? -22.072 45.091 -28.722 1.00 14.15 190 LYS B N 1
ATOM 5526 C CA . LYS B 1 222 ? -21.518 45.865 -29.832 1.00 14.24 190 LYS B CA 1
ATOM 5527 C C . LYS B 1 222 ? -19.985 45.666 -29.716 1.00 13.22 190 LYS B C 1
ATOM 5528 O O . LYS B 1 222 ? -19.542 44.558 -29.391 1.00 13.52 190 LYS B O 1
ATOM 5534 N N . GLY B 1 223 ? -19.194 46.700 -29.981 1.00 13.10 191 GLY B N 1
ATOM 5535 C CA . GLY B 1 223 ? -17.734 46.536 -30.017 1.00 13.34 191 GLY B CA 1
ATOM 5536 C C . GLY B 1 223 ? -17.296 45.458 -31.015 1.00 13.95 191 GLY B C 1
ATOM 5537 O O . GLY B 1 223 ? -18.013 45.041 -31.921 1.00 13.25 191 GLY B O 1
ATOM 5538 N N . LEU B 1 224 ? -16.086 45.014 -30.857 1.00 11.65 192 LEU B N 1
ATOM 5539 C CA . LEU B 1 224 ? -15.526 44.047 -31.816 1.00 13.86 192 LEU B CA 1
ATOM 5540 C C . LEU B 1 224 ? -16.205 42.665 -31.715 1.00 15.02 192 LEU B C 1
ATOM 5541 O O . LEU B 1 224 ? -16.314 41.944 -32.715 1.00 14.59 192 LEU B O 1
ATOM 5546 N N . LEU B 1 225 ? -16.671 42.299 -30.521 1.00 15.20 193 LEU B N 1
ATOM 5547 C CA . LEU B 1 225 ? -17.414 41.044 -30.378 1.00 14.21 193 LEU B CA 1
ATOM 5548 C C . LEU B 1 225 ? -18.753 41.146 -31.097 1.00 13.67 193 LEU B C 1
ATOM 5549 O O . LEU B 1 225 ? -19.168 40.194 -31.718 1.00 13.57 193 LEU B O 1
ATOM 5554 N N . GLY B 1 226 ? -19.392 42.310 -31.039 1.00 14.91 194 GLY B N 1
ATOM 5555 C CA . GLY B 1 226 ? -20.588 42.558 -31.896 1.00 13.88 194 GLY B CA 1
ATOM 5556 C C . GLY B 1 226 ? -20.244 42.503 -33.363 1.00 15.98 194 GLY B C 1
ATOM 5557 O O . GLY B 1 226 ? -21.029 41.951 -34.168 1.00 15.88 194 GLY B O 1
ATOM 5558 N N . GLY B 1 227 ? -19.100 43.088 -33.764 1.00 16.22 195 GLY B N 1
ATOM 5559 C CA . GLY B 1 227 ? -18.653 42.978 -35.160 1.00 15.37 195 GLY B CA 1
ATOM 5560 C C . GLY B 1 227 ? -18.390 41.562 -35.603 1.00 16.79 195 GLY B C 1
ATOM 5561 O O . GLY B 1 227 ? -18.732 41.165 -36.741 1.00 17.50 195 GLY B O 1
ATOM 5562 N N . PHE B 1 228 ? -17.762 40.764 -34.730 1.00 16.42 196 PHE B N 1
ATOM 5563 C CA . PHE B 1 228 ? -17.650 39.333 -34.989 1.00 16.58 196 PHE B CA 1
ATOM 5564 C C . PHE B 1 228 ? -19.056 38.734 -35.254 1.00 18.52 196 PHE B C 1
ATOM 5565 O O . PHE B 1 228 ? -19.212 37.901 -36.155 1.00 16.67 196 PHE B O 1
ATOM 5573 N N . ARG B 1 229 ? -20.067 39.164 -34.484 1.00 16.42 197 ARG B N 1
ATOM 5574 C CA . ARG B 1 229 ? -21.395 38.588 -34.622 1.00 16.83 197 ARG B CA 1
ATOM 5575 C C . ARG B 1 229 ? -21.986 38.973 -35.967 1.00 14.09 197 ARG B C 1
ATOM 5576 O O . ARG B 1 229 ? -22.588 38.134 -36.626 1.00 16.20 197 ARG B O 1
ATOM 5584 N N . LEU B 1 230 ? -21.733 40.198 -36.411 1.00 16.39 198 LEU B N 1
ATOM 5585 C CA . LEU B 1 230 ? -22.205 40.623 -37.729 1.00 16.01 198 LEU B CA 1
ATOM 5586 C C . LEU B 1 230 ? -21.549 39.765 -38.844 1.00 19.89 198 LEU B C 1
ATOM 5587 O O . LEU B 1 230 ? -22.249 39.325 -39.770 1.00 18.80 198 LEU B O 1
ATOM 5592 N N . LEU B 1 231 ? -20.240 39.472 -38.743 1.00 18.30 199 LEU B N 1
ATOM 5593 C CA . LEU B 1 231 ? -19.647 38.573 -39.736 1.00 18.07 199 LEU B CA 1
ATOM 5594 C C . LEU B 1 231 ? -20.206 37.159 -39.642 1.00 17.17 199 LEU B C 1
ATOM 5595 O O . LEU B 1 231 ? -20.372 36.484 -40.668 1.00 19.05 199 LEU B O 1
ATOM 5600 N N . HIS B 1 232 ? -20.431 36.695 -38.415 1.00 18.28 200 HIS B N 1
ATOM 5601 C CA . HIS B 1 232 ? -20.982 35.365 -38.144 1.00 18.93 200 HIS B CA 1
ATOM 5602 C C . HIS B 1 232 ? -22.352 35.193 -38.798 1.00 21.11 200 HIS B C 1
ATOM 5603 O O . HIS B 1 232 ? -22.662 34.142 -39.378 1.00 20.97 200 HIS B O 1
ATOM 5610 N N . GLU B 1 233 ? -23.180 36.211 -38.662 1.00 20.19 201 GLU B N 1
ATOM 5611 C CA . GLU B 1 233 ? -24.520 36.186 -39.259 1.00 24.32 201 GLU B CA 1
ATOM 5612 C C . GLU B 1 233 ? -24.450 36.188 -40.785 1.00 26.02 201 GLU B C 1
ATOM 5613 O O . GLU B 1 233 ? -25.330 35.614 -41.447 1.00 27.52 201 GLU B O 1
ATOM 5619 N N . ALA B 1 234 ? -23.429 36.834 -41.344 1.00 25.71 202 ALA B N 1
ATOM 5620 C CA . ALA B 1 234 ? -23.279 36.877 -42.794 1.00 26.55 202 ALA B CA 1
ATOM 5621 C C . ALA B 1 234 ? -22.637 35.584 -43.369 1.00 27.97 202 ALA B C 1
ATOM 5622 O O . ALA B 1 234 ? -22.715 35.333 -44.583 1.00 27.66 202 ALA B O 1
ATOM 5624 N N . ASP B 1 235 ? -21.992 34.779 -42.524 1.00 24.42 203 ASP B N 1
ATOM 5625 C CA . ASP B 1 235 ? -21.096 33.718 -43.050 1.00 24.02 203 ASP B CA 1
ATOM 5626 C C . ASP B 1 235 ? -20.976 32.615 -42.059 1.00 25.06 203 ASP B C 1
ATOM 5627 O O . ASP B 1 235 ? -20.165 32.695 -41.099 1.00 21.28 203 ASP B O 1
ATOM 5632 N N . LYS B 1 236 ? -21.774 31.569 -42.264 1.00 23.06 204 LYS B N 1
ATOM 5633 C CA . LYS B 1 236 ? -21.814 30.512 -41.267 1.00 24.94 204 LYS B CA 1
ATOM 5634 C C . LYS B 1 236 ? -20.539 29.675 -41.165 1.00 24.15 204 LYS B C 1
ATOM 5635 O O . LYS B 1 236 ? -20.373 28.961 -40.161 1.00 22.94 204 LYS B O 1
ATOM 5638 N N . GLU B 1 237 ? -19.655 29.756 -42.165 1.00 21.23 205 GLU B N 1
ATOM 5639 C CA . GLU B 1 237 ? -18.420 28.955 -42.150 1.00 24.84 205 GLU B CA 1
ATOM 5640 C C . GLU B 1 237 ? -17.263 29.675 -41.430 1.00 21.81 205 GLU B C 1
ATOM 5641 O O . GLU B 1 237 ? -16.227 29.074 -41.197 1.00 23.66 205 GLU B O 1
ATOM 5647 N N . LEU B 1 238 ? -17.455 30.947 -41.079 1.00 21.30 206 LEU B N 1
ATOM 5648 C CA . LEU B 1 238 ? -16.415 31.686 -40.355 1.00 19.97 206 LEU B CA 1
ATOM 5649 C C . LEU B 1 238 ? -16.261 31.178 -38.910 1.00 19.26 206 LEU B C 1
ATOM 5650 O O . LEU B 1 238 ? -17.239 31.038 -38.177 1.00 18.29 206 LEU B O 1
ATOM 5655 N N . GLU B 1 239 ? -15.026 30.922 -38.471 1.00 18.83 207 GLU B N 1
ATOM 5656 C CA . GLU B 1 239 ? -14.770 30.481 -37.105 1.00 18.03 207 GLU B CA 1
ATOM 5657 C C . GLU B 1 239 ? -14.232 31.639 -36.264 1.00 16.28 207 GLU B C 1
ATOM 5658 O O . GLU B 1 239 ? -13.633 32.569 -36.808 1.00 16.67 207 GLU B O 1
ATOM 5664 N N . PHE B 1 240 ? -14.394 31.501 -34.951 1.00 17.14 208 PHE B N 1
ATOM 5665 C CA . PHE B 1 240 ? -13.985 32.503 -33.969 1.00 15.31 208 PHE B CA 1
ATOM 5666 C C . PHE B 1 240 ? -13.268 31.874 -32.832 1.00 14.12 208 PHE B C 1
ATOM 5667 O O . PHE B 1 240 ? -13.688 30.853 -32.291 1.00 15.69 208 PHE B O 1
ATOM 5675 N N . SER B 1 241 ? -12.163 32.497 -32.484 1.00 13.82 209 SER B N 1
ATOM 5676 C CA . SER B 1 241 ? -11.333 31.998 -31.410 1.00 13.04 209 SER B CA 1
ATOM 5677 C C . SER B 1 241 ? -11.038 33.133 -30.447 1.00 13.71 209 SER B C 1
ATOM 5678 O O . SER B 1 241 ? -10.960 34.284 -30.861 1.00 15.08 209 SER B O 1
ATOM 5681 N N . LEU B 1 242 ? -10.892 32.811 -29.168 1.00 10.82 210 LEU B N 1
ATOM 5682 C CA . LEU B 1 242 ? -10.424 33.815 -28.233 1.00 13.29 210 LEU B CA 1
ATOM 5683 C C . LEU B 1 242 ? -8.947 33.552 -27.975 1.00 12.78 210 LEU B C 1
ATOM 5684 O O . LEU B 1 242 ? -8.605 32.412 -27.520 1.00 15.86 210 LEU B O 1
ATOM 5689 N N . SER B 1 243 ? -8.080 34.542 -28.217 1.00 12.60 211 SER B N 1
ATOM 5690 C CA . SER B 1 243 ? -6.698 34.405 -27.666 1.00 11.96 211 SER B CA 1
ATOM 5691 C C . SER B 1 243 ? -6.582 35.036 -26.276 1.00 14.08 211 SER B C 1
ATOM 5692 O O . SER B 1 243 ? -6.900 36.216 -26.090 1.00 14.44 211 SER B O 1
ATOM 5695 N N . ILE B 1 244 ? -6.046 34.289 -25.316 1.00 13.63 212 ILE B N 1
ATOM 5696 C CA . ILE B 1 244 ? -5.834 34.757 -23.970 1.00 13.38 212 ILE B CA 1
ATOM 5697 C C . ILE B 1 244 ? -4.319 34.909 -23.830 1.00 15.26 212 ILE B C 1
ATOM 5698 O O . ILE B 1 244 ? -3.573 33.972 -24.159 1.00 15.57 212 ILE B O 1
ATOM 5703 N N . GLY B 1 245 ? -3.868 36.085 -23.366 1.00 12.46 213 GLY B N 1
ATOM 5704 C CA . GLY B 1 245 ? -2.439 36.297 -23.047 1.00 13.17 213 GLY B CA 1
ATOM 5705 C C . GLY B 1 245 ? -1.885 37.272 -24.079 1.00 13.20 213 GLY B C 1
ATOM 5706 O O . GLY B 1 245 ? -2.221 38.468 -24.090 1.00 13.43 213 GLY B O 1
ATOM 5707 N N . GLY B 1 246 ? -0.963 36.789 -24.897 1.00 12.37 214 GLY B N 1
ATOM 5708 C CA . GLY B 1 246 ? -0.098 37.669 -25.652 1.00 12.94 214 GLY B CA 1
ATOM 5709 C C . GLY B 1 246 ? 1.120 38.133 -24.852 1.00 12.15 214 GLY B C 1
ATOM 5710 O O . GLY B 1 246 ? 1.263 37.813 -23.672 1.00 14.24 214 GLY B O 1
ATOM 5711 N N . TRP B 1 247 ? 1.937 38.970 -25.491 1.00 14.12 215 TRP B N 1
ATOM 5712 C CA . TRP B 1 247 ? 3.238 39.326 -24.926 1.00 13.48 215 TRP B CA 1
ATOM 5713 C C . TRP B 1 247 ? 3.119 40.103 -23.615 1.00 15.31 215 TRP B C 1
ATOM 5714 O O . TRP B 1 247 ? 3.859 39.845 -22.675 1.00 16.02 215 TRP B O 1
ATOM 5725 N N . SER B 1 248 ? 2.111 40.998 -23.513 1.00 15.85 216 SER B N 1
ATOM 5726 C CA . SER B 1 248 ? 1.994 41.839 -22.301 1.00 15.92 216 SER B CA 1
ATOM 5727 C C . SER B 1 248 ? 1.181 41.237 -21.193 1.00 14.80 216 SER B C 1
ATOM 5728 O O . SER B 1 248 ? 1.139 41.768 -20.074 1.00 15.33 216 SER B O 1
ATOM 5731 N N . MET B 1 249 ? 0.514 40.127 -21.502 1.00 16.12 217 MET B N 1
ATOM 5732 C CA . MET B 1 249 ? -0.449 39.557 -20.565 1.00 13.06 217 MET B CA 1
ATOM 5733 C C . MET B 1 249 ? -0.158 38.067 -20.337 1.00 15.86 217 MET B C 1
ATOM 5734 O O . MET B 1 249 ? -1.099 37.247 -20.270 1.00 13.65 217 MET B O 1
ATOM 5739 N N . SER B 1 250 ? 1.141 37.755 -20.155 1.00 14.51 218 SER B N 1
ATOM 5740 C CA . SER B 1 250 ? 1.552 36.358 -19.916 1.00 14.48 218 SER B CA 1
ATOM 5741 C C . SER B 1 250 ? 2.129 36.205 -18.526 1.00 15.16 218 SER B C 1
ATOM 5742 O O . SER B 1 250 ? 2.541 35.087 -18.142 1.00 15.34 218 SER B O 1
ATOM 5745 N N . GLY B 1 251 ? 2.047 37.276 -17.735 1.00 14.50 219 GLY B N 1
ATOM 5746 C CA . GLY B 1 251 ? 2.705 37.307 -16.437 1.00 14.40 219 GLY B CA 1
ATOM 5747 C C . GLY B 1 251 ? 2.034 36.439 -15.381 1.00 15.70 219 GLY B C 1
ATOM 5748 O O . GLY B 1 251 ? 2.623 36.215 -14.317 1.00 15.57 219 GLY B O 1
ATOM 5749 N N . LEU B 1 252 ? 0.779 36.025 -15.594 1.00 13.49 220 LEU B N 1
ATOM 5750 C CA . LEU B 1 252 ? 0.060 35.263 -14.566 1.00 15.30 220 LEU B CA 1
ATOM 5751 C C . LEU B 1 252 ? 0.020 33.725 -14.860 1.00 14.63 220 LEU B C 1
ATOM 5752 O O . LEU B 1 252 ? -0.366 32.956 -13.953 1.00 14.82 220 LEU B O 1
ATOM 5757 N N . PHE B 1 253 ? 0.433 33.306 -16.054 1.00 13.19 221 PHE B N 1
ATOM 5758 C CA . PHE B 1 253 ? 0.199 31.919 -16.512 1.00 14.67 221 PHE B CA 1
ATOM 5759 C C . PHE B 1 253 ? 0.907 30.902 -15.623 1.00 17.77 221 PHE B C 1
ATOM 5760 O O . PHE B 1 253 ? 0.333 29.874 -15.219 1.00 17.39 221 PHE B O 1
ATOM 5768 N N . SER B 1 254 ? 2.176 31.192 -15.328 1.00 18.05 222 SER B N 1
ATOM 5769 C CA . SER B 1 254 ? 2.965 30.252 -14.493 1.00 17.35 222 SER B CA 1
ATOM 5770 C C . SER B 1 254 ? 2.331 29.992 -13.130 1.00 19.01 222 SER B C 1
ATOM 5771 O O . SER B 1 254 ? 2.220 28.813 -12.674 1.00 17.38 222 SER B O 1
ATOM 5774 N N . GLU B 1 255 ? 1.874 31.059 -12.473 1.00 18.03 223 GLU B N 1
ATOM 5775 C CA . GLU B 1 255 ? 1.275 30.954 -11.172 1.00 18.48 223 GLU B CA 1
ATOM 5776 C C . GLU B 1 255 ? -0.035 30.185 -11.295 1.00 17.46 223 GLU B C 1
ATOM 5777 O O . GLU B 1 255 ? -0.345 29.351 -10.440 1.00 18.22 223 GLU B O 1
ATOM 5783 N N . ILE B 1 256 ? -0.799 30.423 -12.372 1.00 17.08 224 ILE B N 1
ATOM 5784 C CA . ILE B 1 256 ? -2.090 29.734 -12.492 1.00 16.31 224 ILE B CA 1
ATOM 5785 C C . ILE B 1 256 ? -1.862 28.237 -12.722 1.00 18.03 224 ILE B C 1
ATOM 5786 O O . ILE B 1 256 ? -2.534 27.409 -12.081 1.00 18.61 224 ILE B O 1
ATOM 5791 N N . ALA B 1 257 ? -0.979 27.908 -13.666 1.00 16.69 225 ALA B N 1
ATOM 5792 C CA . ALA B 1 257 ? -0.902 26.504 -14.146 1.00 18.75 225 ALA B CA 1
ATOM 5793 C C . ALA B 1 257 ? -0.429 25.588 -13.014 1.00 21.94 225 ALA B C 1
ATOM 5794 O O . ALA B 1 257 ? -0.722 24.393 -13.048 1.00 18.92 225 ALA B O 1
ATOM 5796 N N . LYS B 1 258 ? 0.278 26.152 -12.031 1.00 23.01 226 LYS B N 1
ATOM 5797 C CA . LYS B 1 258 ? 0.798 25.374 -10.892 1.00 24.87 226 LYS B CA 1
ATOM 5798 C C . LYS B 1 258 ? -0.275 24.973 -9.887 1.00 26.04 226 LYS B C 1
ATOM 5799 O O . LYS B 1 258 ? -0.077 23.998 -9.138 1.00 27.02 226 LYS B O 1
ATOM 5805 N N . ASP B 1 259 ? -1.398 25.703 -9.852 1.00 24.21 227 ASP B N 1
ATOM 5806 C CA . ASP B 1 259 ? -2.263 25.632 -8.721 1.00 23.35 227 ASP B CA 1
ATOM 5807 C C . ASP B 1 259 ? -3.627 25.080 -9.098 1.00 24.08 227 ASP B C 1
ATOM 5808 O O . ASP B 1 259 ? -4.283 25.579 -10.025 1.00 24.08 227 ASP B O 1
ATOM 5813 N N . GLU B 1 260 ? -4.077 24.057 -8.378 1.00 21.88 228 GLU B N 1
ATOM 5814 C CA . GLU B 1 260 ? -5.354 23.421 -8.704 1.00 22.61 228 GLU B CA 1
ATOM 5815 C C . GLU B 1 260 ? -6.569 24.390 -8.717 1.00 21.82 228 GLU B C 1
ATOM 5816 O O . GLU B 1 260 ? -7.444 24.334 -9.625 1.00 22.64 228 GLU B O 1
ATOM 5822 N N . ILE B 1 261 ? -6.609 25.286 -7.726 1.00 22.10 229 ILE B N 1
ATOM 5823 C CA A ILE B 1 261 ? -7.717 26.238 -7.598 0.50 21.98 229 ILE B CA 1
ATOM 5824 C CA B ILE B 1 261 ? -7.704 26.238 -7.591 0.50 21.40 229 ILE B CA 1
ATOM 5825 C C . ILE B 1 261 ? -7.678 27.240 -8.734 1.00 20.86 229 ILE B C 1
ATOM 5826 O O . ILE B 1 261 ? -8.723 27.473 -9.390 1.00 20.76 229 ILE B O 1
ATOM 5835 N N . LEU B 1 262 ? -6.502 27.807 -8.997 1.00 18.08 230 LEU B N 1
ATOM 5836 C CA . LEU B 1 262 ? -6.386 28.783 -10.123 1.00 18.30 230 LEU B CA 1
ATOM 5837 C C . LEU B 1 262 ? -6.708 28.145 -11.472 1.00 16.99 230 LEU B C 1
ATOM 5838 O O . LEU B 1 262 ? -7.381 28.743 -12.305 1.00 18.28 230 LEU B O 1
ATOM 5843 N N . ARG B 1 263 ? -6.273 26.896 -11.677 1.00 17.69 231 ARG B N 1
ATOM 5844 C CA . ARG B 1 263 ? -6.632 26.186 -12.917 1.00 17.63 231 ARG B CA 1
ATOM 5845 C C . ARG B 1 263 ? -8.161 26.049 -13.003 1.00 17.50 231 ARG B C 1
ATOM 5846 O O . ARG B 1 263 ? -8.766 26.198 -14.080 1.00 16.83 231 ARG B O 1
ATOM 5854 N N . THR B 1 264 ? -8.776 25.712 -11.880 1.00 17.30 232 THR B N 1
ATOM 5855 C CA . THR B 1 264 ? -10.231 25.511 -11.890 1.00 19.66 232 THR B CA 1
ATOM 5856 C C . THR B 1 264 ? -10.931 26.830 -12.258 1.00 18.16 232 THR B C 1
ATOM 5857 O O . THR B 1 264 ? -11.892 26.849 -13.066 1.00 18.95 232 THR B O 1
ATOM 5861 N N . ASN B 1 265 ? -10.452 27.917 -11.666 1.00 17.53 233 ASN B N 1
ATOM 5862 C CA . ASN B 1 265 ? -10.939 29.280 -12.052 1.00 18.17 233 ASN B CA 1
ATOM 5863 C C . ASN B 1 265 ? -10.735 29.558 -13.523 1.00 17.51 233 ASN B C 1
ATOM 5864 O O . ASN B 1 265 ? -11.619 30.102 -14.203 1.00 18.32 233 ASN B O 1
ATOM 5869 N N . PHE B 1 266 ? -9.589 29.156 -14.055 1.00 17.52 234 PHE B N 1
ATOM 5870 C CA . PHE B 1 266 ? -9.319 29.425 -15.475 1.00 16.16 234 PHE B CA 1
ATOM 5871 C C . PHE B 1 266 ? -10.301 28.657 -16.371 1.00 17.71 234 PHE B C 1
ATOM 5872 O O . PHE B 1 266 ? -10.812 29.188 -17.373 1.00 15.72 234 PHE B O 1
ATOM 5880 N N . VAL B 1 267 ? -10.573 27.395 -15.989 1.00 17.08 235 VAL B N 1
ATOM 5881 C CA . VAL B 1 267 ? -11.493 26.572 -16.728 1.00 17.96 235 VAL B CA 1
ATOM 5882 C C . VAL B 1 267 ? -12.893 27.180 -16.667 1.00 18.37 235 VAL B C 1
ATOM 5883 O O . VAL B 1 267 ? -13.570 27.278 -17.691 1.00 18.49 235 VAL B O 1
ATOM 5887 N N . GLU B 1 268 ? -13.308 27.619 -15.481 1.00 18.69 236 GLU B N 1
ATOM 5888 C CA . GLU B 1 268 ? -14.612 28.310 -15.315 1.00 18.84 236 GLU B CA 1
ATOM 5889 C C . GLU B 1 268 ? -14.677 29.559 -16.222 1.00 17.46 236 GLU B C 1
ATOM 5890 O O . GLU B 1 268 ? -15.702 29.846 -16.870 1.00 17.49 236 GLU B O 1
ATOM 5896 N N . GLY B 1 269 ? -13.559 30.275 -16.286 1.00 15.26 237 GLY B N 1
ATOM 5897 C CA . GLY B 1 269 ? -13.409 31.425 -17.205 1.00 16.21 237 GLY B CA 1
ATOM 5898 C C . GLY B 1 269 ? -13.686 31.075 -18.647 1.00 16.70 237 GLY B C 1
ATOM 5899 O O . GLY B 1 269 ? -14.397 31.814 -19.365 1.00 14.66 237 GLY B O 1
ATOM 5900 N N . ILE B 1 270 ? -13.153 29.933 -19.102 1.00 13.91 238 ILE B N 1
ATOM 5901 C CA . ILE B 1 270 ? -13.423 29.505 -20.467 1.00 13.93 238 ILE B CA 1
ATOM 5902 C C . ILE B 1 270 ? -14.903 29.138 -20.561 1.00 15.71 238 ILE B C 1
ATOM 5903 O O . ILE B 1 270 ? -15.589 29.528 -21.519 1.00 14.49 238 ILE B O 1
ATOM 5908 N N . LYS B 1 271 ? -15.411 28.364 -19.593 1.00 16.38 239 LYS B N 1
ATOM 5909 C CA . LYS B 1 271 ? -16.842 27.988 -19.672 1.00 19.15 239 LYS B CA 1
ATOM 5910 C C . LYS B 1 271 ? -17.770 29.205 -19.777 1.00 18.39 239 LYS B C 1
ATOM 5911 O O . LYS B 1 271 ? -18.680 29.263 -20.627 1.00 16.36 239 LYS B O 1
ATOM 5914 N N . ASP B 1 272 ? -17.522 30.198 -18.928 1.00 17.60 240 ASP B N 1
ATOM 5915 C CA . ASP B 1 272 ? -18.364 31.409 -18.936 1.00 18.54 240 ASP B CA 1
ATOM 5916 C C . ASP B 1 272 ? -18.315 32.131 -20.272 1.00 17.62 240 ASP B C 1
ATOM 5917 O O . ASP B 1 272 ? -19.365 32.480 -20.848 1.00 15.28 240 ASP B O 1
ATOM 5922 N N . PHE B 1 273 ? -17.107 32.334 -20.800 1.00 16.53 241 PHE B N 1
ATOM 5923 C CA . PHE B 1 273 ? -16.973 33.139 -22.045 1.00 15.43 241 PHE B CA 1
ATOM 5924 C C . PHE B 1 273 ? -17.662 32.389 -23.187 1.00 14.76 241 PHE B C 1
ATOM 5925 O O . PHE B 1 273 ? -18.394 32.997 -24.018 1.00 13.46 241 PHE B O 1
ATOM 5933 N N . PHE B 1 274 ? -17.479 31.056 -23.217 1.00 14.13 242 PHE B N 1
ATOM 5934 C CA . PHE B 1 274 ? -18.064 30.223 -24.287 1.00 13.88 242 PHE B CA 1
ATOM 5935 C C . PHE B 1 274 ? -19.589 30.083 -24.210 1.00 16.23 242 PHE B C 1
ATOM 5936 O O . PHE B 1 274 ? -20.257 29.904 -25.238 1.00 17.22 242 PHE B O 1
ATOM 5944 N N . GLN B 1 275 ? -20.109 30.197 -23.004 1.00 16.84 243 GLN B N 1
ATOM 5945 C CA A GLN B 1 275 ? -21.560 30.267 -22.762 0.50 16.85 243 GLN B CA 1
ATOM 5946 C CA B GLN B 1 275 ? -21.549 30.250 -22.809 0.50 17.67 243 GLN B CA 1
ATOM 5947 C C . GLN B 1 275 ? -22.109 31.615 -23.221 1.00 17.92 243 GLN B C 1
ATOM 5948 O O . GLN B 1 275 ? -23.185 31.685 -23.871 1.00 16.40 243 GLN B O 1
ATOM 5959 N N . ARG B 1 276 ? -21.382 32.692 -22.874 1.00 15.81 244 ARG B N 1
ATOM 5960 C CA . ARG B 1 276 ? -21.790 34.078 -23.279 1.00 15.26 244 ARG B CA 1
ATOM 5961 C C . ARG B 1 276 ? -21.746 34.293 -24.785 1.00 16.59 244 ARG B C 1
ATOM 5962 O O . ARG B 1 276 ? -22.586 35.059 -25.350 1.00 14.49 244 ARG B O 1
ATOM 5970 N N . PHE B 1 277 ? -20.772 33.641 -25.439 1.00 15.85 245 PHE B N 1
ATOM 5971 C CA . PHE B 1 277 ? -20.551 33.822 -26.855 1.00 15.80 245 PHE B CA 1
ATOM 5972 C C . PHE B 1 277 ? -20.521 32.496 -27.579 1.00 16.27 245 PHE B C 1
ATOM 5973 O O . PHE B 1 277 ? -19.455 31.990 -27.955 1.00 15.05 245 PHE B O 1
ATOM 5981 N N . PRO B 1 278 ? -21.719 31.939 -27.833 1.00 18.12 246 PRO B N 1
ATOM 5982 C CA . PRO B 1 278 ? -21.804 30.572 -28.444 1.00 18.61 246 PRO B CA 1
ATOM 5983 C C . PRO B 1 278 ? -21.161 30.429 -29.833 1.00 17.92 246 PRO B C 1
ATOM 5984 O O . PRO B 1 278 ? -20.760 29.325 -30.181 1.00 17.90 246 PRO B O 1
ATOM 5988 N N . MET B 1 279 ? -21.064 31.511 -30.627 1.00 16.88 247 MET B N 1
ATOM 5989 C CA . MET B 1 279 ? -20.366 31.445 -31.894 1.00 15.01 247 MET B CA 1
ATOM 5990 C C . MET B 1 279 ? -18.869 31.119 -31.786 1.00 16.95 247 MET B C 1
ATOM 5991 O O . MET B 1 279 ? -18.285 30.746 -32.786 1.00 18.67 247 MET B O 1
ATOM 5996 N N . PHE B 1 280 ? -18.268 31.218 -30.605 1.00 15.28 248 PHE B N 1
ATOM 5997 C CA . PHE B 1 280 ? -16.834 30.892 -30.489 1.00 15.52 248 PHE B CA 1
ATOM 5998 C C . PHE B 1 280 ? -16.644 29.366 -30.471 1.00 15.80 248 PHE B C 1
ATOM 5999 O O . PHE B 1 280 ? -17.475 28.658 -29.906 1.00 15.32 248 PHE B O 1
ATOM 6007 N N . SER B 1 281 ? -15.581 28.875 -31.113 1.00 15.01 249 SER B N 1
ATOM 6008 C CA . SER B 1 281 ? -15.349 27.429 -31.153 1.00 15.67 249 SER B CA 1
ATOM 6009 C C . SER B 1 281 ? -13.903 27.049 -30.892 1.00 18.26 249 SER B C 1
ATOM 6010 O O . SER B 1 281 ? -13.575 25.846 -30.899 1.00 17.09 249 SER B O 1
ATOM 6013 N N . HIS B 1 282 ? -13.033 28.053 -30.726 1.00 16.54 250 HIS B N 1
ATOM 6014 C CA . HIS B 1 282 ? -11.589 27.749 -30.612 1.00 14.76 250 HIS B CA 1
ATOM 6015 C C . HIS B 1 282 ? -11.016 28.609 -29.550 1.00 14.79 250 HIS B C 1
ATOM 6016 O O . HIS B 1 282 ? -11.567 29.672 -29.228 1.00 14.30 250 HIS B O 1
ATOM 6023 N N . LEU B 1 283 ? -9.886 28.169 -29.029 1.00 12.58 251 LEU B N 1
ATOM 6024 C CA . LEU B 1 283 ? -9.237 28.908 -28.006 1.00 13.80 251 LEU B CA 1
ATOM 6025 C C . LEU B 1 283 ? -7.752 28.930 -28.382 1.00 15.58 251 LEU B C 1
ATOM 6026 O O . LEU B 1 283 ? -7.182 27.878 -28.783 1.00 14.87 251 LEU B O 1
ATOM 6031 N N . ASP B 1 284 ? -7.134 30.101 -28.274 1.00 15.48 252 ASP B N 1
ATOM 6032 C CA . ASP B 1 284 ? -5.651 30.200 -28.428 1.00 16.37 252 ASP B CA 1
ATOM 6033 C C . ASP B 1 284 ? -5.084 30.665 -27.104 1.00 17.35 252 ASP B C 1
ATOM 6034 O O . ASP B 1 284 ? -5.305 31.809 -26.713 1.00 16.22 252 ASP B O 1
ATOM 6039 N N . ILE B 1 285 ? -4.344 29.825 -26.410 1.00 16.75 253 ILE B N 1
ATOM 6040 C CA . ILE B 1 285 ? -3.804 30.258 -25.146 1.00 16.35 253 ILE B CA 1
ATOM 6041 C C . ILE B 1 285 ? -2.383 30.684 -25.416 1.00 16.50 253 ILE B C 1
ATOM 6042 O O . ILE B 1 285 ? -1.464 29.846 -25.489 1.00 13.69 253 ILE B O 1
ATOM 6047 N N . ASP B 1 286 ? -2.212 31.997 -25.640 1.00 14.18 254 ASP B N 1
ATOM 6048 C CA . ASP B 1 286 ? -0.942 32.486 -26.129 1.00 15.92 254 ASP B CA 1
ATOM 6049 C C . ASP B 1 286 ? -0.057 32.896 -24.980 1.00 15.77 254 ASP B C 1
ATOM 6050 O O . ASP B 1 286 ? 0.248 34.083 -24.752 1.00 15.81 254 ASP B O 1
ATOM 6055 N N . TRP B 1 287 ? 0.302 31.891 -24.189 1.00 13.39 255 TRP B N 1
ATOM 6056 C CA . TRP B 1 287 ? 1.266 32.049 -23.120 1.00 13.99 255 TRP B CA 1
ATOM 6057 C C . TRP B 1 287 ? 2.670 32.225 -23.725 1.00 14.59 255 TRP B C 1
ATOM 6058 O O . TRP B 1 287 ? 3.205 31.312 -24.402 1.00 14.67 255 TRP B O 1
ATOM 6069 N N . GLU B 1 288 ? 3.250 33.419 -23.515 1.00 13.19 256 GLU B N 1
ATOM 6070 C CA . GLU B 1 288 ? 4.533 33.719 -24.172 1.00 14.49 256 GLU B CA 1
ATOM 6071 C C . GLU B 1 288 ? 5.567 33.945 -23.094 1.00 16.16 256 GLU B C 1
ATOM 6072 O O . GLU B 1 288 ? 5.709 35.081 -22.635 1.00 13.76 256 GLU B O 1
ATOM 6078 N N . TYR B 1 289 ? 6.283 32.901 -22.642 1.00 16.85 257 TYR B N 1
ATOM 6079 C CA . TYR B 1 289 ? 6.213 31.498 -23.128 1.00 17.78 257 TYR B CA 1
ATOM 6080 C C . TYR B 1 289 ? 6.447 30.632 -21.924 1.00 17.41 257 TYR B C 1
ATOM 6081 O O . TYR B 1 289 ? 7.173 31.028 -21.014 1.00 19.31 257 TYR B O 1
ATOM 6090 N N . PRO B 1 290 ? 5.864 29.415 -21.906 1.00 18.50 258 PRO B N 1
ATOM 6091 C CA . PRO B 1 290 ? 6.194 28.516 -20.776 1.00 18.41 258 PRO B CA 1
ATOM 6092 C C . PRO B 1 290 ? 7.701 28.259 -20.705 1.00 16.98 258 PRO B C 1
ATOM 6093 O O . PRO B 1 290 ? 8.335 27.959 -21.731 1.00 18.14 258 PRO B O 1
ATOM 6097 N N . GLY B 1 291 ? 8.278 28.435 -19.525 1.00 16.10 259 GLY B N 1
ATOM 6098 C CA . GLY B 1 291 ? 9.654 27.986 -19.292 1.00 20.50 259 GLY B CA 1
ATOM 6099 C C . GLY B 1 291 ? 10.723 29.011 -19.660 1.00 21.77 259 GLY B C 1
ATOM 6100 O O . GLY B 1 291 ? 11.917 28.743 -19.552 1.00 19.88 259 GLY B O 1
ATOM 6101 N N . SER B 1 292 ? 10.313 30.193 -20.102 1.00 18.31 260 SER B N 1
ATOM 6102 C CA . SER B 1 292 ? 11.304 31.236 -20.348 1.00 18.48 260 SER B CA 1
ATOM 6103 C C . SER B 1 292 ? 10.784 32.614 -19.940 1.00 19.71 260 SER B C 1
ATOM 6104 O O . SER B 1 292 ? 9.659 32.747 -19.427 1.00 17.90 260 SER B O 1
ATOM 6107 N N . ILE B 1 293 ? 11.610 33.637 -20.141 1.00 18.85 261 ILE B N 1
ATOM 6108 C CA . ILE B 1 293 ? 11.293 34.933 -19.539 1.00 20.42 261 ILE B CA 1
ATOM 6109 C C . ILE B 1 293 ? 10.202 35.771 -20.246 1.00 16.33 261 ILE B C 1
ATOM 6110 O O . ILE B 1 293 ? 9.525 36.530 -19.600 1.00 17.69 261 ILE B O 1
ATOM 6115 N N . GLY B 1 294 ? 10.041 35.613 -21.548 1.00 16.07 262 GLY B N 1
ATOM 6116 C CA . GLY B 1 294 ? 9.112 36.429 -22.324 1.00 18.50 262 GLY B CA 1
ATOM 6117 C C . GLY B 1 294 ? 9.324 37.903 -22.025 1.00 19.41 262 GLY B C 1
ATOM 6118 O O . GLY B 1 294 ? 10.468 38.398 -22.036 1.00 19.34 262 GLY B O 1
ATOM 6119 N N . ALA B 1 295 ? 8.246 38.587 -21.672 1.00 18.15 263 ALA B N 1
ATOM 6120 C CA . ALA B 1 295 ? 8.271 40.046 -21.468 1.00 19.43 263 ALA B CA 1
ATOM 6121 C C . ALA B 1 295 ? 8.704 40.354 -20.041 1.00 20.19 263 ALA B C 1
ATOM 6122 O O . ALA B 1 295 ? 8.565 41.489 -19.572 1.00 23.50 263 ALA B O 1
ATOM 6124 N N . GLY B 1 296 ? 9.177 39.343 -19.325 1.00 18.83 264 GLY B N 1
ATOM 6125 C CA . GLY B 1 296 ? 9.551 39.555 -17.919 1.00 16.24 264 GLY B CA 1
ATOM 6126 C C . GLY B 1 296 ? 8.513 38.951 -17.002 1.00 18.43 264 GLY B C 1
ATOM 6127 O O . GLY B 1 296 ? 7.963 39.628 -16.114 1.00 20.25 264 GLY B O 1
ATOM 6128 N N . ASN B 1 297 ? 8.246 37.651 -17.212 1.00 19.49 265 ASN B N 1
ATOM 6129 C CA . ASN B 1 297 ? 7.208 36.936 -16.491 1.00 19.38 265 ASN B CA 1
ATOM 6130 C C . ASN B 1 297 ? 7.847 35.950 -15.541 1.00 19.21 265 ASN B C 1
ATOM 6131 O O . ASN B 1 297 ? 8.914 35.438 -15.895 1.00 19.31 265 ASN B O 1
ATOM 6136 N N . PRO B 1 298 ? 7.182 35.643 -14.390 1.00 19.62 266 PRO B N 1
ATOM 6137 C CA . PRO B 1 298 ? 7.523 34.438 -13.606 1.00 19.97 266 PRO B CA 1
ATOM 6138 C C . PRO B 1 298 ? 7.483 33.259 -14.565 1.00 18.86 266 PRO B C 1
ATOM 6139 O O . PRO B 1 298 ? 6.606 33.185 -15.447 1.00 17.80 266 PRO B O 1
ATOM 6143 N N . ASN B 1 299 ? 8.491 32.401 -14.470 1.00 20.36 267 ASN B N 1
ATOM 6144 C CA . ASN B 1 299 ? 8.542 31.232 -15.315 1.00 20.22 267 ASN B CA 1
ATOM 6145 C C . ASN B 1 299 ? 9.284 30.146 -14.560 1.00 21.96 267 ASN B C 1
ATOM 6146 O O . ASN B 1 299 ? 9.984 30.396 -13.550 1.00 20.94 267 ASN B O 1
ATOM 6151 N N . SER B 1 300 ? 9.111 28.927 -15.008 1.00 21.04 268 SER B N 1
ATOM 6152 C CA . SER B 1 300 ? 9.630 27.811 -14.233 1.00 20.99 268 SER B CA 1
ATOM 6153 C C . SER B 1 300 ? 9.797 26.647 -15.225 1.00 21.14 268 SER B C 1
ATOM 6154 O O . SER B 1 300 ? 9.055 26.558 -16.229 1.00 18.11 268 SER B O 1
ATOM 6157 N N . PRO B 1 301 ? 10.799 25.768 -15.009 1.00 21.70 269 PRO B N 1
ATOM 6158 C CA . PRO B 1 301 ? 10.972 24.618 -15.932 1.00 22.23 269 PRO B CA 1
ATOM 6159 C C . PRO B 1 301 ? 9.725 23.745 -16.001 1.00 20.55 269 PRO B C 1
ATOM 6160 O O . PRO B 1 301 ? 9.488 23.130 -17.033 1.00 23.26 269 PRO B O 1
ATOM 6164 N N . ASP B 1 302 ? 8.918 23.764 -14.949 1.00 19.76 270 ASP B N 1
ATOM 6165 C CA . ASP B 1 302 ? 7.670 22.947 -14.863 1.00 21.42 270 ASP B CA 1
ATOM 6166 C C . ASP B 1 302 ? 6.522 23.545 -15.674 1.00 19.85 270 ASP B C 1
ATOM 6167 O O . ASP B 1 302 ? 5.451 22.933 -15.735 1.00 17.90 270 ASP B O 1
ATOM 6172 N N . ASP B 1 303 ? 6.720 24.741 -16.258 1.00 18.43 271 ASP B N 1
ATOM 6173 C CA . ASP B 1 303 ? 5.577 25.449 -16.862 1.00 16.88 271 ASP B CA 1
ATOM 6174 C C . ASP B 1 303 ? 4.881 24.586 -17.897 1.00 15.46 271 ASP B C 1
ATOM 6175 O O . ASP B 1 303 ? 3.657 24.532 -17.914 1.00 16.76 271 ASP B O 1
ATOM 6180 N N . GLY B 1 304 ? 5.626 23.989 -18.825 1.00 15.44 272 GLY B N 1
ATOM 6181 C CA . GLY B 1 304 ? 5.008 23.254 -19.945 1.00 17.22 272 GLY B CA 1
ATOM 6182 C C . GLY B 1 304 ? 4.210 22.037 -19.415 1.00 16.36 272 GLY B C 1
ATOM 6183 O O . GLY B 1 304 ? 3.062 21.799 -19.814 1.00 17.47 272 GLY B O 1
ATOM 6184 N N . ALA B 1 305 ? 4.805 21.303 -18.506 1.00 18.63 273 ALA B N 1
ATOM 6185 C CA . ALA B 1 305 ? 4.089 20.204 -17.836 1.00 19.52 273 ALA B CA 1
ATOM 6186 C C . ALA B 1 305 ? 2.809 20.725 -17.138 1.00 18.74 273 ALA B C 1
ATOM 6187 O O . ALA B 1 305 ? 1.746 20.106 -17.221 1.00 18.10 273 ALA B O 1
ATOM 6189 N N . ASN B 1 306 ? 2.898 21.881 -16.478 1.00 17.88 274 ASN B N 1
ATOM 6190 C CA . ASN B 1 306 ? 1.733 22.393 -15.762 1.00 17.75 274 ASN B CA 1
ATOM 6191 C C . ASN B 1 306 ? 0.673 22.875 -16.722 1.00 15.38 274 ASN B C 1
ATOM 6192 O O . ASN B 1 306 ? -0.512 22.675 -16.459 1.00 16.10 274 ASN B O 1
ATOM 6197 N N . PHE B 1 307 ? 1.156 23.447 -17.833 1.00 17.97 275 PHE B N 1
ATOM 6198 C CA . PHE B 1 307 ? 0.309 23.973 -18.926 1.00 16.06 275 PHE B CA 1
ATOM 6199 C C . PHE B 1 307 ? -0.486 22.775 -19.516 1.00 16.13 275 PHE B C 1
ATOM 6200 O O . PHE B 1 307 ? -1.705 22.855 -19.746 1.00 14.85 275 PHE B O 1
ATOM 6208 N N . ALA B 1 308 ? 0.198 21.652 -19.706 1.00 15.74 276 ALA B N 1
ATOM 6209 C CA . ALA B 1 308 ? -0.499 20.428 -20.146 1.00 16.52 276 ALA B CA 1
ATOM 6210 C C . ALA B 1 308 ? -1.639 19.984 -19.200 1.00 15.79 276 ALA B C 1
ATOM 6211 O O . ALA B 1 308 ? -2.680 19.543 -19.691 1.00 17.92 276 ALA B O 1
ATOM 6213 N N . ILE B 1 309 ? -1.453 20.053 -17.877 1.00 15.91 277 ILE B N 1
ATOM 6214 C CA . ILE B 1 309 ? -2.544 19.751 -16.919 1.00 15.83 277 ILE B CA 1
ATOM 6215 C C . ILE B 1 309 ? -3.719 20.678 -17.167 1.00 17.73 277 ILE B C 1
ATOM 6216 O O . ILE B 1 309 ? -4.872 20.229 -17.350 1.00 17.24 277 ILE B O 1
ATOM 6221 N N . LEU B 1 310 ? -3.419 21.973 -17.282 1.00 15.06 278 LEU B N 1
ATOM 6222 C CA . LEU B 1 310 ? -4.468 22.947 -17.613 1.00 14.67 278 LEU B CA 1
ATOM 6223 C C . LEU B 1 310 ? -5.194 22.649 -18.934 1.00 13.13 278 LEU B C 1
ATOM 6224 O O . LEU B 1 310 ? -6.449 22.710 -18.961 1.00 14.24 278 LEU B O 1
ATOM 6229 N N . ILE B 1 311 ? -4.482 22.338 -20.011 1.00 16.06 279 ILE B N 1
ATOM 6230 C CA . ILE B 1 311 ? -5.134 22.018 -21.285 1.00 16.93 279 ILE B CA 1
ATOM 6231 C C . ILE B 1 311 ? -6.128 20.821 -21.101 1.00 18.00 279 ILE B C 1
ATOM 6232 O O . ILE B 1 311 ? -7.290 20.845 -21.539 1.00 16.87 279 ILE B O 1
ATOM 6237 N N . GLN B 1 312 ? -5.676 19.794 -20.402 1.00 16.81 280 GLN B N 1
ATOM 6238 C CA . GLN B 1 312 ? -6.532 18.608 -20.193 1.00 17.92 280 GLN B CA 1
ATOM 6239 C C . GLN B 1 312 ? -7.741 18.957 -19.343 1.00 17.33 280 GLN B C 1
ATOM 6240 O O . GLN B 1 312 ? -8.850 18.508 -19.627 1.00 19.51 280 GLN B O 1
ATOM 6246 N N . GLN B 1 313 ? -7.531 19.782 -18.329 1.00 14.94 281 GLN B N 1
ATOM 6247 C CA . GLN B 1 313 ? -8.583 20.251 -17.436 1.00 17.09 281 GLN B CA 1
ATOM 6248 C C . GLN B 1 313 ? -9.661 20.994 -18.236 1.00 17.66 281 GLN B C 1
ATOM 6249 O O . GLN B 1 313 ? -10.861 20.802 -18.005 1.00 19.60 281 GLN B O 1
ATOM 6255 N N . ILE B 1 314 ? -9.237 21.831 -19.172 1.00 17.54 282 ILE B N 1
ATOM 6256 C CA . ILE B 1 314 ? -10.208 22.508 -20.050 1.00 17.09 282 ILE B CA 1
ATOM 6257 C C . ILE B 1 314 ? -10.976 21.496 -20.903 1.00 17.92 282 ILE B C 1
ATOM 6258 O O . ILE B 1 314 ? -12.209 21.592 -21.056 1.00 18.17 282 ILE B O 1
ATOM 6263 N N . THR B 1 315 ? -10.256 20.563 -21.496 1.00 17.92 283 THR B N 1
ATOM 6264 C CA . THR B 1 315 ? -10.865 19.549 -22.347 1.00 19.33 283 THR B CA 1
ATOM 6265 C C . THR B 1 315 ? -11.897 18.767 -21.514 1.00 19.81 283 THR B C 1
ATOM 6266 O O . THR B 1 315 ? -13.010 18.477 -21.984 1.00 20.24 283 THR B O 1
ATOM 6270 N N . ASP B 1 316 ? -11.545 18.467 -20.264 1.00 17.79 284 ASP B N 1
ATOM 6271 C CA . ASP B 1 316 ? -12.439 17.666 -19.387 1.00 19.00 284 ASP B CA 1
ATOM 6272 C C . ASP B 1 316 ? -13.743 18.367 -18.990 1.00 21.05 284 ASP B C 1
ATOM 6273 O O . ASP B 1 316 ? -14.700 17.717 -18.543 1.00 19.45 284 ASP B O 1
ATOM 6278 N N . ALA B 1 317 ? -13.775 19.694 -19.109 1.00 19.25 285 ALA B N 1
ATOM 6279 C CA . ALA B 1 317 ? -14.998 20.445 -18.844 1.00 20.73 285 ALA B CA 1
ATOM 6280 C C . ALA B 1 317 ? -16.094 20.174 -19.884 1.00 19.23 285 ALA B C 1
ATOM 6281 O O . ALA B 1 317 ? -17.254 20.476 -19.630 1.00 21.26 285 ALA B O 1
ATOM 6283 N N . LYS B 1 318 ? -15.704 19.686 -21.055 1.00 20.56 286 LYS B N 1
ATOM 6284 C CA . LYS B 1 318 ? -16.632 19.297 -22.107 1.00 21.51 286 LYS B CA 1
ATOM 6285 C C . LYS B 1 318 ? -17.504 20.497 -22.463 1.00 22.35 286 LYS B C 1
ATOM 6286 O O . LYS B 1 318 ? -18.724 20.431 -22.414 1.00 24.35 286 LYS B O 1
ATOM 6291 N N . ILE B 1 319 ? -16.859 21.598 -22.814 1.00 19.86 287 ILE B N 1
ATOM 6292 C CA . ILE B 1 319 ? -17.571 22.796 -23.186 1.00 18.93 287 ILE B CA 1
ATOM 6293 C C . ILE B 1 319 ? -18.002 22.523 -24.606 1.00 18.99 287 ILE B C 1
ATOM 6294 O O . ILE B 1 319 ? -17.161 22.327 -25.489 1.00 19.21 287 ILE B O 1
ATOM 6299 N N . SER B 1 320 ? -19.310 22.476 -24.849 1.00 20.79 288 SER B N 1
ATOM 6300 C CA . SER B 1 320 ? -19.785 21.838 -26.081 1.00 21.65 288 SER B CA 1
ATOM 6301 C C . SER B 1 320 ? -19.312 22.495 -27.362 1.00 19.80 288 SER B C 1
ATOM 6302 O O . SER B 1 320 ? -19.064 21.803 -28.354 1.00 22.03 288 SER B O 1
ATOM 6305 N N . ASN B 1 321 ? -19.205 23.822 -27.364 1.00 18.94 289 ASN B N 1
ATOM 6306 C CA . ASN B 1 321 ? -18.830 24.511 -28.578 1.00 17.66 289 ASN B CA 1
ATOM 6307 C C . ASN B 1 321 ? -17.296 24.584 -28.734 1.00 18.02 289 ASN B C 1
ATOM 6308 O O . ASN B 1 321 ? -16.808 24.986 -29.780 1.00 17.94 289 ASN B O 1
ATOM 6313 N N . LEU B 1 322 ? -16.532 24.166 -27.720 1.00 17.18 290 LEU B N 1
ATOM 6314 C CA . LEU B 1 322 ? -15.074 24.351 -27.849 1.00 15.61 290 LEU B CA 1
ATOM 6315 C C . LEU B 1 322 ? -14.468 23.150 -28.617 1.00 16.31 290 LEU B C 1
ATOM 6316 O O . LEU B 1 322 ? -14.428 22.012 -28.097 1.00 18.49 290 LEU B O 1
ATOM 6321 N N . LYS B 1 323 ? -14.030 23.387 -29.849 1.00 14.29 291 LYS B N 1
ATOM 6322 C CA . LYS B 1 323 ? -13.624 22.308 -30.772 1.00 16.84 291 LYS B CA 1
ATOM 6323 C C . LYS B 1 323 ? -12.105 22.137 -30.848 1.00 21.48 291 LYS B C 1
ATOM 6324 O O . LYS B 1 323 ? -11.600 21.093 -31.349 1.00 24.07 291 LYS B O 1
ATOM 6330 N N . GLY B 1 324 ? -11.353 23.162 -30.439 1.00 19.91 292 GLY B N 1
ATOM 6331 C CA . GLY B 1 324 ? -9.869 23.106 -30.574 1.00 19.55 292 GLY B CA 1
ATOM 6332 C C . GLY B 1 324 ? -9.132 24.076 -29.652 1.00 18.31 292 GLY B C 1
ATOM 6333 O O . GLY B 1 324 ? -9.629 25.171 -29.378 1.00 16.68 292 GLY B O 1
ATOM 6334 N N . ILE B 1 325 ? -7.963 23.673 -29.158 1.00 18.54 293 ILE B N 1
ATOM 6335 C CA . ILE B 1 325 ? -7.124 24.580 -28.340 1.00 18.09 293 ILE B CA 1
ATOM 6336 C C . ILE B 1 325 ? -5.748 24.686 -29.021 1.00 18.86 293 ILE B C 1
ATOM 6337 O O . ILE B 1 325 ? -5.120 23.646 -29.343 1.00 18.52 293 ILE B O 1
ATOM 6342 N N . SER B 1 326 ? -5.304 25.918 -29.284 1.00 16.32 294 SER B N 1
ATOM 6343 C CA A SER B 1 326 ? -3.956 26.176 -29.795 0.50 17.90 294 SER B CA 1
ATOM 6344 C CA B SER B 1 326 ? -3.962 26.183 -29.810 0.50 17.57 294 SER B CA 1
ATOM 6345 C C . SER B 1 326 ? -3.109 26.864 -28.741 1.00 15.58 294 SER B C 1
ATOM 6346 O O . SER B 1 326 ? -3.616 27.483 -27.825 1.00 16.00 294 SER B O 1
ATOM 6351 N N . ILE B 1 327 ? -1.796 26.804 -28.917 1.00 16.35 295 ILE B N 1
ATOM 6352 C CA . ILE B 1 327 ? -0.872 27.455 -27.971 1.00 16.98 295 ILE B CA 1
ATOM 6353 C C . ILE B 1 327 ? 0.122 28.275 -28.806 1.00 16.15 295 ILE B C 1
ATOM 6354 O O . ILE B 1 327 ? 0.119 28.221 -30.056 1.00 17.35 295 ILE B O 1
ATOM 6359 N N . ALA B 1 328 ? 0.961 29.062 -28.138 1.00 17.04 296 ALA B N 1
ATOM 6360 C CA . ALA B 1 328 ? 1.983 29.856 -28.861 1.00 16.31 296 ALA B CA 1
ATOM 6361 C C . ALA B 1 328 ? 3.338 29.174 -28.692 1.00 15.39 296 ALA B C 1
ATOM 6362 O O . ALA B 1 328 ? 3.584 28.602 -27.642 1.00 15.29 296 ALA B O 1
ATOM 6364 N N . SER B 1 329 ? 4.228 29.281 -29.666 1.00 17.03 297 SER B N 1
ATOM 6365 C CA . SER B 1 329 ? 5.609 28.767 -29.461 1.00 18.10 297 SER B CA 1
ATOM 6366 C C . SER B 1 329 ? 6.589 29.835 -29.925 1.00 18.36 297 SER B C 1
ATOM 6367 O O . SER B 1 329 ? 6.320 30.539 -30.895 1.00 14.96 297 SER B O 1
ATOM 6370 N N . SER B 1 330 ? 7.715 29.959 -29.237 1.00 16.44 298 SER B N 1
ATOM 6371 C CA . SER B 1 330 ? 8.775 30.846 -29.697 1.00 18.31 298 SER B CA 1
ATOM 6372 C C . SER B 1 330 ? 9.392 30.220 -30.956 1.00 19.80 298 SER B C 1
ATOM 6373 O O . SER B 1 330 ? 9.260 28.998 -31.153 1.00 17.75 298 SER B O 1
ATOM 6376 N N . ALA B 1 331 ? 10.072 31.036 -31.764 1.00 17.79 299 ALA B N 1
ATOM 6377 C CA . ALA B 1 331 ? 10.870 30.520 -32.893 1.00 18.91 299 ALA B CA 1
ATOM 6378 C C . ALA B 1 331 ? 12.335 30.215 -32.494 1.00 19.22 299 ALA B C 1
ATOM 6379 O O . ALA B 1 331 ? 13.091 29.651 -33.281 1.00 23.89 299 ALA B O 1
ATOM 6381 N N . ASP B 1 332 ? 12.730 30.567 -31.282 1.00 21.73 300 ASP B N 1
ATOM 6382 C CA . ASP B 1 332 ? 14.092 30.284 -30.786 1.00 22.54 300 ASP B CA 1
ATOM 6383 C C . ASP B 1 332 ? 14.116 28.826 -30.235 1.00 23.67 300 ASP B C 1
ATOM 6384 O O . ASP B 1 332 ? 13.411 28.512 -29.297 1.00 21.52 300 ASP B O 1
ATOM 6389 N N . PRO B 1 333 ? 14.904 27.911 -30.863 1.00 24.06 301 PRO B N 1
ATOM 6390 C CA . PRO B 1 333 ? 14.946 26.501 -30.475 1.00 22.80 301 PRO B CA 1
ATOM 6391 C C . PRO B 1 333 ? 15.223 26.322 -29.009 1.00 21.90 301 PRO B C 1
ATOM 6392 O O . PRO B 1 333 ? 14.717 25.395 -28.386 1.00 23.89 301 PRO B O 1
ATOM 6396 N N . ALA B 1 334 ? 16.037 27.197 -28.433 1.00 23.20 302 ALA B N 1
ATOM 6397 C CA . ALA B 1 334 ? 16.292 27.103 -26.989 1.00 22.29 302 ALA B CA 1
ATOM 6398 C C . ALA B 1 334 ? 15.039 27.375 -26.176 1.00 23.09 302 ALA B C 1
ATOM 6399 O O . ALA B 1 334 ? 14.852 26.835 -25.094 1.00 21.80 302 ALA B O 1
ATOM 6401 N N . LYS B 1 335 ? 14.187 28.248 -26.668 1.00 23.51 303 LYS B N 1
ATOM 6402 C CA . LYS B 1 335 ? 12.992 28.557 -25.891 1.00 23.47 303 LYS B CA 1
ATOM 6403 C C . LYS B 1 335 ? 11.914 27.500 -26.175 1.00 20.56 303 LYS B C 1
ATOM 6404 O O . LYS B 1 335 ? 11.136 27.194 -25.300 1.00 18.99 303 LYS B O 1
ATOM 6410 N N . ILE B 1 336 ? 11.869 27.010 -27.411 1.00 20.34 304 ILE B N 1
ATOM 6411 C CA . ILE B 1 336 ? 11.097 25.790 -27.793 1.00 20.23 304 ILE B CA 1
ATOM 6412 C C . ILE B 1 336 ? 11.472 24.637 -26.825 1.00 20.90 304 ILE B C 1
ATOM 6413 O O . ILE B 1 336 ? 10.607 24.025 -26.226 1.00 20.89 304 ILE B O 1
ATOM 6418 N N . ASP B 1 337 ? 12.763 24.418 -26.591 1.00 22.14 305 ASP B N 1
ATOM 6419 C CA . ASP B 1 337 ? 13.184 23.375 -25.646 1.00 23.24 305 ASP B CA 1
ATOM 6420 C C . ASP B 1 337 ? 12.635 23.589 -24.249 1.00 23.90 305 ASP B C 1
ATOM 6421 O O . ASP B 1 337 ? 12.129 22.644 -23.627 1.00 24.98 305 ASP B O 1
ATOM 6426 N N . ALA B 1 338 ? 12.713 24.832 -23.746 1.00 20.81 306 ALA B N 1
ATOM 6427 C CA . ALA B 1 338 ? 12.261 25.135 -22.411 1.00 19.01 306 ALA B CA 1
ATOM 6428 C C . ALA B 1 338 ? 10.733 24.980 -22.219 1.00 18.16 306 ALA B C 1
ATOM 6429 O O . ALA B 1 338 ? 10.272 24.916 -21.102 1.00 20.65 306 ALA B O 1
ATOM 6431 N N . ALA B 1 339 ? 9.977 24.984 -23.313 1.00 19.13 307 ALA B N 1
ATOM 6432 C CA . ALA B 1 339 ? 8.505 25.046 -23.230 1.00 19.95 307 ALA B CA 1
ATOM 6433 C C . ALA B 1 339 ? 7.857 23.679 -23.060 1.00 21.58 307 ALA B C 1
ATOM 6434 O O . ALA B 1 339 ? 6.647 23.600 -22.834 1.00 21.35 307 ALA B O 1
ATOM 6436 N N . ASN B 1 340 ? 8.646 22.610 -23.195 1.00 21.72 308 ASN B N 1
ATOM 6437 C CA . ASN B 1 340 ? 8.065 21.250 -23.116 1.00 21.10 308 ASN B CA 1
ATOM 6438 C C . ASN B 1 340 ? 6.826 21.058 -24.015 1.00 21.23 308 ASN B C 1
ATOM 6439 O O . ASN B 1 340 ? 5.733 20.668 -23.561 1.00 22.96 308 ASN B O 1
ATOM 6444 N N . ILE B 1 341 ? 7.004 21.332 -25.290 1.00 20.64 309 ILE B N 1
ATOM 6445 C CA . ILE B 1 341 ? 5.958 21.202 -26.274 1.00 21.01 309 ILE B CA 1
ATOM 6446 C C . ILE B 1 341 ? 5.365 19.773 -26.355 1.00 25.40 309 ILE B C 1
ATOM 6447 O O . ILE B 1 341 ? 4.181 19.608 -26.731 1.00 22.27 309 ILE B O 1
ATOM 6452 N N . PRO B 1 342 ? 6.187 18.738 -26.066 1.00 26.02 310 PRO B N 1
ATOM 6453 C CA . PRO B 1 342 ? 5.591 17.387 -26.022 1.00 28.41 310 PRO B CA 1
ATOM 6454 C C . PRO B 1 342 ? 4.523 17.166 -24.962 1.00 26.77 310 PRO B C 1
ATOM 6455 O O . PRO B 1 342 ? 3.542 16.490 -25.257 1.00 27.18 310 PRO B O 1
ATOM 6459 N N . ALA B 1 343 ? 4.699 17.706 -23.758 1.00 26.99 311 ALA B N 1
ATOM 6460 C CA . ALA B 1 343 ? 3.656 17.628 -22.764 1.00 25.46 311 ALA B CA 1
ATOM 6461 C C . ALA B 1 343 ? 2.350 18.169 -23.365 1.00 26.24 311 ALA B C 1
ATOM 6462 O O . ALA B 1 343 ? 1.300 17.568 -23.194 1.00 23.88 311 ALA B O 1
ATOM 6464 N N . LEU B 1 344 ? 2.429 19.308 -24.072 1.00 23.98 312 LEU B N 1
ATOM 6465 C CA . LEU B 1 344 ? 1.235 19.988 -24.566 1.00 24.11 312 LEU B CA 1
ATOM 6466 C C . LEU B 1 344 ? 0.596 19.148 -25.639 1.00 23.21 312 LEU B C 1
ATOM 6467 O O . LEU B 1 344 ? -0.628 18.991 -25.643 1.00 22.80 312 LEU B O 1
ATOM 6472 N N . MET B 1 345 ? 1.401 18.628 -26.574 1.00 23.68 313 MET B N 1
ATOM 6473 C CA . MET B 1 345 ? 0.807 17.867 -27.689 1.00 24.93 313 MET B CA 1
ATOM 6474 C C . MET B 1 345 ? 0.116 16.602 -27.158 1.00 27.89 313 MET B C 1
ATOM 6475 O O . MET B 1 345 ? -0.928 16.201 -27.689 1.00 26.95 313 MET B O 1
ATOM 6480 N N . ASP B 1 346 ? 0.675 16.053 -26.078 1.00 28.72 314 ASP B N 1
ATOM 6481 C CA . ASP B 1 346 ? 0.129 14.901 -25.321 1.00 31.28 314 ASP B CA 1
ATOM 6482 C C . ASP B 1 346 ? -1.124 15.175 -24.484 1.00 30.08 314 ASP B C 1
ATOM 6483 O O . ASP B 1 346 ? -1.746 14.229 -23.955 1.00 28.94 314 ASP B O 1
ATOM 6488 N N . ALA B 1 347 ? -1.435 16.454 -24.275 1.00 25.66 315 ALA B N 1
ATOM 6489 C CA . ALA B 1 347 ? -2.620 16.845 -23.533 1.00 23.64 315 ALA B CA 1
ATOM 6490 C C . ALA B 1 347 ? -3.715 17.272 -24.532 1.00 23.75 315 ALA B C 1
ATOM 6491 O O . ALA B 1 347 ? -4.755 17.817 -24.160 1.00 24.36 315 ALA B O 1
ATOM 6493 N N . GLY B 1 348 ? -3.467 17.020 -25.811 1.00 22.40 316 GLY B N 1
ATOM 6494 C CA . GLY B 1 348 ? -4.492 17.196 -26.834 1.00 24.00 316 GLY B CA 1
ATOM 6495 C C . GLY B 1 348 ? -4.546 18.546 -27.548 1.00 24.26 316 GLY B C 1
ATOM 6496 O O . GLY B 1 348 ? -5.510 18.822 -28.267 1.00 25.70 316 GLY B O 1
ATOM 6497 N N . VAL B 1 349 ? -3.499 19.361 -27.406 1.00 21.00 317 VAL B N 1
ATOM 6498 C CA . VAL B 1 349 ? -3.375 20.583 -28.219 1.00 20.26 317 VAL B CA 1
ATOM 6499 C C . VAL B 1 349 ? -3.493 20.291 -29.732 1.00 21.61 317 VAL B C 1
ATOM 6500 O O . VAL B 1 349 ? -2.859 19.363 -30.245 1.00 22.63 317 VAL B O 1
ATOM 6504 N N . THR B 1 350 ? -4.286 21.083 -30.435 1.00 20.82 318 THR B N 1
ATOM 6505 C CA . THR B 1 350 ? -4.568 20.829 -31.838 1.00 22.37 318 THR B CA 1
ATOM 6506 C C . THR B 1 350 ? -3.877 21.814 -32.776 1.00 22.28 318 THR B C 1
ATOM 6507 O O . THR B 1 350 ? -3.909 21.665 -34.007 1.00 22.99 318 THR B O 1
ATOM 6511 N N . GLY B 1 351 ? -3.278 22.867 -32.214 1.00 19.78 319 GLY B N 1
ATOM 6512 C CA . GLY B 1 351 ? -2.605 23.847 -33.069 1.00 16.19 319 GLY B CA 1
ATOM 6513 C C . GLY B 1 351 ? -1.458 24.519 -32.303 1.00 17.37 319 GLY B C 1
ATOM 6514 O O . GLY B 1 351 ? -1.535 24.675 -31.110 1.00 17.41 319 GLY B O 1
ATOM 6515 N N . ILE B 1 352 ? -0.384 24.852 -33.006 1.00 18.23 320 ILE B N 1
ATOM 6516 C CA . ILE B 1 352 ? 0.700 25.682 -32.441 1.00 18.81 320 ILE B CA 1
ATOM 6517 C C . ILE B 1 352 ? 0.812 26.895 -33.352 1.00 18.82 320 ILE B C 1
ATOM 6518 O O . ILE B 1 352 ? 1.083 26.745 -34.527 1.00 17.57 320 ILE B O 1
ATOM 6523 N N . ASN B 1 353 ? 0.636 28.095 -32.802 1.00 16.63 321 ASN B N 1
ATOM 6524 C CA . ASN B 1 353 ? 0.886 29.285 -33.601 1.00 16.29 321 ASN B CA 1
ATOM 6525 C C . ASN B 1 353 ? 2.349 29.664 -33.338 1.00 18.19 321 ASN B C 1
ATOM 6526 O O . ASN B 1 353 ? 2.701 30.117 -32.239 1.00 18.83 321 ASN B O 1
ATOM 6531 N N . LEU B 1 354 ? 3.189 29.406 -34.340 1.00 18.23 322 LEU B N 1
ATOM 6532 C CA . LEU B 1 354 ? 4.632 29.586 -34.181 1.00 18.66 322 LEU B CA 1
ATOM 6533 C C . LEU B 1 354 ? 4.876 31.048 -34.403 1.00 16.43 322 LEU B C 1
ATOM 6534 O O . LEU B 1 354 ? 4.611 31.567 -35.486 1.00 17.19 322 LEU B O 1
ATOM 6539 N N . MET B 1 355 ? 5.324 31.745 -33.364 1.00 16.34 323 MET B N 1
ATOM 6540 C CA . MET B 1 355 ? 5.363 33.241 -33.429 1.00 17.05 323 MET B CA 1
ATOM 6541 C C . MET B 1 355 ? 6.613 33.686 -34.205 1.00 17.03 323 MET B C 1
ATOM 6542 O O . MET B 1 355 ? 7.676 33.981 -33.602 1.00 17.37 323 MET B O 1
ATOM 6547 N N . THR B 1 356 ? 6.504 33.669 -35.522 1.00 17.61 324 THR B N 1
ATOM 6548 C CA . THR B 1 356 ? 7.666 33.820 -36.415 1.00 17.24 324 THR B CA 1
ATOM 6549 C C . THR B 1 356 ? 7.743 35.282 -36.891 1.00 15.84 324 THR B C 1
ATOM 6550 O O . THR B 1 356 ? 7.501 35.595 -38.039 1.00 18.04 324 THR B O 1
ATOM 6554 N N . TYR B 1 357 ? 8.043 36.161 -35.951 1.00 17.03 325 TYR B N 1
ATOM 6555 C CA . TYR B 1 357 ? 8.126 37.596 -36.182 1.00 16.18 325 TYR B CA 1
ATOM 6556 C C . TYR B 1 357 ? 8.899 38.165 -34.994 1.00 16.61 325 TYR B C 1
ATOM 6557 O O . TYR B 1 357 ? 9.241 37.417 -34.055 1.00 15.67 325 TYR B O 1
ATOM 6566 N N . ASP B 1 358 ? 9.204 39.461 -35.058 1.00 13.88 326 ASP B N 1
ATOM 6567 C CA . ASP B 1 358 ? 10.034 40.135 -34.044 1.00 16.56 326 ASP B CA 1
ATOM 6568 C C . ASP B 1 358 ? 11.410 39.503 -33.898 1.00 16.15 326 ASP B C 1
ATOM 6569 O O . ASP B 1 358 ? 11.980 39.500 -32.783 1.00 15.98 326 ASP B O 1
ATOM 6574 N N . PHE B 1 359 ? 11.946 38.931 -34.973 1.00 15.32 327 PHE B N 1
ATOM 6575 C CA . PHE B 1 359 ? 13.281 38.278 -34.817 1.00 17.11 327 PHE B CA 1
ATOM 6576 C C . PHE B 1 359 ? 14.365 39.345 -34.688 1.00 19.12 327 PHE B C 1
ATOM 6577 O O . PHE B 1 359 ? 15.471 39.053 -34.221 1.00 18.87 327 PHE B O 1
ATOM 6585 N N . PHE B 1 360 ? 14.062 40.541 -35.177 1.00 19.41 328 PHE B N 1
ATOM 6586 C CA . PHE B 1 360 ? 14.932 41.714 -35.021 1.00 19.72 328 PHE B CA 1
ATOM 6587 C C . PHE B 1 360 ? 14.446 42.530 -33.825 1.00 21.51 328 PHE B C 1
ATOM 6588 O O . PHE B 1 360 ? 13.358 43.105 -33.890 1.00 21.55 328 PHE B O 1
ATOM 6596 N N . THR B 1 361 ? 15.248 42.559 -32.756 1.00 22.47 329 THR B N 1
ATOM 6597 C CA . THR B 1 361 ? 14.936 43.288 -31.509 1.00 25.72 329 THR B CA 1
ATOM 6598 C C . THR B 1 361 ? 16.101 44.256 -31.291 1.00 26.18 329 THR B C 1
ATOM 6599 O O . THR B 1 361 ? 17.249 43.829 -31.404 1.00 24.08 329 THR B O 1
ATOM 6603 N N . LEU B 1 362 ? 15.815 45.523 -30.970 1.00 25.47 330 LEU B N 1
ATOM 6604 C CA . LEU B 1 362 ? 16.899 46.496 -30.685 1.00 27.25 330 LEU B CA 1
ATOM 6605 C C . LEU B 1 362 ? 17.747 46.132 -29.465 1.00 26.45 330 LEU B C 1
ATOM 6606 O O . LEU B 1 362 ? 17.246 45.546 -28.510 1.00 27.45 330 LEU B O 1
ATOM 6611 N N . GLY B 1 363 ? 19.041 46.468 -29.503 1.00 28.73 331 GLY B N 1
ATOM 6612 C CA . GLY B 1 363 ? 19.903 46.289 -28.333 1.00 30.12 331 GLY B CA 1
ATOM 6613 C C . GLY B 1 363 ? 21.251 45.586 -28.519 1.00 33.20 331 GLY B C 1
ATOM 6614 O O . GLY B 1 363 ? 21.991 45.419 -27.542 1.00 34.05 331 GLY B O 1
ATOM 6615 N N . ASP B 1 364 ? 21.577 45.128 -29.729 1.00 32.33 332 ASP B N 1
ATOM 6616 C CA . ASP B 1 364 ? 22.902 44.502 -29.943 1.00 31.91 332 ASP B CA 1
ATOM 6617 C C . ASP B 1 364 ? 23.651 45.123 -31.111 1.00 31.31 332 ASP B C 1
ATOM 6618 O O . ASP B 1 364 ? 24.745 44.674 -31.449 1.00 32.28 332 ASP B O 1
ATOM 6623 N N . GLY B 1 365 ? 23.041 46.128 -31.739 1.00 28.20 333 GLY B N 1
ATOM 6624 C CA . GLY B 1 365 ? 23.700 46.910 -32.789 1.00 26.84 333 GLY B CA 1
ATOM 6625 C C . GLY B 1 365 ? 23.764 46.301 -34.176 1.00 26.24 333 GLY B C 1
ATOM 6626 O O . GLY B 1 365 ? 24.433 46.841 -35.070 1.00 24.99 333 GLY B O 1
ATOM 6627 N N . LYS B 1 366 ? 23.073 45.170 -34.368 1.00 25.61 334 LYS B N 1
ATOM 6628 C CA . LYS B 1 366 ? 23.150 44.435 -35.619 1.00 23.69 334 LYS B CA 1
ATOM 6629 C C . LYS B 1 366 ? 21.790 44.421 -36.235 1.00 24.06 334 LYS B C 1
ATOM 6630 O O . LYS B 1 366 ? 20.835 44.156 -35.523 1.00 23.00 334 LYS B O 1
ATOM 6636 N N . LEU B 1 367 ? 21.719 44.750 -37.526 1.00 21.45 335 LEU B N 1
ATOM 6637 C CA . LEU B 1 367 ? 20.472 44.628 -38.307 1.00 22.04 335 LEU B CA 1
ATOM 6638 C C . LEU B 1 367 ? 20.109 43.166 -38.504 1.00 22.43 335 LEU B C 1
ATOM 6639 O O . LEU B 1 367 ? 20.971 42.271 -38.399 1.00 20.54 335 LEU B O 1
ATOM 6644 N N . SER B 1 368 ? 18.825 42.915 -38.763 1.00 20.77 336 SER B N 1
ATOM 6645 C CA . SER B 1 368 ? 18.320 41.551 -38.846 1.00 21.31 336 SER B CA 1
ATOM 6646 C C . SER B 1 368 ? 17.001 41.599 -39.563 1.00 20.74 336 SER B C 1
ATOM 6647 O O . SER B 1 368 ? 16.318 42.646 -39.544 1.00 21.37 336 SER B O 1
ATOM 6650 N N . HIS B 1 369 ? 16.650 40.486 -40.207 1.00 19.06 337 HIS B N 1
ATOM 6651 C CA . HIS B 1 369 ? 15.271 40.316 -40.717 1.00 18.77 337 HIS B CA 1
ATOM 6652 C C . HIS B 1 369 ? 14.419 40.001 -39.524 1.00 17.53 337 HIS B C 1
ATOM 6653 O O . HIS B 1 369 ? 14.923 39.418 -38.546 1.00 15.89 337 HIS B O 1
ATOM 6660 N N . HIS B 1 370 ? 13.158 40.398 -39.535 1.00 16.74 338 HIS B N 1
ATOM 6661 C CA . HIS B 1 370 ? 12.323 40.106 -38.355 1.00 17.50 338 HIS B CA 1
ATOM 6662 C C . HIS B 1 370 ? 11.336 38.965 -38.511 1.00 17.09 338 HIS B C 1
ATOM 6663 O O . HIS B 1 370 ? 10.802 38.501 -37.512 1.00 16.03 338 HIS B O 1
ATOM 6670 N N . THR B 1 371 ? 11.094 38.528 -39.750 1.00 18.03 339 THR B N 1
ATOM 6671 C CA . THR B 1 371 ? 10.054 37.518 -39.994 1.00 18.53 339 THR B CA 1
ATOM 6672 C C . THR B 1 371 ? 10.454 36.608 -41.196 1.00 20.40 339 THR B C 1
ATOM 6673 O O . THR B 1 371 ? 9.595 36.231 -42.002 1.00 18.23 339 THR B O 1
ATOM 6677 N N . ASN B 1 372 ? 11.761 36.308 -41.298 1.00 20.16 340 ASN B N 1
ATOM 6678 C CA . ASN B 1 372 ? 12.303 35.630 -42.499 1.00 19.46 340 ASN B CA 1
ATOM 6679 C C . ASN B 1 372 ? 12.075 34.122 -42.507 1.00 19.95 340 ASN B C 1
ATOM 6680 O O . ASN B 1 372 ? 12.103 33.478 -41.461 1.00 19.38 340 ASN B O 1
ATOM 6685 N N . ILE B 1 373 ? 11.879 33.574 -43.714 1.00 21.23 341 ILE B N 1
ATOM 6686 C CA . ILE B 1 373 ? 11.783 32.123 -43.898 1.00 20.85 341 ILE B CA 1
ATOM 6687 C C . ILE B 1 373 ? 13.049 31.348 -43.561 1.00 21.06 341 ILE B C 1
ATOM 6688 O O . ILE B 1 373 ? 13.014 30.395 -42.797 1.00 19.57 341 ILE B O 1
ATOM 6693 N N . TYR B 1 374 ? 14.175 31.804 -44.108 1.00 22.50 342 TYR B N 1
ATOM 6694 C CA . TYR B 1 374 ? 15.430 31.041 -43.987 1.00 21.78 342 TYR B CA 1
ATOM 6695 C C . TYR B 1 374 ? 16.543 31.925 -43.500 1.00 22.24 342 TYR B C 1
ATOM 6696 O O . TYR B 1 374 ? 16.476 33.152 -43.620 1.00 20.86 342 TYR B O 1
ATOM 6705 N N . ARG B 1 375 ? 17.541 31.250 -42.947 1.00 24.08 343 ARG B N 1
ATOM 6706 C CA . ARG B 1 375 ? 18.828 31.854 -42.596 1.00 25.72 343 ARG B CA 1
ATOM 6707 C C . ARG B 1 375 ? 19.950 30.873 -42.863 1.00 27.77 343 ARG B C 1
ATOM 6708 O O . ARG B 1 375 ? 19.779 29.648 -42.733 1.00 28.14 343 ARG B O 1
ATOM 6716 N N . ASP B 1 376 ? 21.124 31.418 -43.186 1.00 28.95 344 ASP B N 1
ATOM 6717 C CA . ASP B 1 376 ? 22.351 30.634 -43.041 1.00 31.73 344 ASP B CA 1
ATOM 6718 C C . ASP B 1 376 ? 22.546 30.226 -41.578 1.00 29.85 344 ASP B C 1
ATOM 6719 O O . ASP B 1 376 ? 22.399 31.034 -40.673 1.00 31.52 344 ASP B O 1
ATOM 6724 N N . PRO B 1 377 ? 22.906 28.968 -41.336 1.00 30.02 345 PRO B N 1
ATOM 6725 C CA . PRO B 1 377 ? 23.030 28.525 -39.973 1.00 29.88 345 PRO B CA 1
ATOM 6726 C C . PRO B 1 377 ? 24.086 29.278 -39.171 1.00 31.93 345 PRO B C 1
ATOM 6727 O O . PRO B 1 377 ? 24.019 29.268 -37.912 1.00 32.32 345 PRO B O 1
ATOM 6731 N N . SER B 1 378 ? 25.043 29.899 -39.871 1.00 30.13 346 SER B N 1
ATOM 6732 C CA A SER B 1 378 ? 26.117 30.643 -39.197 0.50 30.98 346 SER B CA 1
ATOM 6733 C CA B SER B 1 378 ? 26.131 30.644 -39.226 0.50 31.27 346 SER B CA 1
ATOM 6734 C C . SER B 1 378 ? 25.827 32.144 -39.079 1.00 30.02 346 SER B C 1
ATOM 6735 O O . SER B 1 378 ? 26.638 32.901 -38.567 1.00 30.50 346 SER B O 1
ATOM 6740 N N . ASP B 1 379 ? 24.660 32.576 -39.549 1.00 30.32 347 ASP B N 1
ATOM 6741 C CA . ASP B 1 379 ? 24.310 33.998 -39.524 1.00 28.77 347 ASP B CA 1
ATOM 6742 C C . ASP B 1 379 ? 24.240 34.587 -38.085 1.00 29.61 347 ASP B C 1
ATOM 6743 O O . ASP B 1 379 ? 23.507 34.097 -37.208 1.00 28.94 347 ASP B O 1
ATOM 6748 N N . VAL B 1 380 ? 25.024 35.635 -37.819 1.00 28.68 348 VAL B N 1
ATOM 6749 C CA . VAL B 1 380 ? 24.993 36.257 -36.490 1.00 26.46 348 VAL B CA 1
ATOM 6750 C C . VAL B 1 380 ? 24.133 37.543 -36.500 1.00 24.82 348 VAL B C 1
ATOM 6751 O O . VAL B 1 380 ? 23.947 38.211 -35.484 1.00 24.33 348 VAL B O 1
ATOM 6755 N N . TYR B 1 381 ? 23.587 37.866 -37.662 1.00 23.08 349 TYR B N 1
ATOM 6756 C CA . TYR B 1 381 ? 22.781 39.050 -37.821 1.00 22.58 349 TYR B CA 1
ATOM 6757 C C . TYR B 1 381 ? 21.310 38.663 -37.743 1.00 22.24 349 TYR B C 1
ATOM 6758 O O . TYR B 1 381 ? 20.638 39.038 -36.818 1.00 19.80 349 TYR B O 1
ATOM 6767 N N . SER B 1 382 ? 20.827 37.920 -38.736 1.00 21.85 350 SER B N 1
ATOM 6768 C CA . SER B 1 382 ? 19.466 37.334 -38.660 1.00 20.64 350 SER B CA 1
ATOM 6769 C C . SER B 1 382 ? 19.600 35.992 -37.969 1.00 21.97 350 SER B C 1
ATOM 6770 O O . SER B 1 382 ? 19.982 35.005 -38.604 1.00 24.72 350 SER B O 1
ATOM 6773 N N . LYS B 1 383 ? 19.303 35.957 -36.678 1.00 21.36 351 LYS B N 1
ATOM 6774 C CA . LYS B 1 383 ? 19.635 34.800 -35.859 1.00 21.10 351 LYS B CA 1
ATOM 6775 C C . LYS B 1 383 ? 18.543 33.742 -35.809 1.00 20.74 351 LYS B C 1
ATOM 6776 O O . LYS B 1 383 ? 18.773 32.628 -35.318 1.00 19.81 351 LYS B O 1
ATOM 6782 N N . TYR B 1 384 ? 17.349 34.088 -36.315 1.00 21.76 352 TYR B N 1
ATOM 6783 C CA . TYR B 1 384 ? 16.215 33.154 -36.244 1.00 19.54 352 TYR B CA 1
ATOM 6784 C C . TYR B 1 384 ? 15.624 32.990 -37.616 1.00 19.87 352 TYR B C 1
ATOM 6785 O O . TYR B 1 384 ? 15.775 33.853 -38.475 1.00 18.31 352 TYR B O 1
ATOM 6794 N N . SER B 1 385 ? 14.914 31.889 -37.826 1.00 19.37 353 SER B N 1
ATOM 6795 C CA . SER B 1 385 ? 14.116 31.783 -39.066 1.00 17.95 353 SER B CA 1
ATOM 6796 C C . SER B 1 385 ? 12.904 30.900 -38.874 1.00 16.78 353 SER B C 1
ATOM 6797 O O . SER B 1 385 ? 12.817 30.134 -37.925 1.00 20.35 353 SER B O 1
ATOM 6800 N N . ILE B 1 386 ? 11.944 31.044 -39.782 1.00 16.97 354 ILE B N 1
ATOM 6801 C CA . ILE B 1 386 ? 10.792 30.147 -39.792 1.00 18.93 354 ILE B CA 1
ATOM 6802 C C . ILE B 1 386 ? 11.270 28.697 -39.918 1.00 20.64 354 ILE B C 1
ATOM 6803 O O . ILE B 1 386 ? 10.892 27.824 -39.132 1.00 19.72 354 ILE B O 1
ATOM 6808 N N . ASP B 1 387 ? 12.196 28.485 -40.847 1.00 21.57 355 ASP B N 1
ATOM 6809 C CA . ASP B 1 387 ? 12.649 27.117 -41.142 1.00 22.45 355 ASP B CA 1
ATOM 6810 C C . ASP B 1 387 ? 13.396 26.457 -39.987 1.00 22.65 355 ASP B C 1
ATOM 6811 O O . ASP B 1 387 ? 13.181 25.267 -39.711 1.00 25.99 355 ASP B O 1
ATOM 6816 N N . ASP B 1 388 ? 14.234 27.216 -39.272 1.00 23.01 356 ASP B N 1
ATOM 6817 C CA . ASP B 1 388 ? 14.901 26.693 -38.115 1.00 23.69 356 ASP B CA 1
ATOM 6818 C C . ASP B 1 388 ? 13.889 26.191 -37.093 1.00 24.25 356 ASP B C 1
ATOM 6819 O O . ASP B 1 388 ? 14.036 25.107 -36.496 1.00 23.03 356 ASP B O 1
ATOM 6824 N N . ALA B 1 389 ? 12.864 27.003 -36.855 1.00 21.46 357 ALA B N 1
ATOM 6825 C CA . ALA B 1 389 ? 11.908 26.712 -35.785 1.00 22.31 357 ALA B CA 1
ATOM 6826 C C . ALA B 1 389 ? 11.003 25.551 -36.176 1.00 19.88 357 ALA B C 1
ATOM 6827 O O . ALA B 1 389 ? 10.748 24.677 -35.363 1.00 21.18 357 ALA B O 1
ATOM 6829 N N . VAL B 1 390 ? 10.511 25.573 -37.409 1.00 21.62 358 VAL B N 1
ATOM 6830 C CA . VAL B 1 390 ? 9.628 24.477 -37.927 1.00 22.65 358 VAL B CA 1
ATOM 6831 C C . VAL B 1 390 ? 10.389 23.127 -37.915 1.00 23.00 358 VAL B C 1
ATOM 6832 O O . VAL B 1 390 ? 9.967 22.122 -37.274 1.00 23.27 358 VAL B O 1
ATOM 6836 N N . THR B 1 391 ? 11.569 23.133 -38.524 1.00 25.14 359 THR B N 1
ATOM 6837 C CA . THR B 1 391 ? 12.464 21.961 -38.462 1.00 25.59 359 THR B CA 1
ATOM 6838 C C . THR B 1 391 ? 12.708 21.440 -37.055 1.00 25.27 359 THR B C 1
ATOM 6839 O O . THR B 1 391 ? 12.709 20.229 -36.840 1.00 26.01 359 THR B O 1
ATOM 6843 N N . HIS B 1 392 ? 12.932 22.323 -36.080 1.00 25.40 360 HIS B N 1
ATOM 6844 C CA . HIS B 1 392 ? 13.139 21.906 -34.676 1.00 23.43 360 HIS B CA 1
ATOM 6845 C C . HIS B 1 392 ? 11.881 21.246 -34.051 1.00 24.05 360 HIS B C 1
ATOM 6846 O O . HIS B 1 392 ? 11.977 20.236 -33.333 1.00 24.08 360 HIS B O 1
ATOM 6853 N N . LEU B 1 393 ? 10.702 21.818 -34.299 1.00 22.44 361 LEU B N 1
ATOM 6854 C CA . LEU B 1 393 ? 9.441 21.223 -33.798 1.00 23.11 361 LEU B CA 1
ATOM 6855 C C . LEU B 1 393 ? 9.188 19.811 -34.381 1.00 24.28 361 LEU B C 1
ATOM 6856 O O . LEU B 1 393 ? 8.866 18.878 -33.656 1.00 24.38 361 LEU B O 1
ATOM 6861 N N . ILE B 1 394 ? 9.325 19.679 -35.681 1.00 25.05 362 ILE B N 1
ATOM 6862 C CA . ILE B 1 394 ? 8.987 18.410 -36.351 1.00 28.74 362 ILE B CA 1
ATOM 6863 C C . ILE B 1 394 ? 10.049 17.349 -36.034 1.00 29.92 362 ILE B C 1
ATOM 6864 O O . ILE B 1 394 ? 9.726 16.310 -35.442 1.00 30.82 362 ILE B O 1
ATOM 6869 N N . ASP B 1 395 ? 11.308 17.674 -36.362 1.00 30.58 363 ASP B N 1
ATOM 6870 C CA . ASP B 1 395 ? 12.434 16.730 -36.213 1.00 30.76 363 ASP B CA 1
ATOM 6871 C C . ASP B 1 395 ? 12.837 16.435 -34.805 1.00 31.63 363 ASP B C 1
ATOM 6872 O O . ASP B 1 395 ? 13.100 15.275 -34.512 1.00 34.49 363 ASP B O 1
ATOM 6877 N N . GLU B 1 396 ? 12.958 17.431 -33.921 1.00 30.91 364 GLU B N 1
ATOM 6878 C CA A GLU B 1 396 ? 13.362 17.147 -32.540 0.70 30.49 364 GLU B CA 1
ATOM 6879 C CA B GLU B 1 396 ? 13.366 17.131 -32.547 0.30 29.27 364 GLU B CA 1
ATOM 6880 C C . GLU B 1 396 ? 12.196 16.913 -31.602 1.00 29.93 364 GLU B C 1
ATOM 6881 O O . GLU B 1 396 ? 12.266 16.060 -30.712 1.00 30.78 364 GLU B O 1
ATOM 6892 N N . LYS B 1 397 ? 11.116 17.670 -31.777 1.00 27.62 365 LYS B N 1
ATOM 6893 C CA . LYS B 1 397 ? 10.027 17.564 -30.812 1.00 28.77 365 LYS B CA 1
ATOM 6894 C C . LYS B 1 397 ? 8.893 16.653 -31.261 1.00 29.14 365 LYS B C 1
ATOM 6895 O O . LYS B 1 397 ? 7.956 16.410 -30.504 1.00 29.02 365 LYS B O 1
ATOM 6901 N N . LYS B 1 398 ? 8.983 16.186 -32.500 1.00 30.69 366 LYS B N 1
ATOM 6902 C CA . LYS B 1 398 ? 8.067 15.173 -33.047 1.00 30.69 366 LYS B CA 1
ATOM 6903 C C . LYS B 1 398 ? 6.625 15.675 -33.176 1.00 30.28 366 LYS B C 1
ATOM 6904 O O . LYS B 1 398 ? 5.671 14.910 -33.033 1.00 30.26 366 LYS B O 1
ATOM 6907 N N . VAL B 1 399 ? 6.492 16.966 -33.480 1.00 28.53 367 VAL B N 1
ATOM 6908 C CA . VAL B 1 399 ? 5.204 17.607 -33.662 1.00 25.44 367 VAL B CA 1
ATOM 6909 C C . VAL B 1 399 ? 4.648 17.252 -35.030 1.00 26.26 367 VAL B C 1
ATOM 6910 O O . VAL B 1 399 ? 5.372 17.260 -36.028 1.00 25.36 367 VAL B O 1
ATOM 6914 N N . ASP B 1 400 ? 3.359 16.921 -35.087 1.00 25.99 368 ASP B N 1
ATOM 6915 C CA . ASP B 1 400 ? 2.712 16.723 -36.380 1.00 26.33 368 ASP B CA 1
ATOM 6916 C C . ASP B 1 400 ? 2.808 18.023 -37.131 1.00 25.95 368 ASP B C 1
ATOM 6917 O O . ASP B 1 400 ? 2.425 19.048 -36.597 1.00 27.73 368 ASP B O 1
ATOM 6922 N N . PRO B 1 401 ? 3.326 17.993 -38.368 1.00 26.48 369 PRO B N 1
ATOM 6923 C CA . PRO B 1 401 ? 3.501 19.177 -39.185 1.00 26.00 369 PRO B CA 1
ATOM 6924 C C . PRO B 1 401 ? 2.190 19.926 -39.365 1.00 26.74 369 PRO B C 1
ATOM 6925 O O . PRO B 1 401 ? 2.175 21.158 -39.296 1.00 23.86 369 PRO B O 1
ATOM 6929 N N . LYS B 1 402 ? 1.094 19.189 -39.554 1.00 24.14 370 LYS B N 1
ATOM 6930 C CA . LYS B 1 402 ? -0.221 19.796 -39.760 1.00 24.03 370 LYS B CA 1
ATOM 6931 C C . LYS B 1 402 ? -0.759 20.629 -38.584 1.00 21.60 370 LYS B C 1
ATOM 6932 O O . LYS B 1 402 ? -1.716 21.345 -38.765 1.00 23.24 370 LYS B O 1
ATOM 6938 N N . ALA B 1 403 ? -0.194 20.472 -37.389 1.00 20.11 371 ALA B N 1
ATOM 6939 C CA . ALA B 1 403 ? -0.560 21.296 -36.206 1.00 20.69 371 ALA B CA 1
ATOM 6940 C C . ALA B 1 403 ? 0.024 22.721 -36.278 1.00 22.18 371 ALA B C 1
ATOM 6941 O O . ALA B 1 403 ? -0.417 23.624 -35.551 1.00 22.25 371 ALA B O 1
ATOM 6943 N N . ILE B 1 404 ? 1.008 22.931 -37.148 1.00 21.33 372 ILE B N 1
ATOM 6944 C CA . ILE B 1 404 ? 1.861 24.151 -37.073 1.00 20.45 372 ILE B CA 1
ATOM 6945 C C . ILE B 1 404 ? 1.389 25.242 -37.980 1.00 20.77 372 ILE B C 1
ATOM 6946 O O . ILE B 1 404 ? 1.206 25.005 -39.159 1.00 21.47 372 ILE B O 1
ATOM 6951 N N . PHE B 1 405 ? 1.202 26.449 -37.434 1.00 19.88 373 PHE B N 1
ATOM 6952 C CA . PHE B 1 405 ? 0.930 27.627 -38.252 1.00 18.23 373 PHE B CA 1
ATOM 6953 C C . PHE B 1 405 ? 2.053 28.627 -38.053 1.00 16.88 373 PHE B C 1
ATOM 6954 O O . PHE B 1 405 ? 2.483 28.879 -36.908 1.00 18.79 373 PHE B O 1
ATOM 6962 N N . ILE B 1 406 ? 2.479 29.193 -39.168 1.00 18.85 374 ILE B N 1
ATOM 6963 C CA . ILE B 1 406 ? 3.538 30.178 -39.201 1.00 19.60 374 ILE B CA 1
ATOM 6964 C C . ILE B 1 406 ? 2.973 31.554 -39.465 1.00 19.99 374 ILE B C 1
ATOM 6965 O O . ILE B 1 406 ? 1.869 31.709 -40.066 1.00 16.73 374 ILE B O 1
ATOM 6970 N N . GLY B 1 407 ? 3.718 32.560 -39.000 1.00 16.86 375 GLY B N 1
ATOM 6971 C CA . GLY B 1 407 ? 3.210 33.911 -38.982 1.00 17.45 375 GLY B CA 1
ATOM 6972 C C . GLY B 1 407 ? 3.681 34.720 -40.170 1.00 15.80 375 GLY B C 1
ATOM 6973 O O . GLY B 1 407 ? 4.840 34.617 -40.559 1.00 18.29 375 GLY B O 1
ATOM 6974 N N . TYR B 1 408 ? 2.780 35.511 -40.754 1.00 15.84 376 TYR B N 1
ATOM 6975 C CA . TYR B 1 408 ? 3.203 36.679 -41.510 1.00 16.39 376 TYR B CA 1
ATOM 6976 C C . TYR B 1 408 ? 2.814 37.984 -40.778 1.00 17.96 376 TYR B C 1
ATOM 6977 O O . TYR B 1 408 ? 1.852 38.001 -39.982 1.00 17.62 376 TYR B O 1
ATOM 6986 N N . ALA B 1 409 ? 3.537 39.066 -41.060 1.00 16.65 377 ALA B N 1
ATOM 6987 C CA . ALA B 1 409 ? 3.437 40.294 -40.258 1.00 17.65 377 ALA B CA 1
ATOM 6988 C C . ALA B 1 409 ? 2.876 41.447 -41.050 1.00 16.37 377 ALA B C 1
ATOM 6989 O O . ALA B 1 409 ? 3.317 41.681 -42.154 1.00 18.73 377 ALA B O 1
ATOM 6991 N N . GLY B 1 410 ? 1.951 42.214 -40.457 1.00 14.54 378 GLY B N 1
ATOM 6992 C CA . GLY B 1 410 ? 1.474 43.453 -41.056 1.00 14.11 378 GLY B CA 1
ATOM 6993 C C . GLY B 1 410 ? 2.229 44.712 -40.636 1.00 16.45 378 GLY B C 1
ATOM 6994 O O . GLY B 1 410 ? 1.737 45.817 -40.818 1.00 17.98 378 GLY B O 1
ATOM 6995 N N . TYR B 1 411 ? 3.428 44.523 -40.077 1.00 17.19 379 TYR B N 1
ATOM 6996 C CA . TYR B 1 411 ? 4.192 45.647 -39.522 1.00 17.88 379 TYR B CA 1
ATOM 6997 C C . TYR B 1 411 ? 5.681 45.314 -39.661 1.00 17.57 379 TYR B C 1
ATOM 6998 O O . TYR B 1 411 ? 6.056 44.159 -39.995 1.00 18.63 379 TYR B O 1
ATOM 7007 N N . THR B 1 412 ? 6.526 46.307 -39.357 1.00 17.87 380 THR B N 1
ATOM 7008 C CA . THR B 1 412 ? 7.974 46.197 -39.589 1.00 16.70 380 THR B CA 1
ATOM 7009 C C . THR B 1 412 ? 8.786 46.339 -38.304 1.00 17.78 380 THR B C 1
ATOM 7010 O O . THR B 1 412 ? 8.246 46.673 -37.240 1.00 16.08 380 THR B O 1
ATOM 7014 N N . ARG B 1 413 ? 10.078 46.063 -38.389 1.00 17.67 381 ARG B N 1
ATOM 7015 C CA . ARG B 1 413 ? 11.001 46.307 -37.291 1.00 16.29 381 ARG B CA 1
ATOM 7016 C C . ARG B 1 413 ? 12.141 47.102 -37.931 1.00 19.45 381 ARG B C 1
ATOM 7017 O O . ARG B 1 413 ? 12.739 46.645 -38.926 1.00 18.21 381 ARG B O 1
ATOM 7025 N N . ASN B 1 414 ? 12.377 48.303 -37.391 1.00 20.69 382 ASN B N 1
ATOM 7026 C CA . ASN B 1 414 ? 13.263 49.278 -38.006 1.00 18.78 382 ASN B CA 1
ATOM 7027 C C . ASN B 1 414 ? 14.436 49.650 -37.085 1.00 19.99 382 ASN B C 1
ATOM 7028 O O . ASN B 1 414 ? 14.412 49.379 -35.890 1.00 19.94 382 ASN B O 1
ATOM 7033 N N . ALA B 1 415 ? 15.448 50.310 -37.663 1.00 18.87 383 ALA B N 1
ATOM 7034 C CA . ALA B 1 415 ? 16.489 50.970 -36.891 1.00 21.10 383 ALA B CA 1
ATOM 7035 C C . ALA B 1 415 ? 16.984 52.148 -37.738 1.00 21.00 383 ALA B C 1
ATOM 7036 O O . ALA B 1 415 ? 17.253 51.986 -38.942 1.00 20.39 383 ALA B O 1
ATOM 7038 N N . LYS B 1 416 ? 17.039 53.320 -37.114 1.00 22.04 384 LYS B N 1
ATOM 7039 C CA . LYS B 1 416 ? 17.672 54.494 -37.738 1.00 20.97 384 LYS B CA 1
ATOM 7040 C C . LYS B 1 416 ? 19.189 54.454 -37.452 1.00 21.94 384 LYS B C 1
ATOM 7041 O O . LYS B 1 416 ? 19.665 53.558 -36.720 1.00 22.13 384 LYS B O 1
ATOM 7047 N N . ASN B 1 417 ? 19.946 55.419 -38.010 1.00 22.60 385 ASN B N 1
ATOM 7048 C CA . ASN B 1 417 ? 21.437 55.423 -37.903 1.00 24.66 385 ASN B CA 1
ATOM 7049 C C . ASN B 1 417 ? 22.001 54.063 -38.333 1.00 23.87 385 ASN B C 1
ATOM 7050 O O . ASN B 1 417 ? 22.914 53.495 -37.690 1.00 23.81 385 ASN B O 1
ATOM 7055 N N . ALA B 1 418 ? 21.444 53.536 -39.415 1.00 22.94 386 ALA B N 1
ATOM 7056 C CA . ALA B 1 418 ? 21.783 52.193 -39.872 1.00 25.07 386 ALA B CA 1
ATOM 7057 C C . ALA B 1 418 ? 22.700 52.199 -41.081 1.00 24.54 386 ALA B C 1
ATOM 7058 O O . ALA B 1 418 ? 22.591 53.057 -41.944 1.00 25.59 386 ALA B O 1
ATOM 7060 N N . THR B 1 419 ? 23.522 51.157 -41.165 1.00 24.77 387 THR B N 1
ATOM 7061 C CA . THR B 1 419 ? 24.449 50.976 -42.274 1.00 25.11 387 THR B CA 1
ATOM 7062 C C . THR B 1 419 ? 24.371 49.556 -42.763 1.00 23.13 387 THR B C 1
ATOM 7063 O O . THR B 1 419 ? 24.560 48.615 -42.006 1.00 23.03 387 THR B O 1
ATOM 7067 N N . ILE B 1 420 ? 24.125 49.393 -44.054 1.00 27.08 388 ILE B N 1
ATOM 7068 C CA . ILE B 1 420 ? 24.154 48.064 -44.633 1.00 24.48 388 ILE B CA 1
ATOM 7069 C C . ILE B 1 420 ? 25.619 47.749 -44.924 1.00 26.21 388 ILE B C 1
ATOM 7070 O O . ILE B 1 420 ? 26.293 48.559 -45.558 1.00 26.91 388 ILE B O 1
ATOM 7075 N N . THR B 1 421 ? 26.116 46.607 -44.455 1.00 26.68 389 THR B N 1
ATOM 7076 C CA . THR B 1 421 ? 27.493 46.208 -44.732 1.00 28.75 389 THR B CA 1
ATOM 7077 C C . THR B 1 421 ? 27.612 45.022 -45.715 1.00 30.31 389 THR B C 1
ATOM 7078 O O . THR B 1 421 ? 28.699 44.604 -46.052 1.00 30.08 389 THR B O 1
ATOM 7082 N N . THR B 1 422 ? 26.495 44.502 -46.210 1.00 30.03 390 THR B N 1
ATOM 7083 C CA . THR B 1 422 ? 26.540 43.449 -47.248 1.00 30.66 390 THR B CA 1
ATOM 7084 C C . THR B 1 422 ? 27.388 43.894 -48.468 1.00 31.20 390 THR B C 1
ATOM 7085 O O . THR B 1 422 ? 27.144 44.954 -49.037 1.00 30.77 390 THR B O 1
ATOM 7089 N N . SER B 1 423 ? 28.349 43.081 -48.903 1.00 32.49 391 SER B N 1
ATOM 7090 C CA . SER B 1 423 ? 29.133 43.441 -50.105 1.00 33.57 391 SER B CA 1
ATOM 7091 C C . SER B 1 423 ? 28.252 43.592 -51.357 1.00 34.12 391 SER B C 1
ATOM 7092 O O . SER B 1 423 ? 28.273 44.651 -52.019 1.00 34.29 391 SER B O 1
ATOM 7095 N N . ILE B 1 424 ? 27.455 42.566 -51.667 1.00 32.84 392 ILE B N 1
ATOM 7096 C CA . ILE B 1 424 ? 26.537 42.639 -52.814 1.00 34.73 392 ILE B CA 1
ATOM 7097 C C . ILE B 1 424 ? 25.084 42.394 -52.366 1.00 34.15 392 ILE B C 1
ATOM 7098 O O . ILE B 1 424 ? 24.586 41.257 -52.428 1.00 34.27 392 ILE B O 1
ATOM 7103 N N . PRO B 1 425 ? 24.409 43.462 -51.927 1.00 34.29 393 PRO B N 1
ATOM 7104 C CA . PRO B 1 425 ? 23.072 43.337 -51.321 1.00 34.47 393 PRO B CA 1
ATOM 7105 C C . PRO B 1 425 ? 22.086 42.521 -52.169 1.00 34.76 393 PRO B C 1
ATOM 7106 O O . PRO B 1 425 ? 21.251 41.781 -51.617 1.00 32.70 393 PRO B O 1
ATOM 7110 N N . SER B 1 426 ? 22.178 42.641 -53.488 1.00 34.56 394 SER B N 1
ATOM 7111 C CA . SER B 1 426 ? 21.250 41.931 -54.346 1.00 35.14 394 SER B CA 1
ATOM 7112 C C . SER B 1 426 ? 21.573 40.441 -54.496 1.00 34.68 394 SER B C 1
ATOM 7113 O O . SER B 1 426 ? 20.828 39.723 -55.148 1.00 34.37 394 SER B O 1
ATOM 7116 N N . GLU B 1 427 ? 22.651 39.953 -53.889 1.00 33.89 395 GLU B N 1
ATOM 7117 C CA . GLU B 1 427 ? 22.995 38.534 -54.060 1.00 33.34 395 GLU B CA 1
ATOM 7118 C C . GLU B 1 427 ? 23.351 37.813 -52.758 1.00 32.29 395 GLU B C 1
ATOM 7119 O O . GLU B 1 427 ? 23.222 36.586 -52.668 1.00 31.37 395 GLU B O 1
ATOM 7125 N N . GLU B 1 428 ? 23.777 38.568 -51.745 1.00 30.61 396 GLU B N 1
ATOM 7126 C CA . GLU B 1 428 ? 24.227 37.968 -50.480 1.00 30.19 396 GLU B CA 1
ATOM 7127 C C . GLU B 1 428 ? 23.286 38.289 -49.295 1.00 27.91 396 GLU B C 1
ATOM 7128 O O . GLU B 1 428 ? 22.364 39.084 -49.436 1.00 27.26 396 GLU B O 1
ATOM 7134 N N . ALA B 1 429 ? 23.586 37.694 -48.146 1.00 27.13 397 ALA B N 1
ATOM 7135 C CA . ALA B 1 429 ? 22.731 37.780 -46.942 1.00 27.54 397 ALA B CA 1
ATOM 7136 C C . ALA B 1 429 ? 22.857 39.171 -46.324 1.00 29.02 397 ALA B C 1
ATOM 7137 O O . ALA B 1 429 ? 23.971 39.725 -46.260 1.00 28.70 397 ALA B O 1
ATOM 7139 N N . LEU B 1 430 ? 21.736 39.726 -45.845 1.00 26.67 398 LEU B N 1
ATOM 7140 C CA . LEU B 1 430 ? 21.781 40.996 -45.118 1.00 25.96 398 LEU B CA 1
ATOM 7141 C C . LEU B 1 430 ? 22.796 40.988 -43.980 1.00 25.80 398 LEU B C 1
ATOM 7142 O O . LEU B 1 430 ? 22.832 40.058 -43.147 1.00 26.29 398 LEU B O 1
ATOM 7147 N N . LYS B 1 431 ? 23.645 42.017 -43.939 1.00 26.09 399 LYS B N 1
ATOM 7148 C CA . LYS B 1 431 ? 24.346 42.327 -42.711 1.00 25.37 399 LYS B CA 1
ATOM 7149 C C . LYS B 1 431 ? 24.466 43.824 -42.564 1.00 24.21 399 LYS B C 1
ATOM 7150 O O . LYS B 1 431 ? 24.362 44.574 -43.524 1.00 25.95 399 LYS B O 1
ATOM 7153 N N . GLY B 1 432 ? 24.624 44.286 -41.333 1.00 23.86 400 GLY B N 1
ATOM 7154 C CA . GLY B 1 432 ? 24.589 45.716 -41.108 1.00 21.48 400 GLY B CA 1
ATOM 7155 C C . GLY B 1 432 ? 24.518 46.055 -39.647 1.00 19.63 400 GLY B C 1
ATOM 7156 O O . GLY B 1 432 ? 24.324 45.184 -38.801 1.00 21.24 400 GLY B O 1
ATOM 7157 N N . THR B 1 433 ? 24.746 47.322 -39.353 1.00 21.71 401 THR B N 1
ATOM 7158 C CA . THR B 1 433 ? 24.869 47.784 -37.991 1.00 23.61 401 THR B CA 1
ATOM 7159 C C . THR B 1 433 ? 24.070 49.047 -37.830 1.00 23.30 401 THR B C 1
ATOM 7160 O O . THR B 1 433 ? 23.710 49.682 -38.820 1.00 23.58 401 THR B O 1
ATOM 7164 N N . TYR B 1 434 ? 23.817 49.415 -36.583 1.00 22.39 402 TYR B N 1
ATOM 7165 C CA . TYR B 1 434 ? 23.181 50.702 -36.272 1.00 24.95 402 TYR B CA 1
ATOM 7166 C C . TYR B 1 434 ? 23.730 51.156 -34.935 1.00 25.06 402 TYR B C 1
ATOM 7167 O O . TYR B 1 434 ? 24.269 50.338 -34.184 1.00 23.48 402 TYR B O 1
ATOM 7176 N N A THR B 1 435 ? 23.599 52.438 -34.580 0.50 25.97 403 THR B N 1
ATOM 7177 N N B THR B 1 435 ? 23.581 52.456 -34.719 0.50 25.23 403 THR B N 1
ATOM 7178 C CA A THR B 1 435 ? 24.082 52.924 -33.249 0.50 29.13 403 THR B CA 1
ATOM 7179 C CA B THR B 1 435 ? 23.846 53.095 -33.462 0.50 28.02 403 THR B CA 1
ATOM 7180 C C A THR B 1 435 ? 22.986 53.118 -32.165 0.50 29.20 403 THR B C 1
ATOM 7181 C C B THR B 1 435 ? 22.750 54.103 -33.137 0.50 26.62 403 THR B C 1
ATOM 7182 O O A THR B 1 435 ? 22.522 52.152 -31.579 0.50 30.90 403 THR B O 1
ATOM 7183 O O B THR B 1 435 ? 22.069 54.646 -33.977 0.50 26.81 403 THR B O 1
ATOM 7190 N N . ASP B 1 436 ? 22.661 54.372 -31.865 1.00 30.07 404 ASP B N 1
ATOM 7191 C CA A ASP B 1 436 ? 21.485 54.839 -31.120 0.50 30.72 404 ASP B CA 1
ATOM 7192 C CA B ASP B 1 436 ? 21.564 55.053 -31.220 0.50 30.20 404 ASP B CA 1
ATOM 7193 C C . ASP B 1 436 ? 20.216 54.933 -31.975 1.00 30.82 404 ASP B C 1
ATOM 7194 O O . ASP B 1 436 ? 19.941 55.837 -32.777 1.00 31.15 404 ASP B O 1
ATOM 7203 N N . ALA B 1 437 ? 19.409 53.902 -31.758 1.00 28.25 405 ALA B N 1
ATOM 7204 C CA . ALA B 1 437 ? 18.165 53.761 -32.492 1.00 28.62 405 ALA B CA 1
ATOM 7205 C C . ALA B 1 437 ? 16.945 53.980 -31.606 1.00 28.99 405 ALA B C 1
ATOM 7206 O O . ALA B 1 437 ? 15.825 53.667 -32.012 1.00 28.91 405 ALA B O 1
ATOM 7208 N N . ASN B 1 438 ? 17.161 54.502 -30.396 1.00 29.61 406 ASN B N 1
ATOM 7209 C CA . ASN B 1 438 ? 16.064 54.985 -29.561 1.00 29.58 406 ASN B CA 1
ATOM 7210 C C . ASN B 1 438 ? 15.312 56.036 -30.365 1.00 28.94 406 ASN B C 1
ATOM 7211 O O . ASN B 1 438 ? 15.898 56.866 -31.063 1.00 28.74 406 ASN B O 1
ATOM 7216 N N . GLN B 1 439 ? 13.994 55.979 -30.300 1.00 27.84 407 GLN B N 1
ATOM 7217 C CA . GLN B 1 439 ? 13.176 56.874 -31.061 1.00 26.78 407 GLN B CA 1
ATOM 7218 C C . GLN B 1 439 ? 13.394 56.730 -32.582 1.00 25.80 407 GLN B C 1
ATOM 7219 O O . GLN B 1 439 ? 13.640 57.712 -33.285 1.00 23.29 407 GLN B O 1
ATOM 7225 N N . THR B 1 440 ? 13.272 55.500 -33.096 1.00 21.62 408 THR B N 1
ATOM 7226 C CA . THR B 1 440 ? 13.330 55.265 -34.535 1.00 21.04 408 THR B CA 1
ATOM 7227 C C . THR B 1 440 ? 11.965 55.446 -35.141 1.00 20.29 408 THR B C 1
ATOM 7228 O O . THR B 1 440 ? 10.975 55.121 -34.518 1.00 20.77 408 THR B O 1
ATOM 7232 N N . LEU B 1 441 ? 11.930 55.929 -36.373 1.00 20.05 409 LEU B N 1
ATOM 7233 C CA . LEU B 1 441 ? 10.731 55.976 -37.216 1.00 19.76 409 LEU B CA 1
ATOM 7234 C C . LEU B 1 441 ? 9.713 54.841 -36.925 1.00 21.74 409 LEU B C 1
ATOM 7235 O O . LEU B 1 441 ? 10.088 53.671 -36.957 1.00 20.86 409 LEU B O 1
ATOM 7240 N N . GLY B 1 442 ? 8.461 55.194 -36.616 1.00 21.64 410 GLY B N 1
ATOM 7241 C CA . GLY B 1 442 ? 7.375 54.179 -36.497 1.00 19.42 410 GLY B CA 1
ATOM 7242 C C . GLY B 1 442 ? 6.055 54.791 -36.890 1.00 18.63 410 GLY B C 1
ATOM 7243 O O . GLY B 1 442 ? 6.003 55.987 -37.203 1.00 17.97 410 GLY B O 1
ATOM 7244 N N . SER B 1 443 ? 4.982 54.010 -36.826 1.00 16.88 411 SER B N 1
ATOM 7245 C CA . SER B 1 443 ? 3.586 54.507 -37.016 1.00 15.05 411 SER B CA 1
ATOM 7246 C C . SER B 1 443 ? 2.932 54.873 -35.680 1.00 17.21 411 SER B C 1
ATOM 7247 O O . SER B 1 443 ? 2.566 56.023 -35.457 1.00 19.21 411 SER B O 1
ATOM 7250 N N . PHE B 1 444 ? 2.865 53.912 -34.758 1.00 15.31 412 PHE B N 1
ATOM 7251 C CA . PHE B 1 444 ? 2.187 54.161 -33.476 1.00 17.12 412 PHE B CA 1
ATOM 7252 C C . PHE B 1 444 ? 3.097 53.940 -32.278 1.00 17.84 412 PHE B C 1
ATOM 7253 O O . PHE B 1 444 ? 2.767 54.359 -31.155 1.00 19.29 412 PHE B O 1
ATOM 7261 N N . GLU B 1 445 ? 4.228 53.285 -32.531 1.00 17.51 413 GLU B N 1
ATOM 7262 C CA . GLU B 1 445 ? 5.241 53.083 -31.532 1.00 17.84 413 GLU B CA 1
ATOM 7263 C C . GLU B 1 445 ? 6.592 53.158 -32.219 1.00 17.55 413 GLU B C 1
ATOM 7264 O O . GLU B 1 445 ? 6.719 52.744 -33.373 1.00 17.45 413 GLU B O 1
ATOM 7270 N N . TYR B 1 446 ? 7.601 53.665 -31.522 1.00 16.01 414 TYR B N 1
ATOM 7271 C CA . TYR B 1 446 ? 8.937 53.826 -32.140 1.00 18.50 414 TYR B CA 1
ATOM 7272 C C . TYR B 1 446 ? 9.466 52.499 -32.661 1.00 18.79 414 TYR B C 1
ATOM 7273 O O . TYR B 1 446 ? 9.304 51.468 -31.983 1.00 19.77 414 TYR B O 1
ATOM 7282 N N . SER B 1 447 ? 10.031 52.526 -33.870 1.00 17.24 415 SER B N 1
ATOM 7283 C CA . SER B 1 447 ? 10.732 51.376 -34.524 1.00 17.89 415 SER B CA 1
ATOM 7284 C C . SER B 1 447 ? 9.810 50.371 -35.272 1.00 18.55 415 SER B C 1
ATOM 7285 O O . SER B 1 447 ? 10.290 49.419 -35.900 1.00 16.99 415 SER B O 1
ATOM 7288 N N . VAL B 1 448 ? 8.501 50.622 -35.227 1.00 16.96 416 VAL B N 1
ATOM 7289 C CA . VAL B 1 448 ? 7.543 49.772 -35.886 1.00 17.31 416 VAL B CA 1
ATOM 7290 C C . VAL B 1 448 ? 6.660 50.586 -36.842 1.00 14.49 416 VAL B C 1
ATOM 7291 O O . VAL B 1 448 ? 5.845 51.431 -36.443 1.00 16.51 416 VAL B O 1
ATOM 7295 N N . LEU B 1 449 ? 6.792 50.311 -38.123 1.00 16.76 417 LEU B N 1
ATOM 7296 C CA . LEU B 1 449 ? 5.859 50.927 -39.077 1.00 15.92 417 LEU B CA 1
ATOM 7297 C C . LEU B 1 449 ? 4.805 49.874 -39.392 1.00 16.53 417 LEU B C 1
ATOM 7298 O O . LEU B 1 449 ? 5.113 48.660 -39.321 1.00 19.88 417 LEU B O 1
ATOM 7303 N N . GLU B 1 450 ? 3.599 50.316 -39.732 1.00 17.09 418 GLU B N 1
ATOM 7304 C CA . GLU B 1 450 ? 2.518 49.398 -40.016 1.00 16.66 418 GLU B CA 1
ATOM 7305 C C . GLU B 1 450 ? 2.238 49.410 -41.518 1.00 18.81 418 GLU B C 1
ATOM 7306 O O . GLU B 1 450 ? 2.797 50.231 -42.250 1.00 20.92 418 GLU B O 1
ATOM 7312 N N . TRP B 1 451 ? 1.439 48.455 -41.980 1.00 18.79 419 TRP B N 1
ATOM 7313 C CA . TRP B 1 451 ? 1.352 48.152 -43.408 1.00 18.89 419 TRP B CA 1
ATOM 7314 C C . TRP B 1 451 ? 0.855 49.341 -44.200 1.00 19.68 419 TRP B C 1
ATOM 7315 O O . TRP B 1 451 ? 1.341 49.599 -45.298 1.00 17.55 419 TRP B O 1
ATOM 7326 N N . THR B 1 452 ? -0.119 50.069 -43.666 1.00 19.73 420 THR B N 1
ATOM 7327 C CA . THR B 1 452 ? -0.679 51.190 -44.428 1.00 18.95 420 THR B CA 1
ATOM 7328 C C . THR B 1 452 ? 0.427 52.213 -44.742 1.00 20.65 420 THR B C 1
ATOM 7329 O O . THR B 1 452 ? 0.576 52.711 -45.881 1.00 19.34 420 THR B O 1
ATOM 7333 N N . ASP B 1 453 ? 1.217 52.557 -43.732 1.00 18.79 421 ASP B N 1
ATOM 7334 C CA . ASP B 1 453 ? 2.375 53.428 -44.019 1.00 20.73 421 ASP B CA 1
ATOM 7335 C C . ASP B 1 453 ? 3.308 52.889 -45.115 1.00 20.52 421 ASP B C 1
ATOM 7336 O O . ASP B 1 453 ? 3.797 53.654 -45.948 1.00 19.34 421 ASP B O 1
ATOM 7341 N N . ILE B 1 454 ? 3.588 51.589 -45.086 1.00 16.75 422 ILE B N 1
ATOM 7342 C CA . ILE B 1 454 ? 4.492 51.004 -46.056 1.00 19.28 422 ILE B CA 1
ATOM 7343 C C . ILE B 1 454 ? 3.938 51.228 -47.469 1.00 20.58 422 ILE B C 1
ATOM 7344 O O . ILE B 1 454 ? 4.629 51.762 -48.339 1.00 22.30 422 ILE B O 1
ATOM 7349 N N . ILE B 1 455 ? 2.684 50.856 -47.708 1.00 21.12 423 ILE B N 1
ATOM 7350 C CA . ILE B 1 455 ? 2.165 51.035 -49.066 1.00 22.33 423 ILE B CA 1
ATOM 7351 C C . ILE B 1 455 ? 1.928 52.485 -49.478 1.00 24.15 423 ILE B C 1
ATOM 7352 O O . ILE B 1 455 ? 1.928 52.798 -50.690 1.00 25.62 423 ILE B O 1
ATOM 7357 N N . CYS B 1 456 ? 1.676 53.366 -48.519 1.00 23.17 424 CYS B N 1
ATOM 7358 C CA . CYS B 1 456 ? 1.417 54.763 -48.883 1.00 24.04 424 CYS B CA 1
ATOM 7359 C C . CYS B 1 456 ? 2.692 55.547 -49.058 1.00 24.67 424 CYS B C 1
ATOM 7360 O O . CYS B 1 456 ? 2.706 56.500 -49.848 1.00 24.26 424 CYS B O 1
ATOM 7363 N N . HIS B 1 457 ? 3.720 55.217 -48.267 1.00 24.24 425 HIS B N 1
ATOM 7364 C CA . HIS B 1 457 ? 4.899 56.108 -48.147 1.00 24.95 425 HIS B CA 1
ATOM 7365 C C . HIS B 1 457 ? 6.290 55.499 -48.308 1.00 23.98 425 HIS B C 1
ATOM 7366 O O . HIS B 1 457 ? 7.263 56.274 -48.447 1.00 24.98 425 HIS B O 1
ATOM 7373 N N . TYR B 1 458 ? 6.419 54.169 -48.242 1.00 23.80 426 TYR B N 1
ATOM 7374 C CA . TYR B 1 458 ? 7.734 53.508 -48.323 1.00 24.35 426 TYR B CA 1
ATOM 7375 C C . TYR B 1 458 ? 7.946 52.614 -49.529 1.00 26.42 426 TYR B C 1
ATOM 7376 O O . TYR B 1 458 ? 9.084 52.439 -49.999 1.00 27.60 426 TYR B O 1
ATOM 7385 N N . MET B 1 459 ? 6.862 52.064 -50.062 1.00 26.35 427 MET B N 1
ATOM 7386 C CA . MET B 1 459 ? 6.986 51.085 -51.135 1.00 27.15 427 MET B CA 1
ATOM 7387 C C . MET B 1 459 ? 5.850 51.302 -52.120 1.00 27.41 427 MET B C 1
ATOM 7388 O O . MET B 1 459 ? 4.723 51.537 -51.724 1.00 27.25 427 MET B O 1
ATOM 7393 N N . ASP B 1 460 ? 6.153 51.270 -53.408 1.00 27.93 428 ASP B N 1
ATOM 7394 C CA . ASP B 1 460 ? 5.090 51.385 -54.425 1.00 28.16 428 ASP B CA 1
ATOM 7395 C C . ASP B 1 460 ? 5.032 50.061 -55.188 1.00 29.15 428 ASP B C 1
ATOM 7396 O O . ASP B 1 460 ? 5.790 49.826 -56.167 1.00 29.13 428 ASP B O 1
ATOM 7401 N N . PHE B 1 461 ? 4.145 49.173 -54.741 1.00 28.47 429 PHE B N 1
ATOM 7402 C CA . PHE B 1 461 ? 4.103 47.828 -55.307 1.00 28.53 429 PHE B CA 1
ATOM 7403 C C . PHE B 1 461 ? 3.532 47.836 -56.723 1.00 29.69 429 PHE B C 1
ATOM 7404 O O . PHE B 1 461 ? 3.850 46.959 -57.522 1.00 31.42 429 PHE B O 1
ATOM 7412 N N . GLU B 1 462 ? 2.710 48.824 -57.041 1.00 31.24 430 GLU B N 1
ATOM 7413 C CA . GLU B 1 462 ? 2.150 48.903 -58.382 1.00 32.59 430 GLU B CA 1
ATOM 7414 C C . GLU B 1 462 ? 3.225 49.232 -59.418 1.00 34.45 430 GLU B C 1
ATOM 7415 O O . GLU B 1 462 ? 3.204 48.716 -60.541 1.00 33.45 430 GLU B O 1
ATOM 7421 N N . LYS B 1 463 ? 4.160 50.088 -59.019 1.00 35.09 431 LYS B N 1
ATOM 7422 C CA . LYS B 1 463 ? 5.233 50.558 -59.901 1.00 34.54 431 LYS B CA 1
ATOM 7423 C C . LYS B 1 463 ? 6.437 49.654 -59.782 1.00 34.14 431 LYS B C 1
ATOM 7424 O O . LYS B 1 463 ? 7.269 49.603 -60.671 1.00 34.14 431 LYS B O 1
ATOM 7426 N N . GLY B 1 464 ? 6.526 48.917 -58.688 1.00 32.38 432 GLY B N 1
ATOM 7427 C CA . GLY B 1 464 ? 7.551 47.905 -58.521 1.00 31.78 432 GLY B CA 1
ATOM 7428 C C . GLY B 1 464 ? 8.783 48.471 -57.847 1.00 32.12 432 GLY B C 1
ATOM 7429 O O . GLY B 1 464 ? 9.861 47.877 -57.925 1.00 33.48 432 GLY B O 1
ATOM 7430 N N . GLU B 1 465 ? 8.634 49.618 -57.187 1.00 31.42 433 GLU B N 1
ATOM 7431 C CA . GLU B 1 465 ? 9.788 50.256 -56.587 1.00 32.99 433 GLU B CA 1
ATOM 7432 C C . GLU B 1 465 ? 9.507 51.055 -55.333 1.00 31.27 433 GLU B C 1
ATOM 7433 O O . GLU B 1 465 ? 8.387 51.464 -55.076 1.00 29.65 433 GLU B O 1
ATOM 7439 N N . GLY B 1 466 ? 10.577 51.278 -54.583 1.00 30.83 434 GLY B N 1
ATOM 7440 C CA . GLY B 1 466 ? 10.569 52.139 -53.410 1.00 30.85 434 GLY B CA 1
ATOM 7441 C C . GLY B 1 466 ? 9.988 53.519 -53.603 1.00 30.90 434 GLY B C 1
ATOM 7442 O O . GLY B 1 466 ? 9.964 54.076 -54.721 1.00 32.38 434 GLY B O 1
ATOM 7443 N N . ARG B 1 467 ? 9.477 54.067 -52.500 1.00 28.39 435 ARG B N 1
ATOM 7444 C CA . ARG B 1 467 ? 9.005 55.450 -52.485 1.00 27.25 435 ARG B CA 1
ATOM 7445 C C . ARG B 1 467 ? 9.983 56.327 -51.704 1.00 28.30 435 ARG B C 1
ATOM 7446 O O . ARG B 1 467 ? 10.765 55.816 -50.888 1.00 25.98 435 ARG B O 1
ATOM 7454 N N . ASN B 1 468 ? 9.931 57.633 -51.969 1.00 27.53 436 ASN B N 1
ATOM 7455 C CA . ASN B 1 468 ? 10.568 58.635 -51.112 1.00 29.05 436 ASN B CA 1
ATOM 7456 C C . ASN B 1 468 ? 12.010 58.341 -50.731 1.00 29.83 436 ASN B C 1
ATOM 7457 O O . ASN B 1 468 ? 12.442 58.633 -49.610 1.00 28.30 436 ASN B O 1
ATOM 7462 N N . GLY B 1 469 ? 12.769 57.773 -51.664 1.00 29.64 437 GLY B N 1
ATOM 7463 C CA . GLY B 1 469 ? 14.196 57.591 -51.453 1.00 29.43 437 GLY B CA 1
ATOM 7464 C C . GLY B 1 469 ? 14.525 56.280 -50.771 1.00 29.63 437 GLY B C 1
ATOM 7465 O O . GLY B 1 469 ? 15.685 56.027 -50.410 1.00 30.07 437 GLY B O 1
ATOM 7466 N N . TYR B 1 470 ? 13.503 55.451 -50.532 1.00 27.50 438 TYR B N 1
ATOM 7467 C CA . TYR B 1 470 ? 13.752 54.096 -50.037 1.00 25.77 438 TYR B CA 1
ATOM 7468 C C . TYR B 1 470 ? 13.848 53.127 -51.201 1.00 24.83 438 TYR B C 1
ATOM 7469 O O . TYR B 1 470 ? 13.208 53.307 -52.233 1.00 24.32 438 TYR B O 1
ATOM 7478 N N . LYS B 1 471 ? 14.646 52.102 -51.007 1.00 24.03 439 LYS B N 1
ATOM 7479 C CA . LYS B 1 471 ? 14.810 51.093 -52.031 1.00 28.07 439 LYS B CA 1
ATOM 7480 C C . LYS B 1 471 ? 14.571 49.721 -51.424 1.00 27.98 439 LYS B C 1
ATOM 7481 O O . LYS B 1 471 ? 15.000 49.447 -50.291 1.00 28.76 439 LYS B O 1
ATOM 7483 N N . LEU B 1 472 ? 13.900 48.871 -52.190 1.00 27.63 440 LEU B N 1
ATOM 7484 C CA . LEU B 1 472 ? 13.590 47.504 -51.763 1.00 28.29 440 LEU B CA 1
ATOM 7485 C C . LEU B 1 472 ? 14.701 46.570 -52.158 1.00 28.30 440 LEU B C 1
ATOM 7486 O O . LEU B 1 472 ? 15.078 46.510 -53.315 1.00 24.95 440 LEU B O 1
ATOM 7491 N N . VAL B 1 473 ? 15.234 45.837 -51.202 1.00 27.74 441 VAL B N 1
ATOM 7492 C CA . VAL B 1 473 ? 16.258 44.866 -51.515 1.00 28.68 441 VAL B CA 1
ATOM 7493 C C . VAL B 1 473 ? 15.770 43.452 -51.206 1.00 29.55 441 VAL B C 1
ATOM 7494 O O . VAL B 1 473 ? 15.284 43.188 -50.110 1.00 28.38 441 VAL B O 1
ATOM 7498 N N . HIS B 1 474 ? 15.906 42.534 -52.163 1.00 29.06 442 HIS B N 1
ATOM 7499 C CA . HIS B 1 474 ? 15.590 41.149 -51.875 1.00 28.24 442 HIS B CA 1
ATOM 7500 C C . HIS B 1 474 ? 16.835 40.424 -51.459 1.00 28.94 442 HIS B C 1
ATOM 7501 O O . HIS B 1 474 ? 17.823 40.371 -52.216 1.00 27.52 442 HIS B O 1
ATOM 7508 N N . ASP B 1 475 ? 16.801 39.886 -50.249 1.00 27.35 443 ASP B N 1
ATOM 7509 C CA . ASP B 1 475 ? 17.851 39.026 -49.710 1.00 26.61 443 ASP B CA 1
ATOM 7510 C C . ASP B 1 475 ? 17.572 37.575 -50.069 1.00 28.09 443 ASP B C 1
ATOM 7511 O O . ASP B 1 475 ? 16.637 36.974 -49.544 1.00 26.98 443 ASP B O 1
ATOM 7516 N N . LYS B 1 476 ? 18.395 37.031 -50.977 1.00 27.97 444 LYS B N 1
ATOM 7517 C CA . LYS B 1 476 ? 18.198 35.714 -51.603 1.00 27.18 444 LYS B CA 1
ATOM 7518 C C . LYS B 1 476 ? 18.469 34.577 -50.649 1.00 27.47 444 LYS B C 1
ATOM 7519 O O . LYS B 1 476 ? 17.932 33.477 -50.833 1.00 30.81 444 LYS B O 1
ATOM 7525 N N . VAL B 1 477 ? 19.324 34.803 -49.655 1.00 23.79 445 VAL B N 1
ATOM 7526 C CA . VAL B 1 477 ? 19.639 33.755 -48.694 1.00 25.25 445 VAL B CA 1
ATOM 7527 C C . VAL B 1 477 ? 18.449 33.517 -47.753 1.00 26.07 445 VAL B C 1
ATOM 7528 O O . VAL B 1 477 ? 17.998 32.389 -47.551 1.00 28.43 445 VAL B O 1
ATOM 7532 N N . ALA B 1 478 ? 17.949 34.614 -47.187 1.00 26.36 446 ALA B N 1
ATOM 7533 C CA . ALA B 1 478 ? 16.831 34.563 -46.263 1.00 23.64 446 ALA B CA 1
ATOM 7534 C C . ALA B 1 478 ? 15.446 34.377 -46.942 1.00 24.83 446 ALA B C 1
ATOM 7535 O O . ALA B 1 478 ? 14.472 34.013 -46.267 1.00 24.86 446 ALA B O 1
ATOM 7537 N N . LYS B 1 479 ? 15.337 34.667 -48.241 1.00 23.27 447 LYS B N 1
ATOM 7538 C CA . LYS B 1 479 ? 14.015 34.824 -48.925 1.00 27.21 447 LYS B CA 1
ATOM 7539 C C . LYS B 1 479 ? 13.095 35.919 -48.283 1.00 26.30 447 LYS B C 1
ATOM 7540 O O . LYS B 1 479 ? 11.887 35.741 -48.138 1.00 26.27 447 LYS B O 1
ATOM 7545 N N . ALA B 1 480 ? 13.679 37.068 -47.956 1.00 24.15 448 ALA B N 1
ATOM 7546 C CA . ALA B 1 480 ? 13.023 38.127 -47.194 1.00 23.59 448 ALA B CA 1
ATOM 7547 C C . ALA B 1 480 ? 13.479 39.455 -47.805 1.00 24.04 448 ALA B C 1
ATOM 7548 O O . ALA B 1 480 ? 14.630 39.582 -48.276 1.00 26.29 448 ALA B O 1
ATOM 7550 N N . ASP B 1 481 ? 12.585 40.427 -47.813 1.00 24.90 449 ASP B N 1
ATOM 7551 C CA . ASP B 1 481 ? 12.871 41.742 -48.360 1.00 25.90 449 ASP B CA 1
ATOM 7552 C C . ASP B 1 481 ? 13.145 42.730 -47.237 1.00 26.17 449 ASP B C 1
ATOM 7553 O O . ASP B 1 481 ? 12.660 42.546 -46.093 1.00 26.02 449 ASP B O 1
ATOM 7558 N N . TYR B 1 482 ? 13.905 43.778 -47.559 1.00 22.81 450 TYR B N 1
ATOM 7559 C CA . TYR B 1 482 ? 13.946 44.928 -46.678 1.00 23.68 450 TYR B CA 1
ATOM 7560 C C . TYR B 1 482 ? 13.983 46.231 -47.446 1.00 22.54 450 TYR B C 1
ATOM 7561 O O . TYR B 1 482 ? 14.233 46.244 -48.641 1.00 22.70 450 TYR B O 1
ATOM 7570 N N . LEU B 1 483 ? 13.686 47.318 -46.755 1.00 22.69 451 LEU B N 1
ATOM 7571 C CA . LEU B 1 483 ? 13.725 48.649 -47.322 1.00 22.98 451 LEU B CA 1
ATOM 7572 C C . LEU B 1 483 ? 14.831 49.442 -46.612 1.00 25.53 451 LEU B C 1
ATOM 7573 O O . LEU B 1 483 ? 15.076 49.286 -45.390 1.00 24.18 451 LEU B O 1
ATOM 7578 N N . TYR B 1 484 ? 15.545 50.267 -47.374 1.00 25.25 452 TYR B N 1
ATOM 7579 C CA . TYR B 1 484 ? 16.608 51.093 -46.773 1.00 26.96 452 TYR B CA 1
ATOM 7580 C C . TYR B 1 484 ? 16.703 52.421 -47.508 1.00 28.18 452 TYR B C 1
ATOM 7581 O O . TYR B 1 484 ? 16.591 52.443 -48.738 1.00 28.28 452 TYR B O 1
ATOM 7590 N N . SER B 1 485 ? 16.860 53.529 -46.778 1.00 28.47 453 SER B N 1
ATOM 7591 C CA . SER B 1 485 ? 17.137 54.820 -47.445 1.00 29.79 453 SER B CA 1
ATOM 7592 C C . SER B 1 485 ? 18.511 55.338 -47.056 1.00 30.62 453 SER B C 1
ATOM 7593 O O . SER B 1 485 ? 18.799 55.498 -45.877 1.00 28.39 453 SER B O 1
ATOM 7596 N N . GLU B 1 486 ? 19.340 55.592 -48.068 1.00 32.45 454 GLU B N 1
ATOM 7597 C CA . GLU B 1 486 ? 20.673 56.213 -47.892 1.00 34.39 454 GLU B CA 1
ATOM 7598 C C . GLU B 1 486 ? 20.581 57.540 -47.184 1.00 33.90 454 GLU B C 1
ATOM 7599 O O . GLU B 1 486 ? 21.476 57.897 -46.390 1.00 36.36 454 GLU B O 1
ATOM 7605 N N . ALA B 1 487 ? 19.505 58.267 -47.463 1.00 31.86 455 ALA B N 1
ATOM 7606 C CA . ALA B 1 487 ? 19.317 59.612 -46.948 1.00 31.25 455 ALA B CA 1
ATOM 7607 C C . ALA B 1 487 ? 18.903 59.656 -45.480 1.00 31.91 455 ALA B C 1
ATOM 7608 O O . ALA B 1 487 ? 19.434 60.483 -44.706 1.00 29.80 455 ALA B O 1
ATOM 7610 N N . THR B 1 488 ? 17.956 58.794 -45.078 1.00 30.02 456 THR B N 1
ATOM 7611 C CA . THR B 1 488 ? 17.504 58.819 -43.685 1.00 27.94 456 THR B CA 1
ATOM 7612 C C . THR B 1 488 ? 18.317 57.845 -42.843 1.00 27.28 456 THR B C 1
ATOM 7613 O O . THR B 1 488 ? 18.364 57.982 -41.615 1.00 27.02 456 THR B O 1
ATOM 7617 N N . LYS B 1 489 ? 18.961 56.890 -43.519 1.00 26.05 457 LYS B N 1
ATOM 7618 C CA . LYS B 1 489 ? 19.701 55.770 -42.903 1.00 26.02 457 LYS B CA 1
ATOM 7619 C C . LYS B 1 489 ? 18.799 54.918 -41.987 1.00 24.83 457 LYS B C 1
ATOM 7620 O O . LYS B 1 489 ? 19.270 54.313 -41.006 1.00 25.33 457 LYS B O 1
ATOM 7624 N N . VAL B 1 490 ? 17.515 54.882 -42.318 1.00 22.53 458 VAL B N 1
ATOM 7625 C CA . VAL B 1 490 ? 16.592 53.968 -41.629 1.00 22.13 458 VAL B CA 1
ATOM 7626 C C . VAL B 1 490 ? 16.453 52.656 -42.409 1.00 20.80 458 VAL B C 1
ATOM 7627 O O . VAL B 1 490 ? 16.145 52.665 -43.588 1.00 23.36 458 VAL B O 1
ATOM 7631 N N . PHE B 1 491 ? 16.704 51.547 -41.723 1.00 19.52 459 PHE B N 1
ATOM 7632 C CA . PHE B 1 491 ? 16.520 50.185 -42.215 1.00 20.66 459 PHE B CA 1
ATOM 7633 C C . PHE B 1 491 ? 15.131 49.713 -41.755 1.00 19.99 459 PHE B C 1
ATOM 7634 O O . PHE B 1 491 ? 14.746 49.937 -40.586 1.00 18.53 459 PHE B O 1
ATOM 7642 N N . ILE B 1 492 ? 14.389 49.076 -42.672 1.00 19.64 460 ILE B N 1
ATOM 7643 C CA . ILE B 1 492 ? 13.017 48.611 -42.373 1.00 19.46 460 ILE B CA 1
ATOM 7644 C C . ILE B 1 492 ? 12.894 47.116 -42.765 1.00 19.32 460 ILE B C 1
ATOM 7645 O O . ILE B 1 492 ? 12.982 46.790 -43.941 1.00 19.72 460 ILE B O 1
ATOM 7650 N N . SER B 1 493 ? 12.741 46.192 -41.800 1.00 18.00 461 SER B N 1
ATOM 7651 C CA . SER B 1 493 ? 12.479 44.789 -42.130 1.00 17.07 461 SER B CA 1
ATOM 7652 C C . SER B 1 493 ? 10.959 44.601 -42.246 1.00 17.64 461 SER B C 1
ATOM 7653 O O . SER B 1 493 ? 10.210 44.969 -41.347 1.00 16.63 461 SER B O 1
ATOM 7656 N N . LEU B 1 494 ? 10.491 44.071 -43.363 1.00 19.39 462 LEU B N 1
ATOM 7657 C CA . LEU B 1 494 ? 9.049 43.864 -43.513 1.00 21.17 462 LEU B CA 1
ATOM 7658 C C . LEU B 1 494 ? 8.769 42.584 -44.258 1.00 23.09 462 LEU B C 1
ATOM 7659 O O . LEU B 1 494 ? 9.653 42.037 -44.924 1.00 21.74 462 LEU B O 1
ATOM 7664 N N . ASP B 1 495 ? 7.523 42.121 -44.137 1.00 21.95 463 ASP B N 1
ATOM 7665 C CA . ASP B 1 495 ? 6.930 41.158 -45.074 1.00 20.93 463 ASP B CA 1
ATOM 7666 C C . ASP B 1 495 ? 6.399 41.887 -46.303 1.00 20.71 463 ASP B C 1
ATOM 7667 O O . ASP B 1 495 ? 5.958 43.041 -46.203 1.00 22.72 463 ASP B O 1
ATOM 7672 N N . THR B 1 496 ? 6.463 41.248 -47.468 1.00 18.84 464 THR B N 1
ATOM 7673 C CA . THR B 1 496 ? 5.880 41.800 -48.707 1.00 21.20 464 THR B CA 1
ATOM 7674 C C . THR B 1 496 ? 4.983 40.730 -49.366 1.00 21.03 464 THR B C 1
ATOM 7675 O O . THR B 1 496 ? 5.019 39.603 -48.966 1.00 20.85 464 THR B O 1
ATOM 7679 N N . PRO B 1 497 ? 4.205 41.082 -50.397 1.00 21.35 465 PRO B N 1
ATOM 7680 C CA . PRO B 1 497 ? 3.488 40.009 -51.088 1.00 22.66 465 PRO B CA 1
ATOM 7681 C C . PRO B 1 497 ? 4.405 38.861 -51.504 1.00 22.80 465 PRO B C 1
ATOM 7682 O O . PRO B 1 497 ? 4.062 37.686 -51.340 1.00 20.15 465 PRO B O 1
ATOM 7686 N N . ARG B 1 498 ? 5.575 39.180 -52.044 1.00 23.38 466 ARG B N 1
ATOM 7687 C CA . ARG B 1 498 ? 6.538 38.124 -52.358 1.00 21.79 466 ARG B CA 1
ATOM 7688 C C . ARG B 1 498 ? 6.916 37.201 -51.207 1.00 21.65 466 ARG B C 1
ATOM 7689 O O . ARG B 1 498 ? 6.925 35.965 -51.372 1.00 20.77 466 ARG B O 1
ATOM 7697 N N . SER B 1 499 ? 7.300 37.741 -50.048 1.00 21.23 467 SER B N 1
ATOM 7698 C CA . SER B 1 499 ? 7.658 36.841 -48.955 1.00 20.49 467 SER B CA 1
ATOM 7699 C C . SER B 1 499 ? 6.472 36.066 -48.390 1.00 18.83 467 SER B C 1
ATOM 7700 O O . SER B 1 499 ? 6.638 34.947 -47.937 1.00 21.55 467 SER B O 1
ATOM 7703 N N . VAL B 1 500 ? 5.298 36.678 -48.369 1.00 20.10 468 VAL B N 1
ATOM 7704 C CA . VAL B 1 500 ? 4.159 35.990 -47.803 1.00 20.26 468 VAL B CA 1
ATOM 7705 C C . VAL B 1 500 ? 3.702 34.874 -48.733 1.00 21.29 468 VAL B C 1
ATOM 7706 O O . VAL B 1 500 ? 3.351 33.784 -48.274 1.00 20.24 468 VAL B O 1
ATOM 7710 N N . ARG B 1 501 ? 3.723 35.140 -50.027 1.00 23.20 469 ARG B N 1
ATOM 7711 C CA . ARG B 1 501 ? 3.467 34.034 -50.959 1.00 23.18 469 ARG B CA 1
ATOM 7712 C C . ARG B 1 501 ? 4.482 32.922 -50.738 1.00 23.04 469 ARG B C 1
ATOM 7713 O O . ARG B 1 501 ? 4.136 31.737 -50.647 1.00 23.26 469 ARG B O 1
ATOM 7721 N N . ASP B 1 502 ? 5.758 33.284 -50.589 1.00 21.98 470 ASP B N 1
ATOM 7722 C CA . ASP B 1 502 ? 6.748 32.258 -50.345 1.00 22.76 470 ASP B CA 1
ATOM 7723 C C . ASP B 1 502 ? 6.482 31.565 -49.026 1.00 22.65 470 ASP B C 1
ATOM 7724 O O . ASP B 1 502 ? 6.797 30.403 -48.853 1.00 23.88 470 ASP B O 1
ATOM 7729 N N . LYS B 1 503 ? 5.908 32.277 -48.063 1.00 20.96 471 LYS B N 1
ATOM 7730 C CA . LYS B 1 503 ? 5.539 31.614 -46.816 1.00 21.78 471 LYS B CA 1
ATOM 7731 C C . LYS B 1 503 ? 4.409 30.605 -47.048 1.00 18.70 471 LYS B C 1
ATOM 7732 O O . LYS B 1 503 ? 4.413 29.520 -46.489 1.00 22.34 471 LYS B O 1
ATOM 7738 N N . GLY B 1 504 ? 3.455 30.952 -47.880 1.00 18.73 472 GLY B N 1
ATOM 7739 C CA . GLY B 1 504 ? 2.405 30.000 -48.167 1.00 18.10 472 GLY B CA 1
ATOM 7740 C C . GLY B 1 504 ? 2.949 28.811 -48.971 1.00 19.80 472 GLY B C 1
ATOM 7741 O O . GLY B 1 504 ? 2.579 27.673 -48.727 1.00 19.99 472 GLY B O 1
ATOM 7742 N N . ARG B 1 505 ? 3.880 29.075 -49.879 1.00 21.23 473 ARG B N 1
ATOM 7743 C CA . ARG B 1 505 ? 4.522 27.976 -50.620 1.00 22.24 473 ARG B CA 1
ATOM 7744 C C . ARG B 1 505 ? 5.237 27.003 -49.680 1.00 22.69 473 ARG B C 1
ATOM 7745 O O . ARG B 1 505 ? 5.206 25.780 -49.898 1.00 26.03 473 ARG B O 1
ATOM 7753 N N . TYR B 1 506 ? 5.914 27.547 -48.660 1.00 21.82 474 TYR B N 1
ATOM 7754 C CA . TYR B 1 506 ? 6.557 26.791 -47.591 1.00 22.37 474 TYR B CA 1
ATOM 7755 C C . TYR B 1 506 ? 5.589 25.891 -46.830 1.00 22.54 474 TYR B C 1
ATOM 7756 O O . TYR B 1 506 ? 5.848 24.691 -46.601 1.00 21.13 474 TYR B O 1
ATOM 7765 N N . VAL B 1 507 ? 4.472 26.471 -46.400 1.00 21.97 475 VAL B N 1
ATOM 7766 C CA . VAL B 1 507 ? 3.445 25.686 -45.702 1.00 22.18 475 VAL B CA 1
ATOM 7767 C C . VAL B 1 507 ? 2.919 24.551 -46.622 1.00 22.40 475 VAL B C 1
ATOM 7768 O O . VAL B 1 507 ? 2.741 23.453 -46.159 1.00 23.58 475 VAL B O 1
ATOM 7772 N N . LYS B 1 508 ? 2.657 24.858 -47.891 1.00 25.07 476 LYS B N 1
ATOM 7773 C CA . LYS B 1 508 ? 2.216 23.804 -48.839 1.00 28.60 476 LYS B CA 1
ATOM 7774 C C . LYS B 1 508 ? 3.252 22.662 -48.997 1.00 29.16 476 LYS B C 1
ATOM 7775 O O . LYS B 1 508 ? 2.902 21.499 -48.886 1.00 30.61 476 LYS B O 1
ATOM 7781 N N . ASP B 1 509 ? 4.534 22.997 -49.138 1.00 30.05 477 ASP B N 1
ATOM 7782 C CA . ASP B 1 509 ? 5.595 21.992 -49.317 1.00 31.80 477 ASP B CA 1
ATOM 7783 C C . ASP B 1 509 ? 5.847 21.120 -48.113 1.00 31.68 477 ASP B C 1
ATOM 7784 O O . ASP B 1 509 ? 6.148 19.925 -48.241 1.00 31.47 477 ASP B O 1
ATOM 7789 N N . LYS B 1 510 ? 5.779 21.723 -46.936 1.00 27.85 478 LYS B N 1
ATOM 7790 C CA . LYS B 1 510 ? 6.111 21.022 -45.716 1.00 27.65 478 LYS B CA 1
ATOM 7791 C C . LYS B 1 510 ? 4.891 20.383 -45.064 1.00 25.97 478 LYS B C 1
ATOM 7792 O O . LYS B 1 510 ? 5.015 19.653 -44.058 1.00 26.84 478 LYS B O 1
ATOM 7798 N N . GLY B 1 511 ? 3.720 20.664 -45.635 1.00 24.66 479 GLY B N 1
ATOM 7799 C CA . GLY B 1 511 ? 2.456 20.114 -45.158 1.00 24.65 479 GLY B CA 1
ATOM 7800 C C . GLY B 1 511 ? 2.047 20.700 -43.805 1.00 23.09 479 GLY B C 1
ATOM 7801 O O . GLY B 1 511 ? 1.575 19.981 -42.895 1.00 22.18 479 GLY B O 1
ATOM 7802 N N . LEU B 1 512 ? 2.256 22.010 -43.651 1.00 22.50 480 LEU B N 1
ATOM 7803 C CA . LEU B 1 512 ? 1.948 22.645 -42.361 1.00 21.08 480 LEU B CA 1
ATOM 7804 C C . LEU B 1 512 ? 0.435 22.919 -42.219 1.00 21.16 480 LEU B C 1
ATOM 7805 O O . LEU B 1 512 ? -0.316 22.646 -43.148 1.00 22.99 480 LEU B O 1
ATOM 7810 N N . GLY B 1 513 ? 0.008 23.427 -41.056 1.00 19.63 481 GLY B N 1
ATOM 7811 C CA . GLY B 1 513 ? -1.423 23.746 -40.803 1.00 18.85 481 GLY B CA 1
ATOM 7812 C C . GLY B 1 513 ? -1.904 24.901 -41.665 1.00 19.66 481 GLY B C 1
ATOM 7813 O O . GLY B 1 513 ? -3.061 24.951 -42.132 1.00 20.29 481 GLY B O 1
ATOM 7814 N N . GLY B 1 514 ? -1.027 25.881 -41.830 1.00 18.75 482 GLY B N 1
ATOM 7815 C CA . GLY B 1 514 ? -1.362 27.080 -42.565 1.00 19.23 482 GLY B CA 1
ATOM 7816 C C . GLY B 1 514 ? -0.599 28.251 -41.995 1.00 19.10 482 GLY B C 1
ATOM 7817 O O . GLY B 1 514 ? 0.541 28.113 -41.477 1.00 19.73 482 GLY B O 1
ATOM 7818 N N . LEU B 1 515 ? -1.221 29.408 -42.089 1.00 18.12 483 LEU B N 1
ATOM 7819 C CA . LEU B 1 515 ? -0.589 30.674 -41.644 1.00 18.02 483 LEU B CA 1
ATOM 7820 C C . LEU B 1 515 ? -1.536 31.499 -40.805 1.00 19.45 483 LEU B C 1
ATOM 7821 O O . LEU B 1 515 ? -2.763 31.376 -40.919 1.00 18.56 483 LEU B O 1
ATOM 7826 N N . PHE B 1 516 ? -0.973 32.402 -40.008 1.00 18.06 484 PHE B N 1
ATOM 7827 C CA . PHE B 1 516 ? -1.809 33.435 -39.366 1.00 17.21 484 PHE B CA 1
ATOM 7828 C C . PHE B 1 516 ? -1.137 34.781 -39.619 1.00 17.45 484 PHE B C 1
ATOM 7829 O O . PHE B 1 516 ? 0.108 34.832 -39.779 1.00 17.22 484 PHE B O 1
ATOM 7837 N N . ILE B 1 517 ? -1.935 35.849 -39.660 1.00 16.47 485 ILE B N 1
ATOM 7838 C CA . ILE B 1 517 ? -1.382 37.227 -39.688 1.00 15.96 485 ILE B CA 1
ATOM 7839 C C . ILE B 1 517 ? -1.358 37.913 -38.311 1.00 15.21 485 ILE B C 1
ATOM 7840 O O . ILE B 1 517 ? -2.353 37.892 -37.580 1.00 15.25 485 ILE B O 1
ATOM 7845 N N . TRP B 1 518 ? -0.181 38.449 -37.958 1.00 13.46 486 TRP B N 1
ATOM 7846 C CA . TRP B 1 518 ? -0.023 39.282 -36.754 1.00 14.17 486 TRP B CA 1
ATOM 7847 C C . TRP B 1 518 ? 0.228 40.700 -37.255 1.00 14.53 486 TRP B C 1
ATOM 7848 O O . TRP B 1 518 ? 1.353 40.983 -37.729 1.00 15.59 486 TRP B O 1
ATOM 7859 N N . SER B 1 519 ? -0.785 41.570 -37.303 1.00 14.74 487 SER B N 1
ATOM 7860 C CA . SER B 1 519 ? -2.218 41.273 -37.043 1.00 10.99 487 SER B CA 1
ATOM 7861 C C . SER B 1 519 ? -3.083 41.667 -38.240 1.00 12.31 487 SER B C 1
ATOM 7862 O O . SER B 1 519 ? -2.708 42.560 -39.028 1.00 13.97 487 SER B O 1
ATOM 7865 N N . GLY B 1 520 ? -4.239 41.016 -38.367 1.00 14.13 488 GLY B N 1
ATOM 7866 C CA . GLY B 1 520 ? -5.083 41.131 -39.562 1.00 15.52 488 GLY B CA 1
ATOM 7867 C C . GLY B 1 520 ? -5.665 42.521 -39.751 1.00 16.30 488 GLY B C 1
ATOM 7868 O O . GLY B 1 520 ? -5.981 42.909 -40.892 1.00 16.72 488 GLY B O 1
ATOM 7869 N N . ASP B 1 521 ? -5.820 43.270 -38.638 1.00 15.11 489 ASP B N 1
ATOM 7870 C CA . ASP B 1 521 ? -6.320 44.645 -38.711 1.00 15.61 489 ASP B CA 1
ATOM 7871 C C . ASP B 1 521 ? -5.394 45.538 -39.499 1.00 15.99 489 ASP B C 1
ATOM 7872 O O . ASP B 1 521 ? -5.840 46.593 -39.982 1.00 14.80 489 ASP B O 1
ATOM 7877 N N . GLN B 1 522 ? -4.109 45.158 -39.607 1.00 15.49 490 GLN B N 1
ATOM 7878 C CA . GLN B 1 522 ? -3.127 45.979 -40.320 1.00 14.44 490 GLN B CA 1
ATOM 7879 C C . GLN B 1 522 ? -3.235 45.864 -41.853 1.00 17.35 490 GLN B C 1
ATOM 7880 O O . GLN B 1 522 ? -2.868 46.799 -42.590 1.00 16.88 490 GLN B O 1
ATOM 7886 N N . ASP B 1 523 ? -3.705 44.714 -42.334 1.00 16.49 491 ASP B N 1
ATOM 7887 C CA . ASP B 1 523 ? -3.657 44.370 -43.762 1.00 17.88 491 ASP B CA 1
ATOM 7888 C C . ASP B 1 523 ? -4.824 45.037 -44.508 1.00 18.88 491 ASP B C 1
ATOM 7889 O O . ASP B 1 523 ? -5.945 45.058 -44.000 1.00 18.63 491 ASP B O 1
ATOM 7894 N N . ASN B 1 524 ? -4.578 45.558 -45.713 1.00 18.29 492 ASN B N 1
ATOM 7895 C CA . ASN B 1 524 ? -5.690 46.050 -46.546 1.00 18.80 492 ASN B CA 1
ATOM 7896 C C . ASN B 1 524 ? -6.168 45.008 -47.551 1.00 19.84 492 ASN B C 1
ATOM 7897 O O . ASN B 1 524 ? -7.137 45.250 -48.345 1.00 19.46 492 ASN B O 1
ATOM 7902 N N . GLY B 1 525 ? -5.479 43.866 -47.486 1.00 18.12 493 GLY B N 1
ATOM 7903 C CA . GLY B 1 525 ? -5.802 42.658 -48.271 1.00 21.99 493 GLY B CA 1
ATOM 7904 C C . GLY B 1 525 ? -4.638 42.097 -49.068 1.00 22.29 493 GLY B C 1
ATOM 7905 O O . GLY B 1 525 ? -4.643 40.913 -49.421 1.00 23.30 493 GLY B O 1
ATOM 7906 N N . ILE B 1 526 ? -3.630 42.933 -49.333 1.00 22.07 494 ILE B N 1
ATOM 7907 C CA . ILE B 1 526 ? -2.481 42.548 -50.181 1.00 24.16 494 ILE B CA 1
ATOM 7908 C C . ILE B 1 526 ? -1.709 41.390 -49.577 1.00 23.02 494 ILE B C 1
ATOM 7909 O O . ILE B 1 526 ? -1.430 40.391 -50.256 1.00 24.48 494 ILE B O 1
ATOM 7914 N N . LEU B 1 527 ? -1.341 41.490 -48.302 1.00 19.99 495 LEU B N 1
ATOM 7915 C CA . LEU B 1 527 ? -0.608 40.407 -47.707 1.00 20.01 495 LEU B CA 1
ATOM 7916 C C . LEU B 1 527 ? -1.412 39.116 -47.682 1.00 19.11 495 LEU B C 1
ATOM 7917 O O . LEU B 1 527 ? -0.888 38.039 -47.967 1.00 20.80 495 LEU B O 1
ATOM 7922 N N . THR B 1 528 ? -2.698 39.217 -47.361 1.00 19.17 496 THR B N 1
ATOM 7923 C CA . THR B 1 528 ? -3.459 37.994 -47.162 1.00 18.83 496 THR B CA 1
ATOM 7924 C C . THR B 1 528 ? -3.696 37.300 -48.512 1.00 20.88 496 THR B C 1
ATOM 7925 O O . THR B 1 528 ? -3.570 36.091 -48.583 1.00 20.62 496 THR B O 1
ATOM 7929 N N . ASN B 1 529 ? -3.998 38.083 -49.544 1.00 21.91 497 ASN B N 1
ATOM 7930 C CA . ASN B 1 529 ? -4.066 37.567 -50.917 1.00 22.29 497 ASN B CA 1
ATOM 7931 C C . ASN B 1 529 ? -2.848 36.748 -51.253 1.00 24.59 497 ASN B C 1
ATOM 7932 O O . ASN B 1 529 ? -2.970 35.664 -51.829 1.00 23.14 497 ASN B O 1
ATOM 7937 N N . ALA B 1 530 ? -1.665 37.249 -50.862 1.00 23.05 498 ALA B N 1
ATOM 7938 C CA . ALA B 1 530 ? -0.410 36.561 -51.160 1.00 22.49 498 ALA B CA 1
ATOM 7939 C C . ALA B 1 530 ? -0.290 35.256 -50.430 1.00 22.44 498 ALA B C 1
ATOM 7940 O O . ALA B 1 530 ? 0.229 34.296 -51.000 1.00 22.93 498 ALA B O 1
ATOM 7942 N N . ALA B 1 531 ? -0.807 35.191 -49.193 1.00 19.55 499 ALA B N 1
ATOM 7943 C CA . ALA B 1 531 ? -0.828 33.950 -48.459 1.00 19.65 499 ALA B CA 1
ATOM 7944 C C . ALA B 1 531 ? -1.665 32.905 -49.206 1.00 22.15 499 ALA B C 1
ATOM 7945 O O . ALA B 1 531 ? -1.252 31.756 -49.343 1.00 24.88 499 ALA B O 1
ATOM 7947 N N . HIS B 1 532 ? -2.851 33.295 -49.657 1.00 21.84 500 HIS B N 1
ATOM 7948 C CA . HIS B 1 532 ? -3.699 32.314 -50.327 1.00 21.48 500 HIS B CA 1
ATOM 7949 C C . HIS B 1 532 ? -3.070 31.901 -51.654 1.00 22.73 500 HIS B C 1
ATOM 7950 O O . HIS B 1 532 ? -3.180 30.729 -52.031 1.00 21.45 500 HIS B O 1
ATOM 7957 N N . GLU B 1 533 ? -2.498 32.863 -52.376 1.00 22.26 501 GLU B N 1
ATOM 7958 C CA . GLU B 1 533 ? -1.818 32.531 -53.644 1.00 22.84 501 GLU B CA 1
ATOM 7959 C C . GLU B 1 533 ? -0.591 31.629 -53.441 1.00 25.04 501 GLU B C 1
ATOM 7960 O O . GLU B 1 533 ? -0.316 30.766 -54.263 1.00 25.51 501 GLU B O 1
ATOM 7966 N N . GLY B 1 534 ? 0.120 31.784 -52.326 1.00 23.30 502 GLY B N 1
ATOM 7967 C CA . GLY B 1 534 ? 1.180 30.869 -51.936 1.00 22.54 502 GLY B CA 1
ATOM 7968 C C . GLY B 1 534 ? 0.728 29.436 -51.678 1.00 25.55 502 GLY B C 1
ATOM 7969 O O . GLY B 1 534 ? 1.464 28.493 -51.961 1.00 24.22 502 GLY B O 1
ATOM 7970 N N . LEU B 1 535 ? -0.484 29.271 -51.142 1.00 23.75 503 LEU B N 1
ATOM 7971 C CA . LEU B 1 535 ? -1.120 27.954 -50.980 1.00 26.15 503 LEU B CA 1
ATOM 7972 C C . LEU B 1 535 ? -1.711 27.457 -52.321 1.00 25.84 503 LEU B C 1
ATOM 7973 O O . LEU B 1 535 ? -2.358 26.405 -52.367 1.00 27.40 503 LEU B O 1
ATOM 7978 N N . LYS B 1 536 ? -1.527 28.244 -53.377 1.00 27.62 504 LYS B N 1
ATOM 7979 C CA . LYS B 1 536 ? -2.002 27.906 -54.724 1.00 28.62 504 LYS B CA 1
ATOM 7980 C C . LYS B 1 536 ? -3.522 27.735 -54.733 1.00 29.42 504 LYS B C 1
ATOM 7981 O O . LYS B 1 536 ? -4.043 26.878 -55.436 1.00 27.67 504 LYS B O 1
ATOM 7986 N N . ARG B 1 537 ? -4.241 28.553 -53.963 1.00 27.57 505 ARG B N 1
ATOM 7987 C CA . ARG B 1 537 ? -5.711 28.508 -53.991 1.00 26.93 505 ARG B CA 1
ATOM 7988 C C . ARG B 1 537 ? -6.264 29.220 -55.214 1.00 27.72 505 ARG B C 1
ATOM 7989 O O . ARG B 1 537 ? -5.636 30.118 -55.763 1.00 27.81 505 ARG B O 1
ATOM 7997 N N . ARG B 1 538 ? -7.436 28.790 -55.672 1.00 28.84 506 ARG B N 1
ATOM 7998 C CA . ARG B 1 538 ? -8.061 29.360 -56.851 1.00 30.12 506 ARG B CA 1
ATOM 7999 C C . ARG B 1 538 ? -8.883 30.569 -56.485 1.00 29.54 506 ARG B C 1
ATOM 8000 O O . ARG B 1 538 ? -9.613 30.528 -55.511 1.00 30.65 506 ARG B O 1
ATOM 8008 N N . ILE B 1 539 ? -8.817 31.630 -57.284 1.00 30.90 507 ILE B N 1
ATOM 8009 C CA . ILE B 1 539 ? -9.546 32.847 -56.970 1.00 34.38 507 ILE B CA 1
ATOM 8010 C C . ILE B 1 539 ? -11.045 32.654 -57.156 1.00 35.91 507 ILE B C 1
ATOM 8011 O O . ILE B 1 539 ? -11.480 31.956 -58.080 1.00 35.38 507 ILE B O 1
ATOM 8016 N N . LYS B 1 540 ? -11.824 33.225 -56.238 1.00 35.25 508 LYS B N 1
ATOM 8017 C CA . LYS B 1 540 ? -13.275 33.172 -56.305 1.00 37.19 508 LYS B CA 1
ATOM 8018 C C . LYS B 1 540 ? -13.764 34.556 -56.639 1.00 37.20 508 LYS B C 1
ATOM 8019 O O . LYS B 1 540 ? -14.387 34.788 -57.666 1.00 39.61 508 LYS B O 1
ATOM 8025 N N . ASN B 1 541 ? -13.496 35.499 -55.756 1.00 36.33 509 ASN B N 1
ATOM 8026 C CA . ASN B 1 541 ? -13.849 36.866 -56.059 1.00 35.91 509 ASN B CA 1
ATOM 8027 C C . ASN B 1 541 ? -12.578 37.657 -56.238 1.00 35.33 509 ASN B C 1
ATOM 8028 O O . ASN B 1 541 ? -11.757 37.736 -55.322 1.00 33.73 509 ASN B O 1
ATOM 8033 N N . LYS B 1 542 ? -12.427 38.251 -57.415 1.00 35.70 510 LYS B N 1
ATOM 8034 C CA . LYS B 1 542 ? -11.237 39.014 -57.734 1.00 35.88 510 LYS B CA 1
ATOM 8035 C C . LYS B 1 542 ? -11.556 40.479 -57.607 1.00 36.03 510 LYS B C 1
ATOM 8036 O O . LYS B 1 542 ? -12.428 40.986 -58.296 1.00 37.01 510 LYS B O 1
ATOM 8039 N N . VAL B 1 543 ? -10.851 41.147 -56.698 1.00 33.71 511 VAL B N 1
ATOM 8040 C CA . VAL B 1 543 ? -10.981 42.573 -56.516 1.00 32.71 511 VAL B CA 1
ATOM 8041 C C . VAL B 1 543 ? -9.719 43.262 -57.039 1.00 31.38 511 VAL B C 1
ATOM 8042 O O . VAL B 1 543 ? -9.764 44.403 -57.487 1.00 31.61 511 VAL B O 1
ATOM 8046 N N . ILE B 1 544 ? -8.600 42.548 -57.018 1.00 30.17 512 ILE B N 1
ATOM 8047 C CA . ILE B 1 544 ? -7.337 43.105 -57.516 1.00 28.53 512 ILE B CA 1
ATOM 8048 C C . ILE B 1 544 ? -6.444 42.024 -58.147 1.00 28.46 512 ILE B C 1
ATOM 8049 O O . ILE B 1 544 ? -6.394 40.870 -57.681 1.00 26.68 512 ILE B O 1
ATOM 8054 N N . ASP B 1 545 ? -5.731 42.386 -59.215 1.00 27.05 513 ASP B N 1
ATOM 8055 C CA . ASP B 1 545 ? -4.780 41.444 -59.778 1.00 28.45 513 ASP B CA 1
ATOM 8056 C C . ASP B 1 545 ? -3.469 41.530 -59.015 1.00 26.28 513 ASP B C 1
ATOM 8057 O O . ASP B 1 545 ? -2.836 42.564 -59.042 1.00 28.84 513 ASP B O 1
ATOM 8062 N N . MET B 1 546 ? -3.053 40.455 -58.354 1.00 27.02 514 MET B N 1
ATOM 8063 C CA . MET B 1 546 ? -1.855 40.500 -57.537 1.00 28.18 514 MET B CA 1
ATOM 8064 C C . MET B 1 546 ? -0.578 40.417 -58.361 1.00 29.00 514 MET B C 1
ATOM 8065 O O . MET B 1 546 ? 0.519 40.626 -57.834 1.00 27.74 514 MET B O 1
ATOM 8070 N N . THR B 1 547 ? -0.705 40.071 -59.638 1.00 31.09 515 THR B N 1
ATOM 8071 C CA . THR B 1 547 ? 0.475 39.694 -60.435 1.00 31.86 515 THR B CA 1
ATOM 8072 C C . THR B 1 547 ? 1.670 40.667 -60.376 1.00 30.09 515 THR B C 1
ATOM 8073 O O . THR B 1 547 ? 2.791 40.244 -60.072 1.00 30.63 515 THR B O 1
ATOM 8077 N N . PRO B 1 548 ? 1.444 41.962 -60.632 1.00 31.50 516 PRO B N 1
ATOM 8078 C CA . PRO B 1 548 ? 2.583 42.901 -60.603 1.00 31.47 516 PRO B CA 1
ATOM 8079 C C . PRO B 1 548 ? 3.275 43.040 -59.233 1.00 30.60 516 PRO B C 1
ATOM 8080 O O . PRO B 1 548 ? 4.431 43.471 -59.177 1.00 29.49 516 PRO B O 1
ATOM 8084 N N . PHE B 1 549 ? 2.594 42.665 -58.152 1.00 30.05 517 PHE B N 1
ATOM 8085 C CA . PHE B 1 549 ? 3.086 43.055 -56.811 1.00 28.92 517 PHE B CA 1
ATOM 8086 C C . PHE B 1 549 ? 4.210 42.180 -56.260 1.00 30.09 517 PHE B C 1
ATOM 8087 O O . PHE B 1 549 ? 4.861 42.522 -55.252 1.00 30.02 517 PHE B O 1
ATOM 8095 N N . TYR B 1 550 ? 4.461 41.046 -56.908 1.00 29.85 518 TYR B N 1
ATOM 8096 C CA . TYR B 1 550 ? 5.483 40.137 -56.449 1.00 31.21 518 TYR B CA 1
ATOM 8097 C C . TYR B 1 550 ? 6.895 40.512 -56.926 1.00 33.61 518 TYR B C 1
ATOM 8098 O O . TYR B 1 550 ? 7.867 40.148 -56.285 1.00 34.70 518 TYR B O 1
ATOM 8107 N N . LEU B 1 551 ? 6.985 41.251 -58.033 1.00 37.38 519 LEU B N 1
ATOM 8108 C CA . LEU B 1 551 ? 8.274 41.614 -58.653 1.00 40.65 519 LEU B CA 1
ATOM 8109 C C . LEU B 1 551 ? 8.926 40.417 -59.373 1.00 42.90 519 LEU B C 1
ATOM 8110 O O . LEU B 1 551 ? 9.677 39.632 -58.776 1.00 44.22 519 LEU B O 1
#